Protein AF-0000000084528561 (afdb_homodimer)

pLDDT: mean 94.22, std 10.01, range [24.91, 98.81]

Foldseek 3Di:
DDAWFLVSQCVVVVFLQQLQQQFAPAFFFQADFAQFDDDLLVQLVCQAPFKEKEWPQFRKKKKKKFFPCSLVLQVFQWQFDCPPVDAQFKDWTWGAALLQFTQAIWIWHPHDPGMIMTIAHVRVVLLSVLSPVVDDDGMDMDIWGGHDRCCPPDDDATFKIKMKMHHPHSQQLQQLQQVHHDDDAAARGWDWGHGVPDIWIWHFDDQQLTTIIMIMDGRVCVVVSVVSSVVSCVVSVTPYGYHGRQNVVCSNLLQQAQRFQQRQLSDDDDPSVVSRRVHTCPGCNNNFHEDEADDDSDPNVRTDGCQQSVNVVRGDLVDPHHRNNVSVVVCVVVDPFKHKWKWWWDPVLLVQQCVQVVDPDAGAWDQDAFFSDQTSWYWWFKAAPVRHTFWTFTGWGARSVVRTIMTMIMGGPPDDQFDKIKTKGGYCDDHNYPSTDGHHIDIIIIGTHHRSRDPSSVVSVCCRPPPPD/DDAWFLVSQCVVVVFLQQLQQFFAPAFFFQADFAQFDDDLLVQLVCQAPFKEKEWPQFRKKKKKKFFPCSLVLQVFQWQFDCPPVDAQFKDWTWGAALLQFTQAIWIWHDHDPGMIMTIAHVRVVLVSVLSVVVDPDGMDMDIWGGHDRCCPPDDDATFKIKMKMHHPHSQQLQQLQQVHHDDPAAARGWDWGHGPPDIWIWHFDDQQLTTIIMIMDGRVCVVVSVVSSVVSCVVSVTPYGYHGRQNVVCSNLLQQAQRFQQRQLSDDDDPSVVSRRVHTCPGCNNNFHEDEADDDSDPNVRTDGCQQSVNVVRGDLVDPHHRNNVSVVVCVVVDPFKHKWKWWWDPVLLVQQCVQVVDPDAGAWDQDAFFSDQTSWYWWFKAAPVRHTFWTFTGWGARSVVRTIMTMIMGGPVDDQFDKIKTKGGYCDDHNYPSTDGHHIDIIIIGTHHRSRDPSSVVSVCVRPPPVD

Radius of gyration: 29.21 Å; Cα contacts (8 Å, |Δi|>4): 2301; chains: 2; bounding box: 62×91×75 Å

Structure (mmCIF, N/CA/C/O backbone):
data_AF-0000000084528561-model_v1
#
loop_
_entity.id
_entity.type
_entity.pdbx_description
1 polymer Aminomethyltransferase
#
loop_
_atom_site.group_PDB
_atom_site.id
_atom_site.type_symbol
_atom_site.label_atom_id
_atom_site.label_alt_id
_atom_site.label_comp_id
_atom_site.label_asym_id
_atom_site.label_entity_id
_atom_site.label_seq_id
_atom_site.pdbx_PDB_ins_code
_atom_site.Cartn_x
_atom_site.Cartn_y
_atom_site.Cartn_z
_atom_site.occupancy
_atom_site.B_iso_or_equiv
_atom_site.auth_seq_id
_atom_site.auth_comp_id
_atom_site.auth_asym_id
_atom_site.auth_atom_id
_atom_site.pdbx_PDB_model_num
ATOM 1 N N . MET A 1 1 ? 31.047 -7.359 -20.359 1 67.56 1 MET A N 1
ATOM 2 C CA . MET A 1 1 ? 29.812 -6.922 -21 1 67.56 1 MET A CA 1
ATOM 3 C C . MET A 1 1 ? 28.594 -7.246 -20.125 1 67.56 1 MET A C 1
ATOM 5 O O . MET A 1 1 ? 28.609 -8.25 -19.406 1 67.56 1 MET A O 1
ATOM 9 N N . ALA A 1 2 ? 27.609 -6.418 -20.078 1 84.06 2 ALA A N 1
ATOM 10 C CA . ALA A 1 2 ? 26.406 -6.648 -19.297 1 84.06 2 ALA A CA 1
ATOM 11 C C . ALA A 1 2 ? 25.641 -7.867 -19.812 1 84.06 2 ALA A C 1
ATOM 13 O O . ALA A 1 2 ? 25.5 -8.062 -21.016 1 84.06 2 ALA A O 1
ATOM 14 N N . PRO A 1 3 ? 25.25 -8.789 -18.891 1 91.81 3 PRO A N 1
ATOM 15 C CA . PRO A 1 3 ? 24.453 -9.938 -19.328 1 91.81 3 PRO A CA 1
ATOM 16 C C . PRO A 1 3 ? 23.219 -9.539 -20.125 1 91.81 3 PRO A C 1
ATOM 18 O O . PRO A 1 3 ? 22.562 -8.539 -19.812 1 91.81 3 PRO A O 1
ATOM 21 N N . THR A 1 4 ? 22.969 -10.281 -21.172 1 94.69 4 THR A N 1
ATOM 22 C CA . THR A 1 4 ? 21.859 -9.945 -22.047 1 94.69 4 THR A CA 1
ATOM 23 C C . THR A 1 4 ? 20.75 -10.992 -21.938 1 94.69 4 THR A C 1
ATOM 25 O O . THR A 1 4 ? 19.625 -10.766 -22.375 1 94.69 4 THR A O 1
ATOM 28 N N . SER A 1 5 ? 21.125 -12.133 -21.328 1 98.12 5 SER A N 1
ATOM 29 C CA . SER A 1 5 ? 20.156 -13.211 -21.172 1 98.12 5 SER A CA 1
ATOM 30 C C . SER A 1 5 ? 20.188 -13.789 -19.766 1 98.12 5 SER A C 1
ATOM 32 O O . SER A 1 5 ? 21.094 -13.484 -18.984 1 98.12 5 SER A O 1
ATOM 34 N N . LEU A 1 6 ? 19.172 -14.617 -19.469 1 98.44 6 LEU A N 1
ATOM 35 C CA . LEU A 1 6 ? 19.203 -15.336 -18.203 1 98.44 6 LEU A CA 1
ATOM 36 C C . LEU A 1 6 ? 20.438 -16.203 -18.078 1 98.44 6 LEU A C 1
ATOM 38 O 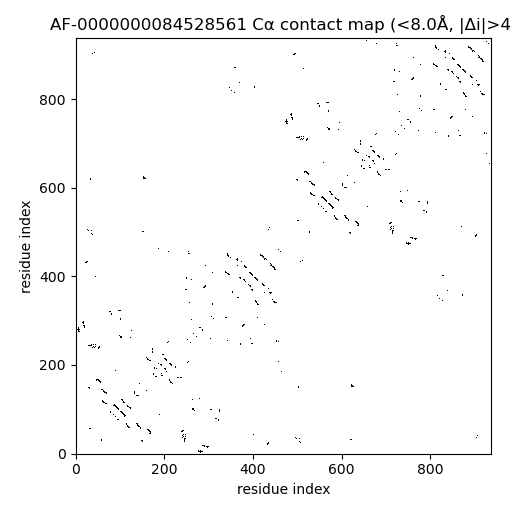O . LEU A 1 6 ? 21.094 -16.234 -17.031 1 98.44 6 LEU A O 1
ATOM 42 N N . GLN A 1 7 ? 20.781 -16.906 -19.172 1 98 7 GLN A N 1
ATOM 43 C CA . GLN A 1 7 ? 21.953 -17.766 -19.156 1 98 7 GLN A CA 1
ATOM 44 C C . GLN A 1 7 ? 23.219 -16.953 -18.875 1 98 7 GLN A C 1
ATOM 46 O O . GLN A 1 7 ? 24.078 -17.375 -18.094 1 98 7 GLN A O 1
ATOM 51 N N . ASP A 1 8 ? 23.312 -15.812 -19.516 1 97.81 8 ASP A N 1
ATOM 52 C CA . ASP A 1 8 ? 24.453 -14.938 -19.281 1 97.81 8 ASP A CA 1
ATOM 53 C C . ASP A 1 8 ? 24.547 -14.555 -17.797 1 97.81 8 ASP A C 1
ATOM 55 O O . ASP A 1 8 ? 25.656 -14.516 -17.234 1 97.81 8 ASP A O 1
ATOM 59 N N . LYS A 1 9 ? 23.438 -14.242 -17.234 1 97.44 9 LYS A N 1
ATOM 60 C CA . LYS A 1 9 ? 23.422 -13.852 -15.836 1 97.44 9 LYS A CA 1
ATOM 61 C C . LYS A 1 9 ? 23.844 -15 -14.93 1 97.44 9 LYS A C 1
ATOM 63 O O . LYS A 1 9 ? 24.594 -14.805 -13.977 1 97.44 9 LYS A O 1
ATOM 68 N N . ILE A 1 10 ? 23.328 -16.172 -15.188 1 97.44 10 ILE A N 1
ATOM 69 C CA . ILE A 1 10 ? 23.688 -17.359 -14.414 1 97.44 10 ILE A CA 1
ATOM 70 C C . ILE A 1 10 ? 25.188 -17.609 -14.516 1 97.44 10 ILE A C 1
ATOM 72 O O . ILE A 1 10 ? 25.859 -17.844 -13.5 1 97.44 10 ILE A O 1
ATOM 76 N N . ASP A 1 11 ? 25.734 -17.531 -15.688 1 96.69 11 ASP A N 1
ATOM 77 C CA . ASP A 1 11 ? 27.172 -17.766 -15.922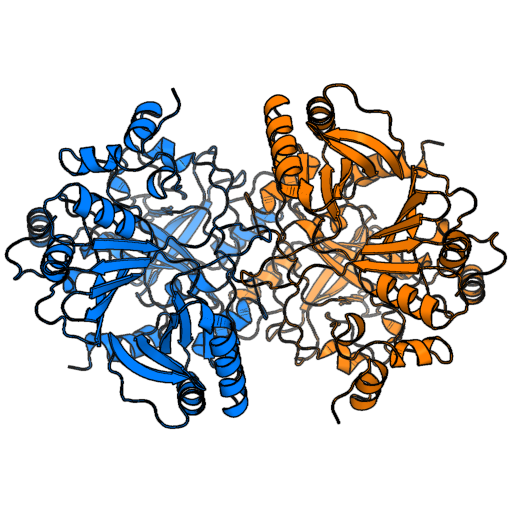 1 96.69 11 ASP A CA 1
ATOM 78 C C . ASP A 1 11 ? 28.016 -16.719 -15.195 1 96.69 11 ASP A C 1
ATOM 80 O O . ASP A 1 11 ? 29.062 -17.047 -14.641 1 96.69 11 ASP A O 1
ATOM 84 N N . ALA A 1 12 ? 27.562 -15.555 -15.25 1 95.81 12 ALA A N 1
ATOM 85 C CA . ALA A 1 12 ? 28.297 -14.469 -14.609 1 95.81 12 ALA A CA 1
ATOM 86 C C . ALA A 1 12 ? 28.328 -14.648 -13.094 1 95.81 12 ALA A C 1
ATOM 88 O O . ALA A 1 12 ? 29.328 -14.305 -12.445 1 95.81 12 ALA A O 1
ATOM 89 N N . HIS A 1 13 ? 27.328 -15.188 -12.492 1 94.25 13 HIS A N 1
ATOM 90 C CA . HIS A 1 13 ? 27.25 -15.352 -11.047 1 94.25 13 HIS A CA 1
ATOM 91 C C . HIS A 1 13 ? 27.906 -16.656 -10.594 1 94.25 13 HIS A C 1
ATOM 93 O O . HIS A 1 13 ? 28.453 -16.719 -9.492 1 94.25 13 HIS A O 1
ATOM 99 N N . GLY A 1 14 ? 27.734 -17.641 -11.359 1 93.94 14 GLY A N 1
ATOM 100 C CA . GLY A 1 14 ? 28.359 -18.922 -11.062 1 93.94 14 GLY A CA 1
ATOM 101 C C . GLY A 1 14 ? 27.484 -19.828 -10.227 1 93.94 14 GLY A C 1
ATOM 102 O O . GLY A 1 14 ? 27.688 -21.047 -10.195 1 93.94 14 GLY A O 1
ATOM 103 N N . ASN A 1 15 ? 26.578 -19.266 -9.539 1 96.44 15 ASN A N 1
ATOM 104 C CA . ASN A 1 15 ? 25.625 -20.047 -8.75 1 96.44 15 ASN A CA 1
ATOM 105 C C . ASN A 1 15 ? 24.234 -19.438 -8.805 1 96.44 15 ASN A C 1
ATOM 107 O O . ASN A 1 15 ? 24.016 -18.312 -8.359 1 96.44 15 ASN A O 1
ATOM 111 N N . THR A 1 16 ? 23.266 -20.234 -9.289 1 97.88 16 THR A N 1
ATOM 112 C CA . THR A 1 16 ? 21.922 -19.734 -9.539 1 97.88 16 THR A CA 1
ATOM 113 C C . THR A 1 16 ? 21.234 -19.359 -8.234 1 97.88 16 THR A C 1
ATOM 115 O O . THR A 1 16 ? 20.531 -18.359 -8.172 1 97.88 16 THR A O 1
ATOM 118 N N . VAL A 1 17 ? 21.344 -20.172 -7.203 1 97.88 17 VAL A N 1
ATOM 119 C CA . VAL A 1 17 ? 20.719 -19.875 -5.914 1 97.88 17 VAL A CA 1
ATOM 120 C C . VAL A 1 17 ? 21.25 -18.547 -5.383 1 97.88 17 VAL A C 1
ATOM 122 O O . VAL A 1 17 ? 20.469 -17.688 -4.965 1 97.88 17 VAL A O 1
ATOM 125 N N . GLU A 1 18 ? 22.547 -18.359 -5.449 1 96.56 18 GLU A N 1
ATOM 126 C CA . GLU A 1 18 ? 23.141 -17.109 -5 1 96.56 18 GLU A CA 1
ATOM 127 C C . GLU A 1 18 ? 22.625 -15.93 -5.816 1 96.56 18 GLU A C 1
ATOM 129 O O . GLU A 1 18 ? 22.344 -14.867 -5.266 1 96.56 18 GLU A O 1
ATOM 134 N N . MET A 1 19 ? 22.562 -16.125 -7.086 1 97.25 19 MET A N 1
ATOM 135 C CA . MET A 1 19 ? 22.062 -15.078 -7.969 1 97.25 19 MET A CA 1
ATOM 136 C C . MET A 1 19 ? 20.672 -14.625 -7.547 1 97.25 19 MET A C 1
ATOM 138 O O . MET A 1 19 ? 20.422 -13.438 -7.348 1 97.25 19 MET A O 1
ATOM 142 N N . LEU A 1 20 ? 19.781 -15.562 -7.328 1 97.81 20 LEU A N 1
ATOM 143 C CA . LEU A 1 20 ? 18.391 -15.258 -7.039 1 97.81 20 LEU A CA 1
ATOM 144 C C . LEU A 1 20 ? 18.234 -14.758 -5.605 1 97.81 20 LEU A C 1
ATOM 146 O O . LEU A 1 20 ? 17.391 -13.891 -5.336 1 97.81 20 LEU A O 1
ATOM 150 N N . ARG A 1 21 ? 19.016 -15.273 -4.656 1 97.31 21 ARG A N 1
ATOM 151 C CA . ARG A 1 21 ? 18.906 -14.867 -3.258 1 97.31 21 ARG A CA 1
ATOM 152 C C . ARG A 1 21 ? 19.469 -13.469 -3.049 1 97.31 21 ARG A C 1
ATOM 154 O O . ARG A 1 21 ? 19.266 -12.859 -1.997 1 97.31 21 ARG A O 1
ATOM 161 N N . ASN A 1 22 ? 20.219 -12.953 -4.043 1 97 22 ASN A N 1
ATOM 162 C CA . ASN A 1 22 ? 20.812 -11.633 -3.92 1 97 22 ASN A CA 1
ATOM 163 C C . ASN A 1 22 ? 20.188 -10.641 -4.906 1 97 22 ASN A C 1
ATOM 165 O O . ASN A 1 22 ? 20.766 -9.578 -5.168 1 97 22 ASN A O 1
ATOM 169 N N . SER A 1 23 ? 19.062 -11.047 -5.465 1 96.31 23 SER A N 1
ATOM 170 C CA . SER A 1 23 ? 18.344 -10.164 -6.383 1 96.31 23 SER A CA 1
ATOM 171 C C . SER A 1 23 ? 17.922 -8.875 -5.691 1 96.31 23 SER A C 1
ATOM 173 O O . SER A 1 23 ? 17.5 -8.898 -4.535 1 96.31 23 SER A O 1
ATOM 175 N N . GLN A 1 24 ? 18 -7.73 -6.355 1 94.88 24 GLN A N 1
ATOM 176 C CA . GLN A 1 24 ? 17.719 -6.426 -5.773 1 94.88 24 GLN A CA 1
ATOM 177 C C . GLN A 1 24 ? 16.484 -5.797 -6.414 1 94.88 24 GLN A C 1
ATOM 179 O O . GLN A 1 24 ? 16.453 -4.59 -6.676 1 94.88 24 GLN A O 1
ATOM 184 N N . ILE A 1 25 ? 15.492 -6.609 -6.707 1 93.31 25 ILE A N 1
ATOM 185 C CA . ILE A 1 25 ? 14.312 -6.156 -7.426 1 93.31 25 ILE A CA 1
ATOM 186 C C . ILE A 1 25 ? 13.406 -5.367 -6.484 1 93.31 25 ILE A C 1
ATOM 188 O O . ILE A 1 25 ? 12.453 -4.715 -6.926 1 93.31 25 ILE A O 1
ATOM 192 N N . GLY A 1 26 ? 13.602 -5.348 -5.211 1 94.19 26 GLY A N 1
ATOM 193 C CA . GLY A 1 26 ? 12.758 -4.637 -4.258 1 94.19 26 GLY A CA 1
ATOM 194 C C . GLY A 1 26 ? 11.492 -5.391 -3.904 1 94.19 26 GLY A C 1
ATOM 195 O O . GLY A 1 26 ? 11.367 -6.582 -4.191 1 94.19 26 GLY A O 1
ATOM 196 N N . MET A 1 27 ? 10.594 -4.695 -3.201 1 95.31 27 MET A N 1
ATOM 197 C CA . MET A 1 27 ? 9.336 -5.293 -2.771 1 95.31 27 MET A CA 1
ATOM 198 C C . MET A 1 27 ? 8.391 -5.488 -3.955 1 95.31 27 MET A C 1
ATOM 200 O O . MET A 1 27 ? 8.312 -4.629 -4.836 1 95.31 27 MET A O 1
ATOM 204 N N . TYR A 1 28 ? 7.754 -6.602 -3.9 1 91.19 28 TYR A N 1
ATOM 205 C CA . TYR A 1 28 ? 6.715 -6.828 -4.902 1 91.19 28 TYR A CA 1
ATOM 206 C C . TYR A 1 28 ? 5.508 -5.934 -4.652 1 91.19 28 TYR A C 1
ATOM 208 O O . TYR A 1 28 ? 4.973 -5.902 -3.543 1 91.19 28 TYR A O 1
ATOM 216 N N . VAL A 1 29 ? 5.121 -5.238 -5.684 1 90.94 29 VAL A N 1
ATOM 217 C CA . VAL A 1 29 ? 3.939 -4.387 -5.629 1 90.94 29 VAL A CA 1
ATOM 218 C C . VAL A 1 29 ? 2.928 -4.832 -6.684 1 90.94 29 VAL A C 1
ATOM 220 O O . VAL A 1 29 ? 3.246 -4.883 -7.875 1 90.94 29 VAL A O 1
ATOM 223 N N . TYR A 1 30 ? 1.702 -5.207 -6.188 1 92.69 30 TYR A N 1
ATOM 224 C CA . TYR A 1 30 ? 0.611 -5.398 -7.137 1 92.69 30 TYR A CA 1
ATOM 225 C C . TYR A 1 30 ? 0.295 -4.102 -7.871 1 92.69 30 TYR A C 1
ATOM 227 O O . TYR A 1 30 ? 0.031 -3.074 -7.246 1 92.69 30 TYR A O 1
ATOM 235 N N . PRO A 1 31 ? 0.282 -4.172 -9.141 1 94.38 31 PRO A N 1
ATOM 236 C CA . PRO A 1 31 ? 0.261 -2.922 -9.898 1 94.38 31 PRO A CA 1
ATOM 237 C C . PRO A 1 31 ? -1.111 -2.25 -9.891 1 94.38 31 PRO A C 1
ATOM 239 O O . PRO A 1 31 ? -2.137 -2.936 -9.891 1 94.38 31 PRO A O 1
ATOM 242 N N . VAL A 1 32 ? -1.146 -0.929 -9.922 1 96.25 32 VAL A N 1
ATOM 243 C CA . VAL A 1 32 ? -2.209 -0.019 -10.328 1 96.25 32 VAL A CA 1
ATOM 244 C C . VAL A 1 32 ? -3.287 0.034 -9.25 1 96.25 32 VAL A C 1
ATOM 246 O O . VAL A 1 32 ? -3.699 1.117 -8.828 1 96.25 32 VAL A O 1
ATOM 249 N N . VAL A 1 33 ? -3.727 -1.163 -8.75 1 96.38 33 VAL A N 1
ATOM 250 C CA . VAL A 1 33 ? -4.816 -1.196 -7.785 1 96.38 33 VAL A CA 1
ATOM 251 C C . VAL A 1 33 ? -4.352 -0.587 -6.461 1 96.38 33 VAL A C 1
ATOM 253 O O . VAL A 1 33 ? -3.264 -0.897 -5.977 1 96.38 33 VAL A O 1
ATOM 256 N N . ALA A 1 34 ? -5.18 0.242 -5.898 1 95.81 34 ALA A N 1
ATOM 257 C CA . ALA A 1 34 ? -4.844 0.896 -4.637 1 95.81 34 ALA A CA 1
ATOM 258 C C . ALA A 1 34 ? -4.59 -0.13 -3.535 1 95.81 34 ALA A C 1
ATOM 260 O O . ALA A 1 34 ? -5.172 -1.218 -3.547 1 95.81 34 ALA A O 1
ATOM 261 N N . PRO A 1 35 ? -3.754 0.233 -2.58 1 95.75 35 PRO A N 1
ATOM 262 C CA . PRO A 1 35 ? -3.451 -0.736 -1.523 1 95.75 35 PRO A CA 1
ATOM 263 C C . PRO A 1 35 ? -4.68 -1.107 -0.695 1 95.75 35 PRO A C 1
ATOM 265 O O . PRO A 1 35 ? -4.797 -2.248 -0.238 1 95.75 35 PRO A O 1
ATOM 268 N N . GLU A 1 36 ? -5.566 -0.104 -0.509 1 96.81 36 GLU A N 1
ATOM 269 C CA . GLU A 1 36 ? -6.785 -0.338 0.263 1 96.81 36 GLU A CA 1
ATOM 270 C C . GLU A 1 36 ? -7.914 0.574 -0.2 1 96.81 36 GLU A C 1
ATOM 272 O O . GLU A 1 36 ? -7.672 1.704 -0.629 1 96.81 36 GLU A O 1
ATOM 277 N N . PHE A 1 37 ? -9.125 0.109 -0.106 1 97.31 37 PHE A N 1
ATOM 278 C CA . PHE A 1 37 ? -10.336 0.893 -0.293 1 97.31 37 PHE A CA 1
ATOM 279 C C . PHE A 1 37 ? -11.039 1.127 1.038 1 97.31 37 PHE A C 1
ATOM 281 O O . PHE A 1 37 ? -11.352 2.268 1.389 1 97.31 37 PHE A O 1
ATOM 288 N N . GLN A 1 38 ? -11.266 0.144 1.817 1 96.94 38 GLN A N 1
ATOM 289 C CA . GLN A 1 38 ? -11.742 0.244 3.193 1 96.94 38 GLN A CA 1
ATOM 290 C C . GLN A 1 38 ? -10.609 -0.018 4.184 1 96.94 38 GLN A C 1
ATOM 292 O O . GLN A 1 38 ? -9.883 0.903 4.562 1 96.94 38 GLN A O 1
ATOM 297 N N . ASN A 1 39 ? -10.258 -1.032 4.703 1 96.56 39 ASN A N 1
ATOM 298 C CA . ASN A 1 39 ? -9.125 -1.659 5.371 1 96.56 39 ASN A CA 1
ATOM 299 C C . ASN A 1 39 ? -9.008 -3.137 5.008 1 96.56 39 ASN A C 1
ATOM 301 O O . ASN A 1 39 ? -10.008 -3.789 4.711 1 96.56 39 ASN A O 1
ATOM 305 N N . TRP A 1 40 ? -7.754 -3.631 4.988 1 97.62 40 TRP A N 1
ATOM 306 C CA . TRP A 1 40 ? -7.527 -4.961 4.43 1 97.62 40 TRP A CA 1
ATOM 307 C C . TRP A 1 40 ? -8.258 -6.023 5.246 1 97.62 40 TRP A C 1
ATOM 309 O O . TRP A 1 40 ? -8.594 -7.09 4.727 1 97.62 40 TRP A O 1
ATOM 319 N N . ARG A 1 41 ? -8.625 -5.758 6.547 1 97.69 41 ARG A N 1
ATOM 320 C CA . ARG A 1 41 ? -9.398 -6.695 7.355 1 97.69 41 ARG A CA 1
ATOM 321 C C . ARG A 1 41 ? -10.812 -6.848 6.816 1 97.69 41 ARG A C 1
ATOM 323 O O . ARG A 1 41 ? -11.289 -7.969 6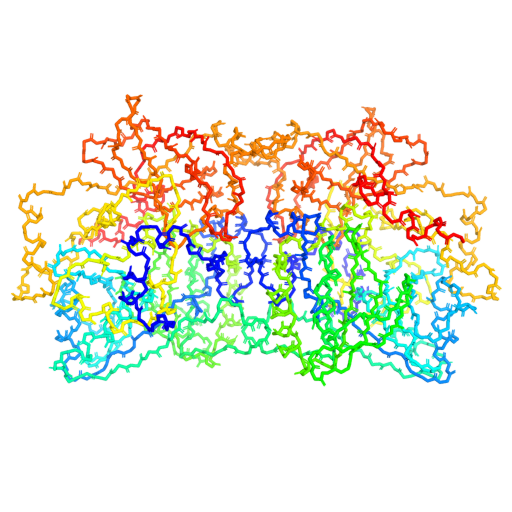.598 1 97.69 41 ARG A O 1
ATOM 330 N N . ASN A 1 42 ? -11.484 -5.688 6.605 1 97.5 42 ASN A N 1
ATOM 331 C CA . ASN A 1 42 ? -12.82 -5.703 6.02 1 97.5 42 ASN A CA 1
ATOM 332 C C . ASN A 1 42 ? -12.812 -6.324 4.625 1 97.5 42 ASN A C 1
ATOM 334 O O . ASN A 1 42 ? -13.75 -7.023 4.246 1 97.5 42 ASN A O 1
ATOM 338 N N . GLU A 1 43 ? -11.789 -6.059 3.93 1 97.81 43 GLU A N 1
ATOM 339 C CA . GLU A 1 43 ? -11.688 -6.57 2.564 1 97.81 43 GLU A CA 1
ATOM 340 C C . GLU A 1 43 ? -11.555 -8.086 2.553 1 97.81 43 GLU A C 1
ATOM 342 O O . GLU A 1 43 ? -12.219 -8.766 1.765 1 97.81 43 GLU A O 1
ATOM 347 N N . GLN A 1 44 ? -10.781 -8.68 3.459 1 96.31 44 GLN A N 1
ATOM 348 C CA . GLN A 1 44 ? -10.711 -10.125 3.59 1 96.31 44 GLN A CA 1
ATOM 349 C C . GLN A 1 44 ? -12.039 -10.703 4.074 1 96.31 44 GLN A C 1
ATOM 351 O O . GLN A 1 44 ? -12.5 -11.734 3.572 1 96.31 44 GLN A O 1
ATOM 356 N N . ALA A 1 45 ? -12.656 -10.047 5 1 95.69 45 ALA A N 1
ATOM 357 C CA . ALA A 1 45 ? -13.898 -10.539 5.594 1 95.69 45 ALA A CA 1
ATOM 358 C C . ALA A 1 45 ? -15.016 -10.602 4.555 1 95.69 45 ALA A C 1
ATOM 360 O O . ALA A 1 45 ? -15.875 -11.484 4.613 1 95.69 45 ALA A O 1
ATOM 361 N N . ALA A 1 46 ? -14.984 -9.742 3.623 1 95.81 46 ALA A N 1
ATOM 362 C CA . ALA A 1 46 ? -16.078 -9.555 2.67 1 95.81 46 ALA A CA 1
ATOM 363 C C . ALA A 1 46 ? -16.281 -10.805 1.819 1 95.81 46 ALA A C 1
ATOM 365 O O . ALA A 1 46 ? -17.406 -11.141 1.471 1 95.81 46 ALA A O 1
ATOM 366 N N . TRP A 1 47 ? -15.18 -11.477 1.434 1 92.94 47 TRP A N 1
ATOM 367 C CA . TRP A 1 47 ? -15.367 -12.617 0.537 1 92.94 47 TRP A CA 1
ATOM 368 C C . TRP A 1 47 ? -15.945 -13.812 1.285 1 92.94 47 TRP A C 1
ATOM 370 O O . TRP A 1 47 ? -16.375 -14.789 0.668 1 92.94 47 TRP A O 1
ATOM 380 N N . ARG A 1 48 ? -16.125 -13.734 2.531 1 90.75 48 ARG A N 1
ATOM 381 C CA . ARG A 1 48 ? -16.766 -14.773 3.33 1 90.75 48 ARG A CA 1
ATOM 382 C C . ARG A 1 48 ? -18.156 -14.32 3.795 1 90.75 48 ARG A C 1
ATOM 384 O O . ARG A 1 48 ? -19.062 -15.133 3.947 1 90.75 48 ARG A O 1
ATOM 391 N N . GLU A 1 49 ? -18.297 -13 4.066 1 92.94 49 GLU A N 1
ATOM 392 C CA . GLU A 1 49 ? -19.484 -12.531 4.789 1 92.94 49 GLU A CA 1
ATOM 393 C C . GLU A 1 49 ? -20.484 -11.867 3.848 1 92.94 49 GLU A C 1
ATOM 395 O O . GLU A 1 49 ? -21.672 -11.812 4.141 1 92.94 49 GLU A O 1
ATOM 400 N N . SER A 1 50 ? -19.984 -11.312 2.801 1 95.62 50 SER A N 1
ATOM 401 C CA . SER A 1 50 ? -20.844 -10.602 1.857 1 95.62 50 SER A CA 1
ATOM 402 C C . SER A 1 50 ? -20.391 -10.828 0.419 1 95.62 50 SER A C 1
ATOM 404 O O . SER A 1 50 ? -20.609 -11.898 -0.147 1 95.62 50 SER A O 1
ATOM 406 N N . ALA A 1 51 ? -19.719 -9.805 -0.204 1 96.69 51 ALA A N 1
ATOM 407 C CA . ALA A 1 51 ? -19.188 -9.898 -1.56 1 96.69 51 ALA A CA 1
ATOM 408 C C . ALA A 1 51 ? -17.969 -9 -1.729 1 96.69 51 ALA A C 1
ATOM 410 O O . ALA A 1 51 ? -17.906 -7.91 -1.152 1 96.69 51 ALA A O 1
ATOM 411 N N . VAL A 1 52 ? -17.094 -9.484 -2.49 1 97.12 52 VAL A N 1
ATOM 412 C CA . VAL A 1 52 ? -15.875 -8.75 -2.762 1 97.12 52 VAL A CA 1
ATOM 413 C C . VAL A 1 52 ? -15.719 -8.539 -4.266 1 97.12 52 VAL A C 1
ATOM 415 O O . VAL A 1 52 ? -16.156 -9.367 -5.062 1 97.12 52 VAL A O 1
ATOM 418 N N . LEU A 1 53 ? -15.188 -7.41 -4.672 1 98 53 LEU A N 1
ATOM 419 C CA . LEU A 1 53 ? -14.812 -7.117 -6.047 1 98 53 LEU A CA 1
ATOM 420 C C . LEU A 1 53 ? -13.297 -7.07 -6.195 1 98 53 LEU A C 1
ATOM 422 O O . LEU A 1 53 ? -12.641 -6.195 -5.625 1 98 53 LEU A O 1
ATOM 426 N N . PHE A 1 54 ? -12.711 -8 -6.961 1 96.94 54 PHE A N 1
ATOM 427 C CA . PHE A 1 54 ? -11.297 -8 -7.316 1 96.94 54 PHE A CA 1
ATOM 428 C C . PHE A 1 54 ? -11.078 -7.395 -8.695 1 96.94 54 PHE A C 1
ATOM 430 O O . PHE A 1 54 ? -11.727 -7.793 -9.664 1 96.94 54 PHE A O 1
ATOM 437 N N . ASP A 1 55 ? -10.203 -6.418 -8.773 1 97.69 55 ASP A N 1
ATOM 438 C CA . ASP A 1 55 ? -9.695 -5.973 -10.07 1 97.69 55 ASP A CA 1
ATOM 439 C C . ASP A 1 55 ? -8.453 -6.766 -10.469 1 97.69 55 ASP A C 1
ATOM 441 O O . ASP A 1 55 ? -7.359 -6.531 -9.938 1 97.69 55 ASP A O 1
ATOM 445 N N . GLN A 1 56 ? -8.602 -7.648 -11.398 1 96.62 56 GLN A N 1
ATOM 446 C CA . GLN A 1 56 ? -7.531 -8.547 -11.812 1 96.62 56 GLN A CA 1
ATOM 447 C C . GLN A 1 56 ? -6.938 -8.117 -13.148 1 96.62 56 GLN A C 1
ATOM 449 O O . GLN A 1 56 ? -6.254 -8.898 -13.812 1 96.62 56 GLN A O 1
ATOM 454 N N . SER A 1 57 ? -7.125 -6.934 -13.523 1 97.81 57 SER A N 1
ATOM 455 C CA . SER A 1 57 ? -6.793 -6.457 -14.859 1 97.81 57 SER A CA 1
ATOM 456 C C . SER A 1 57 ? -5.285 -6.273 -15.023 1 97.81 57 SER A C 1
ATOM 458 O O . SER A 1 57 ? -4.77 -6.289 -16.141 1 97.81 57 SER A O 1
ATOM 460 N N . HIS A 1 58 ? -4.617 -6.195 -13.883 1 97.44 58 HIS A N 1
ATOM 461 C CA . HIS A 1 58 ? -3.332 -5.531 -14.062 1 97.44 58 HIS A CA 1
ATOM 462 C C . HIS A 1 58 ? -2.178 -6.441 -13.656 1 97.44 58 HIS A C 1
ATOM 464 O O . HIS A 1 58 ? -1.039 -6.234 -14.086 1 97.44 58 HIS A O 1
ATOM 470 N N . HIS A 1 59 ? -2.352 -7.406 -12.844 1 95.88 59 HIS A N 1
ATOM 471 C CA . HIS A 1 59 ? -1.212 -8.094 -12.242 1 95.88 59 HIS A CA 1
ATOM 472 C C . HIS A 1 59 ? -0.905 -9.391 -12.984 1 95.88 59 HIS A C 1
ATOM 474 O O . HIS A 1 59 ? 0.137 -10.008 -12.75 1 95.88 59 HIS A O 1
ATOM 480 N N . MET A 1 60 ? -1.75 -9.797 -13.875 1 95.62 60 MET A N 1
ATOM 481 C CA . MET A 1 60 ? -1.518 -11.047 -14.594 1 95.62 60 MET A CA 1
ATOM 482 C C . MET A 1 60 ? -1.071 -10.766 -16.031 1 95.62 60 MET A C 1
ATOM 484 O O . MET A 1 60 ? -1.47 -9.766 -16.625 1 95.62 60 MET A O 1
ATOM 488 N N . ASP A 1 61 ? -0.263 -11.711 -16.531 1 96.88 61 ASP A N 1
ATOM 489 C CA . ASP A 1 61 ? 0.058 -11.75 -17.969 1 96.88 61 ASP A CA 1
ATOM 490 C C . ASP A 1 61 ? -1.088 -12.359 -18.766 1 96.88 61 ASP A C 1
ATOM 492 O O . ASP A 1 61 ? -1.757 -13.281 -18.297 1 96.88 61 ASP A O 1
ATOM 496 N N . GLU A 1 62 ? -1.219 -11.789 -19.906 1 98.38 62 GLU A N 1
ATOM 497 C CA . GLU A 1 62 ? -2.18 -12.359 -20.844 1 98.38 62 GLU A CA 1
ATOM 498 C C . GLU A 1 62 ? -1.508 -12.734 -22.172 1 98.38 62 GLU A C 1
ATOM 500 O O . GLU A 1 62 ? -0.695 -11.977 -22.688 1 98.38 62 GLU A O 1
ATOM 505 N N . LEU A 1 63 ? -1.744 -13.922 -22.562 1 98.56 63 LEU A N 1
ATOM 506 C CA . LEU A 1 63 ? -1.235 -14.438 -23.828 1 98.56 63 LEU A CA 1
ATOM 507 C C . LEU A 1 63 ? -2.375 -14.953 -24.703 1 98.56 63 LEU A C 1
ATOM 509 O O . LEU A 1 63 ? -3.135 -15.828 -24.281 1 98.56 63 LEU A O 1
ATOM 513 N N . ILE A 1 64 ? -2.455 -14.398 -25.891 1 98.62 64 ILE A N 1
ATOM 514 C CA . ILE A 1 64 ? -3.441 -14.867 -26.859 1 98.62 64 ILE A CA 1
ATOM 515 C C . ILE A 1 64 ? -2.762 -15.75 -27.906 1 98.62 64 ILE A C 1
ATOM 517 O O . ILE A 1 64 ? -1.791 -15.328 -28.547 1 98.62 64 ILE A O 1
ATOM 521 N N . VAL A 1 65 ? -3.201 -16.953 -28.016 1 98.69 65 VAL A N 1
ATOM 522 C CA . VAL A 1 65 ? -2.686 -17.906 -29 1 98.69 65 VAL A CA 1
ATOM 523 C C . VAL A 1 65 ? -3.752 -18.203 -30.047 1 98.69 65 VAL A C 1
ATOM 525 O O . VAL A 1 65 ? -4.836 -18.688 -29.719 1 98.69 65 VAL A O 1
ATOM 528 N N . GLU A 1 66 ? -3.393 -17.938 -31.266 1 98.31 66 GLU A N 1
ATOM 529 C CA . GLU A 1 66 ? -4.34 -18.109 -32.344 1 98.31 66 GLU A CA 1
ATOM 530 C C . GLU A 1 66 ? -3.699 -18.844 -33.531 1 98.31 66 GLU A C 1
ATOM 532 O O . GLU A 1 66 ? -2.486 -18.75 -33.75 1 98.31 66 GLU A O 1
ATOM 537 N N . GLY A 1 67 ? -4.559 -19.609 -34.25 1 98.31 67 GLY A N 1
ATOM 538 C CA . GLY A 1 67 ? -4.098 -20.281 -35.469 1 98.31 67 GLY A CA 1
ATOM 539 C C . GLY A 1 67 ? -4.574 -21.719 -35.531 1 98.31 67 GLY A C 1
ATOM 540 O O . GLY A 1 67 ? -5.113 -22.266 -34.562 1 98.31 67 GLY A O 1
ATOM 541 N N . PRO A 1 68 ? -4.383 -22.312 -36.656 1 98.12 68 PRO A N 1
ATOM 542 C CA . PRO A 1 68 ? -4.918 -23.656 -36.906 1 98.12 68 PRO A CA 1
ATOM 543 C C . PRO A 1 68 ? -4.285 -24.719 -36 1 98.12 68 PRO A C 1
ATOM 545 O O . PRO A 1 68 ? -4.883 -25.766 -35.781 1 98.12 68 PRO A O 1
ATOM 548 N N . GLN A 1 69 ? -3.17 -24.438 -35.438 1 98.19 69 GLN A N 1
ATOM 549 C CA . GLN A 1 69 ? -2.51 -25.422 -34.594 1 98.19 69 GLN A CA 1
ATOM 550 C C . GLN A 1 69 ? -2.535 -25 -33.125 1 98.19 69 GLN A C 1
ATOM 552 O O . GLN A 1 69 ? -1.783 -25.531 -32.312 1 98.19 69 GLN A O 1
ATOM 557 N N . ALA A 1 70 ? -3.359 -24 -32.844 1 98.25 70 ALA A N 1
ATOM 558 C CA . ALA A 1 70 ? -3.406 -23.484 -31.484 1 98.25 70 ALA A CA 1
ATOM 559 C C . ALA A 1 70 ? -3.678 -24.594 -30.484 1 98.25 70 ALA A C 1
ATOM 561 O O . ALA A 1 70 ? -3.016 -24.688 -29.453 1 98.25 70 ALA A O 1
ATOM 562 N N . THR A 1 71 ? -4.586 -25.453 -30.781 1 97.69 71 THR A N 1
ATOM 563 C CA . THR A 1 71 ? -4.945 -26.547 -29.875 1 97.69 71 THR A CA 1
ATOM 564 C C . THR A 1 71 ? -3.787 -27.531 -29.734 1 97.69 71 THR A C 1
ATOM 566 O O . THR A 1 71 ? -3.438 -27.922 -28.609 1 97.69 71 THR A O 1
ATOM 569 N N . GLU A 1 72 ? -3.211 -27.953 -30.828 1 97.38 72 GLU A N 1
ATOM 570 C CA . GLU A 1 72 ? -2.092 -28.891 -30.797 1 97.38 72 GLU A CA 1
ATOM 571 C C . GLU A 1 72 ? -0.901 -28.297 -30.047 1 97.38 72 GLU A C 1
ATOM 573 O O . GLU A 1 72 ? -0.247 -28.984 -29.266 1 97.38 72 GLU A O 1
ATOM 578 N N . PHE A 1 73 ? -0.633 -27.078 -30.297 1 98.25 73 PHE A N 1
ATOM 579 C CA . PHE A 1 73 ? 0.473 -26.359 -29.688 1 98.25 73 PHE A CA 1
ATOM 580 C C . PHE A 1 73 ? 0.327 -26.328 -28.172 1 98.25 73 PHE A C 1
ATOM 582 O O . PHE A 1 73 ? 1.252 -26.703 -27.438 1 98.25 73 PHE A O 1
ATOM 589 N N . LEU A 1 74 ? -0.836 -25.875 -27.703 1 98.56 74 LEU A N 1
ATOM 590 C CA . LEU A 1 74 ? -1.069 -25.75 -26.266 1 98.56 74 LEU A CA 1
ATOM 591 C C . LEU A 1 74 ? -1.137 -27.125 -25.609 1 98.56 74 LEU A C 1
ATOM 593 O O . LEU A 1 74 ? -0.632 -27.312 -24.5 1 98.56 74 LEU A O 1
ATOM 597 N N . SER A 1 75 ? -1.752 -28.047 -26.297 1 98.06 75 SER A N 1
ATOM 598 C CA . SER A 1 75 ? -1.844 -29.406 -25.781 1 98.06 75 SER A CA 1
ATOM 599 C C . SER A 1 75 ? -0.462 -30.016 -25.594 1 98.06 75 SER A C 1
ATOM 601 O O . SER A 1 75 ? -0.215 -30.719 -24.609 1 98.06 75 SER A O 1
ATOM 603 N N . TYR A 1 76 ? 0.39 -29.75 -26.484 1 98.31 76 TYR A N 1
ATOM 604 C CA . TYR A 1 76 ? 1.727 -30.344 -26.469 1 98.31 76 TYR A CA 1
ATOM 605 C C . TYR A 1 76 ? 2.576 -29.703 -25.375 1 98.31 76 TYR A C 1
ATOM 607 O O . TYR A 1 76 ? 3.414 -30.359 -24.75 1 98.31 76 TYR A O 1
ATOM 615 N N . HIS A 1 77 ? 2.389 -28.469 -25.109 1 98.5 77 HIS A N 1
ATOM 616 C CA . HIS A 1 77 ? 3.283 -27.75 -24.203 1 98.5 77 HIS A CA 1
ATOM 617 C C . HIS A 1 77 ? 2.678 -27.625 -22.812 1 98.5 77 HIS A C 1
ATOM 619 O O . HIS A 1 77 ? 3.26 -26.984 -21.922 1 98.5 77 HIS A O 1
ATOM 625 N N . GLY A 1 78 ? 1.533 -28.141 -22.594 1 98.25 78 GLY A N 1
ATOM 626 C CA . GLY A 1 78 ? 0.91 -28.266 -21.281 1 98.25 78 GLY A CA 1
ATOM 627 C C . GLY A 1 78 ? 0.65 -29.719 -20.891 1 98.25 78 GLY A C 1
ATOM 628 O O . GLY A 1 78 ? 0.493 -30.578 -21.766 1 98.25 78 GLY A O 1
ATOM 629 N N . ILE A 1 79 ? 0.49 -29.906 -19.594 1 98 79 ILE A N 1
ATOM 630 C CA . ILE A 1 79 ? 0.289 -31.281 -19.141 1 98 79 ILE A CA 1
ATOM 631 C C . ILE A 1 79 ? -1.184 -31.656 -19.281 1 98 79 ILE A C 1
ATOM 633 O O . ILE A 1 79 ? -1.531 -32.844 -19.25 1 98 79 ILE A O 1
ATOM 637 N N . ASN A 1 80 ? -2.006 -30.734 -19.469 1 96.38 80 ASN A N 1
ATOM 638 C CA . ASN A 1 80 ? -3.451 -30.922 -19.422 1 96.38 80 ASN A CA 1
ATOM 639 C C . ASN A 1 80 ? -3.967 -31.703 -20.609 1 96.38 80 ASN A C 1
ATOM 641 O O . ASN A 1 80 ? -3.457 -31.562 -21.719 1 96.38 80 ASN A O 1
ATOM 645 N N . SER A 1 81 ? -5.039 -32.406 -20.359 1 94.06 81 SER A N 1
ATOM 646 C CA . SER A 1 81 ? -5.773 -33 -21.469 1 94.06 81 SER A CA 1
ATOM 647 C C . SER A 1 81 ? -6.594 -31.938 -22.203 1 94.06 81 SER A C 1
ATOM 649 O O . SER A 1 81 ? -7.195 -31.078 -21.578 1 94.06 81 SER A O 1
ATOM 651 N N . PHE A 1 82 ? -6.59 -32.031 -23.516 1 94 82 PHE A N 1
ATOM 652 C CA . PHE A 1 82 ? -7.391 -31.125 -24.328 1 94 82 PHE A CA 1
ATOM 653 C C . PHE A 1 82 ? -8.539 -31.859 -25 1 94 82 PHE A C 1
ATOM 655 O O . PHE A 1 82 ? -9.305 -31.266 -25.766 1 94 82 PHE A O 1
ATOM 662 N N . SER A 1 83 ? -8.703 -33.125 -24.672 1 90.19 83 SER A N 1
ATOM 663 C CA . SER A 1 83 ? -9.727 -33.938 -25.328 1 90.19 83 SER A CA 1
ATOM 664 C C . SER A 1 83 ? -11.125 -33.469 -24.969 1 90.19 83 SER A C 1
ATOM 666 O O . SER A 1 83 ? -12.055 -33.594 -25.766 1 90.19 83 SER A O 1
ATOM 668 N N . ASN A 1 84 ? -11.344 -32.969 -23.812 1 89.06 84 ASN A N 1
ATOM 669 C CA . ASN A 1 84 ? -12.648 -32.5 -23.359 1 89.06 84 ASN A CA 1
ATOM 670 C C . ASN A 1 84 ? -12.68 -30.969 -23.219 1 89.06 84 ASN A C 1
ATOM 672 O O . ASN A 1 84 ? -13.445 -30.438 -22.422 1 89.06 84 ASN A O 1
ATOM 676 N N . PHE A 1 85 ? -11.828 -30.359 -23.922 1 94.38 85 PHE A N 1
ATOM 677 C CA . PHE A 1 85 ? -11.758 -28.906 -23.828 1 94.38 85 PHE A CA 1
ATOM 678 C C . PHE A 1 85 ? -12.547 -28.25 -24.953 1 94.38 85 PHE A C 1
ATOM 680 O O . PHE A 1 85 ? -11.969 -27.797 -25.938 1 94.38 85 PHE A O 1
ATOM 687 N N . GLU A 1 86 ? -13.875 -28.109 -24.719 1 93.81 86 GLU A N 1
ATOM 688 C CA . GLU A 1 86 ? -14.805 -27.562 -25.688 1 93.81 86 GLU A CA 1
ATOM 689 C C . GLU A 1 86 ? -14.875 -26.047 -25.609 1 93.81 86 GLU A C 1
ATOM 691 O O . GLU A 1 86 ? -14.227 -25.438 -24.75 1 93.81 86 GLU A O 1
ATOM 696 N N . LEU A 1 87 ? -15.594 -25.484 -26.578 1 94.69 87 LEU A N 1
ATOM 697 C CA . LEU A 1 87 ? -15.805 -24.047 -26.578 1 94.69 87 LEU A CA 1
ATOM 698 C C . LEU A 1 87 ? -16.5 -23.594 -25.281 1 94.69 87 LEU A C 1
ATOM 700 O O . LEU A 1 87 ? -17.25 -24.359 -24.688 1 94.69 87 LEU A O 1
ATOM 704 N N . ASN A 1 88 ? -16.141 -22.344 -24.844 1 93.62 88 ASN A N 1
ATOM 705 C CA . ASN A 1 88 ? -16.734 -21.703 -23.688 1 93.62 88 ASN A CA 1
ATOM 706 C C . ASN A 1 88 ? -16.375 -22.422 -22.391 1 93.62 88 ASN A C 1
ATOM 708 O O . ASN A 1 88 ? -17.219 -22.578 -21.5 1 93.62 88 ASN A O 1
ATOM 712 N N . ARG A 1 89 ? -15.258 -22.938 -22.375 1 94.94 89 ARG A N 1
ATOM 713 C CA . ARG A 1 89 ? -14.695 -23.562 -21.188 1 94.94 89 ARG A CA 1
ATOM 714 C C . ARG A 1 89 ? -13.352 -22.953 -20.812 1 94.94 89 ARG A C 1
ATOM 716 O O . ARG A 1 89 ? -12.727 -22.281 -21.641 1 94.94 89 ARG A O 1
ATOM 723 N N . ALA A 1 90 ? -13.008 -23.156 -19.641 1 95.19 90 ALA A N 1
ATOM 724 C CA . ALA A 1 90 ? -11.688 -22.781 -19.141 1 95.19 90 ALA A CA 1
ATOM 725 C C . ALA A 1 90 ? -10.992 -23.969 -18.484 1 95.19 90 ALA A C 1
ATOM 727 O O . ALA A 1 90 ? -11.641 -24.969 -18.156 1 95.19 90 ALA A O 1
ATOM 728 N N . LYS A 1 91 ? -9.672 -23.891 -18.422 1 94.75 91 LYS A N 1
ATOM 729 C CA . LYS A 1 91 ? -8.859 -24.906 -17.75 1 94.75 91 LYS A CA 1
ATOM 730 C C . LYS A 1 91 ? -7.668 -24.281 -17.031 1 94.75 91 LYS A C 1
ATOM 732 O O . LYS A 1 91 ? -7.227 -23.188 -17.406 1 94.75 91 LYS A O 1
ATOM 737 N N . HIS A 1 92 ? -7.285 -24.953 -15.977 1 93.94 92 HIS A N 1
ATOM 738 C CA . HIS A 1 92 ? -5.988 -24.656 -15.367 1 93.94 92 HIS A CA 1
ATOM 739 C C . HIS A 1 92 ? -4.852 -25.25 -16.188 1 93.94 92 HIS A C 1
ATOM 741 O O . HIS A 1 92 ? -4.707 -26.469 -16.266 1 93.94 92 HIS A O 1
ATOM 747 N N . PHE A 1 93 ? -4.09 -24.438 -16.828 1 96.94 93 PHE A N 1
ATOM 748 C CA . PHE A 1 93 ? -3.023 -24.828 -17.75 1 96.94 93 PHE A CA 1
ATOM 749 C C . PHE A 1 93 ? -1.678 -24.844 -17.031 1 96.94 93 PHE A C 1
ATOM 751 O O . PHE A 1 93 ? -1.261 -23.844 -16.453 1 96.94 93 PHE A O 1
ATOM 758 N N . VAL A 1 94 ? -0.952 -25.969 -17.125 1 97.75 94 VAL A N 1
ATOM 759 C CA . VAL A 1 94 ? 0.302 -26.109 -16.406 1 97.75 94 VAL A CA 1
ATOM 760 C C . VAL A 1 94 ? 1.377 -26.672 -17.328 1 97.75 94 VAL A C 1
ATOM 762 O O . VAL A 1 94 ? 1.36 -27.859 -17.672 1 97.75 94 VAL A O 1
ATOM 765 N N . PRO A 1 95 ? 2.301 -25.875 -17.734 1 98.5 95 PRO A N 1
ATOM 766 C CA . PRO A 1 95 ? 3.482 -26.391 -18.422 1 98.5 95 PRO A CA 1
ATOM 767 C C . PRO A 1 95 ? 4.57 -26.875 -17.469 1 98.5 95 PRO A C 1
ATOM 769 O O . PRO A 1 95 ? 4.723 -26.312 -16.375 1 98.5 95 PRO A O 1
ATOM 772 N N . VAL A 1 96 ? 5.309 -27.891 -17.891 1 98.5 96 VAL A N 1
ATOM 773 C CA . VAL A 1 96 ? 6.465 -28.391 -17.156 1 98.5 96 VAL A CA 1
ATOM 774 C C . VAL A 1 96 ? 7.668 -28.484 -18.094 1 98.5 96 VAL A C 1
ATOM 776 O O . VAL A 1 96 ? 7.516 -28.453 -19.312 1 98.5 96 VAL A O 1
ATOM 779 N N . THR A 1 97 ? 8.828 -28.578 -17.562 1 98.56 97 THR A N 1
ATOM 780 C CA . THR A 1 97 ? 10.047 -28.812 -18.328 1 98.56 97 THR A CA 1
ATOM 781 C C . THR A 1 97 ? 10.133 -30.266 -18.781 1 98.56 97 THR A C 1
ATOM 783 O O . THR A 1 97 ? 9.367 -31.109 -18.312 1 98.56 97 THR A O 1
ATOM 786 N N . PRO A 1 98 ? 11.086 -30.547 -19.656 1 98.31 98 PRO A N 1
ATOM 787 C CA . PRO A 1 98 ? 11.281 -31.938 -20.047 1 98.31 98 PRO A CA 1
ATOM 788 C C . PRO A 1 98 ? 11.578 -32.844 -18.859 1 98.31 98 PRO A C 1
ATOM 790 O O . PRO A 1 98 ? 11.312 -34.062 -18.922 1 98.31 98 PRO A O 1
ATOM 793 N N . ALA A 1 99 ? 12.039 -32.25 -17.797 1 98.12 99 ALA A N 1
ATOM 794 C CA . ALA A 1 99 ? 12.367 -33.031 -16.594 1 98.12 99 ALA A CA 1
ATOM 795 C C . ALA A 1 99 ? 11.172 -33.094 -15.641 1 98.12 99 ALA A C 1
ATOM 797 O O . ALA A 1 99 ? 11.266 -33.688 -14.562 1 98.12 99 ALA A O 1
ATOM 798 N N . GLY A 1 100 ? 10.047 -32.5 -16.016 1 97.88 100 GLY A N 1
ATOM 799 C CA . GLY A 1 100 ? 8.82 -32.625 -15.25 1 97.88 100 GLY A CA 1
ATOM 800 C C . GLY A 1 100 ? 8.664 -31.578 -14.18 1 97.88 100 GLY A C 1
ATOM 801 O O . GLY A 1 100 ? 7.785 -31.688 -13.312 1 97.88 100 GLY A O 1
ATOM 802 N N . HIS A 1 101 ? 9.508 -30.562 -14.172 1 98.25 101 HIS A N 1
ATOM 803 C CA . HIS A 1 101 ? 9.414 -29.484 -13.195 1 98.25 101 HIS A CA 1
ATOM 804 C C . HIS A 1 101 ? 8.422 -28.422 -13.648 1 98.25 101 HIS A C 1
ATOM 806 O O . HIS A 1 101 ? 8.422 -28.016 -14.82 1 98.25 101 HIS A O 1
ATOM 812 N N . VAL A 1 102 ? 7.617 -27.938 -12.734 1 98.19 102 VAL A N 1
ATOM 813 C CA . VAL A 1 102 ? 6.59 -26.953 -13.055 1 98.19 102 VAL A CA 1
ATOM 814 C C . VAL A 1 102 ? 7.25 -25.625 -13.438 1 98.19 102 VAL A C 1
ATOM 816 O O . VAL A 1 102 ? 8.156 -25.156 -12.75 1 98.19 102 VAL A O 1
ATOM 819 N N . ILE A 1 103 ? 6.816 -25.016 -14.484 1 98.38 103 ILE A N 1
ATOM 820 C CA . ILE A 1 103 ? 7.305 -23.734 -14.953 1 98.38 103 ILE A CA 1
ATOM 821 C C . ILE A 1 103 ? 6.418 -22.609 -14.406 1 98.38 103 ILE A C 1
ATOM 823 O O . ILE A 1 103 ? 6.918 -21.578 -13.984 1 98.38 103 ILE A O 1
ATOM 827 N N . GLY A 1 104 ? 5.18 -22.797 -14.383 1 96.75 104 GLY A N 1
ATOM 828 C CA . GLY A 1 104 ? 4.125 -21.891 -13.969 1 96.75 104 GLY A CA 1
ATOM 829 C C . GLY A 1 104 ? 2.732 -22.391 -14.305 1 96.75 104 GLY A C 1
ATOM 830 O O . GLY A 1 104 ? 2.533 -23.594 -14.516 1 96.75 104 GLY A O 1
ATOM 831 N N . ASP A 1 105 ? 1.788 -21.406 -14.297 1 95.94 105 ASP A N 1
ATOM 832 C CA . ASP A 1 105 ? 0.426 -21.812 -14.625 1 95.94 105 ASP A CA 1
ATOM 833 C C . ASP A 1 105 ? -0.383 -20.641 -15.164 1 95.94 105 ASP A C 1
ATOM 835 O O . ASP A 1 105 ? 0.011 -19.484 -15 1 95.94 105 ASP A O 1
ATOM 839 N N . HIS A 1 106 ? -1.379 -20.938 -15.891 1 97 106 HIS A N 1
ATOM 840 C CA . HIS A 1 106 ? -2.385 -20.016 -16.422 1 97 106 HIS A CA 1
ATOM 841 C C . HIS A 1 106 ? -3.783 -20.625 -16.328 1 97 106 HIS A C 1
ATOM 843 O O . HIS A 1 106 ? -3.932 -21.844 -16.203 1 97 106 HIS A O 1
ATOM 849 N N . ILE A 1 107 ? -4.734 -19.766 -16.25 1 96.06 107 ILE A N 1
ATOM 850 C CA . ILE A 1 107 ? -6.066 -20.156 -16.703 1 96.06 107 ILE A CA 1
ATOM 851 C C . ILE A 1 107 ? -6.207 -19.906 -18.203 1 96.06 107 ILE A C 1
ATOM 853 O O . ILE A 1 107 ? -5.855 -18.828 -18.688 1 96.06 107 ILE A O 1
ATOM 857 N N . ILE A 1 108 ? -6.656 -20.891 -18.922 1 97.19 108 ILE A N 1
ATOM 858 C CA . ILE A 1 108 ? -6.805 -20.734 -20.359 1 97.19 108 ILE A CA 1
ATOM 859 C C . ILE A 1 108 ? -8.281 -20.797 -20.734 1 97.19 108 ILE A C 1
ATOM 861 O O . ILE A 1 108 ? -9.047 -21.562 -20.141 1 97.19 108 ILE A O 1
ATOM 865 N N . PHE A 1 109 ? -8.656 -19.969 -21.656 1 97.38 109 PHE A N 1
ATOM 866 C CA . PHE A 1 109 ? -10.008 -19.859 -22.188 1 97.38 109 PHE A CA 1
ATOM 867 C C . PHE A 1 109 ? -10.039 -20.203 -23.672 1 97.38 109 PHE A C 1
ATOM 869 O O . PHE A 1 109 ? -9.281 -19.641 -24.469 1 97.38 109 PHE A O 1
ATOM 876 N N . ARG A 1 110 ? -10.945 -21.141 -23.984 1 97.38 110 ARG A N 1
ATOM 877 C CA . ARG A 1 110 ? -11.125 -21.438 -25.406 1 97.38 110 ARG A CA 1
ATOM 878 C C . ARG A 1 110 ? -12.211 -20.547 -26.016 1 97.38 110 ARG A C 1
ATOM 880 O O . ARG A 1 110 ? -13.398 -20.859 -25.922 1 97.38 110 ARG A O 1
ATOM 887 N N . GLU A 1 111 ? -11.828 -19.547 -26.625 1 94.94 111 GLU A N 1
ATOM 888 C CA . GLU A 1 111 ? -12.758 -18.547 -27.125 1 94.94 111 GLU A CA 1
ATOM 889 C C . GLU A 1 111 ? -13.367 -18.984 -28.453 1 94.94 111 GLU A C 1
ATOM 891 O O . GLU A 1 111 ? -14.523 -18.672 -28.75 1 94.94 111 GLU A O 1
ATOM 896 N N . SER A 1 112 ? -12.562 -19.594 -29.328 1 95.94 112 SER A N 1
ATOM 897 C CA . SER A 1 112 ? -12.992 -20.188 -30.578 1 95.94 112 SER A CA 1
ATOM 898 C C . SER A 1 112 ? -12.188 -21.438 -30.922 1 95.94 112 SER A C 1
ATOM 900 O O . SER A 1 112 ? -11.352 -21.875 -30.125 1 95.94 112 SER A O 1
ATOM 902 N N . GLU A 1 113 ? -12.445 -22 -32 1 96.12 113 GLU A N 1
ATOM 903 C CA . GLU A 1 113 ? -11.758 -23.234 -32.406 1 96.12 113 GLU A CA 1
ATOM 904 C C . GLU A 1 113 ? -10.25 -23.016 -32.531 1 96.12 113 GLU A C 1
ATOM 906 O O . GLU A 1 113 ? -9.461 -23.922 -32.281 1 96.12 113 GLU A O 1
ATOM 911 N N . GLN A 1 114 ? -9.914 -21.812 -32.812 1 97.5 114 GLN A N 1
ATOM 912 C CA . GLN A 1 114 ? -8.508 -21.562 -33.094 1 97.5 114 GLN A CA 1
ATOM 913 C C . GLN A 1 114 ? -7.984 -20.406 -32.25 1 97.5 114 GLN A C 1
ATOM 915 O O . GLN A 1 114 ? -7.008 -19.75 -32.625 1 97.5 114 GLN A O 1
ATOM 920 N N . LYS A 1 115 ? -8.672 -20.109 -31.172 1 97.69 115 LYS A N 1
ATOM 921 C CA . LYS A 1 115 ? -8.242 -18.953 -30.375 1 97.69 115 LYS A CA 1
ATOM 922 C C . LYS A 1 115 ? -8.359 -19.25 -28.875 1 97.69 115 LYS A C 1
ATOM 924 O O . LYS A 1 115 ? -9.43 -19.641 -28.391 1 97.69 115 LYS A O 1
ATOM 929 N N . TYR A 1 116 ? -7.258 -19.062 -28.266 1 98.31 116 TYR A N 1
ATOM 930 C CA . TYR A 1 116 ? -7.184 -19.234 -26.812 1 98.31 116 TYR A CA 1
ATOM 931 C C . TYR A 1 116 ? -6.668 -17.969 -26.141 1 98.31 116 TYR A C 1
ATOM 933 O O . TYR A 1 116 ? -5.805 -17.266 -26.688 1 98.31 116 TYR A O 1
ATOM 941 N N . ILE A 1 117 ? -7.207 -17.625 -25 1 98.12 117 ILE A N 1
ATOM 942 C CA . ILE A 1 117 ? -6.672 -16.609 -24.109 1 98.12 117 ILE A CA 1
ATOM 943 C C . ILE A 1 117 ? -6.145 -17.25 -22.828 1 98.12 117 ILE A C 1
ATOM 945 O O . ILE A 1 117 ? -6.859 -18.016 -22.172 1 98.12 117 ILE A O 1
ATOM 949 N N . LEU A 1 118 ? -4.887 -17.016 -22.594 1 98.44 118 LEU A N 1
ATOM 950 C CA . LEU A 1 118 ? -4.25 -17.5 -21.359 1 98.44 118 LEU A CA 1
ATOM 951 C C . LEU A 1 118 ? -3.947 -16.359 -20.422 1 98.44 118 LEU A C 1
ATOM 953 O O . LEU A 1 118 ? -3.451 -15.305 -20.844 1 98.44 118 LEU A O 1
ATOM 957 N N . VAL A 1 119 ? -4.277 -16.547 -19.156 1 97.62 119 VAL A N 1
ATOM 958 C CA . VAL A 1 119 ? -4.039 -15.516 -18.156 1 97.62 119 VAL A CA 1
ATOM 959 C C . VAL A 1 119 ? -3.35 -16.125 -16.938 1 97.62 119 VAL A C 1
ATOM 961 O O . VAL A 1 119 ? -3.791 -17.141 -16.406 1 97.62 119 VAL A O 1
ATOM 964 N N . GLY A 1 120 ? -2.256 -15.547 -16.531 1 96.31 120 GLY A N 1
ATOM 965 C CA . GLY A 1 120 ? -1.517 -16.047 -15.375 1 96.31 120 GLY A CA 1
ATOM 966 C C . GLY A 1 120 ? -0.193 -15.336 -15.164 1 96.31 120 GLY A C 1
ATOM 967 O O . GLY A 1 120 ? -0.088 -14.133 -15.391 1 96.31 120 GLY A O 1
ATOM 968 N N . ARG A 1 121 ? 0.789 -16.031 -14.695 1 94.81 121 ARG A N 1
ATOM 969 C CA . ARG A 1 121 ? 2.076 -15.43 -14.367 1 94.81 121 ARG A CA 1
ATOM 970 C C . ARG A 1 121 ? 3.012 -15.445 -15.57 1 94.81 121 ARG A C 1
ATOM 972 O O . ARG A 1 121 ? 2.898 -16.312 -16.438 1 94.81 121 ARG A O 1
ATOM 979 N N . ALA A 1 122 ? 3.969 -14.648 -15.57 1 96.88 122 ALA A N 1
ATOM 980 C CA . ALA A 1 122 ? 4.859 -14.352 -16.688 1 96.88 122 ALA A CA 1
ATOM 981 C C . ALA A 1 122 ? 5.609 -15.594 -17.141 1 96.88 122 ALA A C 1
ATOM 983 O O . ALA A 1 122 ? 5.809 -15.805 -18.344 1 96.88 122 ALA A O 1
ATOM 984 N N . PRO A 1 123 ? 6.02 -16.484 -16.281 1 97.94 123 PRO A N 1
ATOM 985 C CA . PRO A 1 123 ? 6.852 -17.609 -16.734 1 97.94 123 PRO A CA 1
ATOM 986 C C . PRO A 1 123 ? 6.145 -18.5 -17.75 1 97.94 123 PRO A C 1
ATOM 988 O O . PRO A 1 123 ? 6.77 -18.969 -18.703 1 97.94 123 PRO A O 1
ATOM 991 N N . THR A 1 124 ? 4.883 -18.688 -17.547 1 98.25 124 THR A N 1
ATOM 992 C CA . THR A 1 124 ? 4.141 -19.5 -18.5 1 98.25 124 THR A CA 1
ATOM 993 C C . THR A 1 124 ? 4.066 -18.781 -19.859 1 98.25 124 THR A C 1
ATOM 995 O O . THR A 1 124 ? 4.254 -19.406 -20.906 1 98.25 124 THR A O 1
ATOM 998 N N . SER A 1 125 ? 3.801 -17.547 -19.828 1 98.62 125 SER A N 1
ATOM 999 C CA . SER A 1 125 ? 3.789 -16.766 -21.062 1 98.62 125 SER A CA 1
ATOM 1000 C C . SER A 1 125 ? 5.141 -16.812 -21.766 1 98.62 125 SER A C 1
ATOM 1002 O O . SER A 1 125 ? 5.211 -17.078 -22.969 1 98.62 125 SER A O 1
ATOM 1004 N N . ASN A 1 126 ? 6.188 -16.578 -21.016 1 98.62 126 ASN A N 1
ATOM 1005 C CA . ASN A 1 126 ? 7.535 -16.594 -21.578 1 98.62 126 ASN A CA 1
ATOM 1006 C C . ASN A 1 126 ? 7.871 -17.938 -22.203 1 98.62 126 ASN A C 1
ATOM 1008 O O . ASN A 1 126 ? 8.422 -18 -23.297 1 98.62 126 ASN A O 1
ATOM 1012 N N . TRP A 1 127 ? 7.512 -18.969 -21.531 1 98.69 127 TRP A N 1
ATOM 1013 C CA . TRP A 1 127 ? 7.773 -20.328 -22 1 98.69 127 TRP A CA 1
ATOM 1014 C C . TRP A 1 127 ? 7.059 -20.578 -23.328 1 98.69 127 TRP A C 1
ATOM 1016 O O . TRP A 1 127 ? 7.664 -21.062 -24.281 1 98.69 127 TRP A O 1
ATOM 1026 N N . LEU A 1 128 ? 5.809 -20.219 -23.406 1 98.75 128 LEU A N 1
ATOM 1027 C CA . LEU A 1 128 ? 5.023 -20.469 -24.594 1 98.75 128 LEU A CA 1
ATOM 1028 C C . LEU A 1 128 ? 5.516 -19.609 -25.766 1 98.75 128 LEU A C 1
ATOM 1030 O O . LEU A 1 128 ? 5.516 -20.062 -26.906 1 98.75 128 LEU A O 1
ATOM 1034 N N . MET A 1 129 ? 5.871 -18.391 -25.469 1 98.75 129 MET A N 1
ATOM 1035 C CA . MET A 1 129 ? 6.449 -17.547 -26.516 1 98.75 129 MET A CA 1
ATOM 1036 C C . MET A 1 129 ? 7.738 -18.156 -27.047 1 98.75 129 MET A C 1
ATOM 1038 O O . MET A 1 129 ? 7.965 -18.172 -28.266 1 98.75 129 MET A O 1
ATOM 1042 N N . PHE A 1 130 ? 8.586 -18.656 -26.219 1 98.69 130 PHE A N 1
ATOM 1043 C CA . PHE A 1 130 ? 9.797 -19.344 -26.641 1 98.69 130 PHE A CA 1
ATOM 1044 C C . PHE A 1 130 ? 9.461 -20.547 -27.5 1 98.69 130 PHE A C 1
ATOM 1046 O O . PHE A 1 130 ? 10.039 -20.734 -28.578 1 98.69 130 PHE A O 1
ATOM 1053 N N . CYS A 1 131 ? 8.508 -21.391 -26.969 1 98.62 131 CYS A N 1
ATOM 1054 C CA . CYS A 1 131 ? 8.156 -22.625 -27.672 1 98.62 131 CYS A CA 1
ATOM 1055 C C . CYS A 1 131 ? 7.664 -22.328 -29.078 1 98.62 131 CYS A C 1
ATOM 1057 O O . CYS A 1 131 ? 7.949 -23.078 -30.016 1 98.62 131 CYS A O 1
ATOM 1059 N N . ALA A 1 132 ? 6.91 -21.281 -29.203 1 98.31 132 ALA A N 1
ATOM 1060 C CA . ALA A 1 132 ? 6.434 -20.891 -30.516 1 98.31 132 ALA A CA 1
ATOM 1061 C C . ALA A 1 132 ? 7.594 -20.484 -31.422 1 98.31 132 ALA A C 1
ATOM 1063 O O . ALA A 1 132 ? 7.582 -20.766 -32.625 1 98.31 132 ALA A O 1
ATOM 1064 N N . ALA A 1 133 ? 8.57 -19.844 -30.844 1 96.88 133 ALA A N 1
ATOM 1065 C CA . ALA A 1 133 ? 9.727 -19.391 -31.594 1 96.88 133 ALA A CA 1
ATOM 1066 C C . ALA A 1 133 ? 10.68 -20.547 -31.906 1 96.88 133 ALA A C 1
ATOM 1068 O O . ALA A 1 133 ? 11.32 -20.562 -32.969 1 96.88 133 ALA A O 1
ATOM 1069 N N . TRP A 1 134 ? 10.812 -21.375 -31 1 96.75 134 TRP A N 1
ATOM 1070 C CA . TRP A 1 134 ? 11.766 -22.469 -31.047 1 96.75 134 TRP A CA 1
ATOM 1071 C C . TRP A 1 134 ? 11.273 -23.578 -31.969 1 96.75 134 TRP A C 1
ATOM 1073 O O . TRP A 1 134 ? 12.078 -24.266 -32.625 1 96.75 134 TRP A O 1
ATOM 1083 N N . GLY A 1 135 ? 9.984 -23.781 -31.969 1 93.69 135 GLY A N 1
ATOM 1084 C CA . GLY A 1 135 ? 9.398 -24.844 -32.75 1 93.69 135 GLY A CA 1
ATOM 1085 C C . GLY A 1 135 ? 8.836 -24.359 -34.094 1 93.69 135 GLY A C 1
ATOM 1086 O O . GLY A 1 135 ? 9.125 -23.234 -34.5 1 93.69 135 GLY A O 1
ATOM 1087 N N . LYS A 1 136 ? 8.266 -25.344 -34.812 1 93.69 136 LYS A N 1
ATOM 1088 C CA . LYS A 1 136 ? 7.562 -25.047 -36.062 1 93.69 136 LYS A CA 1
ATOM 1089 C C . LYS A 1 136 ? 6.059 -25.219 -35.875 1 93.69 136 LYS A C 1
ATOM 1091 O O . LYS A 1 136 ? 5.516 -26.281 -36.188 1 93.69 136 LYS A O 1
ATOM 1096 N N . TRP A 1 137 ? 5.438 -24.203 -35.344 1 97.81 137 TRP A N 1
ATOM 1097 C CA . TRP A 1 137 ? 4 -24.219 -35.094 1 97.81 137 TRP A CA 1
ATOM 1098 C C . TRP A 1 137 ? 3.295 -23.141 -35.906 1 97.81 137 TRP A C 1
ATOM 1100 O O . TRP A 1 137 ? 3.797 -22.016 -36.031 1 97.81 137 TRP A O 1
ATOM 1110 N N . ASN A 1 138 ? 2.201 -23.438 -36.531 1 98.25 138 ASN A N 1
ATOM 1111 C CA . ASN A 1 138 ? 1.363 -22.453 -37.188 1 98.25 138 ASN A CA 1
ATOM 1112 C C . ASN A 1 138 ? 0.431 -21.75 -36.219 1 98.25 138 ASN A C 1
ATOM 1114 O O . ASN A 1 138 ? -0.785 -21.953 -36.25 1 98.25 138 ASN A O 1
ATOM 1118 N N . VAL A 1 139 ? 1.004 -20.922 -35.375 1 98.5 139 VAL A N 1
ATOM 1119 C CA . VAL A 1 139 ? 0.266 -20.141 -34.375 1 98.5 139 VAL A CA 1
ATOM 1120 C C . VAL A 1 139 ? 0.753 -18.703 -34.375 1 98.5 139 VAL A C 1
ATOM 1122 O O . VAL A 1 139 ? 1.896 -18.422 -34.75 1 98.5 139 VAL A O 1
ATOM 1125 N N . ARG A 1 140 ? -0.108 -17.812 -34.125 1 97.94 140 ARG A N 1
ATOM 1126 C CA . ARG A 1 140 ? 0.188 -16.406 -33.844 1 97.94 140 ARG A CA 1
ATOM 1127 C C . ARG A 1 140 ? -0.013 -16.094 -32.375 1 97.94 140 ARG A C 1
ATOM 1129 O O . ARG A 1 140 ? -1.046 -16.453 -31.781 1 97.94 140 ARG A O 1
ATOM 1136 N N . ILE A 1 141 ? 0.994 -15.484 -31.781 1 98.06 141 ILE A N 1
ATOM 1137 C CA . ILE A 1 141 ? 0.945 -15.188 -30.359 1 98.06 141 ILE A CA 1
ATOM 1138 C C . ILE A 1 141 ? 0.877 -13.672 -30.156 1 98.06 141 ILE A C 1
ATOM 1140 O O . ILE A 1 141 ? 1.633 -12.922 -30.766 1 98.06 141 ILE A O 1
ATOM 1144 N N . ARG A 1 142 ? -0.039 -13.219 -29.391 1 98.19 142 ARG A N 1
ATOM 1145 C CA . ARG A 1 142 ? -0.11 -11.844 -28.891 1 98.19 142 ARG A CA 1
ATOM 1146 C C . ARG A 1 142 ? 0.062 -11.805 -27.375 1 98.19 142 ARG A C 1
ATOM 1148 O O . ARG A 1 142 ? -0.671 -12.469 -26.641 1 98.19 142 ARG A O 1
ATOM 1155 N N . HIS A 1 143 ? 1.056 -11.055 -27 1 98.5 143 HIS A N 1
ATOM 1156 C CA . HIS A 1 143 ? 1.417 -10.969 -25.594 1 98.5 143 HIS A CA 1
ATOM 1157 C C . HIS A 1 143 ? 1.001 -9.625 -25 1 98.5 143 HIS A C 1
ATOM 1159 O O . HIS A 1 143 ? 1.372 -8.57 -25.516 1 98.5 143 HIS A O 1
ATOM 1165 N N . ASP A 1 144 ? 0.185 -9.617 -24.016 1 98.38 144 ASP A N 1
ATOM 1166 C CA . ASP A 1 144 ? -0.145 -8.469 -23.188 1 98.38 144 ASP A CA 1
ATOM 1167 C C . ASP A 1 144 ? 0.442 -8.617 -21.781 1 98.38 144 ASP A C 1
ATOM 1169 O O . ASP A 1 144 ? -0.198 -9.188 -20.891 1 98.38 144 ASP A O 1
ATOM 1173 N N . PRO A 1 145 ? 1.628 -8.062 -21.578 1 97.62 145 PRO A N 1
ATOM 1174 C CA . PRO A 1 145 ? 2.283 -8.234 -20.281 1 97.62 145 PRO A CA 1
ATOM 1175 C C . PRO A 1 145 ? 1.517 -7.562 -19.141 1 97.62 145 PRO A C 1
ATOM 1177 O O . PRO A 1 145 ? 0.715 -6.656 -19.375 1 97.62 145 PRO A O 1
ATOM 1180 N N . ARG A 1 146 ? 1.743 -8.078 -17.953 1 96.75 146 ARG A N 1
ATOM 1181 C CA . ARG A 1 146 ? 1.195 -7.414 -16.781 1 96.75 146 ARG A CA 1
ATOM 1182 C C . ARG A 1 146 ? 1.565 -5.934 -16.766 1 96.75 146 ARG A C 1
ATOM 1184 O O . ARG A 1 146 ? 2.572 -5.535 -17.344 1 96.75 146 ARG A O 1
ATOM 1191 N N . SER A 1 147 ? 0.786 -5.152 -16.016 1 97.31 147 SER A N 1
ATOM 1192 C CA . SER A 1 147 ? 1.084 -3.73 -15.883 1 97.31 147 SER A CA 1
ATOM 1193 C C . SER A 1 147 ? 2.365 -3.508 -15.086 1 97.31 147 SER A C 1
ATOM 1195 O O . SER A 1 147 ? 2.764 -4.359 -14.297 1 97.31 147 SER A O 1
ATOM 1197 N N . PRO A 1 148 ? 2.99 -2.322 -15.32 1 95.12 148 PRO A N 1
ATOM 1198 C CA . PRO A 1 148 ? 4.156 -1.997 -14.492 1 95.12 148 PRO A CA 1
ATOM 1199 C C . PRO A 1 148 ? 3.826 -1.913 -13.008 1 95.12 148 PRO A C 1
ATOM 1201 O O . PRO A 1 148 ? 2.756 -1.427 -12.633 1 95.12 148 PRO A O 1
ATOM 1204 N N . SER A 1 149 ? 4.777 -2.381 -12.227 1 92.38 149 SER A N 1
ATOM 1205 C CA . SER A 1 149 ? 4.566 -2.412 -10.781 1 92.38 149 SER A CA 1
ATOM 1206 C C . SER A 1 149 ? 4.445 -1.004 -10.211 1 92.38 149 SER A C 1
ATOM 1208 O O . SER A 1 149 ? 3.775 -0.793 -9.195 1 92.38 149 SER A O 1
ATOM 1210 N N . ARG A 1 150 ? 5.121 -0.075 -10.805 1 94.56 150 ARG A N 1
ATOM 1211 C CA . ARG A 1 150 ? 5.176 1.304 -10.336 1 94.56 150 ARG A CA 1
ATOM 1212 C C . ARG A 1 150 ? 5.031 2.287 -11.492 1 94.56 150 ARG A C 1
ATOM 1214 O O . ARG A 1 150 ? 6.016 2.887 -11.93 1 94.56 150 ARG A O 1
ATOM 1221 N N . PRO A 1 151 ? 3.811 2.502 -11.922 1 94.19 151 PRO A N 1
ATOM 1222 C CA . PRO A 1 151 ? 3.629 3.4 -13.062 1 94.19 151 PRO A CA 1
ATOM 1223 C C . PRO A 1 151 ? 3.908 4.859 -12.719 1 94.19 151 PRO A C 1
ATOM 1225 O O . PRO A 1 151 ? 4.09 5.688 -13.617 1 94.19 151 PRO A O 1
ATOM 1228 N N . GLU A 1 152 ? 3.873 5.25 -11.453 1 91.38 152 GLU A N 1
ATOM 1229 C CA . GLU A 1 152 ? 4.254 6.574 -10.961 1 91.38 152 GLU A CA 1
ATOM 1230 C C . GLU A 1 152 ? 3.488 7.672 -11.695 1 91.38 152 GLU A C 1
ATOM 1232 O O . GLU A 1 152 ? 4.082 8.648 -12.156 1 91.38 152 GLU A O 1
ATOM 1237 N N . GLY A 1 153 ? 2.23 7.426 -11.945 1 93.69 153 GLY A N 1
ATOM 1238 C CA . GLY A 1 153 ? 1.362 8.453 -12.5 1 93.69 153 GLY A CA 1
ATOM 1239 C C . GLY A 1 153 ? 1.187 8.336 -14.008 1 93.69 153 GLY A C 1
ATOM 1240 O O . GLY A 1 153 ? 0.393 9.062 -14.602 1 93.69 153 GLY A O 1
ATOM 1241 N N . GLU A 1 154 ? 1.888 7.438 -14.633 1 95.88 154 GLU A N 1
ATOM 1242 C CA . GLU A 1 154 ? 1.748 7.223 -16.078 1 95.88 154 GLU A CA 1
ATOM 1243 C C . GLU A 1 154 ? 0.523 6.367 -16.391 1 95.88 154 GLU A C 1
ATOM 1245 O O . GLU A 1 154 ? 0.118 5.531 -15.578 1 95.88 154 GLU A O 1
ATOM 1250 N N . ARG A 1 155 ? -0.02 6.559 -17.562 1 96.56 155 ARG A N 1
ATOM 1251 C CA . ARG A 1 155 ? -1.191 5.801 -17.984 1 96.56 155 ARG A CA 1
ATOM 1252 C C . ARG A 1 155 ? -0.833 4.34 -18.234 1 96.56 155 ARG A C 1
ATOM 1254 O O . ARG A 1 155 ? 0.219 4.043 -18.812 1 96.56 155 ARG A O 1
ATOM 1261 N N . VAL A 1 156 ? -1.736 3.484 -17.812 1 96.81 156 VAL A N 1
ATOM 1262 C CA . VAL A 1 156 ? -1.597 2.057 -18.078 1 96.81 156 VAL A CA 1
ATOM 1263 C C . VAL A 1 156 ? -2.717 1.59 -19 1 96.81 156 VAL A C 1
ATOM 1265 O O . VAL A 1 156 ? -3.861 2.031 -18.875 1 96.81 156 VAL A O 1
ATOM 1268 N N . LEU A 1 157 ? -2.344 0.768 -19.984 1 96.5 157 LEU A N 1
ATOM 1269 C CA . LEU A 1 157 ? -3.318 0.185 -20.906 1 96.5 157 LEU A CA 1
ATOM 1270 C C . LEU A 1 157 ? -3.145 -1.328 -20.984 1 96.5 157 LEU A C 1
ATOM 1272 O O . LEU A 1 157 ? -2.02 -1.833 -20.938 1 96.5 157 LEU A O 1
ATOM 1276 N N . ARG A 1 158 ? -4.258 -2.012 -21.078 1 98.06 158 ARG A N 1
ATOM 1277 C CA . ARG A 1 158 ? -4.312 -3.463 -21.234 1 98.06 158 ARG A CA 1
ATOM 1278 C C . ARG A 1 158 ? -5.203 -3.854 -22.406 1 98.06 158 ARG A C 1
ATOM 1280 O O . ARG A 1 158 ? -5.941 -3.021 -22.938 1 98.06 158 ARG A O 1
ATOM 1287 N N . GLU A 1 159 ? -5.102 -5.113 -22.781 1 97.75 159 GLU A N 1
ATOM 1288 C CA . GLU A 1 159 ? -6.023 -5.645 -23.781 1 97.75 159 GLU A CA 1
ATOM 1289 C C . GLU A 1 159 ? -7.414 -5.859 -23.188 1 97.75 159 GLU A C 1
ATOM 1291 O O . GLU A 1 159 ? -8.422 -5.484 -23.812 1 97.75 159 GLU A O 1
ATOM 1296 N N . HIS A 1 160 ? -7.449 -6.449 -22.062 1 98.38 160 HIS A N 1
ATOM 1297 C CA . HIS A 1 160 ? -8.719 -6.746 -21.422 1 98.38 160 HIS A CA 1
ATOM 1298 C C . HIS A 1 160 ? -8.734 -6.223 -19.984 1 98.38 160 HIS A C 1
ATOM 1300 O O . HIS A 1 160 ? -7.699 -6.184 -19.312 1 98.38 160 HIS A O 1
ATOM 1306 N N . TYR A 1 161 ? -9.922 -5.777 -19.562 1 98.19 161 TYR A N 1
ATOM 1307 C CA . TYR A 1 161 ? -10.172 -5.727 -18.125 1 98.19 161 TYR A CA 1
ATOM 1308 C C . TYR A 1 161 ? -10.617 -7.09 -17.609 1 98.19 161 TYR A C 1
ATOM 1310 O O . TYR A 1 161 ? -11.078 -7.938 -18.375 1 98.19 161 TYR A O 1
ATOM 1318 N N . ARG A 1 162 ? -10.461 -7.336 -16.344 1 97.88 162 ARG A N 1
ATOM 1319 C CA . ARG A 1 162 ? -10.953 -8.531 -15.656 1 97.88 162 ARG A CA 1
ATOM 1320 C C . ARG A 1 162 ? -11.383 -8.203 -14.227 1 97.88 162 ARG A C 1
ATOM 1322 O O . ARG A 1 162 ? -10.594 -7.676 -13.445 1 97.88 162 ARG A O 1
ATOM 1329 N N . TYR A 1 163 ? -12.641 -8.438 -13.898 1 97.94 163 TYR A N 1
ATOM 1330 C CA . TYR A 1 163 ? -13.195 -8.281 -12.555 1 97.94 163 TYR A CA 1
ATOM 1331 C C . TYR A 1 163 ? -13.711 -9.609 -12.016 1 97.94 163 TYR A C 1
ATOM 1333 O O . TYR A 1 163 ? -14.305 -10.398 -12.758 1 97.94 163 TYR A O 1
ATOM 1341 N N . GLN A 1 164 ? -13.453 -9.875 -10.797 1 96.81 164 GLN A N 1
ATOM 1342 C CA . GLN A 1 164 ? -14.039 -11.023 -10.109 1 96.81 164 GLN A CA 1
ATOM 1343 C C . GLN A 1 164 ? -14.93 -10.578 -8.961 1 96.81 164 GLN A C 1
ATOM 1345 O O . GLN A 1 164 ? -14.523 -9.781 -8.117 1 96.81 164 GLN A O 1
ATOM 1350 N N . ILE A 1 165 ? -16.125 -10.984 -8.992 1 97.06 165 ILE A N 1
ATOM 1351 C CA . ILE A 1 165 ? -17.094 -10.758 -7.922 1 97.06 165 ILE A CA 1
ATOM 1352 C C . ILE A 1 165 ? -17.375 -12.062 -7.191 1 97.06 165 ILE A C 1
ATOM 1354 O O . ILE A 1 165 ? -17.812 -13.047 -7.805 1 97.06 165 ILE A O 1
ATOM 1358 N N . GLN A 1 166 ? -17.156 -12.055 -5.957 1 94 166 GLN A N 1
ATOM 1359 C CA . GLN A 1 166 ? -17.25 -13.305 -5.223 1 94 166 GLN A CA 1
ATOM 1360 C C . GLN A 1 166 ? -17.812 -13.078 -3.816 1 94 166 GLN A C 1
ATOM 1362 O O . GLN A 1 166 ? -17.672 -11.984 -3.26 1 94 166 GLN A O 1
ATOM 1367 N N . GLY A 1 167 ? -18.344 -14.125 -3.238 1 93.25 167 GLY A N 1
ATOM 1368 C CA . GLY A 1 167 ? -18.906 -14.109 -1.896 1 93.25 167 GLY A CA 1
ATOM 1369 C C . GLY A 1 167 ? -20.328 -14.641 -1.835 1 93.25 167 GLY A C 1
ATOM 1370 O O . GLY A 1 167 ? -20.969 -14.828 -2.869 1 93.25 167 GLY A O 1
ATOM 1371 N N . PRO A 1 168 ? -20.844 -14.859 -0.644 1 92.81 168 PRO A N 1
ATOM 1372 C CA . PRO A 1 168 ? -22.172 -15.469 -0.492 1 92.81 168 PRO A CA 1
ATOM 1373 C C . PRO A 1 168 ? -23.297 -14.602 -1.062 1 92.81 168 PRO A C 1
ATOM 1375 O O . PRO A 1 168 ? -24.328 -15.125 -1.472 1 92.81 168 PRO A O 1
ATOM 1378 N N . GLU A 1 169 ? -23.125 -13.32 -1.167 1 95.88 169 GLU A N 1
ATOM 1379 C CA . GLU A 1 169 ? -24.188 -12.43 -1.631 1 95.88 169 GLU A CA 1
ATOM 1380 C C . GLU A 1 169 ? -23.969 -12.023 -3.084 1 95.88 169 GLU A C 1
ATOM 1382 O O . GLU A 1 169 ? -24.766 -11.273 -3.65 1 95.88 169 GLU A O 1
ATOM 1387 N N . ALA A 1 170 ? -22.938 -12.5 -3.715 1 95.56 170 ALA A N 1
ATOM 1388 C CA . ALA A 1 170 ? -22.547 -12.102 -5.066 1 95.56 170 ALA A CA 1
ATOM 1389 C C . ALA A 1 170 ? -23.656 -12.398 -6.066 1 95.56 170 ALA A C 1
ATOM 1391 O O . ALA A 1 170 ? -23.891 -11.609 -6.984 1 95.56 170 ALA A O 1
ATOM 1392 N N . PRO A 1 171 ? -24.422 -13.508 -5.945 1 94.94 171 PRO A N 1
ATOM 1393 C CA . PRO A 1 171 ? -25.469 -13.82 -6.93 1 94.94 171 PRO A CA 1
ATOM 1394 C C . PRO A 1 171 ? -26.516 -12.727 -7.043 1 94.94 171 PRO A C 1
ATOM 1396 O O . PRO A 1 171 ? -27.062 -12.492 -8.125 1 94.94 171 PRO A O 1
ATOM 1399 N N . LYS A 1 172 ? -26.766 -12.055 -5.938 1 96.94 172 LYS A N 1
ATOM 1400 C CA . LYS A 1 172 ? -27.719 -10.953 -5.977 1 96.94 172 LYS A CA 1
ATOM 1401 C C . LYS A 1 172 ? -27.234 -9.828 -6.887 1 96.94 172 LYS A C 1
ATOM 1403 O O . LYS A 1 172 ? -28.031 -9.188 -7.566 1 96.94 172 LYS A O 1
ATOM 1408 N N . ILE A 1 173 ? -25.953 -9.594 -6.898 1 98.06 173 ILE A N 1
ATOM 1409 C CA . ILE A 1 173 ? -25.344 -8.562 -7.734 1 98.06 173 ILE A CA 1
ATOM 1410 C C . ILE A 1 173 ? -25.438 -8.969 -9.203 1 98.06 173 ILE A C 1
ATOM 1412 O O . ILE A 1 173 ? -25.734 -8.141 -10.07 1 98.06 173 ILE A O 1
ATOM 1416 N N . PHE A 1 174 ? -25.266 -10.281 -9.484 1 96.94 174 PHE A N 1
ATOM 1417 C CA . PHE A 1 174 ? -25.297 -10.781 -10.852 1 96.94 174 PHE A CA 1
ATOM 1418 C C . PHE A 1 174 ? -26.641 -10.516 -11.5 1 96.94 174 PHE A C 1
ATOM 1420 O O . PHE A 1 174 ? -26.719 -10.125 -12.672 1 96.94 174 PHE A O 1
ATOM 1427 N N . GLU A 1 175 ? -27.656 -10.75 -10.742 1 96.81 175 GLU A N 1
ATOM 1428 C CA . GLU A 1 175 ? -29 -10.578 -11.266 1 96.81 175 GLU A CA 1
ATOM 1429 C C . GLU A 1 175 ? -29.266 -9.125 -11.641 1 96.81 175 GLU A C 1
ATOM 1431 O O . GLU A 1 175 ? -29.875 -8.844 -12.68 1 96.81 175 GLU A O 1
ATOM 1436 N N . LYS A 1 176 ? -28.828 -8.234 -10.789 1 97.62 176 LYS A N 1
ATOM 1437 C CA . LYS A 1 176 ? -29.016 -6.809 -11.07 1 97.62 176 LYS A CA 1
ATOM 1438 C C . LYS A 1 176 ? -28.156 -6.367 -12.258 1 97.62 176 LYS A C 1
ATOM 1440 O O . LYS A 1 176 ? -28.609 -5.57 -13.086 1 97.62 176 LYS A O 1
ATOM 1445 N N . MET A 1 177 ? -26.953 -6.848 -12.352 1 97.19 177 MET A N 1
ATOM 1446 C CA . MET A 1 177 ? -26.047 -6.527 -13.453 1 97.19 177 MET A CA 1
ATOM 1447 C C . MET A 1 177 ? -26.641 -6.969 -14.789 1 97.19 177 MET A C 1
ATOM 1449 O O . MET A 1 177 ? -26.609 -6.215 -15.766 1 97.19 177 MET A O 1
ATOM 1453 N N . ASN A 1 178 ? -27.172 -8.102 -14.734 1 97 178 ASN A N 1
ATOM 1454 C CA . ASN A 1 178 ? -27.641 -8.75 -15.953 1 97 178 ASN A CA 1
ATOM 1455 C C . ASN A 1 178 ? -29.047 -8.289 -16.328 1 97 178 ASN A C 1
ATOM 1457 O O . ASN A 1 178 ? -29.469 -8.453 -17.484 1 97 178 ASN A O 1
ATOM 1461 N N . GLY A 1 179 ? -29.812 -7.758 -15.414 1 95.62 179 GLY A N 1
ATOM 1462 C CA . GLY A 1 179 ? -31.203 -7.391 -15.633 1 95.62 179 GLY A CA 1
ATOM 1463 C C . GLY A 1 179 ? -32.156 -8.555 -15.453 1 95.62 179 GLY A C 1
ATOM 1464 O O . GLY A 1 179 ? -33.281 -8.516 -15.961 1 95.62 179 GLY A O 1
ATOM 1465 N N . GLY A 1 180 ? -31.734 -9.578 -14.805 1 95.38 180 GLY A N 1
ATOM 1466 C CA . GLY A 1 180 ? -32.438 -10.82 -14.555 1 95.38 180 GLY A CA 1
ATOM 1467 C C . GLY A 1 180 ? -31.516 -11.977 -14.211 1 95.38 180 GLY A C 1
ATOM 1468 O O . GLY A 1 180 ? -30.312 -11.766 -13.984 1 95.38 180 GLY A O 1
ATOM 1469 N N . PRO A 1 181 ? -32.094 -13.109 -14.094 1 94.81 181 PRO A N 1
ATOM 1470 C CA . PRO A 1 181 ? -31.25 -14.266 -13.789 1 94.81 181 PRO A CA 1
ATOM 1471 C C . PRO A 1 181 ? -30.156 -14.477 -14.836 1 94.81 181 PRO A C 1
ATOM 1473 O O . PRO A 1 181 ? -30.375 -14.242 -16.031 1 94.81 181 PRO A O 1
ATOM 1476 N N . ILE A 1 182 ? -29.047 -14.836 -14.367 1 93.94 182 ILE A N 1
ATOM 1477 C CA . ILE A 1 182 ? -27.969 -15.172 -15.312 1 93.94 182 ILE A CA 1
ATOM 1478 C C . ILE A 1 182 ? -28.109 -16.625 -15.734 1 93.94 182 ILE A C 1
ATOM 1480 O O . ILE A 1 182 ? -28.766 -17.422 -15.062 1 93.94 182 ILE A O 1
ATOM 1484 N N . PRO A 1 183 ? -27.453 -16.969 -16.844 1 93.19 183 PRO A N 1
ATOM 1485 C CA . PRO A 1 183 ? -27.422 -18.391 -17.203 1 93.19 183 PRO A CA 1
ATOM 1486 C C . PRO A 1 183 ? -26.781 -19.266 -16.125 1 93.19 183 PRO A C 1
ATOM 1488 O O . PRO A 1 183 ? -26 -18.766 -15.312 1 93.19 183 PRO A O 1
ATOM 1491 N N . ASP A 1 184 ? -27.203 -20.438 -16.125 1 91.94 184 ASP A N 1
ATOM 1492 C CA . ASP A 1 184 ? -26.562 -21.406 -15.242 1 91.94 184 ASP A CA 1
ATOM 1493 C C . ASP A 1 184 ? -25.188 -21.797 -15.766 1 91.94 184 ASP A C 1
ATOM 1495 O O . ASP A 1 184 ? -25.047 -22.75 -16.531 1 91.94 184 ASP A O 1
ATOM 1499 N N . ILE A 1 185 ? -24.266 -21.109 -15.352 1 92.06 185 ILE A N 1
ATOM 1500 C CA . ILE A 1 185 ? -22.891 -21.359 -15.797 1 92.06 185 ILE A CA 1
ATOM 1501 C C . ILE A 1 185 ? -22.234 -22.406 -14.891 1 92.06 185 ILE A C 1
ATOM 1503 O O . ILE A 1 185 ? -22.078 -22.172 -13.695 1 92.06 185 ILE A O 1
ATOM 1507 N N . LYS A 1 186 ? -21.844 -23.5 -15.422 1 89.31 186 LYS A N 1
ATOM 1508 C CA . LYS A 1 186 ? -21.172 -24.547 -14.664 1 89.31 186 LYS A CA 1
ATOM 1509 C C . LYS A 1 186 ? -19.75 -24.125 -14.289 1 89.31 186 LYS A C 1
ATOM 1511 O O . LYS A 1 186 ? -19.203 -23.188 -14.875 1 89.31 186 LYS A O 1
ATOM 1516 N N . PHE A 1 187 ? -19.234 -24.812 -13.305 1 87.88 187 PHE A N 1
ATOM 1517 C CA . PHE A 1 187 ? -17.875 -24.531 -12.852 1 87.88 187 PHE A CA 1
ATOM 1518 C C . PHE A 1 187 ? -16.891 -24.625 -14.008 1 87.88 187 PHE A C 1
ATOM 1520 O O . PHE A 1 187 ? -16.891 -25.625 -14.742 1 87.88 187 PHE A O 1
ATOM 1527 N N . PHE A 1 188 ? -16.109 -23.578 -14.25 1 91.31 188 PHE A N 1
ATOM 1528 C CA . PHE A 1 188 ? -15.086 -23.438 -15.273 1 91.31 188 PHE A CA 1
ATOM 1529 C C . PHE A 1 188 ? -15.695 -23.453 -16.672 1 91.31 188 PHE A C 1
ATOM 1531 O O . PHE A 1 188 ? -15.062 -23.891 -17.625 1 91.31 188 PHE A O 1
ATOM 1538 N N . HIS A 1 189 ? -16.906 -23.078 -16.703 1 93.88 189 HIS A N 1
ATOM 1539 C CA . HIS A 1 189 ? -17.547 -22.75 -17.969 1 93.88 189 HIS A CA 1
ATOM 1540 C C . HIS A 1 189 ? -17.703 -21.25 -18.141 1 93.88 189 HIS A C 1
ATOM 1542 O O . HIS A 1 189 ? -17.656 -20.5 -17.156 1 93.88 189 HIS A O 1
ATOM 1548 N N . VAL A 1 190 ? -17.781 -20.906 -19.391 1 96.06 190 VAL A N 1
ATOM 1549 C CA . VAL A 1 190 ? -17.922 -19.5 -19.734 1 96.06 190 VAL A CA 1
ATOM 1550 C C . VAL A 1 190 ? -19.234 -19.266 -20.484 1 96.06 190 VAL A C 1
ATOM 1552 O O . VAL A 1 190 ? -19.641 -20.094 -21.297 1 96.06 190 VAL A O 1
ATOM 1555 N N . ASP A 1 191 ? -19.875 -18.266 -20.156 1 95.56 191 ASP A N 1
ATOM 1556 C CA . ASP A 1 191 ? -21.047 -17.828 -20.906 1 95.56 191 ASP A CA 1
ATOM 1557 C C . ASP A 1 191 ? -21.109 -16.312 -20.969 1 95.56 191 ASP A C 1
ATOM 1559 O O . ASP A 1 191 ? -20.297 -15.617 -20.359 1 95.56 191 ASP A O 1
ATOM 1563 N N . TRP A 1 192 ? -22 -15.867 -21.812 1 96.69 192 TRP A N 1
ATOM 1564 C CA . TRP A 1 192 ? -22.188 -14.43 -21.984 1 96.69 192 TRP A CA 1
ATOM 1565 C C . TRP A 1 192 ? -23.281 -13.906 -21.062 1 96.69 192 TRP A C 1
ATOM 1567 O O . TRP A 1 192 ? -24.312 -14.555 -20.906 1 96.69 192 TRP A O 1
ATOM 1577 N N . ILE A 1 193 ? -23 -12.781 -20.453 1 97.62 193 ILE A N 1
ATOM 1578 C CA . ILE A 1 193 ? -24 -12.102 -19.656 1 97.62 193 ILE A CA 1
ATOM 1579 C C . ILE A 1 193 ? -24.016 -10.609 -19.984 1 97.62 193 ILE A C 1
ATOM 1581 O O . ILE A 1 193 ? -23.109 -10.117 -20.656 1 97.62 193 ILE A O 1
ATOM 1585 N N . ASN A 1 194 ? -25.016 -9.984 -19.5 1 97.94 194 ASN A N 1
ATOM 1586 C CA . ASN A 1 194 ? -25.078 -8.531 -19.656 1 97.94 194 ASN A CA 1
ATOM 1587 C C . ASN A 1 194 ? -24.531 -7.812 -18.422 1 97.94 194 ASN A C 1
ATOM 1589 O O . ASN A 1 194 ? -24.766 -8.242 -17.297 1 97.94 194 ASN A O 1
ATOM 1593 N N . VAL A 1 195 ? -23.844 -6.758 -18.672 1 98.19 195 VAL A N 1
ATOM 1594 C CA . VAL A 1 195 ? -23.453 -5.77 -17.672 1 98.19 195 VAL A CA 1
ATOM 1595 C C . VAL A 1 195 ? -23.766 -4.363 -18.188 1 98.19 195 VAL A C 1
ATOM 1597 O O . VAL A 1 195 ? -22.953 -3.762 -18.906 1 98.19 195 VAL A O 1
ATOM 1600 N N . GLY A 1 196 ? -24.875 -3.85 -17.703 1 95.75 196 GLY A N 1
ATOM 1601 C CA . GLY A 1 196 ? -25.375 -2.635 -18.328 1 95.75 196 GLY A CA 1
ATOM 1602 C C . GLY A 1 196 ? -25.641 -2.791 -19.812 1 95.75 196 GLY A C 1
ATOM 1603 O O . GLY A 1 196 ? -26.391 -3.672 -20.234 1 95.75 196 GLY A O 1
ATOM 1604 N N . SER A 1 197 ? -24.969 -2.012 -20.609 1 96.06 197 SER A N 1
ATOM 1605 C CA . SER A 1 197 ? -25.188 -2.033 -22.047 1 96.06 197 SER A CA 1
ATOM 1606 C C . SER A 1 197 ? -24.188 -2.947 -22.75 1 96.06 197 SER A C 1
ATOM 1608 O O . SER A 1 197 ? -24.203 -3.072 -23.969 1 96.06 197 SER A O 1
ATOM 1610 N N . LYS A 1 198 ? -23.312 -3.598 -21.969 1 97.88 198 LYS A N 1
ATOM 1611 C CA . LYS A 1 198 ? -22.266 -4.414 -22.562 1 97.88 198 LYS A CA 1
ATOM 1612 C C . LYS A 1 198 ? -22.562 -5.902 -22.406 1 97.88 198 LYS A C 1
ATOM 1614 O O . LYS A 1 198 ? -23.078 -6.328 -21.375 1 97.88 198 LYS A O 1
ATOM 1619 N N . LYS A 1 199 ? -22.281 -6.629 -23.453 1 97.12 199 LYS A N 1
ATOM 1620 C CA . LYS A 1 199 ? -22.219 -8.086 -23.344 1 97.12 199 LYS A CA 1
ATOM 1621 C C . LYS A 1 199 ? -20.797 -8.539 -23.016 1 97.12 199 LYS A C 1
ATOM 1623 O O . LYS A 1 199 ? -19.844 -8.188 -23.734 1 97.12 199 LYS A O 1
ATOM 1628 N N . VAL A 1 200 ? -20.703 -9.312 -21.922 1 97.12 200 VAL A N 1
ATOM 1629 C CA . VAL A 1 200 ? -19.359 -9.648 -21.453 1 97.12 200 VAL A CA 1
ATOM 1630 C C . VAL A 1 200 ? -19.266 -11.148 -21.203 1 97.12 200 VAL A C 1
ATOM 1632 O O . VAL A 1 200 ? -20.281 -11.82 -20.984 1 97.12 200 VAL A O 1
ATOM 1635 N N . GLN A 1 201 ? -18.047 -11.68 -21.297 1 96.44 201 GLN A N 1
ATOM 1636 C CA . GLN A 1 201 ? -17.797 -13.07 -20.938 1 96.44 201 GLN A CA 1
ATOM 1637 C C . GLN A 1 201 ? -17.719 -13.242 -19.422 1 96.44 201 GLN A C 1
ATOM 1639 O O . GLN A 1 201 ? -17.188 -12.375 -18.719 1 96.44 201 GLN A O 1
ATOM 1644 N N . ALA A 1 202 ? -18.266 -14.359 -18.922 1 96.94 202 ALA A N 1
ATOM 1645 C CA . ALA A 1 202 ? -18.281 -14.664 -17.5 1 96.94 202 ALA A CA 1
ATOM 1646 C C . ALA A 1 202 ? -17.844 -16.109 -17.234 1 96.94 202 ALA A C 1
ATOM 1648 O O . ALA A 1 202 ? -18.422 -17.047 -17.781 1 96.94 202 ALA A O 1
ATOM 1649 N N . LEU A 1 203 ? -16.844 -16.219 -16.438 1 96.06 203 LEU A N 1
ATOM 1650 C CA . LEU A 1 203 ? -16.375 -17.516 -15.977 1 96.06 203 LEU A CA 1
ATOM 1651 C C . LEU A 1 203 ? -16.875 -17.797 -14.57 1 96.06 203 LEU A C 1
ATOM 1653 O O . LEU A 1 203 ? -16.688 -16.984 -13.664 1 96.06 203 LEU A O 1
ATOM 1657 N N . ARG A 1 204 ? -17.547 -18.953 -14.461 1 92.56 204 ARG A N 1
ATOM 1658 C CA . ARG A 1 204 ? -17.844 -19.406 -13.109 1 92.56 204 ARG A CA 1
ATOM 1659 C C . ARG A 1 204 ? -16.609 -20.047 -12.469 1 92.56 204 ARG A C 1
ATOM 1661 O O . ARG A 1 204 ? -16.141 -21.094 -12.922 1 92.56 204 ARG A O 1
ATOM 1668 N N . HIS A 1 205 ? -16.078 -19.234 -11.578 1 83.31 205 HIS A N 1
ATOM 1669 C CA . HIS A 1 205 ? -14.891 -19.609 -10.812 1 83.31 205 HIS A CA 1
ATOM 1670 C C . HIS A 1 205 ? -14.852 -18.906 -9.469 1 83.31 205 HIS A C 1
ATOM 1672 O O . HIS A 1 205 ? -15.719 -18.062 -9.18 1 83.31 205 HIS A O 1
ATOM 1678 N N . GLY A 1 206 ? -14.031 -19.438 -8.492 1 70.06 206 GLY A N 1
ATOM 1679 C CA . GLY A 1 206 ? -13.867 -18.75 -7.219 1 70.06 206 GLY A CA 1
ATOM 1680 C C . GLY A 1 206 ? -12.523 -19.016 -6.566 1 70.06 206 GLY A C 1
ATOM 1681 O O . GLY A 1 206 ? -12.039 -20.156 -6.586 1 70.06 206 GLY A O 1
ATOM 1682 N N . MET A 1 207 ? -11.867 -18.062 -6.148 1 64.06 207 MET A N 1
ATOM 1683 C CA . MET A 1 207 ? -10.555 -18.172 -5.523 1 64.06 207 MET A CA 1
ATOM 1684 C C . MET A 1 207 ? -10.68 -18.266 -4.004 1 64.06 207 MET A C 1
ATOM 1686 O O . MET A 1 207 ? -9.797 -18.797 -3.334 1 64.06 207 MET A O 1
ATOM 1690 N N . SER A 1 208 ? -11.766 -17.844 -3.471 1 60 208 SER A N 1
ATOM 1691 C CA . SER A 1 208 ? -11.852 -17.719 -2.02 1 60 208 SER A CA 1
ATOM 1692 C C . SER A 1 208 ? -12.773 -18.781 -1.428 1 60 208 SER A C 1
ATOM 1694 O O . SER A 1 208 ? -13.266 -18.625 -0.308 1 60 208 SER A O 1
ATOM 1696 N N . GLY A 1 209 ? -12.859 -19.719 -2.139 1 62.34 209 GLY A N 1
ATOM 1697 C CA . GLY A 1 209 ? -13.742 -20.766 -1.651 1 62.34 209 GLY A CA 1
ATOM 1698 C C . GLY A 1 209 ? -15.211 -20.406 -1.792 1 62.34 209 GLY A C 1
ATOM 1699 O O . GLY A 1 209 ? -16.078 -21.125 -1.29 1 62.34 209 GLY A O 1
ATOM 1700 N N . ALA A 1 210 ? -15.445 -19.266 -2.275 1 67 210 ALA A N 1
ATOM 1701 C CA . ALA A 1 210 ? -16.828 -18.828 -2.461 1 67 210 ALA A CA 1
ATOM 1702 C C . ALA A 1 210 ? -17.188 -18.75 -3.943 1 67 210 ALA A C 1
ATOM 1704 O O . ALA A 1 210 ? -16.312 -18.516 -4.785 1 67 210 ALA A O 1
ATOM 1705 N N . PRO A 1 211 ? -18.453 -19.047 -4.188 1 75.62 211 PRO A N 1
ATOM 1706 C CA . PRO A 1 211 ? -18.844 -18.938 -5.598 1 75.62 211 PRO A CA 1
ATOM 1707 C C . PRO A 1 211 ? -18.719 -17.516 -6.141 1 75.62 211 PRO A C 1
ATOM 1709 O O . PRO A 1 211 ? -18.875 -16.547 -5.391 1 75.62 211 PRO A O 1
ATOM 1712 N N . GLY A 1 212 ? -18.297 -17.391 -7.336 1 90.69 212 GLY A N 1
ATOM 1713 C CA . GLY A 1 212 ? -18.203 -16.078 -7.957 1 90.69 212 GLY A CA 1
ATOM 1714 C C . GLY A 1 212 ? -18.078 -16.141 -9.469 1 90.69 212 GLY A C 1
ATOM 1715 O O . GLY A 1 212 ? -18.172 -17.219 -10.062 1 90.69 212 GLY A O 1
ATOM 1716 N N . LEU A 1 213 ? -18.125 -15.008 -10.062 1 95.62 213 LEU A N 1
ATOM 1717 C CA . LEU A 1 213 ? -17.906 -14.859 -11.5 1 95.62 213 LEU A CA 1
ATOM 1718 C C . LEU A 1 213 ? -16.688 -13.969 -11.773 1 95.62 213 LEU A C 1
ATOM 1720 O O . LEU A 1 213 ? -16.484 -12.969 -11.094 1 95.62 213 LEU A O 1
ATOM 1724 N N . GLU A 1 214 ? -15.914 -14.445 -12.672 1 96.44 214 GLU A N 1
ATOM 1725 C CA . GLU A 1 214 ? -14.93 -13.578 -13.32 1 96.44 214 GLU A CA 1
ATOM 1726 C C . GLU A 1 214 ? -15.445 -13.07 -14.664 1 96.44 214 GLU A C 1
ATOM 1728 O O . GLU A 1 214 ? -15.82 -13.859 -15.531 1 96.44 214 GLU A O 1
ATOM 1733 N N . ILE A 1 215 ? -15.492 -11.789 -14.82 1 97.75 215 ILE A N 1
ATOM 1734 C CA . ILE A 1 215 ? -15.953 -11.227 -16.078 1 97.75 215 ILE A CA 1
ATOM 1735 C C . ILE A 1 215 ? -14.82 -10.453 -16.75 1 97.75 215 ILE A C 1
ATOM 1737 O O . ILE A 1 215 ? -13.969 -9.883 -16.062 1 97.75 215 ILE A O 1
ATOM 1741 N N . TRP A 1 216 ? -14.812 -10.43 -18.078 1 98 216 TRP A N 1
ATOM 1742 C CA . TRP A 1 216 ? -13.766 -9.68 -18.781 1 98 216 TRP A CA 1
ATOM 1743 C C . TRP A 1 216 ? -14.266 -9.18 -20.125 1 98 216 TRP A C 1
ATOM 1745 O O . TRP A 1 216 ? -15.289 -9.656 -20.625 1 98 216 TRP A O 1
ATOM 1755 N N . GLY A 1 217 ? -13.641 -8.25 -20.672 1 97.69 217 GLY A N 1
ATOM 1756 C CA . GLY A 1 217 ? -13.898 -7.598 -21.938 1 97.69 217 GLY A CA 1
ATOM 1757 C C . GLY A 1 217 ? -12.82 -6.602 -22.328 1 97.69 217 GLY A C 1
ATOM 1758 O O . GLY A 1 217 ? -11.734 -6.594 -21.734 1 97.69 217 GLY A O 1
ATOM 1759 N N . PRO A 1 218 ? -13.086 -5.863 -23.391 1 98 218 PRO A N 1
ATOM 1760 C CA . PRO A 1 218 ? -12.102 -4.867 -23.812 1 98 218 PRO A CA 1
ATOM 1761 C C . PRO A 1 218 ? -11.758 -3.869 -22.703 1 98 218 PRO A C 1
ATOM 1763 O O . PRO A 1 218 ? -12.648 -3.363 -22.031 1 98 218 PRO A O 1
ATOM 1766 N N . TYR A 1 219 ? -10.508 -3.549 -22.562 1 98.06 219 TYR A N 1
ATOM 1767 C CA . TYR A 1 219 ? -10.023 -2.682 -21.5 1 98.06 219 TYR A CA 1
ATOM 1768 C C . TYR A 1 219 ? -10.727 -1.326 -21.547 1 98.06 219 TYR A C 1
ATOM 1770 O O . TYR A 1 219 ? -10.969 -0.712 -20.5 1 98.06 219 TYR A O 1
ATOM 1778 N N . ALA A 1 220 ? -11.102 -0.834 -22.688 1 97.56 220 ALA A N 1
ATOM 1779 C CA . ALA A 1 220 ? -11.75 0.464 -22.875 1 97.56 220 ALA A CA 1
ATOM 1780 C C . ALA A 1 220 ? -13.062 0.544 -22.094 1 97.56 220 ALA A C 1
ATOM 1782 O O . ALA A 1 220 ? -13.523 1.636 -21.766 1 97.56 220 ALA A O 1
ATOM 1783 N N . ASP A 1 221 ? -13.641 -0.646 -21.781 1 98.19 221 ASP A N 1
ATOM 1784 C CA . ASP A 1 221 ? -14.93 -0.682 -21.094 1 98.19 221 ASP A CA 1
ATOM 1785 C C . ASP A 1 221 ? -14.75 -0.764 -19.578 1 98.19 221 ASP A C 1
ATOM 1787 O O . ASP A 1 221 ? -15.727 -0.775 -18.828 1 98.19 221 ASP A O 1
ATOM 1791 N N . LYS A 1 222 ? -13.594 -0.772 -19.078 1 97.88 222 LYS A N 1
ATOM 1792 C CA . LYS A 1 222 ? -13.266 -1.083 -17.703 1 97.88 222 LYS A CA 1
ATOM 1793 C C . LYS A 1 222 ? -14.047 -0.195 -16.734 1 97.88 222 LYS A C 1
ATOM 1795 O O . LYS A 1 222 ? -14.727 -0.693 -15.828 1 97.88 222 LYS A O 1
ATOM 1800 N N . HIS A 1 223 ? -14 1.139 -16.891 1 97 223 HIS A N 1
ATOM 1801 C CA . HIS A 1 223 ? -14.594 2.086 -15.961 1 97 223 HIS A CA 1
ATOM 1802 C C . HIS A 1 223 ? -16.125 2.01 -15.992 1 97 223 HIS A C 1
ATOM 1804 O O . HIS A 1 223 ? -16.766 2.137 -14.953 1 97 223 HIS A O 1
ATOM 1810 N N . TYR A 1 224 ? -16.609 1.848 -17.203 1 98.12 224 TYR A N 1
ATOM 1811 C CA . TYR A 1 224 ? -18.062 1.697 -17.328 1 98.12 224 TYR A CA 1
ATOM 1812 C C . TYR A 1 224 ? -18.547 0.45 -16.594 1 98.12 224 TYR A C 1
ATOM 1814 O O . TYR A 1 224 ? -19.516 0.506 -15.828 1 98.12 224 TYR A O 1
ATOM 1822 N N . VAL A 1 225 ? -17.891 -0.657 -16.812 1 98.62 225 VAL A N 1
ATOM 1823 C CA . VAL A 1 225 ? -18.266 -1.929 -16.203 1 98.62 225 VAL A CA 1
ATOM 1824 C C . VAL A 1 225 ? -18.156 -1.826 -14.688 1 98.62 225 VAL A C 1
ATOM 1826 O O . VAL A 1 225 ? -19.047 -2.287 -13.961 1 98.62 225 VAL A O 1
ATOM 1829 N N . HIS A 1 226 ? -17.125 -1.234 -14.242 1 98.5 226 HIS A N 1
ATOM 1830 C CA . HIS A 1 226 ? -16.938 -1.02 -12.812 1 98.5 226 HIS A CA 1
ATOM 1831 C C . HIS A 1 226 ? -18.109 -0.255 -12.219 1 98.5 226 HIS A C 1
ATOM 1833 O O . HIS A 1 226 ? -18.656 -0.645 -11.172 1 98.5 226 HIS A O 1
ATOM 1839 N N . SER A 1 227 ? -18.5 0.825 -12.844 1 98.31 227 SER A N 1
ATOM 1840 C CA . SER A 1 227 ? -19.609 1.65 -12.359 1 98.31 227 SER A CA 1
ATOM 1841 C C . SER A 1 227 ? -20.906 0.865 -12.32 1 98.31 227 SER A C 1
ATOM 1843 O O . SER A 1 227 ? -21.719 1.033 -11.398 1 98.31 227 SER A O 1
ATOM 1845 N N . VAL A 1 228 ? -21.125 0.018 -13.281 1 98.69 228 VAL A N 1
ATOM 1846 C CA . VAL A 1 228 ? -22.344 -0.793 -13.344 1 98.69 228 VAL A CA 1
ATOM 1847 C C . VAL A 1 228 ? -22.344 -1.806 -12.195 1 98.69 228 VAL A C 1
ATOM 1849 O O . VAL A 1 228 ? -23.375 -2.033 -11.562 1 98.69 228 VAL A O 1
ATOM 1852 N N . ILE A 1 229 ? -21.219 -2.436 -11.953 1 98.75 229 ILE A N 1
ATOM 1853 C CA . ILE A 1 229 ? -21.094 -3.408 -10.875 1 98.75 229 ILE A CA 1
ATOM 1854 C C . ILE A 1 229 ? -21.422 -2.74 -9.539 1 98.75 229 ILE A C 1
ATOM 1856 O O . ILE A 1 229 ? -22.219 -3.268 -8.75 1 98.75 229 ILE A O 1
ATOM 1860 N N . MET A 1 230 ? -20.844 -1.599 -9.32 1 98.5 230 MET A N 1
ATOM 1861 C CA . MET A 1 230 ? -21.062 -0.878 -8.07 1 98.5 230 MET A CA 1
ATOM 1862 C C . MET A 1 230 ? -22.531 -0.502 -7.902 1 98.5 230 MET A C 1
ATOM 1864 O O . MET A 1 230 ? -23.094 -0.66 -6.816 1 98.5 230 MET A O 1
ATOM 1868 N N . GLN A 1 231 ? -23.094 -0.005 -8.945 1 98.5 231 GLN A N 1
ATOM 1869 C CA . GLN A 1 231 ? -24.516 0.357 -8.891 1 98.5 231 GLN A CA 1
ATOM 1870 C C . GLN A 1 231 ? -25.391 -0.874 -8.672 1 98.5 231 GLN A C 1
ATOM 1872 O O . GLN A 1 231 ? -26.359 -0.823 -7.918 1 98.5 231 GLN A O 1
ATOM 1877 N N . ALA A 1 232 ? -25.078 -1.95 -9.32 1 98.62 232 ALA A N 1
ATOM 1878 C CA . ALA A 1 232 ? -25.828 -3.193 -9.164 1 98.62 232 ALA A CA 1
ATOM 1879 C C . ALA A 1 232 ? -25.797 -3.674 -7.719 1 98.62 232 ALA A C 1
ATOM 1881 O O . ALA A 1 232 ? -26.797 -4.188 -7.207 1 98.62 232 ALA A O 1
ATOM 1882 N N . ALA A 1 233 ? -24.672 -3.576 -7.117 1 98.75 233 ALA A N 1
ATOM 1883 C CA . ALA A 1 233 ? -24.562 -3.957 -5.711 1 98.75 233 ALA A CA 1
ATOM 1884 C C . ALA A 1 233 ? -25.484 -3.104 -4.836 1 98.75 233 ALA A C 1
ATOM 1886 O O . ALA A 1 233 ? -26.172 -3.625 -3.959 1 98.75 233 ALA A O 1
ATOM 1887 N N . LYS A 1 234 ? -25.5 -1.807 -5.094 1 98.19 234 LYS A N 1
ATOM 1888 C CA . LYS A 1 234 ? -26.375 -0.902 -4.359 1 98.19 234 LYS A CA 1
ATOM 1889 C C . LYS A 1 234 ? -27.844 -1.278 -4.559 1 98.19 234 LYS A C 1
ATOM 1891 O O . LYS A 1 234 ? -28.625 -1.322 -3.602 1 98.19 234 LYS A O 1
ATOM 1896 N N . ASP A 1 235 ? -28.172 -1.538 -5.781 1 98.44 235 ASP A N 1
ATOM 1897 C CA . ASP A 1 235 ? -29.547 -1.894 -6.117 1 98.44 235 ASP A CA 1
ATOM 1898 C C . ASP A 1 235 ? -29.953 -3.205 -5.449 1 98.44 235 ASP A C 1
ATOM 1900 O O . ASP A 1 235 ? -31.125 -3.393 -5.094 1 98.44 235 ASP A O 1
ATOM 1904 N N . ALA A 1 236 ? -29.031 -4.094 -5.27 1 98.25 236 ALA A N 1
ATOM 1905 C CA . ALA A 1 236 ? -29.281 -5.398 -4.672 1 98.25 236 ALA A CA 1
ATOM 1906 C C . ALA A 1 236 ? -29.266 -5.32 -3.146 1 98.25 236 ALA A C 1
ATOM 1908 O O . ALA A 1 236 ? -29.625 -6.277 -2.463 1 98.25 236 ALA A O 1
ATOM 1909 N N . GLY A 1 237 ? -28.812 -4.258 -2.625 1 98.12 237 GLY A N 1
ATOM 1910 C CA . GLY A 1 237 ? -28.656 -4.117 -1.186 1 98.12 237 GLY A CA 1
ATOM 1911 C C . GLY A 1 237 ? -27.516 -4.938 -0.627 1 98.12 237 GLY A C 1
ATOM 1912 O O . GLY A 1 237 ? -27.578 -5.434 0.499 1 98.12 237 GLY A O 1
ATOM 1913 N N . VAL A 1 238 ? -26.516 -5.145 -1.464 1 98 238 VAL A N 1
ATOM 1914 C CA . VAL A 1 238 ? -25.375 -5.961 -1.058 1 98 238 VAL A CA 1
ATOM 1915 C C . VAL A 1 238 ? -24.188 -5.055 -0.728 1 98 238 VAL A C 1
ATOM 1917 O O . VAL A 1 238 ? -23.875 -4.117 -1.47 1 98 238 VAL A O 1
ATOM 1920 N N . ASN A 1 239 ? -23.547 -5.297 0.393 1 97.19 239 ASN A N 1
ATOM 1921 C CA . ASN A 1 239 ? -22.266 -4.656 0.698 1 97.19 239 ASN A CA 1
ATOM 1922 C C . ASN A 1 239 ? -21.125 -5.25 -0.129 1 97.19 239 ASN A C 1
ATOM 1924 O O . ASN A 1 239 ? -20.469 -6.199 0.301 1 97.19 239 ASN A O 1
ATOM 1928 N N . LEU A 1 240 ? -20.938 -4.676 -1.268 1 98.25 240 LEU A N 1
ATOM 1929 C CA . LEU A 1 240 ? -19.797 -5.059 -2.107 1 98.25 240 LEU A CA 1
ATOM 1930 C C . LEU A 1 240 ? -18.547 -4.285 -1.72 1 98.25 240 LEU A C 1
ATOM 1932 O O . LEU A 1 240 ? -18.531 -3.053 -1.784 1 98.25 240 LEU A O 1
ATOM 1936 N N . VAL A 1 241 ? -17.5 -4.996 -1.334 1 98.06 241 VAL A N 1
ATOM 1937 C CA . VAL A 1 241 ? -16.266 -4.367 -0.898 1 98.06 241 VAL A CA 1
ATOM 1938 C C . VAL A 1 241 ? -15.195 -4.527 -1.979 1 98.06 241 VAL A C 1
ATOM 1940 O O . VAL A 1 241 ? -14.883 -5.645 -2.395 1 98.06 241 VAL A O 1
ATOM 1943 N N . GLN A 1 242 ? -14.688 -3.447 -2.486 1 98 242 GLN A N 1
ATOM 1944 C CA . GLN A 1 242 ? -13.539 -3.516 -3.379 1 98 242 GLN A CA 1
ATOM 1945 C C . GLN A 1 242 ? -12.281 -3.941 -2.625 1 98 242 GLN A C 1
ATOM 1947 O O . GLN A 1 242 ? -12 -3.43 -1.54 1 98 242 GLN A O 1
ATOM 1952 N N . CYS A 1 243 ? -11.57 -4.859 -3.18 1 97.25 243 CYS A N 1
ATOM 1953 C CA . CYS A 1 243 ? -10.375 -5.387 -2.531 1 97.25 243 CYS A CA 1
ATOM 1954 C C . CYS A 1 243 ? -9.125 -4.645 -3 1 97.25 243 CYS A C 1
ATOM 1956 O O . CYS A 1 243 ? -8.906 -4.5 -4.203 1 97.25 243 CYS A O 1
ATOM 1958 N N . GLY A 1 244 ? -8.336 -4.219 -2.037 1 97.19 244 GLY A N 1
ATOM 1959 C CA . GLY A 1 244 ? -7.07 -3.582 -2.357 1 97.19 244 GLY A CA 1
ATOM 1960 C C . GLY A 1 244 ? -5.945 -4.57 -2.598 1 97.19 244 GLY A C 1
ATOM 1961 O O . GLY A 1 244 ? -6.117 -5.773 -2.385 1 97.19 244 GLY A O 1
ATOM 1962 N N . SER A 1 245 ? -4.801 -4.027 -3.027 1 96.06 245 SER A N 1
ATOM 1963 C CA . SER A 1 245 ? -3.672 -4.867 -3.41 1 96.06 245 SER A CA 1
ATOM 1964 C C . SER A 1 245 ? -3.025 -5.516 -2.191 1 96.06 245 SER A C 1
ATOM 1966 O O . SER A 1 245 ? -2.332 -6.527 -2.314 1 96.06 245 SER A O 1
ATOM 1968 N N . ARG A 1 246 ? -3.27 -5.016 -1.002 1 95.81 246 ARG A N 1
ATOM 1969 C CA . ARG A 1 246 ? -2.666 -5.586 0.198 1 95.81 246 ARG A CA 1
ATOM 1970 C C . ARG A 1 246 ? -3.316 -6.918 0.559 1 95.81 246 ARG A C 1
ATOM 1972 O O . ARG A 1 246 ? -2.635 -7.852 0.987 1 95.81 246 ARG A O 1
ATOM 1979 N N . ALA A 1 247 ? -4.613 -6.957 0.339 1 96.44 247 ALA A N 1
ATOM 1980 C CA . ALA A 1 247 ? -5.352 -8.133 0.792 1 96.44 247 ALA A CA 1
ATOM 1981 C C . ALA A 1 247 ? -5.457 -9.18 -0.316 1 96.44 247 ALA A C 1
ATOM 1983 O O . ALA A 1 247 ? -5.645 -10.367 -0.043 1 96.44 247 ALA A O 1
ATOM 1984 N N . TYR A 1 248 ? -5.297 -8.828 -1.527 1 94.44 248 TYR A N 1
ATOM 1985 C CA . TYR A 1 248 ? -5.684 -9.617 -2.689 1 94.44 248 TYR A CA 1
ATOM 1986 C C . TYR A 1 248 ? -5.031 -11 -2.656 1 94.44 248 TYR A C 1
ATOM 1988 O O . TYR A 1 248 ? -5.715 -12.016 -2.764 1 94.44 248 TYR A O 1
ATOM 1996 N N . SER A 1 249 ? -3.789 -11.016 -2.391 1 92.25 249 SER A N 1
ATOM 1997 C CA . SER A 1 249 ? -3.051 -12.266 -2.559 1 92.25 249 SER A CA 1
ATOM 1998 C C . SER A 1 249 ? -3.34 -13.234 -1.419 1 92.25 249 SER A C 1
ATOM 2000 O O . SER A 1 249 ? -3.068 -14.43 -1.532 1 92.25 249 SER A O 1
ATOM 2002 N N . THR A 1 250 ? -3.865 -12.789 -0.356 1 93.62 250 THR A N 1
ATOM 2003 C CA . THR A 1 250 ? -4.027 -13.625 0.825 1 93.62 250 THR A CA 1
ATOM 2004 C C . THR A 1 250 ? -5.223 -14.562 0.663 1 93.62 250 THR A C 1
ATOM 2006 O O . THR A 1 250 ? -5.383 -15.516 1.431 1 93.62 250 THR A O 1
ATOM 2009 N N . ASN A 1 251 ? -6.035 -14.289 -0.317 1 89.44 251 ASN A N 1
ATOM 2010 C CA . ASN A 1 251 ? -7.188 -15.164 -0.514 1 89.44 251 ASN A CA 1
ATOM 2011 C C . ASN A 1 251 ? -6.758 -16.594 -0.864 1 89.44 251 ASN A C 1
ATOM 2013 O O . ASN A 1 251 ? -7.473 -17.547 -0.575 1 89.44 251 ASN A O 1
ATOM 2017 N N . THR A 1 252 ? -5.527 -16.734 -1.424 1 89.88 252 THR A N 1
ATOM 2018 C CA . THR A 1 252 ? -5.047 -18.047 -1.84 1 89.88 252 THR A CA 1
ATOM 2019 C C . THR A 1 252 ? -4.719 -18.922 -0.626 1 89.88 252 THR A C 1
ATOM 2021 O O . THR A 1 252 ? -4.711 -20.141 -0.718 1 89.88 252 THR A O 1
ATOM 2024 N N . LEU A 1 253 ? -4.441 -18.297 0.489 1 91.38 253 LEU A N 1
ATOM 2025 C CA . LEU A 1 253 ? -4.141 -19.031 1.71 1 91.38 253 LEU A CA 1
ATOM 2026 C C . LEU A 1 253 ? -5.34 -19.875 2.148 1 91.38 253 LEU A C 1
ATOM 2028 O O . LEU A 1 253 ? -5.176 -20.969 2.67 1 91.38 253 LEU A O 1
ATOM 2032 N N . GLU A 1 254 ? -6.453 -19.328 1.879 1 83.94 254 GLU A N 1
ATOM 2033 C CA . GLU A 1 254 ? -7.676 -20.016 2.291 1 83.94 254 GLU A CA 1
ATOM 2034 C C . GLU A 1 254 ? -8.102 -21.062 1.264 1 83.94 254 GLU A C 1
ATOM 2036 O O . GLU A 1 254 ? -8.688 -22.078 1.618 1 83.94 254 GLU A O 1
ATOM 2041 N N . SER A 1 255 ? -7.707 -20.875 -0.001 1 81.31 255 SER A N 1
ATOM 2042 C CA . SER A 1 255 ? -8.109 -21.797 -1.061 1 81.31 255 SER A CA 1
ATOM 2043 C C . SER A 1 255 ? -7.098 -22.922 -1.229 1 81.31 255 SER A C 1
ATOM 2045 O O . SER A 1 255 ? -7.418 -23.969 -1.791 1 81.31 255 SER A O 1
ATOM 2047 N N . GLY A 1 256 ? -5.836 -22.625 -0.887 1 86.5 256 GLY A N 1
ATOM 2048 C CA . GLY A 1 256 ? -4.828 -23.672 -0.927 1 86.5 256 GLY A CA 1
ATOM 2049 C C . GLY A 1 256 ? -4.043 -23.703 -2.225 1 86.5 256 GLY A C 1
ATOM 2050 O O . GLY A 1 256 ? -3.369 -24.688 -2.533 1 86.5 256 GLY A O 1
ATOM 2051 N N . TRP A 1 257 ? -4.113 -22.672 -2.988 1 86.44 257 TRP A N 1
ATOM 2052 C CA . TRP A 1 257 ? -3.34 -22.562 -4.219 1 86.44 257 TRP A CA 1
ATOM 2053 C C . TRP A 1 257 ? -2.018 -21.844 -3.975 1 86.44 257 TRP A C 1
ATOM 2055 O O . TRP A 1 257 ? -1.997 -20.734 -3.434 1 86.44 257 TRP A O 1
ATOM 2065 N N . ILE A 1 258 ? -0.932 -22.5 -4.309 1 89.5 258 ILE A N 1
ATOM 2066 C CA . ILE A 1 258 ? 0.378 -21.859 -4.199 1 89.5 258 ILE A CA 1
ATOM 2067 C C . ILE A 1 258 ? 0.64 -21 -5.434 1 89.5 258 ILE A C 1
ATOM 2069 O O . ILE A 1 258 ? 0.881 -21.531 -6.523 1 89.5 258 ILE A O 1
ATOM 2073 N N . PRO A 1 259 ? 0.688 -19.75 -5.34 1 86.62 259 PRO A N 1
ATOM 2074 C CA . PRO A 1 259 ? 0.643 -18.875 -6.516 1 86.62 259 PRO A CA 1
ATOM 2075 C C . PRO A 1 259 ? 2.004 -18.719 -7.188 1 86.62 259 PRO A C 1
ATOM 2077 O O . PRO A 1 259 ? 2.08 -18.297 -8.344 1 86.62 259 PRO A O 1
ATOM 2080 N N . SER A 1 260 ? 3.119 -19.016 -6.586 1 86.19 260 SER A N 1
ATOM 2081 C CA . SER A 1 260 ? 4.379 -18.609 -7.199 1 86.19 260 SER A CA 1
ATOM 2082 C C . SER A 1 260 ? 5.488 -19.609 -6.898 1 86.19 260 SER A C 1
ATOM 2084 O O . SER A 1 260 ? 6.555 -19.234 -6.402 1 86.19 260 SER A O 1
ATOM 2086 N N . PRO A 1 261 ? 5.25 -20.797 -7.34 1 93.5 261 PRO A N 1
ATOM 2087 C CA . PRO A 1 261 ? 6.418 -21.672 -7.242 1 93.5 261 PRO A CA 1
ATOM 2088 C C . PRO A 1 261 ? 7.574 -21.219 -8.133 1 93.5 261 PRO A C 1
ATOM 2090 O O . PRO A 1 261 ? 7.348 -20.547 -9.148 1 93.5 261 PRO A O 1
ATOM 2093 N N . LEU A 1 262 ? 8.766 -21.516 -7.707 1 97.94 262 LEU A N 1
ATOM 2094 C CA . LEU A 1 262 ? 9.922 -21.188 -8.531 1 97.94 262 LEU A CA 1
ATOM 2095 C C . LEU A 1 262 ? 9.852 -21.906 -9.875 1 97.94 262 LEU A C 1
ATOM 2097 O O . LEU A 1 262 ? 9.695 -23.125 -9.93 1 97.94 262 LEU A O 1
ATOM 2101 N N . PRO A 1 263 ? 9.953 -21.172 -10.977 1 98.25 263 PRO A N 1
ATOM 2102 C CA . PRO A 1 263 ? 10.016 -21.875 -12.258 1 98.25 263 PRO A CA 1
ATOM 2103 C C . PRO A 1 263 ? 11.188 -22.844 -12.344 1 98.25 263 PRO A C 1
ATOM 2105 O O . PRO A 1 263 ? 12.328 -22.469 -12.062 1 98.25 263 PRO A O 1
ATOM 2108 N N . GLY A 1 264 ? 10.984 -24.078 -12.688 1 98.38 264 GLY A N 1
ATOM 2109 C CA . GLY A 1 264 ? 12.008 -25.109 -12.719 1 98.38 264 GLY A CA 1
ATOM 2110 C C . GLY A 1 264 ? 12.828 -25.109 -13.992 1 98.38 264 GLY A C 1
ATOM 2111 O O . GLY A 1 264 ? 12.984 -26.141 -14.648 1 98.38 264 GLY A O 1
ATOM 2112 N N . ILE A 1 265 ? 13.445 -23.953 -14.328 1 98.69 265 ILE A N 1
ATOM 2113 C CA . ILE A 1 265 ? 13.961 -23.797 -15.688 1 98.69 265 ILE A CA 1
ATOM 2114 C C . ILE A 1 265 ? 15.461 -23.531 -15.648 1 98.69 265 ILE A C 1
ATOM 2116 O O . ILE A 1 265 ? 16.094 -23.359 -16.688 1 98.69 265 ILE A O 1
ATOM 2120 N N . TYR A 1 266 ? 16.094 -23.516 -14.508 1 98.62 266 TYR A N 1
ATOM 2121 C CA . TYR A 1 266 ? 17.453 -22.984 -14.375 1 98.62 266 TYR A CA 1
ATOM 2122 C C . TYR A 1 266 ? 18.484 -24.047 -14.664 1 98.62 266 TYR A C 1
ATOM 2124 O O . TYR A 1 266 ? 19.688 -23.781 -14.641 1 98.62 266 TYR A O 1
ATOM 2132 N N . THR A 1 267 ? 18.078 -25.281 -14.875 1 97.94 267 THR A N 1
ATOM 2133 C CA . THR A 1 267 ? 18.938 -26.391 -15.227 1 97.94 267 THR A CA 1
ATOM 2134 C C . THR A 1 267 ? 18.422 -27.109 -16.469 1 97.94 267 THR A C 1
ATOM 2136 O O . THR A 1 267 ? 17.312 -26.844 -16.922 1 97.94 267 THR A O 1
ATOM 2139 N N . GLY A 1 268 ? 19.266 -28.016 -16.938 1 97.06 268 GLY A N 1
ATOM 2140 C CA . GLY A 1 268 ? 18.891 -28.797 -18.094 1 97.06 268 GLY A CA 1
ATOM 2141 C C . GLY A 1 268 ? 19.562 -28.344 -19.375 1 97.06 268 GLY A C 1
ATOM 2142 O O . GLY A 1 268 ? 19.859 -27.156 -19.547 1 97.06 268 GLY A O 1
ATOM 2143 N N . ASP A 1 269 ? 19.688 -29.297 -20.312 1 96.88 269 ASP A N 1
ATOM 2144 C CA . ASP A 1 269 ? 20.312 -29.047 -21.609 1 96.88 269 ASP A CA 1
ATOM 2145 C C . ASP A 1 269 ? 19.281 -28.984 -22.719 1 96.88 269 ASP A C 1
ATOM 2147 O O . ASP A 1 269 ? 18.078 -28.953 -22.469 1 96.88 269 ASP A O 1
ATOM 2151 N N . GLY A 1 270 ? 19.766 -28.781 -23.938 1 96.25 270 GLY A N 1
ATOM 2152 C CA . GLY A 1 270 ? 18.859 -28.781 -25.062 1 96.25 270 GLY A CA 1
ATOM 2153 C C . GLY A 1 270 ? 17.891 -27.609 -25.062 1 96.25 270 GLY A C 1
ATOM 2154 O O . GLY A 1 270 ? 18.312 -26.453 -24.969 1 96.25 270 GLY A O 1
ATOM 2155 N N . MET A 1 271 ? 16.672 -28.016 -25.047 1 95.81 271 MET A N 1
ATOM 2156 C CA . MET A 1 271 ? 15.594 -27.031 -25.125 1 95.81 271 MET A CA 1
ATOM 2157 C C . MET A 1 271 ? 15.695 -26.031 -23.969 1 95.81 271 MET A C 1
ATOM 2159 O O . MET A 1 271 ? 15.484 -24.828 -24.156 1 95.81 271 MET A O 1
ATOM 2163 N N . LEU A 1 272 ? 16.047 -26.484 -22.859 1 98.12 272 LEU A N 1
ATOM 2164 C CA . LEU A 1 272 ? 16.094 -25.625 -21.688 1 98.12 272 LEU A CA 1
ATOM 2165 C C . LEU A 1 272 ? 17.312 -24.688 -21.734 1 98.12 272 LEU A C 1
ATOM 2167 O O . LEU A 1 272 ? 17.234 -23.547 -21.281 1 98.12 272 LEU A O 1
ATOM 2171 N N . ALA A 1 273 ? 18.406 -25.219 -22.219 1 98.12 273 ALA A N 1
ATOM 2172 C CA . ALA A 1 273 ? 19.562 -24.359 -22.422 1 98.12 273 ALA A CA 1
ATOM 2173 C C . ALA A 1 273 ? 19.25 -23.234 -23.406 1 98.12 273 ALA A C 1
ATOM 2175 O O . ALA A 1 273 ? 19.609 -22.078 -23.172 1 98.12 273 ALA A O 1
ATOM 2176 N N . ASP A 1 274 ? 18.578 -23.609 -24.5 1 98.44 274 ASP A N 1
ATOM 2177 C CA . ASP A 1 274 ? 18.172 -22.625 -25.484 1 98.44 274 ASP A CA 1
ATOM 2178 C C . ASP A 1 274 ? 17.203 -21.609 -24.875 1 98.44 274 ASP A C 1
ATOM 2180 O O . ASP A 1 274 ? 17.25 -20.422 -25.188 1 98.44 274 ASP A O 1
ATOM 2184 N N . TYR A 1 275 ? 16.328 -22.047 -24.062 1 98.69 275 TYR A N 1
ATOM 2185 C CA . TYR A 1 275 ? 15.359 -21.188 -23.406 1 98.69 275 TYR A CA 1
ATOM 2186 C C . TYR A 1 275 ? 16.047 -20.156 -22.516 1 98.69 275 TYR A C 1
ATOM 2188 O O . TYR A 1 275 ? 15.727 -18.969 -22.578 1 98.69 275 TYR A O 1
ATOM 2196 N N . ARG A 1 276 ? 16.984 -20.547 -21.672 1 98.69 276 ARG A N 1
ATOM 2197 C CA . ARG A 1 276 ? 17.703 -19.641 -20.766 1 98.69 276 ARG A CA 1
ATOM 2198 C C . ARG A 1 276 ? 18.5 -18.609 -21.562 1 98.69 276 ARG A C 1
ATOM 2200 O O . ARG A 1 276 ? 18.688 -17.469 -21.125 1 98.69 276 ARG A O 1
ATOM 2207 N N . GLN A 1 277 ? 18.953 -19.016 -22.734 1 98.25 277 GLN A N 1
ATOM 2208 C CA . GLN A 1 277 ? 19.672 -18.094 -23.609 1 98.25 277 GLN A CA 1
ATOM 2209 C C . GLN A 1 277 ? 18.719 -17.094 -24.25 1 98.25 277 GLN A C 1
ATOM 2211 O O . GLN A 1 277 ? 19.078 -15.945 -24.5 1 98.25 277 GLN A O 1
ATOM 2216 N N . TRP A 1 278 ? 17.547 -17.547 -24.5 1 98.38 278 TRP A N 1
ATOM 2217 C CA . TRP A 1 278 ? 16.531 -16.734 -25.156 1 98.38 278 TRP A CA 1
ATOM 2218 C C . TRP A 1 278 ? 15.938 -15.711 -24.203 1 98.38 278 TRP A C 1
ATOM 2220 O O . TRP A 1 278 ? 15.633 -14.586 -24.609 1 98.38 278 TRP A O 1
ATOM 2230 N N . LEU A 1 279 ? 15.734 -16.031 -22.953 1 98.44 279 LEU A N 1
ATOM 2231 C CA . LEU A 1 279 ? 15.164 -15.141 -21.953 1 98.44 279 LEU A CA 1
ATOM 2232 C C . LEU A 1 279 ? 16.078 -13.945 -21.703 1 98.44 279 LEU A C 1
ATOM 2234 O O . LEU A 1 279 ? 17.297 -14.102 -21.578 1 98.44 279 LEU A O 1
ATOM 2238 N N . GLY A 1 280 ? 15.469 -12.797 -21.656 1 97.69 280 GLY A N 1
ATOM 2239 C CA . GLY A 1 280 ? 16.25 -11.602 -21.359 1 97.69 280 GLY A CA 1
ATOM 2240 C C . GLY A 1 280 ? 16.781 -11.578 -19.938 1 97.69 280 GLY A C 1
ATOM 2241 O O . GLY A 1 280 ? 16.25 -12.25 -19.047 1 97.69 280 GLY A O 1
ATOM 2242 N N . ALA A 1 281 ? 17.766 -10.742 -19.734 1 96.94 281 ALA A N 1
ATOM 2243 C CA . ALA A 1 281 ? 18.406 -10.625 -18.422 1 96.94 281 ALA A CA 1
ATOM 2244 C C . ALA A 1 281 ? 17.516 -9.875 -17.438 1 96.94 281 ALA A C 1
ATOM 2246 O O . ALA A 1 281 ? 17.781 -9.867 -16.234 1 96.94 281 ALA A O 1
ATOM 2247 N N . ASP A 1 282 ? 16.453 -9.281 -17.922 1 94.44 282 ASP A N 1
ATOM 2248 C CA . ASP A 1 282 ? 15.523 -8.539 -17.078 1 94.44 282 ASP A CA 1
ATOM 2249 C C . ASP A 1 282 ? 14.18 -9.266 -16.969 1 94.44 282 ASP A C 1
ATOM 2251 O O . ASP A 1 282 ? 13.203 -8.695 -16.484 1 94.44 282 ASP A O 1
ATOM 2255 N N . SER A 1 283 ? 14.117 -10.484 -17.453 1 96.75 283 SER A N 1
ATOM 2256 C CA . SER A 1 283 ? 12.898 -11.273 -17.375 1 96.75 283 SER A CA 1
ATOM 2257 C C . SER A 1 283 ? 12.516 -11.562 -15.922 1 96.75 283 SER A C 1
ATOM 2259 O O . SER A 1 283 ? 13.336 -11.383 -15.016 1 96.75 283 SER A O 1
ATOM 2261 N N . TYR A 1 284 ? 11.273 -11.961 -15.75 1 95.44 284 TYR A N 1
ATOM 2262 C CA . TYR A 1 284 ? 10.797 -12.383 -14.43 1 95.44 284 TYR A CA 1
ATOM 2263 C C . TYR A 1 284 ? 11.734 -13.414 -13.82 1 95.44 284 TYR A C 1
ATOM 2265 O O . TYR A 1 284 ? 12.094 -13.312 -12.641 1 95.44 284 TYR A O 1
ATOM 2273 N N . GLU A 1 285 ? 12.164 -14.375 -14.625 1 97.56 285 GLU A N 1
ATOM 2274 C CA . GLU A 1 285 ? 12.984 -15.492 -14.172 1 97.56 285 GLU A CA 1
ATOM 2275 C C . GLU A 1 285 ? 14.391 -15.023 -13.805 1 97.56 285 GLU A C 1
ATOM 2277 O O . GLU A 1 285 ? 15.008 -15.562 -12.883 1 97.56 285 GLU A O 1
ATOM 2282 N N . ALA A 1 286 ? 14.805 -14.016 -14.484 1 97.06 286 ALA A N 1
ATOM 2283 C CA . ALA A 1 286 ? 16.172 -13.531 -14.273 1 97.06 286 ALA A CA 1
ATOM 2284 C C . ALA A 1 286 ? 16.219 -12.555 -13.102 1 97.06 286 ALA A C 1
ATOM 2286 O O . ALA A 1 286 ? 17.234 -12.477 -12.398 1 97.06 286 ALA A O 1
ATOM 2287 N N . ALA A 1 287 ? 15.164 -11.859 -12.906 1 94.94 287 ALA A N 1
ATOM 2288 C CA . ALA A 1 287 ? 15.164 -10.781 -11.914 1 94.94 287 ALA A CA 1
ATOM 2289 C C . ALA A 1 287 ? 14.531 -11.25 -10.609 1 94.94 287 ALA A C 1
ATOM 2291 O O . ALA A 1 287 ? 14.711 -10.617 -9.562 1 94.94 287 ALA A O 1
ATOM 2292 N N . GLY A 1 288 ? 13.789 -12.32 -10.648 1 94.75 288 GLY A N 1
ATOM 2293 C CA . GLY A 1 288 ? 13.07 -12.773 -9.469 1 94.75 288 GLY A CA 1
ATOM 2294 C C . GLY A 1 288 ? 13.984 -13.109 -8.305 1 94.75 288 GLY A C 1
ATOM 2295 O O . GLY A 1 288 ? 15.172 -13.391 -8.508 1 94.75 288 GLY A O 1
ATOM 2296 N N . ALA A 1 289 ? 13.406 -13.094 -7.082 1 96.81 289 ALA A N 1
ATOM 2297 C CA . ALA A 1 289 ? 14.18 -13.367 -5.875 1 96.81 289 ALA A CA 1
ATOM 2298 C C . ALA A 1 289 ? 13.688 -14.641 -5.184 1 96.81 289 ALA A C 1
ATOM 2300 O O . ALA A 1 289 ? 12.492 -14.938 -5.188 1 96.81 289 ALA A O 1
ATOM 2301 N N . ILE A 1 290 ? 14.617 -15.375 -4.629 1 97.69 290 ILE A N 1
ATOM 2302 C CA . ILE A 1 290 ? 14.297 -16.438 -3.67 1 97.69 290 ILE A CA 1
ATOM 2303 C C . ILE A 1 290 ? 14.508 -15.914 -2.25 1 97.69 290 ILE A C 1
ATOM 2305 O O . ILE A 1 290 ? 15.547 -15.328 -1.938 1 97.69 290 ILE A O 1
ATOM 2309 N N . GLY A 1 291 ? 13.492 -16 -1.47 1 97.12 291 GLY A N 1
ATOM 2310 C CA . GLY A 1 291 ? 13.594 -15.648 -0.062 1 97.12 291 GLY A CA 1
ATOM 2311 C C . GLY A 1 291 ? 13.281 -16.812 0.866 1 97.12 291 GLY A C 1
ATOM 2312 O O . GLY A 1 291 ? 12.742 -17.828 0.434 1 97.12 291 GLY A O 1
ATOM 2313 N N . GLY A 1 292 ? 13.648 -16.625 2.115 1 97.75 292 GLY A N 1
ATOM 2314 C CA . GLY A 1 292 ? 13.328 -17.641 3.117 1 97.75 292 GLY A CA 1
ATOM 2315 C C . GLY A 1 292 ? 14.555 -18.266 3.734 1 97.75 292 GLY A C 1
ATOM 2316 O O . GLY A 1 292 ? 15.688 -17.859 3.447 1 97.75 292 GLY A O 1
ATOM 2317 N N . SER A 1 293 ? 14.344 -19.25 4.605 1 98.38 293 SER A N 1
ATOM 2318 C CA . SER A 1 293 ? 15.391 -19.844 5.438 1 98.38 293 SER A CA 1
ATOM 2319 C C . SER A 1 293 ? 16.047 -21.031 4.738 1 98.38 293 SER A C 1
ATOM 2321 O O . SER A 1 293 ? 17.125 -21.469 5.141 1 98.38 293 SER A O 1
ATOM 2323 N N . TYR A 1 294 ? 15.453 -21.609 3.738 1 98.31 294 TYR A N 1
ATOM 2324 C CA . TYR A 1 294 ? 16.062 -22.734 3.049 1 98.31 294 TYR A CA 1
ATOM 2325 C C . TYR A 1 294 ? 17.125 -22.281 2.061 1 98.31 294 TYR A C 1
ATOM 2327 O O . TYR A 1 294 ? 16.828 -21.516 1.134 1 98.31 294 TYR A O 1
ATOM 2335 N N . VAL A 1 295 ? 18.297 -22.656 2.311 1 97.81 295 VAL A N 1
ATOM 2336 C CA . VAL A 1 295 ? 19.406 -22.344 1.413 1 97.81 295 VAL A CA 1
ATOM 2337 C C . VAL A 1 295 ? 20.078 -23.641 0.947 1 97.81 295 VAL A C 1
ATOM 2339 O O . VAL A 1 295 ? 20.578 -24.422 1.763 1 97.81 295 VAL A O 1
ATOM 2342 N N . SER A 1 296 ? 20.047 -23.781 -0.297 1 97 296 SER A N 1
ATOM 2343 C CA . SER A 1 296 ? 20.703 -24.922 -0.936 1 97 296 SER A CA 1
ATOM 2344 C C . SER A 1 296 ? 21.719 -24.469 -1.982 1 97 296 SER A C 1
ATOM 2346 O O . SER A 1 296 ? 21.609 -23.359 -2.504 1 97 296 SER A O 1
ATOM 2348 N N . GLU A 1 297 ? 22.688 -25.281 -2.225 1 95.62 297 GLU A N 1
ATOM 2349 C CA . GLU A 1 297 ? 23.609 -24.984 -3.316 1 95.62 297 GLU A CA 1
ATOM 2350 C C . GLU A 1 297 ? 23.047 -25.438 -4.656 1 95.62 297 GLU A C 1
ATOM 2352 O O . GLU A 1 297 ? 23.531 -25.031 -5.715 1 95.62 297 GLU A O 1
ATOM 2357 N N . ASN A 1 298 ? 22.125 -26.281 -4.562 1 98 298 ASN A N 1
ATOM 2358 C CA . ASN A 1 298 ? 21.5 -26.844 -5.758 1 98 298 ASN A CA 1
ATOM 2359 C C . ASN A 1 298 ? 20.125 -26.219 -6.016 1 98 298 ASN A C 1
ATOM 2361 O O . ASN A 1 298 ? 19.172 -26.484 -5.277 1 98 298 ASN A O 1
ATOM 2365 N N . ILE A 1 299 ? 19.953 -25.5 -7.137 1 98.56 299 ILE A N 1
ATOM 2366 C CA . ILE A 1 299 ? 18.734 -24.781 -7.461 1 98.56 299 ILE A CA 1
ATOM 2367 C C . ILE A 1 299 ? 17.578 -25.766 -7.625 1 98.56 299 ILE A C 1
ATOM 2369 O O . ILE A 1 299 ? 16.422 -25.422 -7.363 1 98.56 299 ILE A O 1
ATOM 2373 N N . GLU A 1 300 ? 17.797 -26.984 -7.941 1 98.12 300 GLU A N 1
ATOM 2374 C CA . GLU A 1 300 ? 16.75 -27.953 -8.203 1 98.12 300 GLU A CA 1
ATOM 2375 C C . GLU A 1 300 ? 16.031 -28.359 -6.918 1 98.12 300 GLU A C 1
ATOM 2377 O O . GLU A 1 300 ? 14.938 -28.938 -6.957 1 98.12 300 GLU A O 1
ATOM 2382 N N . ASP A 1 301 ? 16.703 -28.062 -5.824 1 97.88 301 ASP A N 1
ATOM 2383 C CA . ASP A 1 301 ? 16.109 -28.375 -4.535 1 97.88 301 ASP A CA 1
ATOM 2384 C C . ASP A 1 301 ? 14.859 -27.531 -4.285 1 97.88 301 ASP A C 1
ATOM 2386 O O . ASP A 1 301 ? 14.039 -27.859 -3.43 1 97.88 301 ASP A O 1
ATOM 2390 N N . TYR A 1 302 ? 14.703 -26.453 -5.043 1 98.31 302 TYR A N 1
ATOM 2391 C CA . TYR A 1 302 ? 13.578 -25.547 -4.891 1 98.31 302 TYR A CA 1
ATOM 2392 C C . TYR A 1 302 ? 12.438 -25.922 -5.836 1 98.31 302 TYR A C 1
ATOM 2394 O O . TYR A 1 302 ? 11.328 -25.406 -5.711 1 98.31 302 TYR A O 1
ATOM 2402 N N . TYR A 1 303 ? 12.688 -26.828 -6.797 1 98 303 TYR A N 1
ATOM 2403 C CA . TYR A 1 303 ? 11.703 -27.156 -7.828 1 98 303 TYR A CA 1
ATOM 2404 C C . TYR A 1 303 ? 10.547 -27.953 -7.246 1 98 303 TYR A C 1
ATOM 2406 O O . TYR A 1 303 ? 10.711 -28.641 -6.238 1 98 303 TYR A O 1
ATOM 2414 N N . VAL A 1 304 ? 9.422 -27.781 -7.91 1 97.75 304 VAL A N 1
ATOM 2415 C CA . VAL A 1 304 ? 8.266 -28.625 -7.621 1 97.75 304 VAL A CA 1
ATOM 2416 C C . VAL A 1 304 ? 7.75 -29.266 -8.906 1 97.75 304 VAL A C 1
ATOM 2418 O O . VAL A 1 304 ? 8.078 -28.797 -10.008 1 97.75 304 VAL A O 1
ATOM 2421 N N . ASN A 1 305 ? 7.051 -30.328 -8.773 1 97.56 305 ASN A N 1
ATOM 2422 C CA . ASN A 1 305 ? 6.375 -30.984 -9.891 1 97.56 305 ASN A CA 1
ATOM 2423 C C . ASN A 1 305 ? 4.867 -31.062 -9.656 1 97.56 305 ASN A C 1
ATOM 2425 O O . ASN A 1 305 ? 4.383 -30.766 -8.57 1 97.56 305 ASN A O 1
ATOM 2429 N N . PRO A 1 306 ? 4.113 -31.422 -10.648 1 97.38 306 PRO A N 1
ATOM 2430 C CA . PRO A 1 306 ? 2.652 -31.391 -10.547 1 97.38 306 PRO A CA 1
ATOM 2431 C C . PRO A 1 306 ? 2.117 -32.25 -9.414 1 97.38 306 PRO A C 1
ATOM 2433 O O . PRO A 1 306 ? 1.126 -31.906 -8.773 1 97.38 306 PRO A O 1
ATOM 2436 N N . PHE A 1 307 ? 2.723 -33.375 -9.117 1 97.19 307 PHE A N 1
ATOM 2437 C CA . PHE A 1 307 ? 2.254 -34.281 -8.07 1 97.19 307 PHE A CA 1
ATOM 2438 C C . PHE A 1 307 ? 2.375 -33.625 -6.699 1 97.19 307 PHE A C 1
ATOM 2440 O O . PHE A 1 307 ? 1.475 -33.75 -5.867 1 97.19 307 PHE A O 1
ATOM 2447 N N . GLU A 1 308 ? 3.424 -32.906 -6.504 1 96.62 308 GLU A N 1
ATOM 2448 C CA . GLU A 1 308 ? 3.689 -32.25 -5.23 1 96.62 308 GLU A CA 1
ATOM 2449 C C . GLU A 1 308 ? 2.711 -31.094 -4.992 1 96.62 308 GLU A C 1
ATOM 2451 O O . GLU A 1 308 ? 2.422 -30.75 -3.846 1 96.62 308 GLU A O 1
ATOM 2456 N N . LEU A 1 309 ? 2.17 -30.516 -6.055 1 95.31 309 LEU A N 1
ATOM 2457 C CA . LEU A 1 309 ? 1.273 -29.375 -5.965 1 95.31 309 LEU A CA 1
ATOM 2458 C C . LEU A 1 309 ? -0.185 -29.812 -5.988 1 95.31 309 LEU A C 1
ATOM 2460 O O . LEU A 1 309 ? -1.094 -29 -5.883 1 95.31 309 LEU A O 1
ATOM 2464 N N . GLY A 1 310 ? -0.4 -31.047 -6.164 1 92.44 310 GLY A N 1
ATOM 2465 C CA . GLY A 1 310 ? -1.754 -31.562 -6.23 1 92.44 310 GLY A CA 1
ATOM 2466 C C . GLY A 1 310 ? -2.391 -31.406 -7.598 1 92.44 310 GLY A C 1
ATOM 2467 O O . GLY A 1 310 ? -3.611 -31.281 -7.711 1 92.44 310 GLY A O 1
ATOM 2468 N N . TYR A 1 311 ? -1.588 -31.391 -8.68 1 93.31 311 TYR A N 1
ATOM 2469 C CA . TYR A 1 311 ? -2.09 -31.156 -10.023 1 93.31 311 TYR A CA 1
ATOM 2470 C C . TYR A 1 311 ? -2.156 -32.469 -10.812 1 93.31 311 TYR A C 1
ATOM 2472 O O . TYR A 1 311 ? -2.271 -32.438 -12.039 1 93.31 311 TYR A O 1
ATOM 2480 N N . ASP A 1 312 ? -2.066 -33.594 -10.203 1 91.12 312 ASP A N 1
ATOM 2481 C CA . ASP A 1 312 ? -1.993 -34.906 -10.852 1 91.12 312 ASP A CA 1
ATOM 2482 C C . ASP A 1 312 ? -3.227 -35.156 -11.719 1 91.12 312 ASP A C 1
ATOM 2484 O O . ASP A 1 312 ? -3.127 -35.75 -12.797 1 91.12 312 ASP A O 1
ATOM 2488 N N . PHE A 1 313 ? -4.316 -34.656 -11.312 1 88.38 313 PHE A N 1
ATOM 2489 C CA . PHE A 1 313 ? -5.562 -34.938 -12 1 88.38 313 PHE A CA 1
ATOM 2490 C C . PHE A 1 313 ? -5.688 -34.156 -13.289 1 88.38 313 PHE A C 1
ATOM 2492 O O . PHE A 1 313 ? -6.539 -34.438 -14.133 1 88.38 313 PHE A O 1
ATOM 2499 N N . TYR A 1 314 ? -4.816 -33.188 -13.469 1 88.12 314 TYR A N 1
ATOM 2500 C CA . TYR A 1 314 ? -4.777 -32.375 -14.688 1 88.12 314 TYR A CA 1
ATOM 2501 C C . TYR A 1 314 ? -4.082 -33.125 -15.82 1 88.12 314 TYR A C 1
ATOM 2503 O O . TYR A 1 314 ? -4.234 -32.781 -16.984 1 88.12 314 TYR A O 1
ATOM 2511 N N . ILE A 1 315 ? -3.291 -34.094 -15.508 1 96 315 ILE A N 1
ATOM 2512 C CA . ILE A 1 315 ? -2.326 -34.625 -16.469 1 96 315 ILE A CA 1
ATOM 2513 C C . ILE A 1 315 ? -3.049 -35.469 -17.5 1 96 315 ILE A C 1
ATOM 2515 O O . ILE A 1 315 ? -3.787 -36.406 -17.156 1 96 315 ILE A O 1
ATOM 2519 N N . GLY A 1 316 ? -2.822 -35.188 -18.766 1 96.75 316 GLY A N 1
ATOM 2520 C CA . GLY A 1 316 ? -3.404 -35.906 -19.875 1 96.75 316 GLY A CA 1
ATOM 2521 C C . GLY A 1 316 ? -2.619 -37.156 -20.25 1 96.75 316 GLY A C 1
ATOM 2522 O O . GLY A 1 316 ? -2.008 -37.219 -21.312 1 96.75 316 GLY A O 1
ATOM 2523 N N . TRP A 1 317 ? -2.801 -38.188 -19.5 1 96.56 317 TRP A N 1
ATOM 2524 C CA . TRP A 1 317 ? -2.018 -39.406 -19.672 1 96.56 317 TRP A CA 1
ATOM 2525 C C . TRP A 1 317 ? -2.324 -40.062 -21.016 1 96.56 317 TRP A C 1
ATOM 2527 O O . TRP A 1 317 ? -1.491 -40.781 -21.562 1 96.56 317 TRP A O 1
ATOM 2537 N N . LYS A 1 318 ? -3.414 -39.781 -21.578 1 95.69 318 LYS A N 1
ATOM 2538 C CA . LYS A 1 318 ? -3.846 -40.438 -22.812 1 95.69 318 LYS A CA 1
ATOM 2539 C C . LYS A 1 318 ? -3.277 -39.719 -24.031 1 95.69 318 LYS A C 1
ATOM 2541 O O . LYS A 1 318 ? -3.355 -40.219 -25.156 1 95.69 318 LYS A O 1
ATOM 2546 N N . LYS A 1 319 ? -2.822 -38.5 -23.844 1 96.88 319 LYS A N 1
ATOM 2547 C CA . LYS A 1 319 ? -2.158 -37.812 -24.953 1 96.88 319 LYS A CA 1
ATOM 2548 C C . LYS A 1 319 ? -0.999 -38.656 -25.5 1 96.88 319 LYS A C 1
ATOM 2550 O O . LYS A 1 319 ? -0.321 -39.344 -24.734 1 96.88 319 LYS A O 1
ATOM 2555 N N . ASP A 1 320 ? -0.77 -38.531 -26.797 1 94.94 320 ASP A N 1
ATOM 2556 C CA . ASP A 1 320 ? 0.365 -39.25 -27.406 1 94.94 320 ASP A CA 1
ATOM 2557 C C . ASP A 1 320 ? 1.685 -38.75 -26.812 1 94.94 320 ASP A C 1
ATOM 2559 O O . ASP A 1 320 ? 2.588 -39.531 -26.547 1 94.94 320 ASP A O 1
ATOM 2563 N N . ASP A 1 321 ? 1.791 -37.469 -26.719 1 97 321 ASP A N 1
ATOM 2564 C CA . ASP A 1 321 ? 3.006 -36.875 -26.172 1 97 321 ASP A CA 1
ATOM 2565 C C . ASP A 1 321 ? 2.756 -35.438 -25.719 1 97 321 ASP A C 1
ATOM 2567 O O . ASP A 1 321 ? 1.807 -34.781 -26.172 1 97 321 ASP A O 1
ATOM 2571 N N . PHE A 1 322 ? 3.551 -35.031 -24.875 1 98.25 322 PHE A N 1
ATOM 2572 C CA . PHE A 1 322 ? 3.693 -33.625 -24.453 1 98.25 322 PHE A CA 1
ATOM 2573 C C . PHE A 1 322 ? 5.027 -33.406 -23.75 1 98.25 322 PHE A C 1
ATOM 2575 O O . PHE A 1 322 ? 5.676 -34.375 -23.328 1 98.25 322 PHE A O 1
ATOM 2582 N N . VAL A 1 323 ? 5.438 -32.219 -23.641 1 98.44 323 VAL A N 1
ATOM 2583 C CA . VAL A 1 323 ? 6.711 -31.891 -23.016 1 98.44 323 VAL A CA 1
ATOM 2584 C C . VAL A 1 323 ? 6.688 -32.344 -21.547 1 98.44 323 VAL A C 1
ATOM 2586 O O . VAL A 1 323 ? 5.836 -31.891 -20.781 1 98.44 323 VAL A O 1
ATOM 2589 N N . GLY A 1 324 ? 7.617 -33.25 -21.141 1 98.31 324 GLY A N 1
ATOM 2590 C CA . GLY A 1 324 ? 7.75 -33.688 -19.766 1 98.31 324 GLY A CA 1
ATOM 2591 C C . GLY A 1 324 ? 7.008 -34.969 -19.484 1 98.31 324 GLY A C 1
ATOM 2592 O O . GLY A 1 324 ? 7.051 -35.5 -18.375 1 98.31 324 GLY A O 1
ATOM 2593 N N . LYS A 1 325 ? 6.336 -35.562 -20.484 1 98.38 325 LYS A N 1
ATOM 2594 C CA . LYS A 1 325 ? 5.516 -36.75 -20.266 1 98.38 325 LYS A CA 1
ATOM 2595 C C . LYS A 1 325 ? 6.352 -37.906 -19.703 1 98.38 325 LYS A C 1
ATOM 2597 O O . LYS A 1 325 ? 5.984 -38.5 -18.703 1 98.38 325 LYS A O 1
ATOM 2602 N N . ALA A 1 326 ? 7.445 -38.188 -20.312 1 98.12 326 ALA A N 1
ATOM 2603 C CA . ALA A 1 326 ? 8.305 -39.281 -19.875 1 98.12 326 ALA A CA 1
ATOM 2604 C C . ALA A 1 326 ? 8.766 -39.062 -18.438 1 98.12 326 ALA A C 1
ATOM 2606 O O . ALA A 1 326 ? 8.789 -40.031 -17.656 1 98.12 326 ALA A O 1
ATOM 2607 N N . ALA A 1 327 ? 9.172 -37.906 -18.156 1 98.06 327 ALA A N 1
ATOM 2608 C CA . ALA A 1 327 ? 9.625 -37.594 -16.812 1 98.06 327 ALA A CA 1
ATOM 2609 C C . ALA A 1 327 ? 8.5 -37.781 -15.797 1 98.06 327 ALA A C 1
ATOM 2611 O O . ALA A 1 327 ? 8.719 -38.344 -14.719 1 98.06 327 ALA A O 1
ATOM 2612 N N . LEU A 1 328 ? 7.309 -37.312 -16.109 1 98.31 328 LEU A N 1
ATOM 2613 C CA . LEU A 1 328 ? 6.18 -37.438 -15.195 1 98.31 328 LEU A CA 1
ATOM 2614 C C . LEU A 1 328 ? 5.75 -38.875 -15.031 1 98.31 328 LEU A C 1
ATOM 2616 O O . LEU A 1 328 ? 5.316 -39.281 -13.945 1 98.31 328 LEU A O 1
ATOM 2620 N N . GLU A 1 329 ? 5.863 -39.656 -16.094 1 97.94 329 GLU A N 1
ATOM 2621 C CA . GLU A 1 329 ? 5.594 -41.094 -15.984 1 97.94 329 GLU A CA 1
ATOM 2622 C C . GLU A 1 329 ? 6.539 -41.75 -14.992 1 97.94 329 GLU A C 1
ATOM 2624 O O . GLU A 1 329 ? 6.121 -42.594 -14.195 1 97.94 329 GLU A O 1
ATOM 2629 N N . LYS A 1 330 ? 7.719 -41.375 -15.078 1 97.94 330 LYS A N 1
ATOM 2630 C CA . LYS A 1 330 ? 8.703 -41.906 -14.148 1 97.94 330 LYS A CA 1
ATOM 2631 C C . LYS A 1 330 ? 8.383 -41.531 -12.711 1 97.94 330 LYS A C 1
ATOM 2633 O O . LYS A 1 330 ? 8.438 -42.375 -11.805 1 97.94 330 LYS A O 1
ATOM 2638 N N . ILE A 1 331 ? 8.094 -40.281 -12.492 1 97.19 331 ILE A N 1
ATOM 2639 C CA . ILE A 1 331 ? 7.758 -39.781 -11.156 1 97.19 331 ILE A CA 1
ATOM 2640 C C . ILE A 1 331 ? 6.527 -40.531 -10.641 1 97.19 331 ILE A C 1
ATOM 2642 O O . ILE A 1 331 ? 6.484 -40.938 -9.469 1 97.19 331 ILE A O 1
ATOM 2646 N N . LYS A 1 332 ? 5.523 -40.625 -11.516 1 96.56 332 LYS A N 1
ATOM 2647 C CA . LYS A 1 332 ? 4.301 -41.344 -11.141 1 96.56 332 LYS A CA 1
ATOM 2648 C C . LYS A 1 332 ? 4.605 -42.781 -10.711 1 96.56 332 LYS A C 1
ATOM 2650 O O . LYS A 1 332 ? 4.07 -43.25 -9.711 1 96.56 332 LYS A O 1
ATOM 2655 N N . ALA A 1 333 ? 5.445 -43.406 -11.414 1 97 333 ALA A N 1
ATOM 2656 C CA . ALA A 1 333 ? 5.809 -44.781 -11.125 1 97 333 ALA A CA 1
ATOM 2657 C C . ALA A 1 333 ? 6.531 -44.906 -9.789 1 97 333 ALA A C 1
ATOM 2659 O O . ALA A 1 333 ? 6.328 -45.844 -9.039 1 97 333 ALA A O 1
ATOM 2660 N N . GLU A 1 334 ? 7.355 -43.969 -9.484 1 96 334 GLU A N 1
ATOM 2661 C CA . GLU A 1 334 ? 8.133 -43.969 -8.25 1 96 334 GLU A CA 1
ATOM 2662 C C . GLU A 1 334 ? 7.293 -43.469 -7.074 1 96 334 GLU A C 1
ATOM 2664 O O . GLU A 1 334 ? 7.555 -43.844 -5.926 1 96 334 GLU A O 1
ATOM 2669 N N . GLY A 1 335 ? 6.309 -42.719 -7.395 1 93.25 335 GLY A N 1
ATOM 2670 C CA . GLY A 1 335 ? 5.508 -42.062 -6.375 1 93.25 335 GLY A CA 1
ATOM 2671 C C . GLY A 1 335 ? 6.055 -40.719 -5.977 1 93.25 335 GLY A C 1
ATOM 2672 O O . GLY A 1 335 ? 7.27 -40.5 -5.918 1 93.25 335 GLY A O 1
ATOM 2673 N N . ALA A 1 336 ? 5.121 -39.812 -5.711 1 89.75 336 ALA A N 1
ATOM 2674 C CA . ALA A 1 336 ? 5.531 -38.5 -5.266 1 89.75 336 ALA A CA 1
ATOM 2675 C C . ALA A 1 336 ? 6.238 -38.562 -3.914 1 89.75 336 ALA A C 1
ATOM 2677 O O . ALA A 1 336 ? 5.844 -39.344 -3.039 1 89.75 336 ALA A O 1
ATOM 2678 N N . LYS A 1 337 ? 7.242 -37.75 -3.771 1 93.81 337 LYS A N 1
ATOM 2679 C CA . LYS A 1 337 ? 8.023 -37.75 -2.539 1 93.81 337 LYS A CA 1
ATOM 2680 C C . LYS A 1 337 ? 7.516 -36.688 -1.562 1 93.81 337 LYS A C 1
ATOM 2682 O O . LYS A 1 337 ? 7.777 -36.75 -0.36 1 93.81 337 LYS A O 1
ATOM 2687 N N . ARG A 1 338 ? 6.863 -35.688 -2.072 1 97.38 338 ARG A N 1
ATOM 2688 C CA . ARG A 1 338 ? 6.297 -34.594 -1.269 1 97.38 338 ARG A CA 1
ATOM 2689 C C . ARG A 1 338 ? 4.828 -34.375 -1.613 1 97.38 338 ARG A C 1
ATOM 2691 O O . ARG A 1 338 ? 4.344 -34.844 -2.641 1 97.38 338 ARG A O 1
ATOM 2698 N N . LYS A 1 339 ? 4.105 -33.75 -0.71 1 96.75 339 LYS A N 1
ATOM 2699 C CA . LYS A 1 339 ? 2.707 -33.375 -0.915 1 96.75 339 LYS A CA 1
ATOM 2700 C C . LYS A 1 339 ? 2.416 -31.969 -0.387 1 96.75 339 LYS A C 1
ATOM 2702 O O . LYS A 1 339 ? 3.084 -31.5 0.536 1 96.75 339 LYS A O 1
ATOM 2707 N N . LYS A 1 340 ? 1.43 -31.391 -0.951 1 96.69 340 LYS A N 1
ATOM 2708 C CA . LYS A 1 340 ? 1.03 -30.031 -0.575 1 96.69 340 LYS A CA 1
ATOM 2709 C C . LYS A 1 340 ? 0.284 -30.031 0.755 1 96.69 340 LYS A C 1
ATOM 2711 O O . LYS A 1 340 ? -0.54 -30.906 1.014 1 96.69 340 LYS A O 1
ATOM 2716 N N . VAL A 1 341 ? 0.549 -29.016 1.581 1 96.69 341 VAL A N 1
ATOM 2717 C CA . VAL A 1 341 ? -0.147 -28.859 2.854 1 96.69 341 VAL A CA 1
ATOM 2718 C C . VAL A 1 341 ? -0.308 -27.375 3.174 1 96.69 341 VAL A C 1
ATOM 2720 O O . VAL A 1 341 ? 0.257 -26.531 2.488 1 96.69 341 VAL A O 1
ATOM 2723 N N . THR A 1 342 ? -1.134 -27.062 4.148 1 96.88 342 THR A N 1
ATOM 2724 C CA . THR A 1 342 ? -1.214 -25.766 4.809 1 96.88 342 THR A CA 1
ATOM 2725 C C . THR A 1 342 ? -0.548 -25.812 6.18 1 96.88 342 THR A C 1
ATOM 2727 O O . THR A 1 342 ? -0.718 -26.781 6.926 1 96.88 342 THR A O 1
ATOM 2730 N N . PHE A 1 343 ? 0.268 -24.844 6.445 1 97.75 343 PHE A N 1
ATOM 2731 C CA . PHE A 1 343 ? 0.854 -24.688 7.773 1 97.75 343 PHE A CA 1
ATOM 2732 C C . PHE A 1 343 ? 0.137 -23.609 8.562 1 97.75 343 PHE A C 1
ATOM 2734 O O . PHE A 1 343 ? 0.001 -22.469 8.086 1 97.75 343 PHE A O 1
ATOM 2741 N N . GLU A 1 344 ? -0.365 -23.953 9.711 1 97.44 344 GLU A N 1
ATOM 2742 C CA . GLU A 1 344 ? -0.849 -22.969 10.672 1 97.44 344 GLU A CA 1
ATOM 2743 C C . GLU A 1 344 ? 0.246 -22.562 11.656 1 97.44 344 GLU A C 1
ATOM 2745 O O . GLU A 1 344 ? 0.765 -23.406 12.391 1 97.44 344 GLU A O 1
ATOM 2750 N N . TRP A 1 345 ? 0.583 -21.297 11.672 1 98.5 345 TRP A N 1
ATOM 2751 C CA . TRP A 1 345 ? 1.668 -20.844 12.531 1 98.5 345 TRP A CA 1
ATOM 2752 C C . TRP A 1 345 ? 1.199 -20.734 13.984 1 98.5 345 TRP A C 1
ATOM 2754 O O . TRP A 1 345 ? 0.085 -20.281 14.25 1 98.5 345 TRP A O 1
ATOM 2764 N N . ASN A 1 346 ? 2.088 -21.141 14.875 1 98.38 346 ASN A N 1
ATOM 2765 C CA . ASN A 1 346 ? 1.787 -21 16.297 1 98.38 346 ASN A CA 1
ATOM 2766 C C . ASN A 1 346 ? 1.659 -19.531 16.703 1 98.38 346 ASN A C 1
ATOM 2768 O O . ASN A 1 346 ? 2.564 -18.734 16.453 1 98.38 346 ASN A O 1
ATOM 2772 N N . ARG A 1 347 ? 0.649 -19.281 17.391 1 97.81 347 ARG A N 1
ATOM 2773 C CA . ARG A 1 347 ? 0.307 -17.922 17.797 1 97.81 347 ARG A CA 1
ATOM 2774 C C . ARG A 1 347 ? 1.412 -17.312 18.641 1 97.81 347 ARG A C 1
ATOM 2776 O O . ARG A 1 347 ? 1.867 -16.188 18.375 1 97.81 347 ARG A O 1
ATOM 2783 N N . ASP A 1 348 ? 1.832 -18 19.672 1 97.94 348 ASP A N 1
ATOM 2784 C CA . ASP A 1 348 ? 2.787 -17.469 20.641 1 97.94 348 ASP A CA 1
ATOM 2785 C C . ASP A 1 348 ? 4.145 -17.219 19.984 1 97.94 348 ASP A C 1
ATOM 2787 O O . ASP A 1 348 ? 4.828 -16.25 20.297 1 97.94 348 ASP A O 1
ATOM 2791 N N . ASP A 1 349 ? 4.547 -18.141 19.094 1 98.62 349 ASP A N 1
ATOM 2792 C CA . ASP A 1 349 ? 5.812 -17.984 18.391 1 98.62 349 ASP A CA 1
ATOM 2793 C C . ASP A 1 349 ? 5.762 -16.766 17.453 1 98.62 349 ASP A C 1
ATOM 2795 O O . ASP A 1 349 ? 6.738 -16.031 17.344 1 98.62 349 ASP A O 1
ATOM 2799 N N . VAL A 1 350 ? 4.613 -16.562 16.797 1 98.81 350 VAL A N 1
ATOM 2800 C CA . VAL A 1 350 ? 4.426 -15.398 15.945 1 98.81 350 VAL A CA 1
ATOM 2801 C C . VAL A 1 350 ? 4.535 -14.117 16.766 1 98.81 350 VAL A C 1
ATOM 2803 O O . VAL A 1 350 ? 5.234 -13.18 16.375 1 98.81 350 VAL A O 1
ATOM 2806 N N . LEU A 1 351 ? 3.879 -14.094 17.938 1 98.38 351 LEU A N 1
ATOM 2807 C CA . LEU A 1 351 ? 3.885 -12.922 18.797 1 98.38 351 LEU A CA 1
ATOM 2808 C C . LEU A 1 351 ? 5.289 -12.641 19.328 1 98.38 351 LEU A C 1
ATOM 2810 O O . LEU A 1 351 ? 5.668 -11.484 19.516 1 98.38 351 LEU A O 1
ATOM 2814 N N . LYS A 1 352 ? 6.039 -13.688 19.547 1 98.44 352 LYS A N 1
ATOM 2815 C CA . LYS A 1 352 ? 7.434 -13.539 19.953 1 98.44 352 LYS A CA 1
ATOM 2816 C C . LYS A 1 352 ? 8.242 -12.828 18.875 1 98.44 352 LYS A C 1
ATOM 2818 O O . LYS A 1 352 ? 9.062 -11.953 19.172 1 98.44 352 LYS A O 1
ATOM 2823 N N . VAL A 1 353 ? 8.023 -13.242 17.641 1 98.69 353 VAL A N 1
ATOM 2824 C CA . VAL A 1 353 ? 8.719 -12.617 16.531 1 98.69 353 VAL A CA 1
ATOM 2825 C C . VAL A 1 353 ? 8.336 -11.141 16.438 1 98.69 353 VAL A C 1
ATOM 2827 O O . VAL A 1 353 ? 9.203 -10.273 16.312 1 98.69 353 VAL A O 1
ATOM 2830 N N . ILE A 1 354 ? 7.055 -10.828 16.562 1 98.44 354 ILE A N 1
ATOM 2831 C CA . ILE A 1 354 ? 6.566 -9.453 16.484 1 98.44 354 ILE A CA 1
ATOM 2832 C C . ILE A 1 354 ? 7.184 -8.633 17.625 1 98.44 354 ILE A C 1
ATOM 2834 O O . ILE A 1 354 ? 7.625 -7.5 17.406 1 98.44 354 ILE A O 1
ATOM 2838 N N . ALA A 1 355 ? 7.289 -9.188 18.766 1 98.44 355 ALA A N 1
ATOM 2839 C CA . ALA A 1 355 ? 7.812 -8.508 19.953 1 98.44 355 ALA A CA 1
ATOM 2840 C C . ALA A 1 355 ? 9.266 -8.086 19.734 1 98.44 355 ALA A C 1
ATOM 2842 O O . ALA A 1 355 ? 9.703 -7.062 20.266 1 98.44 355 ALA A O 1
ATOM 2843 N N . SER A 1 356 ? 9.977 -8.828 18.953 1 98.5 356 SER A N 1
ATOM 2844 C CA . SER A 1 356 ? 11.383 -8.531 18.734 1 98.5 356 SER A CA 1
ATOM 2845 C C . SER A 1 356 ? 11.562 -7.195 18.016 1 98.5 356 SER A C 1
ATOM 2847 O O . SER A 1 356 ? 12.609 -6.555 18.141 1 98.5 356 SER A O 1
ATOM 2849 N N . GLY A 1 357 ? 10.523 -6.781 17.297 1 97.75 357 GLY A N 1
ATOM 2850 C CA . GLY A 1 357 ? 10.562 -5.504 16.609 1 97.75 357 GLY A CA 1
ATOM 2851 C C . GLY A 1 357 ? 10.469 -4.312 17.547 1 97.75 357 GLY A C 1
ATOM 2852 O O . GLY A 1 357 ? 10.688 -3.172 17.141 1 97.75 357 GLY A O 1
ATOM 2853 N N . PHE A 1 358 ? 10.195 -4.543 18.797 1 97.56 358 PHE A N 1
ATOM 2854 C CA . PHE A 1 358 ? 10.062 -3.498 19.812 1 97.56 358 PHE A CA 1
ATOM 2855 C C . PHE A 1 358 ? 11.242 -3.525 20.781 1 97.56 358 PHE A C 1
ATOM 2857 O O . PHE A 1 358 ? 11.156 -2.979 21.875 1 97.56 358 PHE A O 1
ATOM 2864 N N . GLU A 1 359 ? 12.289 -4.207 20.375 1 95.94 359 GLU A N 1
ATOM 2865 C CA . GLU A 1 359 ? 13.5 -4.316 21.188 1 95.94 359 GLU A CA 1
ATOM 2866 C C . GLU A 1 359 ? 14.703 -3.723 20.484 1 95.94 359 GLU A C 1
ATOM 2868 O O . GLU A 1 359 ? 14.734 -3.66 19.25 1 95.94 359 GLU A O 1
ATOM 2873 N N . LYS A 1 360 ? 15.633 -3.309 21.297 1 90.81 360 LYS A N 1
ATOM 2874 C CA . LYS A 1 360 ? 16.891 -2.834 20.719 1 90.81 360 LYS A CA 1
ATOM 2875 C C . LYS A 1 360 ? 17.688 -3.986 20.125 1 90.81 360 LYS A C 1
ATOM 2877 O O . LYS A 1 360 ? 17.5 -5.141 20.516 1 90.81 360 LYS A O 1
ATOM 2882 N N . GLY A 1 361 ? 18.469 -3.639 19.188 1 94.06 361 GLY A N 1
ATOM 2883 C CA . GLY A 1 361 ? 19.266 -4.672 18.547 1 94.06 361 GLY A CA 1
ATOM 2884 C C . GLY A 1 361 ? 18.672 -5.152 17.234 1 94.06 361 GLY A C 1
ATOM 2885 O O . GLY A 1 361 ? 17.828 -4.477 16.641 1 94.06 361 GLY A O 1
ATOM 2886 N N . THR A 1 362 ? 19.188 -6.27 16.734 1 96.56 362 THR A N 1
ATOM 2887 C CA . THR A 1 362 ? 18.703 -6.848 15.492 1 96.56 362 THR A CA 1
ATOM 2888 C C . THR A 1 362 ? 17.484 -7.727 15.742 1 96.56 362 THR A C 1
ATOM 2890 O O . THR A 1 362 ? 17.578 -8.742 16.438 1 96.56 362 THR A O 1
ATOM 2893 N N . PRO A 1 363 ? 16.375 -7.406 15.227 1 97.94 363 PRO A N 1
ATOM 2894 C CA . PRO A 1 363 ? 15.172 -8.203 15.461 1 97.94 363 PRO A CA 1
ATOM 2895 C C . PRO A 1 363 ? 15.133 -9.477 14.625 1 97.94 363 PRO A C 1
ATOM 2897 O O . PRO A 1 363 ? 15.992 -9.68 13.758 1 97.94 363 PRO A O 1
ATOM 2900 N N . PHE A 1 364 ? 14.18 -10.383 15 1 98.5 364 PHE A N 1
ATOM 2901 C CA . PHE A 1 364 ? 13.836 -11.461 14.078 1 98.5 364 PHE A CA 1
ATOM 2902 C C . PHE A 1 364 ? 13.234 -10.906 12.797 1 98.5 364 PHE A C 1
ATOM 2904 O O . PHE A 1 364 ? 12.906 -9.719 12.719 1 98.5 364 PHE A O 1
ATOM 2911 N N . LYS A 1 365 ? 13.211 -11.734 11.727 1 98.25 365 LYS A N 1
ATOM 2912 C CA . LYS A 1 365 ? 12.633 -11.32 10.453 1 98.25 365 LYS A CA 1
ATOM 2913 C C . LYS A 1 365 ? 11.219 -10.773 10.648 1 98.25 365 LYS A C 1
ATOM 2915 O O . LYS A 1 365 ? 10.367 -11.438 11.234 1 98.25 365 LYS A O 1
ATOM 2920 N N . TRP A 1 366 ? 10.992 -9.562 10.18 1 98.12 366 TRP A N 1
ATOM 2921 C CA . TRP A 1 366 ? 9.719 -8.867 10.352 1 98.12 366 TRP A CA 1
ATOM 2922 C C . TRP A 1 366 ? 8.578 -9.672 9.742 1 98.12 366 TRP A C 1
ATOM 2924 O O . TRP A 1 366 ? 8.703 -10.227 8.656 1 98.12 366 TRP A O 1
ATOM 2934 N N . ILE A 1 367 ? 7.488 -9.805 10.461 1 98.25 367 ILE A N 1
ATOM 2935 C CA . ILE A 1 367 ? 6.242 -10.352 9.938 1 98.25 367 ILE A CA 1
ATOM 2936 C C . ILE A 1 367 ? 5.285 -9.211 9.586 1 98.25 367 ILE A C 1
ATOM 2938 O O . ILE A 1 367 ? 4.734 -8.562 10.484 1 98.25 367 ILE A O 1
ATOM 2942 N N . ASP A 1 368 ? 5.129 -8.938 8.352 1 97 368 ASP A N 1
ATOM 2943 C CA . ASP A 1 368 ? 4.23 -7.887 7.875 1 97 368 ASP A CA 1
ATOM 2944 C C . ASP A 1 368 ? 2.807 -8.414 7.715 1 97 368 ASP A C 1
ATOM 2946 O O . ASP A 1 368 ? 2.6 -9.617 7.547 1 97 368 ASP A O 1
ATOM 2950 N N . PHE A 1 369 ? 1.823 -7.535 7.816 1 97.44 369 PHE A N 1
ATOM 2951 C CA . PHE A 1 369 ? 0.418 -7.898 7.668 1 97.44 369 PHE A CA 1
ATOM 2952 C C . PHE A 1 369 ? -0.214 -7.152 6.5 1 97.44 369 PHE A C 1
ATOM 2954 O O . PHE A 1 369 ? 0.069 -5.973 6.281 1 97.44 369 PHE A O 1
ATOM 2961 N N . PRO A 1 370 ? -1.131 -7.805 5.73 1 97.31 370 PRO A N 1
ATOM 2962 C CA . PRO A 1 370 ? -1.466 -9.219 5.883 1 97.31 370 PRO A CA 1
ATOM 2963 C C . PRO A 1 370 ? -0.507 -10.141 5.129 1 97.31 370 PRO A C 1
ATOM 2965 O O . PRO A 1 370 ? -0.615 -11.367 5.227 1 97.31 370 PRO A O 1
ATOM 2968 N N . GLN A 1 371 ? 0.469 -9.586 4.438 1 95.06 371 GLN A N 1
ATOM 2969 C CA . GLN A 1 371 ? 1.337 -10.391 3.586 1 95.06 371 GLN A CA 1
ATOM 2970 C C . GLN A 1 371 ? 2.805 -10.211 3.965 1 95.06 371 GLN A C 1
ATOM 2972 O O . GLN A 1 371 ? 3.414 -9.188 3.629 1 95.06 371 GLN A O 1
ATOM 2977 N N . PRO A 1 372 ? 3.441 -11.203 4.574 1 95.81 372 PRO A N 1
ATOM 2978 C CA . PRO A 1 372 ? 4.848 -11.07 4.965 1 95.81 372 PRO A CA 1
ATOM 2979 C C . PRO A 1 372 ? 5.809 -11.453 3.842 1 95.81 372 PRO A C 1
ATOM 2981 O O . PRO A 1 372 ? 7.027 -11.398 4.023 1 95.81 372 PRO A O 1
ATOM 2984 N N . ASN A 1 373 ? 5.32 -11.828 2.66 1 93.44 373 ASN A N 1
ATOM 2985 C CA . ASN A 1 373 ? 6.168 -12.234 1.546 1 93.44 373 ASN A CA 1
ATOM 2986 C C . ASN A 1 373 ? 7.074 -11.102 1.085 1 93.44 373 ASN A C 1
ATOM 2988 O O . ASN A 1 373 ? 6.637 -9.953 0.993 1 93.44 373 ASN A O 1
ATOM 2992 N N . TYR A 1 374 ? 8.367 -11.422 0.819 1 95.5 374 TYR A N 1
ATOM 2993 C CA . TYR A 1 374 ? 9.32 -10.383 0.448 1 95.5 374 TYR A CA 1
ATOM 2994 C C . TYR A 1 374 ? 10.172 -10.82 -0.739 1 95.5 374 TYR A C 1
ATOM 2996 O O . TYR A 1 374 ? 11.195 -10.203 -1.039 1 95.5 374 TYR A O 1
ATOM 3004 N N . ALA A 1 375 ? 9.766 -11.93 -1.37 1 96.25 375 ALA A N 1
ATOM 3005 C CA . ALA A 1 375 ? 10.461 -12.453 -2.537 1 96.25 375 ALA A CA 1
ATOM 3006 C C . ALA A 1 375 ? 9.477 -13.023 -3.557 1 96.25 375 ALA A C 1
ATOM 3008 O O . ALA A 1 375 ? 8.336 -13.328 -3.221 1 96.25 375 ALA A O 1
ATOM 3009 N N . SER A 1 376 ? 9.93 -13.148 -4.777 1 94.94 376 SER A N 1
ATOM 3010 C CA . SER A 1 376 ? 9.094 -13.734 -5.824 1 94.94 376 SER A CA 1
ATOM 3011 C C . SER A 1 376 ? 8.75 -15.188 -5.512 1 94.94 376 SER A C 1
ATOM 3013 O O . SER A 1 376 ? 7.656 -15.656 -5.832 1 94.94 376 SER A O 1
ATOM 3015 N N . SER A 1 377 ? 9.68 -15.859 -4.941 1 96.25 377 SER A N 1
ATOM 3016 C CA . SER A 1 377 ? 9.5 -17.219 -4.461 1 96.25 377 SER A CA 1
ATOM 3017 C C . SER A 1 377 ? 10.07 -17.391 -3.059 1 96.25 377 SER A C 1
ATOM 3019 O O . SER A 1 377 ? 11.242 -17.078 -2.816 1 96.25 377 SER A O 1
ATOM 3021 N N . SER A 1 378 ? 9.234 -17.906 -2.213 1 96.44 378 SER A N 1
ATOM 3022 C CA . SER A 1 378 ? 9.672 -18.125 -0.836 1 96.44 378 SER A CA 1
ATOM 3023 C C . SER A 1 378 ? 9.859 -19.609 -0.547 1 96.44 378 SER A C 1
ATOM 3025 O O . SER A 1 378 ? 9.125 -20.438 -1.071 1 96.44 378 SER A O 1
ATOM 3027 N N . ALA A 1 379 ? 10.883 -19.891 0.249 1 97.94 379 ALA A N 1
ATOM 3028 C CA . ALA A 1 379 ? 11.133 -21.234 0.756 1 97.94 379 ALA A CA 1
ATOM 3029 C C . ALA A 1 379 ? 11.688 -21.203 2.178 1 97.94 379 ALA A C 1
ATOM 3031 O O . ALA A 1 379 ? 12.859 -20.875 2.383 1 97.94 379 ALA A O 1
ATOM 3032 N N . ASP A 1 380 ? 10.898 -21.516 3.131 1 98.62 380 ASP A N 1
ATOM 3033 C CA . ASP A 1 380 ? 11.344 -21.641 4.516 1 98.62 380 ASP A CA 1
ATOM 3034 C C . ASP A 1 380 ? 11.438 -23.109 4.934 1 98.62 380 ASP A C 1
ATOM 3036 O O . ASP A 1 380 ? 10.516 -23.891 4.695 1 98.62 380 ASP A O 1
ATOM 3040 N N . ARG A 1 381 ? 12.508 -23.391 5.57 1 98.56 381 ARG A N 1
ATOM 3041 C CA . ARG A 1 381 ? 12.805 -24.75 5.988 1 98.56 381 ARG A CA 1
ATOM 3042 C C . ARG A 1 381 ? 11.852 -25.219 7.086 1 98.56 381 ARG A C 1
ATOM 3044 O O . ARG A 1 381 ? 11.633 -24.5 8.062 1 98.56 381 ARG A O 1
ATOM 3051 N N . VAL A 1 382 ? 11.242 -26.344 6.883 1 98.81 382 VAL A N 1
ATOM 3052 C CA . VAL A 1 382 ? 10.383 -26.969 7.883 1 98.81 382 VAL A CA 1
ATOM 3053 C C . VAL A 1 382 ? 11.016 -28.281 8.359 1 98.81 382 VAL A C 1
ATOM 3055 O O . VAL A 1 382 ? 11.383 -29.125 7.543 1 98.81 382 VAL A O 1
ATOM 3058 N N . GLU A 1 383 ? 11.086 -28.422 9.68 1 98.62 383 GLU A N 1
ATOM 3059 C CA . GLU A 1 383 ? 11.852 -29.531 10.227 1 98.62 383 GLU A CA 1
ATOM 3060 C C . GLU A 1 383 ? 11.086 -30.234 11.344 1 98.62 383 GLU A C 1
ATOM 3062 O O . GLU A 1 383 ? 10.18 -29.656 11.945 1 98.62 383 GLU A O 1
ATOM 3067 N N . THR A 1 384 ? 11.508 -31.484 11.57 1 97.56 384 THR A N 1
ATOM 3068 C CA . THR A 1 384 ? 11.07 -32.219 12.758 1 97.56 384 THR A CA 1
ATOM 3069 C C . THR A 1 384 ? 11.844 -31.75 13.992 1 97.56 384 THR A C 1
ATOM 3071 O O . THR A 1 384 ? 12.742 -30.922 13.891 1 97.56 384 THR A O 1
ATOM 3074 N N . GLU A 1 385 ? 11.453 -32.281 15.102 1 92.44 385 GLU A N 1
ATOM 3075 C CA . GLU A 1 385 ? 12.078 -31.906 16.375 1 92.44 385 GLU A CA 1
ATOM 3076 C C . GLU A 1 385 ? 13.57 -32.219 16.359 1 92.44 385 GLU A C 1
ATOM 3078 O O . GLU A 1 385 ? 14.359 -31.5 16.984 1 92.44 385 GLU A O 1
ATOM 3083 N N . ASP A 1 386 ? 13.977 -33.219 15.633 1 93.5 386 ASP A N 1
ATOM 3084 C CA . ASP A 1 386 ? 15.375 -33.625 15.625 1 93.5 386 ASP A CA 1
ATOM 3085 C C . ASP A 1 386 ? 16.188 -32.844 14.594 1 93.5 386 ASP A C 1
ATOM 3087 O O . ASP A 1 386 ? 17.359 -33.125 14.383 1 93.5 386 ASP A O 1
ATOM 3091 N N . GLY A 1 387 ? 15.516 -31.953 13.859 1 94.94 387 GLY A N 1
ATOM 3092 C CA . GLY A 1 387 ? 16.219 -31.078 12.945 1 94.94 387 GLY A CA 1
ATOM 3093 C C . GLY A 1 387 ? 16.234 -31.578 11.516 1 94.94 387 GLY A C 1
ATOM 3094 O O . GLY A 1 387 ? 16.859 -30.969 10.641 1 94.94 387 GLY A O 1
ATOM 3095 N N . THR A 1 388 ? 15.539 -32.656 11.266 1 97.25 388 THR A N 1
ATOM 3096 C CA . THR A 1 388 ? 15.453 -33.188 9.914 1 97.25 388 THR A CA 1
ATOM 3097 C C . THR A 1 388 ? 14.492 -32.375 9.07 1 97.25 388 THR A C 1
ATOM 3099 O O . THR A 1 388 ? 13.336 -32.156 9.445 1 97.25 388 THR A O 1
ATOM 3102 N N . MET A 1 389 ? 15.016 -31.891 7.91 1 98 389 MET A N 1
ATOM 3103 C CA . MET A 1 389 ? 14.125 -31.156 7.016 1 98 389 MET A CA 1
ATOM 3104 C C . MET A 1 389 ? 13.102 -32.094 6.379 1 98 389 MET A C 1
ATOM 3106 O O . MET A 1 389 ? 13.461 -33.094 5.801 1 98 389 MET A O 1
ATOM 3110 N N . VAL A 1 390 ? 11.789 -31.672 6.461 1 98.44 390 VAL A N 1
ATOM 3111 C CA . VAL A 1 390 ? 10.742 -32.531 5.926 1 98.44 390 VAL A CA 1
ATOM 3112 C C . VAL A 1 390 ? 9.844 -31.75 4.988 1 98.44 390 VAL A C 1
ATOM 3114 O O . VAL A 1 390 ? 8.867 -32.281 4.453 1 98.44 390 VAL A O 1
ATOM 3117 N N . GLY A 1 391 ? 10.164 -30.453 4.84 1 97.88 391 GLY A N 1
ATOM 3118 C CA . GLY A 1 391 ? 9.305 -29.672 3.953 1 97.88 391 GLY A CA 1
ATOM 3119 C C . GLY A 1 391 ? 9.766 -28.25 3.771 1 97.88 391 GLY A C 1
ATOM 3120 O O . GLY A 1 391 ? 10.844 -27.875 4.23 1 97.88 391 GLY A O 1
ATOM 3121 N N . MET A 1 392 ? 8.961 -27.531 3.004 1 98.19 392 MET A N 1
ATOM 3122 C CA . MET A 1 392 ? 9.195 -26.125 2.707 1 98.19 392 MET A CA 1
ATOM 3123 C C . MET A 1 392 ? 7.895 -25.328 2.77 1 98.19 392 MET A C 1
ATOM 3125 O O . MET A 1 392 ? 6.879 -25.75 2.209 1 98.19 392 MET A O 1
ATOM 3129 N N . SER A 1 393 ? 7.922 -24.234 3.516 1 98.06 393 SER A N 1
ATOM 3130 C CA . SER A 1 393 ? 6.855 -23.234 3.453 1 98.06 393 SER A CA 1
ATOM 3131 C C . SER A 1 393 ? 7.09 -22.25 2.316 1 98.06 393 SER A C 1
ATOM 3133 O O . SER A 1 393 ? 8.148 -21.625 2.234 1 98.06 393 SER A O 1
ATOM 3135 N N . MET A 1 394 ? 6.039 -22.031 1.459 1 97.88 394 MET A N 1
ATOM 3136 C CA . MET A 1 394 ? 6.336 -21.406 0.17 1 97.88 394 MET A CA 1
ATOM 3137 C C . MET A 1 394 ? 5.508 -20.141 -0.036 1 97.88 394 MET A C 1
ATOM 3139 O O . MET A 1 394 ? 5.809 -19.328 -0.915 1 97.88 394 MET A O 1
ATOM 3143 N N . PHE A 1 395 ? 4.457 -19.922 0.658 1 97 395 PHE A N 1
ATOM 3144 C CA . PHE A 1 395 ? 3.633 -18.734 0.558 1 97 395 PHE A CA 1
ATOM 3145 C C . PHE A 1 395 ? 2.887 -18.469 1.861 1 97 395 PHE A C 1
ATOM 3147 O O . PHE A 1 395 ? 2.129 -19.328 2.326 1 97 395 PHE A O 1
ATOM 3154 N N . ASN A 1 396 ? 3.074 -17.297 2.42 1 96.62 396 ASN A N 1
ATOM 3155 C CA . ASN A 1 396 ? 2.533 -17.047 3.754 1 96.62 396 ASN A CA 1
ATOM 3156 C C . ASN A 1 396 ? 1.633 -15.82 3.779 1 96.62 396 ASN A C 1
ATOM 3158 O O . ASN A 1 396 ? 1.611 -15.047 2.824 1 96.62 396 ASN A O 1
ATOM 3162 N N . GLY A 1 397 ? 0.852 -15.711 4.812 1 97.31 397 GLY A N 1
ATOM 3163 C CA . GLY A 1 397 ? -0.016 -14.57 5.039 1 97.31 397 GLY A CA 1
ATOM 3164 C C . GLY A 1 397 ? -0.895 -14.719 6.27 1 97.31 397 GLY A C 1
ATOM 3165 O O . GLY A 1 397 ? -0.973 -15.805 6.852 1 97.31 397 GLY A O 1
ATOM 3166 N N . TYR A 1 398 ? -1.476 -13.648 6.711 1 97.81 398 TYR A N 1
ATOM 3167 C CA . TYR A 1 398 ? -2.436 -13.609 7.809 1 97.81 398 TYR A CA 1
ATOM 3168 C C . TYR A 1 398 ? -3.865 -13.641 7.285 1 97.81 398 TYR A C 1
ATOM 3170 O O . TYR A 1 398 ? -4.207 -12.914 6.348 1 97.81 398 TYR A O 1
ATOM 3178 N N . SER A 1 399 ? -4.676 -14.477 7.863 1 96.06 399 SER A N 1
ATOM 3179 C CA . SER A 1 399 ? -6.098 -14.523 7.551 1 96.06 399 SER A CA 1
ATOM 3180 C C . SER A 1 399 ? -6.938 -13.914 8.672 1 96.06 399 SER A C 1
ATOM 3182 O O . SER A 1 399 ? -7.004 -14.461 9.773 1 96.06 399 SER A O 1
ATOM 3184 N N . TRP A 1 400 ? -7.543 -12.773 8.383 1 96.69 400 TRP A N 1
ATOM 3185 C CA . TRP A 1 400 ? -8.477 -12.164 9.328 1 96.69 400 TRP A CA 1
ATOM 3186 C C . TRP A 1 400 ? -9.648 -13.094 9.617 1 96.69 400 TRP A C 1
ATOM 3188 O O . TRP A 1 400 ? -10.141 -13.148 10.75 1 96.69 400 TRP A O 1
ATOM 3198 N N . ASN A 1 401 ? -10.062 -13.82 8.625 1 93.62 401 ASN A N 1
ATOM 3199 C CA . ASN A 1 401 ? -11.188 -14.742 8.75 1 93.62 401 ASN A CA 1
ATOM 3200 C C . ASN A 1 401 ? -10.852 -15.914 9.672 1 93.62 401 ASN A C 1
ATOM 3202 O O . ASN A 1 401 ? -11.711 -16.391 10.422 1 93.62 401 ASN A O 1
ATOM 3206 N N . GLU A 1 402 ? -9.578 -16.359 9.594 1 93.44 402 GLU A N 1
ATOM 3207 C CA . GLU A 1 402 ? -9.148 -17.5 10.391 1 93.44 402 GLU A CA 1
ATOM 3208 C C . GLU A 1 402 ? -8.398 -17.062 11.648 1 93.44 402 GLU A C 1
ATOM 3210 O O . GLU A 1 402 ? -8.18 -17.859 12.562 1 93.44 402 GLU A O 1
ATOM 3215 N N . ARG A 1 403 ? -7.977 -15.82 11.758 1 95.38 403 ARG A N 1
ATOM 3216 C CA . ARG A 1 403 ? -7.293 -15.188 12.883 1 95.38 403 ARG A CA 1
ATOM 3217 C C . ARG A 1 403 ? -5.969 -15.891 13.18 1 95.38 403 ARG A C 1
ATOM 3219 O O . ARG A 1 403 ? -5.648 -16.156 14.336 1 95.38 403 ARG A O 1
ATOM 3226 N N . CYS A 1 404 ? -5.207 -16.188 12.156 1 96.12 404 CYS A N 1
ATOM 3227 C CA . CYS A 1 404 ? -3.893 -16.797 12.312 1 96.12 404 CYS A CA 1
ATOM 3228 C C . CYS A 1 404 ? -3.049 -16.609 11.055 1 96.12 404 CYS A C 1
ATOM 3230 O O . CYS A 1 404 ? -3.568 -16.219 10.008 1 96.12 404 CYS A O 1
ATOM 3232 N N . MET A 1 405 ? -1.767 -16.766 11.242 1 97.75 405 MET A N 1
ATOM 3233 C CA . MET A 1 405 ? -0.85 -16.859 10.109 1 97.75 405 MET A CA 1
ATOM 3234 C C . MET A 1 405 ? -0.914 -18.25 9.477 1 97.75 405 MET A C 1
ATOM 3236 O O . MET A 1 405 ? -0.951 -19.25 10.18 1 97.75 405 MET A O 1
ATOM 3240 N N . LEU A 1 406 ? -0.934 -18.234 8.148 1 97.12 406 LEU A N 1
ATOM 3241 C CA . LEU A 1 406 ? -0.932 -19.453 7.371 1 97.12 406 LEU A CA 1
ATOM 3242 C C . LEU A 1 406 ? 0.181 -19.438 6.328 1 97.12 406 LEU A C 1
ATOM 3244 O O . LEU A 1 406 ? 0.633 -18.375 5.914 1 97.12 406 LEU A O 1
ATOM 3248 N N . SER A 1 407 ? 0.606 -20.578 5.969 1 97.12 407 SER A N 1
ATOM 3249 C CA . SER A 1 407 ? 1.422 -20.688 4.766 1 97.12 407 SER A CA 1
ATOM 3250 C C . SER A 1 407 ? 1.116 -21.984 4.012 1 97.12 407 SER A C 1
ATOM 3252 O O . SER A 1 407 ? 0.627 -22.953 4.598 1 97.12 407 SER A O 1
ATOM 3254 N N . LEU A 1 408 ? 1.304 -21.875 2.754 1 97.06 408 LEU A N 1
ATOM 3255 C CA . LEU A 1 408 ? 1.199 -23.031 1.877 1 97.06 408 LEU A CA 1
ATOM 3256 C C . LEU A 1 408 ? 2.58 -23.578 1.525 1 97.06 408 LEU A C 1
ATOM 3258 O O . LEU A 1 408 ? 3.541 -22.812 1.408 1 97.06 408 LEU A O 1
ATOM 3262 N N . GLY A 1 409 ? 2.662 -24.891 1.483 1 97.56 409 GLY A N 1
ATOM 3263 C CA . GLY A 1 409 ? 3.936 -25.5 1.135 1 97.56 409 GLY A CA 1
ATOM 3264 C C . GLY A 1 409 ? 3.832 -27 0.882 1 97.56 409 GLY A C 1
ATOM 3265 O O . GLY A 1 409 ? 2.752 -27.516 0.587 1 97.56 409 GLY A O 1
ATOM 3266 N N . VAL A 1 410 ? 5.016 -27.625 0.867 1 97.94 410 VAL A N 1
ATOM 3267 C CA . VAL A 1 410 ? 5.094 -29.047 0.612 1 97.94 410 VAL A CA 1
ATOM 3268 C C . VAL A 1 410 ? 5.832 -29.734 1.756 1 97.94 410 VAL A C 1
ATOM 3270 O O . VAL A 1 410 ? 6.727 -29.156 2.369 1 97.94 410 VAL A O 1
ATOM 3273 N N . VAL A 1 411 ? 5.445 -30.969 2.004 1 98.38 411 VAL A N 1
ATOM 3274 C CA . VAL A 1 411 ? 6.121 -31.797 2.996 1 98.38 411 VAL A CA 1
ATOM 3275 C C . VAL A 1 411 ? 6.324 -33.219 2.441 1 98.38 411 VAL A C 1
ATOM 3277 O O . VAL A 1 411 ? 5.684 -33.594 1.462 1 98.38 411 VAL A O 1
ATOM 3280 N N . ASP A 1 412 ? 7.234 -33.906 3.141 1 98.12 412 ASP A N 1
ATOM 3281 C CA . ASP A 1 412 ? 7.367 -35.312 2.871 1 98.12 412 ASP A CA 1
ATOM 3282 C C . ASP A 1 412 ? 6.031 -36.031 3.031 1 98.12 412 ASP A C 1
ATOM 3284 O O . ASP A 1 412 ? 5.242 -35.719 3.918 1 98.12 412 ASP A O 1
ATOM 3288 N N . THR A 1 413 ? 5.855 -37.094 2.223 1 96.62 413 THR A N 1
ATOM 3289 C CA . THR A 1 413 ? 4.602 -37.844 2.246 1 96.62 413 THR A CA 1
ATOM 3290 C C . THR A 1 413 ? 4.398 -38.531 3.6 1 96.62 413 THR A C 1
ATOM 3292 O O . THR A 1 413 ? 3.279 -38.906 3.951 1 96.62 413 THR A O 1
ATOM 3295 N N . SER A 1 414 ? 5.422 -38.656 4.375 1 95.94 414 SER A N 1
ATOM 3296 C CA . SER A 1 414 ? 5.34 -39.281 5.68 1 95.94 414 SER A CA 1
ATOM 3297 C C . SER A 1 414 ? 4.734 -38.375 6.723 1 95.94 414 SER A C 1
ATOM 3299 O O . SER A 1 414 ? 4.359 -38.812 7.812 1 95.94 414 SER A O 1
ATOM 3301 N N . VAL A 1 415 ? 4.672 -37.062 6.461 1 97.56 415 VAL A N 1
ATOM 3302 C CA . VAL A 1 415 ? 4.121 -36.094 7.391 1 97.56 415 VAL A CA 1
ATOM 3303 C C . VAL A 1 415 ? 2.596 -36.156 7.371 1 97.56 415 VAL A C 1
ATOM 3305 O O . VAL A 1 415 ? 1.987 -36.281 6.305 1 97.56 415 VAL A O 1
ATOM 3308 N N . ASN A 1 416 ? 1.981 -36.125 8.516 1 96.94 416 ASN A N 1
ATOM 3309 C CA . ASN A 1 416 ? 0.53 -36.25 8.609 1 96.94 416 ASN A CA 1
ATOM 3310 C C . ASN A 1 416 ? -0.112 -34.938 9.023 1 96.94 416 ASN A C 1
ATOM 3312 O O . ASN A 1 416 ? 0.52 -34.094 9.688 1 96.94 416 ASN A O 1
ATOM 3316 N N . GLU A 1 417 ? -1.351 -34.781 8.562 1 95.62 417 GLU A N 1
ATOM 3317 C CA . GLU A 1 417 ? -2.148 -33.688 9.086 1 95.62 417 GLU A CA 1
ATOM 3318 C C . GLU A 1 417 ? -2.223 -33.719 10.609 1 95.62 417 GLU A C 1
ATOM 3320 O O . GLU A 1 417 ? -2.369 -34.812 11.195 1 95.62 417 GLU A O 1
ATOM 3325 N N . GLY A 1 418 ? -2.035 -32.562 11.234 1 96.5 418 GLY A N 1
ATOM 3326 C CA . GLY A 1 418 ? -2.057 -32.5 12.688 1 96.5 418 GLY A CA 1
ATOM 3327 C C . GLY A 1 418 ? -0.67 -32.5 13.305 1 96.5 418 GLY A C 1
ATOM 3328 O O . GLY A 1 418 ? -0.5 -32.094 14.453 1 96.5 418 GLY A O 1
ATOM 3329 N N . ASP A 1 419 ? 0.329 -33.031 12.562 1 97.56 419 ASP A N 1
ATOM 3330 C CA . ASP A 1 419 ? 1.696 -32.969 13.07 1 97.56 419 ASP A CA 1
ATOM 3331 C C . ASP A 1 419 ? 2.123 -31.547 13.383 1 97.56 419 ASP A C 1
ATOM 3333 O O . ASP A 1 419 ? 1.745 -30.609 12.672 1 97.56 419 ASP A O 1
ATOM 3337 N N . VAL A 1 420 ? 2.834 -31.391 14.484 1 98 420 VAL A N 1
ATOM 3338 C CA . VAL A 1 420 ? 3.455 -30.109 14.82 1 98 420 VAL A CA 1
ATOM 3339 C C . VAL A 1 420 ? 4.934 -30.141 14.438 1 98 420 VAL A C 1
ATOM 3341 O O . VAL A 1 420 ? 5.688 -30.984 14.922 1 98 420 VAL A O 1
ATOM 3344 N N . LEU A 1 421 ? 5.324 -29.266 13.5 1 98.62 421 LEU A N 1
ATOM 3345 C CA . LEU A 1 421 ? 6.688 -29.156 13 1 98.62 421 LEU A CA 1
ATOM 3346 C C . LEU A 1 421 ? 7.289 -27.797 13.367 1 98.62 421 LEU A C 1
ATOM 3348 O O . LEU A 1 421 ? 6.645 -27 14.047 1 98.62 421 LEU A O 1
ATOM 3352 N N . THR A 1 422 ? 8.586 -27.641 13.008 1 98.56 422 THR A N 1
ATOM 3353 C CA . THR A 1 422 ? 9.289 -26.375 13.266 1 98.56 422 THR A CA 1
ATOM 3354 C C . THR A 1 422 ? 9.719 -25.734 11.961 1 98.56 422 THR A C 1
ATOM 3356 O O . THR A 1 422 ? 10.422 -26.344 11.156 1 98.56 422 THR A O 1
ATOM 3359 N N . MET A 1 423 ? 9.266 -24.516 11.75 1 98.81 423 MET A N 1
ATOM 3360 C CA . MET A 1 423 ? 9.703 -23.734 10.594 1 98.81 423 MET A CA 1
ATOM 3361 C C . MET A 1 423 ? 10.797 -22.734 11 1 98.81 423 MET A C 1
ATOM 3363 O O . MET A 1 423 ? 10.656 -22.016 11.992 1 98.81 423 MET A O 1
ATOM 3367 N N . LYS A 1 424 ? 11.883 -22.719 10.297 1 98.69 424 LYS A N 1
ATOM 3368 C CA . LYS A 1 424 ? 12.852 -21.641 10.461 1 98.69 424 LYS A CA 1
ATOM 3369 C C . LYS A 1 424 ? 12.383 -20.359 9.766 1 98.69 424 LYS A C 1
ATOM 3371 O O . LYS A 1 424 ? 12.078 -20.375 8.57 1 98.69 424 LYS A O 1
ATOM 3376 N N . TRP A 1 425 ? 12.289 -19.297 10.531 1 98.5 425 TRP A N 1
ATOM 3377 C CA . TRP A 1 425 ? 11.82 -18.016 10 1 98.5 425 TRP A CA 1
ATOM 3378 C C . TRP A 1 425 ? 12.969 -17.016 9.898 1 98.5 425 TRP A C 1
ATOM 3380 O O . TRP A 1 425 ? 13.688 -16.797 10.867 1 98.5 425 TRP A O 1
ATOM 3390 N N . GLY A 1 426 ? 13.094 -16.438 8.68 1 98.12 426 GLY A N 1
ATOM 3391 C CA . GLY A 1 426 ? 14.188 -15.508 8.414 1 98.12 426 GLY A CA 1
ATOM 3392 C C . GLY A 1 426 ? 15.32 -16.141 7.617 1 98.12 426 GLY A C 1
ATOM 3393 O O . GLY A 1 426 ? 15.469 -17.359 7.598 1 98.12 426 GLY A O 1
ATOM 3394 N N . GLU A 1 427 ? 16.078 -15.336 6.969 1 97.94 427 GLU A N 1
ATOM 3395 C CA . GLU A 1 427 ? 17.234 -15.812 6.195 1 97.94 427 GLU A CA 1
ATOM 3396 C C . GLU A 1 427 ? 18.438 -16.047 7.098 1 97.94 427 GLU A C 1
ATOM 3398 O O . GLU A 1 427 ? 18.656 -15.305 8.055 1 97.94 427 GLU A O 1
ATOM 3403 N N . PRO A 1 428 ? 19.281 -17.062 6.859 1 96.5 428 PRO A N 1
ATOM 3404 C CA . PRO A 1 428 ? 20.406 -17.375 7.734 1 96.5 428 PRO A CA 1
ATOM 3405 C C . PRO A 1 428 ? 21.547 -16.375 7.602 1 96.5 428 PRO A C 1
ATOM 3407 O O . PRO A 1 428 ? 22.375 -16.25 8.508 1 96.5 428 PRO A O 1
ATOM 3410 N N . GLU A 1 429 ? 21.641 -15.711 6.469 1 92.69 429 GLU A N 1
ATOM 3411 C CA . GLU A 1 429 ? 22.672 -14.695 6.242 1 92.69 429 GLU A CA 1
ATOM 3412 C C . GLU A 1 429 ? 22.078 -13.438 5.613 1 92.69 429 GLU A C 1
ATOM 3414 O O . GLU A 1 429 ? 21.016 -13.492 4.984 1 92.69 429 GLU A O 1
ATOM 3419 N N . THR A 1 430 ? 22.734 -12.391 5.898 1 92.62 430 THR A N 1
ATOM 3420 C CA . THR A 1 430 ? 22.344 -11.156 5.227 1 92.62 430 THR A CA 1
ATOM 3421 C C . THR A 1 430 ? 22.625 -11.242 3.73 1 92.62 430 THR A C 1
ATOM 3423 O O . THR A 1 430 ? 23.719 -11.617 3.324 1 92.62 430 THR A O 1
ATOM 3426 N N . THR A 1 431 ? 21.656 -11.008 2.938 1 96 431 THR A N 1
ATOM 3427 C CA . THR A 1 431 ? 21.797 -11 1.485 1 96 431 THR A CA 1
ATOM 3428 C C . THR A 1 431 ? 21.797 -9.57 0.955 1 96 431 THR A C 1
ATOM 3430 O O . THR A 1 431 ? 21.672 -8.609 1.727 1 96 431 THR A O 1
ATOM 3433 N N . LYS A 1 432 ? 21.969 -9.438 -0.372 1 95.56 432 LYS A N 1
ATOM 3434 C CA . LYS A 1 432 ? 21.984 -8.117 -0.999 1 95.56 432 LYS A CA 1
ATOM 3435 C C . LYS A 1 432 ? 20.562 -7.684 -1.386 1 95.56 432 LYS A C 1
ATOM 3437 O O . LYS A 1 432 ? 20.375 -6.598 -1.937 1 95.56 432 LYS A O 1
ATOM 3442 N N . LYS A 1 433 ? 19.578 -8.484 -1.054 1 96.06 433 LYS A N 1
ATOM 3443 C CA . LYS A 1 433 ? 18.203 -8.125 -1.38 1 96.06 433 LYS A CA 1
ATOM 3444 C C . LYS A 1 433 ? 17.812 -6.785 -0.761 1 96.06 433 LYS A C 1
ATOM 3446 O O . LYS A 1 433 ? 18.188 -6.496 0.379 1 96.06 433 LYS A O 1
ATOM 3451 N N . THR A 1 434 ? 17.047 -6.031 -1.505 1 95.38 434 THR A N 1
ATOM 3452 C CA . THR A 1 434 ? 16.578 -4.746 -0.995 1 95.38 434 THR A CA 1
ATOM 3453 C C . THR A 1 434 ? 15.203 -4.879 -0.363 1 95.38 434 THR A C 1
ATOM 3455 O O . THR A 1 434 ? 14.695 -3.93 0.244 1 95.38 434 THR A O 1
ATOM 3458 N N . SER A 1 435 ? 14.602 -6.059 -0.417 1 96.25 435 SER A N 1
ATOM 3459 C CA . SER A 1 435 ? 13.258 -6.289 0.084 1 96.25 435 SER A CA 1
ATOM 3460 C C . SER A 1 435 ? 13.281 -6.824 1.512 1 96.25 435 SER A C 1
ATOM 3462 O O . SER A 1 435 ? 12.234 -7.18 2.064 1 96.25 435 SER A O 1
ATOM 3464 N N . THR A 1 436 ? 14.445 -6.934 2.072 1 95.62 436 THR A N 1
ATOM 3465 C CA . THR A 1 436 ? 14.539 -7.461 3.428 1 95.62 436 THR A CA 1
ATOM 3466 C C . THR A 1 436 ? 15.43 -6.582 4.297 1 95.62 436 THR A C 1
ATOM 3468 O O . THR A 1 436 ? 16.375 -5.957 3.795 1 95.62 436 THR A O 1
ATOM 3471 N N . GLU A 1 437 ? 15.094 -6.496 5.539 1 96.44 437 GLU A N 1
ATOM 3472 C CA . GLU A 1 437 ? 15.883 -5.773 6.535 1 96.44 437 GLU A CA 1
ATOM 3473 C C . GLU A 1 437 ? 16.875 -6.695 7.227 1 96.44 437 GLU A C 1
ATOM 3475 O O . GLU A 1 437 ? 16.75 -7.918 7.16 1 96.44 437 GLU A O 1
ATOM 3480 N N . PRO A 1 438 ? 17.938 -6.098 7.879 1 95.56 438 PRO A N 1
ATOM 3481 C CA . PRO A 1 438 ? 18.766 -6.957 8.742 1 95.56 438 PRO A CA 1
ATOM 3482 C C . PRO A 1 438 ? 17.938 -7.664 9.82 1 95.56 438 PRO A C 1
ATOM 3484 O O . PRO A 1 438 ? 17.078 -7.043 10.445 1 95.56 438 PRO A O 1
ATOM 3487 N N . HIS A 1 439 ? 18.156 -8.953 9.93 1 98 439 HIS A N 1
ATOM 3488 C CA . HIS A 1 439 ? 17.344 -9.711 10.883 1 98 439 HIS A CA 1
ATOM 3489 C C . HIS A 1 439 ? 18.078 -10.961 11.359 1 98 439 HIS A C 1
ATOM 3491 O O . HIS A 1 439 ? 19.078 -11.367 10.75 1 98 439 HIS A O 1
ATOM 3497 N N . GLU A 1 440 ? 17.578 -11.492 12.461 1 97.62 440 GLU A N 1
ATOM 3498 C CA . GLU A 1 440 ? 18.016 -12.789 12.961 1 97.62 440 GLU A CA 1
ATOM 3499 C C . GLU A 1 440 ? 16.984 -13.875 12.648 1 97.62 440 GLU A C 1
ATOM 3501 O O . GLU A 1 440 ? 15.789 -13.586 12.539 1 97.62 440 GLU A O 1
ATOM 3506 N N . GLN A 1 441 ? 17.5 -15.047 12.516 1 97.81 441 GLN A N 1
ATOM 3507 C CA . GLN A 1 441 ? 16.609 -16.188 12.328 1 97.81 441 GLN A CA 1
ATOM 3508 C C . GLN A 1 441 ? 16.016 -16.656 13.656 1 97.81 441 GLN A C 1
ATOM 3510 O O . GLN A 1 441 ? 16.609 -16.422 14.711 1 97.81 441 GLN A O 1
ATOM 3515 N N . THR A 1 442 ? 14.906 -17.219 13.555 1 98.19 442 THR A N 1
ATOM 3516 C CA . THR A 1 442 ? 14.258 -17.875 14.688 1 98.19 442 THR A CA 1
ATOM 3517 C C . THR A 1 442 ? 13.406 -19.047 14.227 1 98.19 442 THR A C 1
ATOM 3519 O O . THR A 1 442 ? 13.508 -19.484 13.078 1 98.19 442 THR A O 1
ATOM 3522 N N . THR A 1 443 ? 12.695 -19.719 15.164 1 98.44 443 THR A N 1
ATOM 3523 C CA . THR A 1 443 ? 11.828 -20.844 14.82 1 98.44 443 THR A CA 1
ATOM 3524 C C . THR A 1 443 ? 10.375 -20.531 15.172 1 98.44 443 THR A C 1
ATOM 3526 O O . THR A 1 443 ? 10.109 -19.797 16.125 1 98.44 443 THR A O 1
ATOM 3529 N N . ILE A 1 444 ? 9.531 -20.953 14.391 1 98.75 444 ILE A N 1
ATOM 3530 C CA . ILE A 1 444 ? 8.086 -20.906 14.625 1 98.75 444 ILE A CA 1
ATOM 3531 C C . ILE A 1 444 ? 7.508 -22.312 14.523 1 98.75 444 ILE A C 1
ATOM 3533 O O . ILE A 1 444 ? 7.688 -23 13.516 1 98.75 444 ILE A O 1
ATOM 3537 N N . ARG A 1 445 ? 6.844 -22.859 15.625 1 98.62 445 ARG A N 1
ATOM 3538 C CA . ARG A 1 445 ? 6.105 -24.109 15.523 1 98.62 445 ARG A CA 1
ATOM 3539 C C . ARG A 1 445 ? 4.953 -23.984 14.531 1 98.62 445 ARG A C 1
ATOM 3541 O O . ARG A 1 445 ? 4.254 -22.969 14.5 1 98.62 445 ARG A O 1
ATOM 3548 N N . VAL A 1 446 ? 4.723 -24.938 13.641 1 98.69 446 VAL A N 1
ATOM 3549 C CA . VAL A 1 446 ? 3.633 -24.938 12.664 1 98.69 446 VAL A CA 1
ATOM 3550 C C . VAL A 1 446 ? 2.877 -26.266 12.742 1 98.69 446 VAL A C 1
ATOM 3552 O O . VAL A 1 446 ? 3.484 -27.328 12.922 1 98.69 446 VAL A O 1
ATOM 3555 N N . ARG A 1 447 ? 1.59 -26.156 12.641 1 98.19 447 ARG A N 1
ATOM 3556 C CA . ARG A 1 447 ? 0.742 -27.344 12.57 1 98.19 447 ARG A CA 1
ATOM 3557 C C . ARG A 1 447 ? 0.331 -27.641 11.125 1 98.19 447 ARG A C 1
ATOM 3559 O O . ARG A 1 447 ? -0.153 -26.75 10.422 1 98.19 447 ARG A O 1
ATOM 3566 N N . VAL A 1 448 ? 0.57 -28.891 10.703 1 97.88 448 VAL A N 1
ATOM 3567 C CA . VAL A 1 448 ? 0.138 -29.328 9.383 1 97.88 448 VAL A CA 1
ATOM 3568 C C . VAL A 1 448 ? -1.386 -29.406 9.336 1 97.88 448 VAL A C 1
ATOM 3570 O O . VAL A 1 448 ? -1.995 -30.125 10.125 1 97.88 448 VAL A O 1
ATOM 3573 N N . SER A 1 449 ? -1.946 -28.641 8.398 1 94.5 449 SER A N 1
ATOM 3574 C CA . SER A 1 449 ? -3.398 -28.531 8.312 1 94.5 449 SER A CA 1
ATOM 3575 C C . SER A 1 449 ? -3.895 -28.875 6.91 1 94.5 449 SER A C 1
ATOM 3577 O O . SER A 1 449 ? -3.104 -28.969 5.969 1 94.5 449 SER A O 1
ATOM 3579 N N . PRO A 1 450 ? -5.191 -29.109 6.867 1 86.25 450 PRO A N 1
ATOM 3580 C CA . PRO A 1 450 ? -5.75 -29.453 5.559 1 86.25 450 PRO A CA 1
ATOM 3581 C C . PRO A 1 450 ? -5.625 -28.312 4.551 1 86.25 450 PRO A C 1
ATOM 3583 O O . PRO A 1 450 ? -5.574 -27.141 4.938 1 86.25 450 PRO A O 1
ATOM 3586 N N . THR A 1 451 ? -5.656 -28.703 3.248 1 84.38 451 THR A N 1
ATOM 3587 C CA . THR A 1 451 ? -5.707 -27.797 2.107 1 84.38 451 THR A CA 1
ATOM 3588 C C . THR A 1 451 ? -6.945 -28.062 1.257 1 84.38 451 THR A C 1
ATOM 3590 O O . THR A 1 451 ? -7.059 -29.125 0.634 1 84.38 451 THR A O 1
ATOM 3593 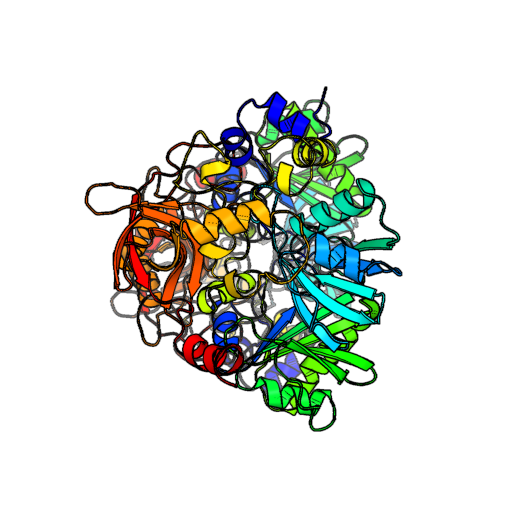N N . PRO A 1 452 ? -7.852 -27.172 1.22 1 86.12 452 PRO A N 1
ATOM 3594 C CA . PRO A 1 452 ? -7.98 -25.812 1.755 1 86.12 452 PRO A CA 1
ATOM 3595 C C . PRO A 1 452 ? -8.133 -25.781 3.273 1 86.12 452 PRO A C 1
ATOM 3597 O O . PRO A 1 452 ? -8.711 -26.703 3.854 1 86.12 452 PRO A O 1
ATOM 3600 N N . TYR A 1 453 ? -7.641 -24.734 3.867 1 81.69 453 TYR A N 1
ATOM 3601 C CA . TYR A 1 453 ? -7.711 -24.562 5.312 1 81.69 453 TYR A CA 1
ATOM 3602 C C . TYR A 1 453 ? -9.133 -24.266 5.762 1 81.69 453 TYR A C 1
ATOM 3604 O O . TYR A 1 453 ? -9.617 -24.828 6.742 1 81.69 453 TYR A O 1
ATOM 3612 N N . ALA A 1 454 ? -9.75 -23.328 5.098 1 72.62 454 ALA A N 1
ATOM 3613 C CA . ALA A 1 454 ? -11.102 -22.906 5.457 1 72.62 454 ALA A CA 1
ATOM 3614 C C . ALA A 1 454 ? -12.094 -24.047 5.25 1 72.62 454 ALA A C 1
ATOM 3616 O O . ALA A 1 454 ? -12.156 -24.641 4.168 1 72.62 454 ALA A O 1
ATOM 3617 N N . ALA A 1 455 ? -12.812 -24.219 6.316 1 65.06 455 ALA A N 1
ATOM 3618 C CA . ALA A 1 455 ? -13.82 -25.266 6.246 1 65.06 455 ALA A CA 1
ATOM 3619 C C . ALA A 1 455 ? -14.805 -25.016 5.105 1 65.06 455 ALA A C 1
ATOM 3621 O O . ALA A 1 455 ? -15.203 -25.938 4.402 1 65.06 455 ALA A O 1
ATOM 3622 N N . GLU A 1 456 ? -15.109 -23.797 4.984 1 61.56 456 GLU A N 1
ATOM 3623 C CA . GLU A 1 456 ? -16.031 -23.406 3.922 1 61.56 456 GLU A CA 1
ATOM 3624 C C . GLU A 1 456 ? -15.477 -23.781 2.547 1 61.56 456 GLU A C 1
ATOM 3626 O O . GLU A 1 456 ? -16.219 -24.25 1.684 1 61.56 456 GLU A O 1
ATOM 3631 N N . ALA A 1 457 ? -14.258 -23.562 2.377 1 62.47 457 ALA A N 1
ATOM 3632 C CA . ALA A 1 457 ? -13.625 -23.875 1.099 1 62.47 457 ALA A CA 1
ATOM 3633 C C . ALA A 1 457 ? -13.586 -25.391 0.866 1 62.47 457 ALA A C 1
ATOM 3635 O O . ALA A 1 457 ? -13.734 -25.844 -0.268 1 62.47 457 ALA A O 1
ATOM 3636 N N . ARG A 1 458 ? -13.43 -26.078 1.968 1 63.66 458 ARG A N 1
ATOM 3637 C CA . ARG A 1 458 ? -13.367 -27.531 1.849 1 63.66 458 ARG A CA 1
ATOM 3638 C C . ARG A 1 458 ? -14.719 -28.109 1.457 1 63.66 458 ARG A C 1
ATOM 3640 O O . ARG A 1 458 ? -14.789 -29.094 0.708 1 63.66 458 ARG A O 1
ATOM 3647 N N . THR A 1 459 ? -15.734 -27.406 1.971 1 58.66 459 THR A N 1
ATOM 3648 C CA . THR A 1 459 ? -17.062 -27.922 1.702 1 58.66 459 THR A CA 1
ATOM 3649 C C . THR A 1 459 ? -17.609 -27.391 0.377 1 58.66 459 THR A C 1
ATOM 3651 O O . THR A 1 459 ? -18.234 -28.109 -0.385 1 58.66 459 THR A O 1
ATOM 3654 N N . SER A 1 460 ? -17.328 -26.156 0.081 1 52.19 460 SER A N 1
ATOM 3655 C CA . SER A 1 460 ? -17.844 -25.531 -1.13 1 52.19 460 SER A CA 1
ATOM 3656 C C . SER A 1 460 ? -17.078 -25.984 -2.363 1 52.19 460 SER A C 1
ATOM 3658 O O . SER A 1 460 ? -17.672 -26.219 -3.42 1 52.19 460 SER A O 1
ATOM 3660 N N . TYR A 1 461 ? -15.773 -25.906 -2.26 1 49.94 461 TYR A N 1
ATOM 3661 C CA . TYR A 1 461 ? -14.938 -26.312 -3.387 1 49.94 461 TYR A CA 1
ATOM 3662 C C . TYR A 1 461 ? -15.109 -27.797 -3.697 1 49.94 461 TYR A C 1
ATOM 3664 O O . TYR A 1 461 ? -15.133 -28.188 -4.867 1 49.94 461 TYR A O 1
ATOM 3672 N N . ALA A 1 462 ? -15.156 -28.672 -2.635 1 43.22 462 ALA A N 1
ATOM 3673 C CA . ALA A 1 462 ? -15.359 -30.109 -2.816 1 43.22 462 ALA A CA 1
ATOM 3674 C C . ALA A 1 462 ? -16.641 -30.375 -3.586 1 43.22 462 ALA A C 1
ATOM 3676 O O . ALA A 1 462 ? -16.688 -31.25 -4.453 1 43.22 462 ALA A O 1
ATOM 3677 N N . ASP A 1 463 ? -17.609 -29.641 -3.232 1 41 463 ASP A N 1
ATOM 3678 C CA . ASP A 1 463 ? -18.859 -29.859 -3.941 1 41 463 ASP A CA 1
ATOM 3679 C C . ASP A 1 463 ? -18.766 -29.359 -5.383 1 41 463 ASP A C 1
ATOM 3681 O O . ASP A 1 463 ? -19.453 -29.891 -6.27 1 41 463 ASP A O 1
ATOM 3685 N N . SER A 1 464 ? -18.016 -28.297 -5.488 1 40.56 464 SER A N 1
ATOM 3686 C CA . SER A 1 464 ? -18.016 -27.719 -6.828 1 40.56 464 SER A CA 1
ATOM 3687 C C . SER A 1 464 ? -17.078 -28.469 -7.758 1 40.56 464 SER A C 1
ATOM 3689 O O . SER A 1 464 ? -17.359 -28.641 -8.945 1 40.56 464 SER A O 1
ATOM 3691 N N . TRP A 1 465 ? -15.828 -28.719 -7.234 1 38.41 465 TRP A N 1
ATOM 3692 C CA . TRP A 1 465 ? -14.875 -29.344 -8.133 1 38.41 465 TRP A CA 1
ATOM 3693 C C . TRP A 1 465 ? -15.148 -30.844 -8.25 1 38.41 465 TRP A C 1
ATOM 3695 O O . TRP A 1 465 ? -15.062 -31.422 -9.336 1 38.41 465 TRP A O 1
ATOM 3705 N N . ARG A 1 466 ? -15.094 -31.609 -7.062 1 36.62 466 ARG A N 1
ATOM 3706 C CA . ARG A 1 466 ? -14.953 -33.062 -7.066 1 36.62 466 ARG A CA 1
ATOM 3707 C C . ARG A 1 466 ? -16.312 -33.75 -7.203 1 36.62 466 ARG A C 1
ATOM 3709 O O . ARG A 1 466 ? -16.438 -34.781 -7.859 1 36.62 466 ARG A O 1
ATOM 3716 N N . THR A 1 467 ? -17.203 -33.344 -6.238 1 33.94 467 THR A N 1
ATOM 3717 C CA . THR A 1 467 ? -18.25 -34.344 -6.031 1 33.94 467 THR A CA 1
ATOM 3718 C C . THR A 1 467 ? -19.422 -34.125 -6.988 1 33.94 467 THR A C 1
ATOM 3720 O O . THR A 1 467 ? -20.422 -34.812 -6.93 1 33.94 467 THR A O 1
ATOM 3723 N N . ARG A 1 468 ? -19.531 -32.969 -7.52 1 34.44 468 ARG A N 1
ATOM 3724 C CA . ARG A 1 468 ? -20.734 -33.094 -8.352 1 34.44 468 ARG A CA 1
ATOM 3725 C C . ARG A 1 468 ? -20.438 -33.938 -9.594 1 34.44 468 ARG A C 1
ATOM 3727 O O . ARG A 1 468 ? -19.875 -33.406 -10.57 1 34.44 468 ARG A O 1
ATOM 3734 N N . ARG A 1 469 ? -20.219 -35.25 -9.461 1 30.03 469 ARG A N 1
ATOM 3735 C CA . ARG A 1 469 ? -20.391 -36.25 -10.516 1 30.03 469 ARG A CA 1
ATOM 3736 C C . ARG A 1 469 ? -21.781 -36.156 -11.141 1 30.03 469 ARG A C 1
ATOM 3738 O O . ARG A 1 469 ? -22.781 -36 -10.422 1 30.03 469 ARG A O 1
ATOM 3745 N N . MET B 1 1 ? -33.25 16.828 -1.152 1 67.69 1 MET B N 1
ATOM 3746 C CA . MET B 1 1 ? -32.219 17.141 -2.127 1 67.69 1 MET B CA 1
ATOM 3747 C C . MET B 1 1 ? -30.828 16.812 -1.571 1 67.69 1 MET B C 1
ATOM 3749 O O . MET B 1 1 ? -30.594 16.938 -0.367 1 67.69 1 MET B O 1
ATOM 3753 N N . ALA B 1 2 ? -29.922 16.328 -2.361 1 83.88 2 ALA B N 1
ATOM 3754 C CA . ALA B 1 2 ? -28.562 16 -1.931 1 83.88 2 ALA B CA 1
ATOM 3755 C C . ALA B 1 2 ? -27.812 17.25 -1.5 1 83.88 2 ALA B C 1
ATOM 3757 O O . ALA B 1 2 ? -27.906 18.297 -2.15 1 83.88 2 ALA B O 1
ATOM 3758 N N . PRO B 1 3 ? -27.172 17.219 -0.317 1 91.75 3 PRO B N 1
ATOM 3759 C CA . PRO B 1 3 ? -26.375 18.375 0.11 1 91.75 3 PRO B CA 1
ATOM 3760 C C . PRO B 1 3 ? -25.375 18.828 -0.945 1 91.75 3 PRO B C 1
ATOM 3762 O O . PRO B 1 3 ? -24.766 18 -1.622 1 91.75 3 PRO B O 1
ATOM 3765 N N . THR B 1 4 ? -25.281 20.109 -1.096 1 94.62 4 THR B N 1
ATOM 3766 C CA . THR B 1 4 ? -24.406 20.656 -2.119 1 94.62 4 THR B CA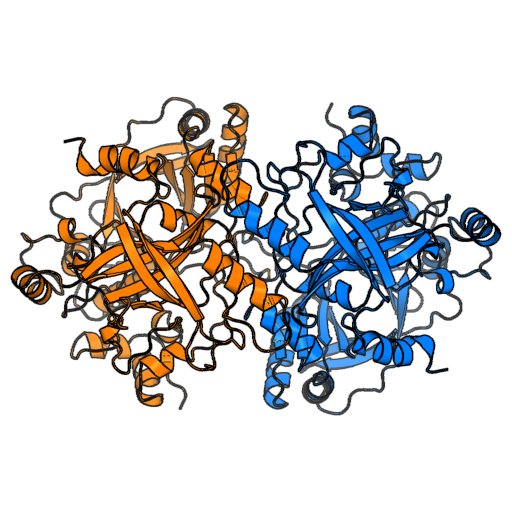 1
ATOM 3767 C C . THR B 1 4 ? -23.203 21.359 -1.483 1 94.62 4 THR B C 1
ATOM 3769 O O . THR B 1 4 ? -22.219 21.641 -2.16 1 94.62 4 THR B O 1
ATOM 3772 N N . SER B 1 5 ? -23.344 21.625 -0.175 1 98.19 5 SER B N 1
ATOM 3773 C CA . SER B 1 5 ? -22.266 22.297 0.539 1 98.19 5 SER B CA 1
ATOM 3774 C C . SER B 1 5 ? -21.969 21.609 1.865 1 98.19 5 SER B C 1
ATOM 3776 O O . SER B 1 5 ? -22.719 20.75 2.305 1 98.19 5 SER B O 1
ATOM 3778 N N . LEU B 1 6 ? -20.828 22.016 2.471 1 98.38 6 LEU B N 1
ATOM 3779 C CA . LEU B 1 6 ? -20.531 21.531 3.812 1 98.38 6 LEU B CA 1
ATOM 3780 C C . LEU B 1 6 ? -21.641 21.906 4.793 1 98.38 6 LEU B C 1
ATOM 3782 O O . LEU B 1 6 ? -22.062 21.078 5.602 1 98.38 6 LEU B O 1
ATOM 3786 N N . GLN B 1 7 ? -22.125 23.156 4.691 1 98 7 GLN B N 1
ATOM 3787 C CA . GLN B 1 7 ? -23.188 23.578 5.594 1 98 7 GLN B CA 1
ATOM 3788 C C . GLN B 1 7 ? -24.438 22.734 5.418 1 98 7 GLN B C 1
ATOM 3790 O O . GLN B 1 7 ? -25.078 22.344 6.402 1 98 7 GLN B O 1
ATOM 3795 N N . ASP B 1 8 ? -24.766 22.453 4.176 1 97.75 8 ASP B N 1
ATOM 3796 C CA . ASP B 1 8 ? -25.906 21.594 3.902 1 97.75 8 ASP B CA 1
ATOM 3797 C C . ASP B 1 8 ? -25.75 20.234 4.562 1 97.75 8 ASP B C 1
ATOM 3799 O O . ASP B 1 8 ? -26.703 19.688 5.113 1 97.75 8 ASP B O 1
ATOM 3803 N N . LYS B 1 9 ? -24.562 19.703 4.453 1 97.38 9 LYS B N 1
ATOM 3804 C CA . LYS B 1 9 ? -24.297 18.391 5.035 1 97.38 9 LYS B CA 1
ATOM 3805 C C . LYS B 1 9 ? -24.422 18.438 6.555 1 97.38 9 LYS B C 1
ATOM 3807 O O . LYS B 1 9 ? -24.984 17.516 7.156 1 97.38 9 LYS B O 1
ATOM 3812 N N . ILE B 1 10 ? -23.875 19.438 7.176 1 97.38 10 ILE B N 1
ATOM 3813 C CA . ILE B 1 10 ? -23.953 19.594 8.625 1 97.38 10 ILE B CA 1
ATOM 3814 C C . ILE B 1 10 ? -25.406 19.688 9.055 1 97.38 10 ILE B C 1
ATOM 3816 O O . ILE B 1 10 ? -25.828 19.016 10 1 97.38 10 ILE B O 1
ATOM 3820 N N . ASP B 1 11 ? -26.188 20.469 8.359 1 96.69 11 ASP B N 1
ATOM 3821 C CA . ASP B 1 11 ? -27.594 20.672 8.68 1 96.69 11 ASP B CA 1
ATOM 3822 C C . ASP B 1 11 ? -28.391 19.375 8.531 1 96.69 11 ASP B C 1
ATOM 3824 O O . ASP B 1 11 ? -29.266 19.078 9.344 1 96.69 11 ASP B O 1
ATOM 3828 N N . ALA B 1 12 ? -28.062 18.688 7.523 1 95.75 12 ALA B N 1
ATOM 3829 C CA . ALA B 1 12 ? -28.766 17.438 7.258 1 95.75 12 ALA B CA 1
ATOM 3830 C C . ALA B 1 12 ? -28.469 16.406 8.352 1 95.75 12 ALA B C 1
ATOM 3832 O O . ALA B 1 12 ? -29.344 15.602 8.703 1 95.75 12 ALA B O 1
ATOM 3833 N N . HIS B 1 13 ? -27.328 16.391 8.93 1 94.19 13 HIS B N 1
ATOM 3834 C CA . HIS B 1 13 ? -26.922 15.422 9.938 1 94.19 13 HIS B CA 1
ATOM 3835 C C . HIS B 1 13 ? -27.359 15.867 11.336 1 94.19 13 HIS B C 1
ATOM 3837 O O . HIS B 1 13 ? -27.656 15.031 12.188 1 94.19 13 HIS B O 1
ATOM 3843 N N . GLY B 1 14 ? -27.234 17.109 11.578 1 93.94 14 GLY B N 1
ATOM 3844 C CA . GLY B 1 14 ? -27.656 17.656 12.859 1 93.94 14 GLY B CA 1
ATOM 3845 C C . GLY B 1 14 ? -26.547 17.688 13.891 1 93.94 14 GLY B C 1
ATOM 3846 O O . GLY B 1 14 ? -26.641 18.438 14.867 1 93.94 14 GLY B O 1
ATOM 3847 N N . ASN B 1 15 ? -25.594 16.906 13.719 1 96.38 15 ASN B N 1
ATOM 3848 C CA . ASN B 1 15 ? -24.422 16.891 14.602 1 96.38 15 ASN B CA 1
ATOM 3849 C C . ASN B 1 15 ? -23.125 16.656 13.828 1 96.38 15 ASN B C 1
ATOM 3851 O O . ASN B 1 15 ? -22.938 15.602 13.219 1 96.38 15 ASN B O 1
ATOM 3855 N N . THR B 1 16 ? -22.234 17.641 13.922 1 97.88 16 THR B N 1
ATOM 3856 C CA . THR B 1 16 ? -21.016 17.641 13.117 1 97.88 16 THR B CA 1
ATOM 3857 C C . THR B 1 16 ? -20.109 16.469 13.508 1 97.88 16 THR B C 1
ATOM 3859 O O . THR B 1 16 ? -19.5 15.836 12.648 1 97.88 16 THR B O 1
ATOM 3862 N N . VAL B 1 17 ? -19.922 16.203 14.781 1 97.88 17 VAL B N 1
ATOM 3863 C CA . VAL B 1 17 ? -19.094 15.109 15.242 1 97.88 17 VAL B CA 1
ATOM 3864 C C . VAL B 1 17 ? -19.609 13.789 14.68 1 97.88 17 VAL B C 1
ATOM 3866 O O . VAL B 1 17 ? -18.844 12.984 14.141 1 97.88 17 VAL B O 1
ATOM 3869 N N . GLU B 1 18 ? -20.906 13.609 14.773 1 96.5 18 GLU B N 1
ATOM 3870 C CA . GLU B 1 18 ? -21.516 12.391 14.242 1 96.5 18 GLU B CA 1
ATOM 3871 C C . GLU B 1 18 ? -21.297 12.281 12.734 1 96.5 18 GLU B C 1
ATOM 3873 O O . GLU B 1 18 ? -21.016 11.203 12.219 1 96.5 18 GLU B O 1
ATOM 3878 N N . MET B 1 19 ? -21.484 13.367 12.07 1 97.25 19 MET B N 1
ATOM 3879 C CA . MET B 1 19 ? -21.281 13.398 10.625 1 97.25 19 MET B CA 1
ATOM 3880 C C . MET B 1 19 ? -19.875 12.914 10.266 1 97.25 19 MET B C 1
ATOM 3882 O O . MET B 1 19 ? -19.719 12.008 9.445 1 97.25 19 MET B O 1
ATOM 3886 N N . LEU B 1 20 ? -18.875 13.453 10.922 1 97.81 20 LEU B N 1
ATOM 3887 C CA . LEU B 1 20 ? -17.5 13.164 10.578 1 97.81 20 LEU B CA 1
ATOM 3888 C C . LEU B 1 20 ? -17.094 11.773 11.07 1 97.81 20 LEU B C 1
ATOM 3890 O O . LEU B 1 20 ? -16.312 11.086 10.414 1 97.81 20 LEU B O 1
ATOM 3894 N N . ARG B 1 21 ? -17.609 11.32 12.219 1 97.31 21 ARG B N 1
ATOM 3895 C CA . ARG B 1 21 ? -17.266 10.016 12.773 1 97.31 21 ARG B CA 1
ATOM 3896 C C . ARG B 1 21 ? -17.891 8.891 11.961 1 97.31 21 ARG B C 1
ATOM 3898 O O . ARG B 1 21 ? -17.531 7.727 12.117 1 97.31 21 ARG B O 1
ATOM 3905 N N . ASN B 1 22 ? -18.875 9.234 11.094 1 96.94 22 ASN B N 1
ATOM 3906 C CA . ASN B 1 22 ? -19.547 8.227 10.297 1 96.94 22 ASN B CA 1
ATOM 3907 C C . ASN B 1 22 ? -19.234 8.383 8.812 1 96.94 22 ASN B C 1
ATOM 3909 O O . ASN B 1 22 ? -19.938 7.832 7.965 1 96.94 22 ASN B O 1
ATOM 3913 N N . SER B 1 23 ? -18.219 9.172 8.539 1 96.25 23 SER B N 1
ATOM 3914 C CA . SER B 1 23 ? -17.797 9.359 7.152 1 96.25 23 SER B CA 1
ATOM 3915 C C . SER B 1 23 ? -17.359 8.031 6.531 1 96.25 23 SER B C 1
ATOM 3917 O O . SER B 1 23 ? -16.719 7.219 7.188 1 96.25 23 SER B O 1
ATOM 3919 N N . GLN B 1 24 ? -17.672 7.773 5.27 1 94.81 24 GLN B N 1
ATOM 3920 C CA . GLN B 1 24 ? -17.406 6.508 4.598 1 94.81 24 GLN B CA 1
ATOM 3921 C C . GLN B 1 24 ? -16.391 6.695 3.469 1 94.81 24 GLN B C 1
ATOM 3923 O O . GLN B 1 24 ? -16.516 6.09 2.404 1 94.81 24 GLN B O 1
ATOM 3928 N N . ILE B 1 25 ? -15.422 7.555 3.68 1 93.19 25 ILE B N 1
ATOM 3929 C CA . ILE B 1 25 ? -14.453 7.91 2.645 1 93.19 25 ILE B CA 1
ATOM 3930 C C . ILE B 1 25 ? -13.453 6.773 2.465 1 93.19 25 ILE B C 1
ATOM 3932 O O . ILE B 1 25 ? -12.688 6.758 1.494 1 93.19 25 ILE B O 1
ATOM 3936 N N . GLY B 1 26 ? -13.383 5.793 3.299 1 94 26 GLY B N 1
ATOM 3937 C CA . GLY B 1 26 ? -12.438 4.691 3.195 1 94 26 GLY B CA 1
ATOM 3938 C C . GLY B 1 26 ? -11.055 5.039 3.723 1 94 26 GLY B C 1
ATOM 3939 O O . GLY B 1 26 ? -10.883 6.051 4.406 1 94 26 GLY B O 1
ATOM 3940 N N . MET B 1 27 ? -10.102 4.141 3.469 1 95.19 27 MET B N 1
ATOM 3941 C CA . MET B 1 27 ? -8.727 4.324 3.932 1 95.19 27 MET B CA 1
ATOM 3942 C C . MET B 1 27 ? -8.031 5.43 3.148 1 95.19 27 MET B C 1
ATOM 3944 O O . MET B 1 27 ? -8.211 5.547 1.936 1 95.19 27 MET B O 1
ATOM 3948 N N . TYR B 1 28 ? -7.301 6.184 3.891 1 91.06 28 TYR B N 1
ATOM 3949 C CA . TYR B 1 28 ? -6.477 7.188 3.225 1 91.06 28 TYR B CA 1
ATOM 3950 C C . TYR B 1 28 ? -5.336 6.527 2.455 1 91.06 28 TYR B C 1
ATOM 3952 O O . TYR B 1 28 ? -4.586 5.723 3.012 1 91.06 28 TYR B O 1
ATOM 3960 N N . VAL B 1 29 ? -5.227 6.883 1.212 1 91 29 VAL B N 1
ATOM 3961 C CA . VAL B 1 29 ? -4.148 6.395 0.361 1 91 29 VAL B CA 1
ATOM 3962 C C . VAL B 1 29 ? -3.336 7.57 -0.173 1 91 29 VAL B C 1
ATOM 3964 O O . VAL B 1 29 ? -3.883 8.469 -0.813 1 91 29 VAL B O 1
ATOM 3967 N N . TYR B 1 30 ? -2.01 7.562 0.174 1 92.88 30 TYR B N 1
ATOM 3968 C CA . TYR B 1 30 ? -1.118 8.5 -0.5 1 92.88 30 TYR B CA 1
ATOM 3969 C C . TYR B 1 30 ? -1.078 8.227 -2 1 92.88 30 TYR B C 1
ATOM 3971 O O . TYR B 1 30 ? -0.784 7.109 -2.428 1 92.88 30 TYR B O 1
ATOM 3979 N N . PRO B 1 31 ? -1.312 9.227 -2.748 1 94.31 31 PRO B N 1
ATOM 3980 C CA . PRO B 1 31 ? -1.558 8.977 -4.172 1 94.31 31 PRO B CA 1
ATOM 3981 C C . PRO B 1 31 ? -0.279 8.672 -4.945 1 94.31 31 PRO B C 1
ATOM 3983 O O . PRO B 1 31 ? 0.782 9.219 -4.637 1 94.31 31 PRO B O 1
ATOM 3986 N N . VAL B 1 32 ? -0.369 7.832 -5.961 1 96.25 32 VAL B N 1
ATOM 3987 C CA . VAL B 1 32 ? 0.502 7.645 -7.117 1 96.25 32 VAL B CA 1
ATOM 3988 C C . VAL B 1 32 ? 1.769 6.902 -6.695 1 96.25 32 VAL B C 1
ATOM 3990 O O . VAL B 1 32 ? 2.16 5.918 -7.328 1 96.25 32 VAL B O 1
ATOM 3993 N N . VAL B 1 33 ? 2.408 7.359 -5.57 1 96.44 33 VAL B N 1
ATOM 3994 C CA . VAL B 1 33 ? 3.668 6.75 -5.156 1 96.44 33 VAL B CA 1
ATOM 3995 C C . VAL B 1 33 ? 3.424 5.316 -4.691 1 96.44 33 VAL B C 1
ATOM 3997 O O . VAL B 1 33 ? 2.48 5.055 -3.943 1 96.44 33 VAL B O 1
ATOM 4000 N N . ALA B 1 34 ? 4.273 4.43 -5.125 1 95.81 34 ALA B N 1
ATOM 4001 C CA . ALA B 1 34 ? 4.137 3.021 -4.758 1 95.81 34 ALA B CA 1
ATOM 4002 C C . ALA B 1 34 ? 4.203 2.838 -3.244 1 95.81 34 ALA B C 1
ATOM 4004 O O . ALA B 1 34 ? 4.871 3.607 -2.549 1 95.81 34 ALA B O 1
ATOM 4005 N N . PRO B 1 35 ? 3.541 1.801 -2.75 1 95.81 35 PRO B N 1
ATOM 4006 C CA . PRO B 1 35 ? 3.551 1.605 -1.299 1 95.81 35 PRO B CA 1
ATOM 4007 C C . PRO B 1 35 ? 4.949 1.337 -0.75 1 95.81 35 PRO B C 1
ATOM 4009 O O . PRO B 1 35 ? 5.266 1.745 0.37 1 95.81 35 PRO B O 1
ATOM 4012 N N . GLU B 1 36 ? 5.762 0.625 -1.571 1 96.81 36 GLU B N 1
ATOM 4013 C CA . GLU B 1 36 ? 7.125 0.309 -1.16 1 96.81 36 GLU B CA 1
ATOM 4014 C C . GLU B 1 36 ? 8.047 0.169 -2.367 1 96.81 36 GLU B C 1
ATOM 4016 O O . GLU B 1 36 ? 7.617 -0.27 -3.438 1 96.81 36 GLU B O 1
ATOM 4021 N N . PHE B 1 37 ? 9.289 0.524 -2.211 1 97.31 37 PHE B N 1
ATOM 4022 C CA . PHE B 1 37 ? 10.359 0.264 -3.164 1 97.31 37 PHE B CA 1
ATOM 4023 C C . PHE B 1 37 ? 11.289 -0.828 -2.648 1 97.31 37 PHE B C 1
ATOM 4025 O O . PHE B 1 37 ? 11.547 -1.813 -3.344 1 97.31 37 PHE B O 1
ATOM 4032 N N . GLN B 1 38 ? 11.781 -0.749 -1.469 1 97 38 GLN B N 1
ATOM 4033 C CA . GLN B 1 38 ? 12.516 -1.807 -0.777 1 97 38 GLN B CA 1
ATOM 4034 C C . GLN B 1 38 ? 11.633 -2.484 0.271 1 97 38 GLN B C 1
ATOM 4036 O O . GLN B 1 38 ? 10.914 -3.434 -0.039 1 97 38 GLN B O 1
ATOM 4041 N N . ASN B 1 39 ? 11.492 -2.248 1.43 1 96.62 39 ASN B N 1
ATOM 4042 C CA . ASN B 1 39 ? 10.578 -2.447 2.549 1 96.62 39 ASN B CA 1
ATOM 4043 C C . ASN B 1 39 ? 10.531 -1.223 3.459 1 96.62 39 ASN B C 1
ATOM 4045 O O . ASN B 1 39 ? 11.508 -0.482 3.561 1 96.62 39 ASN B O 1
ATOM 4049 N N . TRP B 1 40 ? 9.352 -1.008 4.078 1 97.62 40 TRP B N 1
ATOM 4050 C CA . TRP B 1 40 ? 9.148 0.256 4.777 1 97.62 40 TRP B CA 1
ATOM 4051 C C . TRP B 1 40 ? 10.125 0.402 5.938 1 97.62 40 TRP B C 1
ATOM 4053 O O . TRP B 1 40 ? 10.445 1.52 6.352 1 97.62 40 TRP B O 1
ATOM 4063 N N . ARG B 1 41 ? 10.727 -0.714 6.473 1 97.75 41 ARG B N 1
ATOM 4064 C CA . ARG B 1 41 ? 11.734 -0.64 7.527 1 97.75 41 ARG B CA 1
ATOM 4065 C C . ARG B 1 41 ? 13.016 -0.001 7.016 1 97.75 41 ARG B C 1
ATOM 4067 O O . ARG B 1 41 ? 13.539 0.935 7.629 1 97.75 41 ARG B O 1
ATOM 4074 N N . ASN B 1 42 ? 13.508 -0.533 5.883 1 97.56 42 ASN B N 1
ATOM 4075 C CA . ASN B 1 42 ? 14.695 0.041 5.254 1 97.56 42 ASN B CA 1
ATOM 4076 C C . ASN B 1 42 ? 14.469 1.494 4.848 1 97.56 42 ASN B C 1
ATOM 4078 O O . ASN B 1 42 ? 15.375 2.322 4.949 1 97.56 42 ASN B O 1
ATOM 4082 N N . GLU B 1 43 ? 13.297 1.749 4.422 1 97.88 43 GLU B N 1
ATOM 4083 C CA . GLU B 1 43 ? 12.961 3.098 3.975 1 97.88 43 GLU B CA 1
ATOM 4084 C C . GLU B 1 43 ? 12.984 4.086 5.137 1 97.88 43 GLU B C 1
ATOM 4086 O O . GLU B 1 43 ? 13.539 5.18 5.023 1 97.88 43 GLU B O 1
ATOM 4091 N N . GLN B 1 44 ? 12.469 3.717 6.301 1 96.38 44 GLN B N 1
ATOM 4092 C CA . GLN B 1 44 ? 12.562 4.555 7.492 1 96.38 44 GLN B CA 1
ATOM 4093 C C . GLN B 1 44 ? 14.008 4.691 7.957 1 96.38 44 GLN B C 1
ATOM 4095 O O . GLN B 1 44 ? 14.453 5.785 8.328 1 96.38 44 GLN B O 1
ATOM 4100 N N . ALA B 1 45 ? 14.742 3.629 7.914 1 95.81 45 ALA B N 1
ATOM 4101 C CA . ALA B 1 45 ? 16.109 3.623 8.406 1 95.81 45 ALA B CA 1
ATOM 4102 C C . ALA B 1 45 ? 17 4.547 7.578 1 95.81 45 ALA B C 1
ATOM 4104 O O . ALA B 1 45 ? 17.938 5.16 8.102 1 95.81 45 ALA B O 1
ATOM 4105 N N . ALA B 1 46 ? 16.703 4.688 6.352 1 95.88 46 ALA B N 1
ATOM 4106 C CA . ALA B 1 46 ? 17.547 5.383 5.391 1 95.88 46 ALA B CA 1
ATOM 4107 C C . ALA B 1 46 ? 17.703 6.855 5.754 1 95.88 46 ALA B C 1
ATOM 4109 O O . ALA B 1 46 ? 18.766 7.449 5.559 1 95.88 46 ALA B O 1
ATOM 4110 N N . TRP B 1 47 ? 16.609 7.48 6.25 1 93.06 47 TRP B N 1
ATOM 4111 C CA . TRP B 1 47 ? 16.719 8.914 6.504 1 93.06 47 TRP B CA 1
ATOM 4112 C C . TRP B 1 47 ? 17.547 9.188 7.754 1 93.06 47 TRP B C 1
ATOM 4114 O O . TRP B 1 47 ? 17.922 10.328 8.016 1 93.06 47 TRP B O 1
ATOM 4124 N N . ARG B 1 48 ? 17.969 8.211 8.445 1 90.88 48 ARG B N 1
ATOM 4125 C CA . ARG B 1 48 ? 18.859 8.344 9.586 1 90.88 48 ARG B CA 1
ATOM 4126 C C . ARG B 1 48 ? 20.25 7.82 9.258 1 90.88 48 ARG B C 1
ATOM 4128 O O . ARG B 1 48 ? 21.25 8.32 9.781 1 90.88 48 ARG B O 1
ATOM 4135 N N . GLU B 1 49 ? 20.328 6.777 8.398 1 93.06 49 GLU B N 1
ATOM 4136 C CA . GLU B 1 49 ? 21.578 6.031 8.258 1 93.06 49 GLU B CA 1
ATOM 4137 C C . GLU B 1 49 ? 22.297 6.398 6.961 1 93.06 49 GLU B C 1
ATOM 4139 O O . GLU B 1 49 ? 23.516 6.254 6.859 1 93.06 49 GLU B O 1
ATOM 4144 N N . SER B 1 50 ? 21.562 6.793 5.992 1 95.69 50 SER B N 1
ATOM 4145 C CA . SER B 1 50 ? 22.141 7.117 4.691 1 95.69 50 SER B CA 1
ATOM 4146 C C . SER B 1 50 ? 21.422 8.305 4.055 1 95.69 50 SER B C 1
ATOM 4148 O O . SER B 1 50 ? 21.625 9.453 4.465 1 95.69 50 SER B O 1
ATOM 4150 N N . ALA B 1 51 ? 20.562 8.055 3.039 1 96.75 51 ALA B N 1
ATOM 4151 C CA . ALA B 1 51 ? 19.766 9.086 2.371 1 96.75 51 ALA B CA 1
ATOM 4152 C C . ALA B 1 51 ? 18.453 8.508 1.833 1 96.75 51 ALA B C 1
ATOM 4154 O O . ALA B 1 51 ? 18.406 7.359 1.393 1 96.75 51 ALA B O 1
ATOM 4155 N N . VAL B 1 52 ? 17.5 9.32 1.898 1 97.19 52 VAL B N 1
ATOM 4156 C CA . VAL B 1 52 ? 16.188 8.93 1.427 1 97.19 52 VAL B CA 1
ATOM 4157 C C . VAL B 1 52 ? 15.703 9.906 0.356 1 97.19 52 VAL B C 1
ATOM 4159 O O . VAL B 1 52 ? 16.047 11.086 0.385 1 97.19 52 VAL B O 1
ATOM 4162 N N . LEU B 1 53 ? 15 9.422 -0.639 1 98 53 LEU B N 1
ATOM 4163 C CA . LEU B 1 53 ? 14.32 10.227 -1.649 1 98 53 LEU B CA 1
ATOM 4164 C C . LEU B 1 53 ? 12.805 10.164 -1.471 1 98 53 LEU B C 1
ATOM 4166 O O . LEU B 1 53 ? 12.203 9.102 -1.636 1 98 53 LEU B O 1
ATOM 4170 N N . PHE B 1 54 ? 12.172 11.289 -1.135 1 97 54 PHE B N 1
ATOM 4171 C CA . PHE B 1 54 ? 10.727 11.43 -1.065 1 97 54 PHE B CA 1
ATOM 4172 C C . PHE B 1 54 ? 10.18 12.047 -2.348 1 97 54 PHE B C 1
ATOM 4174 O O . PHE B 1 54 ? 10.648 13.094 -2.787 1 97 54 PHE B O 1
ATOM 4181 N N . ASP B 1 55 ? 9.211 11.391 -2.949 1 97.69 55 ASP B N 1
ATOM 4182 C CA . ASP B 1 55 ? 8.406 12.023 -3.99 1 97.69 55 ASP B CA 1
ATOM 4183 C C . ASP B 1 55 ? 7.188 12.727 -3.393 1 97.69 55 ASP B C 1
ATOM 4185 O O . ASP B 1 55 ? 6.215 12.07 -3.01 1 97.69 55 ASP B O 1
ATOM 4189 N N . GLN B 1 56 ? 7.234 14.016 -3.346 1 96.62 56 GLN B N 1
ATOM 4190 C CA . GLN B 1 56 ? 6.188 14.805 -2.709 1 96.62 56 GLN B CA 1
ATOM 4191 C C . GLN B 1 56 ? 5.297 15.477 -3.75 1 96.62 56 GLN B C 1
ATOM 4193 O O . GLN B 1 56 ? 4.566 16.422 -3.434 1 96.62 56 GLN B O 1
ATOM 4198 N N . SER B 1 57 ? 5.289 15.016 -4.906 1 97.81 57 SER B N 1
ATOM 4199 C CA . SER B 1 57 ? 4.648 15.68 -6.035 1 97.81 57 SER B CA 1
ATOM 4200 C C . SER B 1 57 ? 3.133 15.539 -5.973 1 97.81 57 SER B C 1
ATOM 4202 O O . SER B 1 57 ? 2.404 16.344 -6.562 1 97.81 57 SER B O 1
ATOM 4204 N N . HIS B 1 58 ? 2.699 14.57 -5.18 1 97.5 58 HIS B N 1
ATOM 4205 C CA . HIS B 1 58 ? 1.347 14.148 -5.531 1 97.5 58 HIS B CA 1
ATOM 4206 C C . HIS B 1 58 ? 0.392 14.328 -4.355 1 97.5 58 HIS B C 1
ATOM 4208 O O . HIS B 1 58 ? -0.823 14.422 -4.543 1 97.5 58 HIS B O 1
ATOM 4214 N N . HIS B 1 59 ? 0.829 14.359 -3.15 1 95.88 59 HIS B N 1
ATOM 4215 C CA . HIS B 1 59 ? -0.096 14.258 -2.027 1 95.88 59 HIS B CA 1
ATOM 4216 C C . HIS B 1 59 ? -0.418 15.641 -1.453 1 95.88 59 HIS B C 1
ATOM 4218 O O . HIS B 1 59 ? -1.333 15.773 -0.638 1 95.88 59 HIS B O 1
ATOM 4224 N N . MET B 1 60 ? 0.267 16.641 -1.878 1 95.69 60 MET B N 1
ATOM 4225 C CA . MET B 1 60 ? 0.015 17.969 -1.348 1 95.69 60 MET B CA 1
ATOM 4226 C C . MET B 1 60 ? -0.741 18.828 -2.361 1 95.69 60 MET B C 1
ATOM 4228 O O . MET B 1 60 ? -0.562 18.672 -3.57 1 95.69 60 MET B O 1
ATOM 4232 N N . ASP B 1 61 ? -1.552 19.734 -1.814 1 96.94 61 ASP B N 1
ATOM 4233 C CA . ASP B 1 61 ? -2.156 20.797 -2.607 1 96.94 61 ASP B CA 1
ATOM 4234 C C . ASP B 1 61 ? -1.15 21.922 -2.885 1 96.94 61 ASP B C 1
ATOM 4236 O O . ASP B 1 61 ? -0.319 22.234 -2.033 1 96.94 61 ASP B O 1
ATOM 4240 N N . GLU B 1 62 ? -1.311 22.422 -4.051 1 98.38 62 GLU B N 1
ATOM 4241 C CA . GLU B 1 62 ? -0.51 23.594 -4.402 1 98.38 62 GLU B CA 1
ATOM 4242 C C . GLU B 1 62 ? -1.396 24.766 -4.816 1 98.38 62 GLU B C 1
ATOM 4244 O O . GLU B 1 62 ? -2.369 24.578 -5.555 1 98.38 62 GLU B O 1
ATOM 4249 N N . LEU B 1 63 ? -1.14 25.859 -4.23 1 98.56 63 LEU B N 1
ATOM 4250 C CA . LEU B 1 63 ? -1.845 27.094 -4.539 1 98.56 63 LEU B CA 1
ATOM 4251 C C . LEU B 1 63 ? -0.864 28.203 -4.926 1 98.56 63 LEU B C 1
ATOM 4253 O O . LEU B 1 63 ? 0.04 28.531 -4.156 1 98.56 63 LEU B O 1
ATOM 4257 N N . ILE B 1 64 ? -1.064 28.734 -6.094 1 98.56 64 ILE B N 1
ATOM 4258 C CA . ILE B 1 64 ? -0.255 29.859 -6.547 1 98.56 64 ILE B CA 1
ATOM 4259 C C . ILE B 1 64 ? -1.049 31.156 -6.402 1 98.56 64 ILE B C 1
ATOM 4261 O O . ILE B 1 64 ? -2.162 31.281 -6.918 1 98.56 64 ILE B O 1
ATOM 4265 N N . VAL B 1 65 ? -0.536 32.062 -5.664 1 98.69 65 VAL B N 1
ATOM 4266 C CA . VAL B 1 65 ? -1.146 33.375 -5.441 1 98.69 65 VAL B CA 1
ATOM 4267 C C . VAL B 1 65 ? -0.294 34.469 -6.098 1 98.69 65 VAL B C 1
ATOM 4269 O O . VAL B 1 65 ? 0.875 34.656 -5.746 1 98.69 65 VAL B O 1
ATOM 4272 N N . GLU B 1 66 ? -0.908 35.188 -6.984 1 98.31 66 GLU B N 1
ATOM 4273 C CA . GLU B 1 66 ? -0.189 36.219 -7.734 1 98.31 66 GLU B CA 1
ATOM 4274 C C . GLU B 1 66 ? -0.98 37.5 -7.781 1 98.31 66 GLU B C 1
ATOM 4276 O O . GLU B 1 66 ? -2.213 37.5 -7.742 1 98.31 66 GLU B O 1
ATOM 4281 N N . GLY B 1 67 ? -0.221 38.625 -7.836 1 98.31 67 GLY B N 1
ATOM 4282 C CA . GLY B 1 67 ? -0.847 39.938 -7.988 1 98.31 67 GLY B CA 1
ATOM 4283 C C . GLY B 1 67 ? -0.274 41 -7.055 1 98.31 67 GLY B C 1
ATOM 4284 O O . GLY B 1 67 ? 0.497 40.656 -6.148 1 98.31 67 GLY B O 1
ATOM 4285 N N . PRO B 1 68 ? -0.625 42.188 -7.273 1 98.12 68 PRO B N 1
ATOM 4286 C CA . PRO B 1 68 ? -0.034 43.312 -6.52 1 98.12 68 PRO B CA 1
ATOM 4287 C C . PRO B 1 68 ? -0.369 43.25 -5.031 1 98.12 68 PRO B C 1
ATOM 4289 O O . PRO B 1 68 ? 0.354 43.812 -4.211 1 98.12 68 PRO B O 1
ATOM 4292 N N . GLN B 1 69 ? -1.375 42.531 -4.66 1 98.25 69 GLN B N 1
ATOM 4293 C CA . GLN B 1 69 ? -1.758 42.5 -3.254 1 98.25 69 GLN B CA 1
ATOM 4294 C C . GLN B 1 69 ? -1.476 41.094 -2.664 1 98.25 69 GLN B C 1
ATOM 4296 O O . GLN B 1 69 ? -1.989 40.781 -1.597 1 98.25 69 GLN B O 1
ATOM 4301 N N . ALA B 1 70 ? -0.708 40.312 -3.402 1 98.31 70 ALA B N 1
ATOM 4302 C CA . ALA B 1 70 ? -0.435 38.969 -2.949 1 98.31 70 ALA B CA 1
ATOM 4303 C C . ALA B 1 70 ? 0.139 38.969 -1.535 1 98.31 70 ALA B C 1
ATOM 4305 O O . ALA B 1 70 ? -0.284 38.188 -0.688 1 98.31 70 ALA B O 1
ATOM 4306 N N . THR B 1 71 ? 1.054 39.844 -1.259 1 97.69 71 THR B N 1
ATOM 4307 C CA . THR B 1 71 ? 1.689 39.906 0.052 1 97.69 71 THR B CA 1
ATOM 4308 C C . THR B 1 71 ? 0.682 40.312 1.121 1 97.69 71 THR B C 1
ATOM 4310 O O . THR B 1 71 ? 0.603 39.688 2.182 1 97.69 71 THR B O 1
ATOM 4313 N N . GLU B 1 72 ? -0.082 41.344 0.839 1 97.44 72 GLU B N 1
ATOM 4314 C CA . GLU B 1 72 ? -1.078 41.844 1.792 1 97.44 72 GLU B CA 1
ATOM 4315 C C . GLU B 1 72 ? -2.143 40.781 2.061 1 97.44 72 GLU B C 1
ATOM 4317 O O . GLU B 1 72 ? -2.559 40.594 3.205 1 97.44 72 GLU B O 1
ATOM 4322 N N . PHE B 1 73 ? -2.562 40.156 1.016 1 98.12 73 PHE B N 1
ATOM 4323 C CA . PHE B 1 73 ? -3.586 39.125 1.085 1 98.12 73 PHE B CA 1
ATOM 4324 C C . PHE B 1 73 ? -3.143 37.969 1.994 1 98.12 73 PHE B C 1
ATOM 4326 O O . PHE B 1 73 ? -3.863 37.594 2.918 1 98.12 73 PHE B O 1
ATOM 4333 N N . LEU B 1 74 ? -1.946 37.438 1.738 1 98.62 74 LEU B N 1
ATOM 4334 C CA . LEU B 1 74 ? -1.44 36.312 2.506 1 98.62 74 LEU B CA 1
ATOM 4335 C C . LEU B 1 74 ? -1.115 36.719 3.936 1 98.62 74 LEU B C 1
ATOM 4337 O O . LEU B 1 74 ? -1.359 35.969 4.879 1 98.62 74 LEU B O 1
ATOM 4341 N N . SER B 1 75 ? -0.559 37.906 4.07 1 98.06 75 SER B N 1
ATOM 4342 C CA . SER B 1 75 ? -0.239 38.406 5.402 1 98.06 75 SER B CA 1
ATOM 4343 C C . SER B 1 75 ? -1.493 38.531 6.262 1 98.06 75 SER B C 1
ATOM 4345 O O . SER B 1 75 ? -1.472 38.219 7.457 1 98.06 75 SER B O 1
ATOM 4347 N N . TYR B 1 76 ? -2.533 38.938 5.672 1 98.31 76 TYR B N 1
ATOM 4348 C CA . TYR B 1 76 ? -3.775 39.156 6.398 1 98.31 76 TYR B CA 1
ATOM 4349 C C . TYR B 1 76 ? -4.445 37.844 6.773 1 98.31 76 TYR B C 1
ATOM 4351 O O . TYR B 1 76 ? -5.074 37.75 7.828 1 98.31 76 TYR B O 1
ATOM 4359 N N . HIS B 1 77 ? -4.32 36.844 5.977 1 98.5 77 HIS B N 1
ATOM 4360 C CA . HIS B 1 77 ? -5.078 35.625 6.184 1 98.5 77 HIS B CA 1
ATOM 4361 C C . HIS B 1 77 ? -4.219 34.562 6.844 1 98.5 77 HIS B C 1
ATOM 4363 O O . HIS B 1 77 ? -4.672 33.438 7.039 1 98.5 77 HIS B O 1
ATOM 4369 N N . GLY B 1 78 ? -3.012 34.844 7.125 1 98.25 78 GLY B N 1
ATOM 4370 C CA . GLY B 1 78 ? -2.129 34 7.922 1 98.25 78 GLY B CA 1
ATOM 4371 C C . GLY B 1 78 ? -1.664 34.656 9.203 1 98.25 78 GLY B C 1
ATOM 4372 O O . GLY B 1 78 ? -1.61 35.906 9.281 1 98.25 78 GLY B O 1
ATOM 4373 N N . ILE B 1 79 ? -1.223 33.844 10.109 1 98 79 ILE B N 1
ATOM 4374 C CA . ILE B 1 79 ? -0.812 34.406 11.391 1 98 79 ILE B CA 1
ATOM 4375 C C . ILE B 1 79 ? 0.63 34.906 11.297 1 98 79 ILE B C 1
ATOM 4377 O O . ILE B 1 79 ? 1.082 35.688 12.141 1 98 79 ILE B O 1
ATOM 4381 N N . ASN B 1 80 ? 1.318 34.531 10.32 1 96.5 80 ASN B N 1
ATOM 4382 C CA . ASN B 1 80 ? 2.758 34.75 10.203 1 96.5 80 ASN B CA 1
ATOM 4383 C C . ASN B 1 80 ? 3.088 36.188 9.945 1 96.5 80 ASN B C 1
ATOM 4385 O O . ASN B 1 80 ? 2.352 36.906 9.242 1 96.5 80 ASN B O 1
ATOM 4389 N N . SER B 1 81 ? 4.25 36.562 10.422 1 94.19 81 SER B N 1
ATOM 4390 C CA . SER B 1 81 ? 4.797 37.875 10.008 1 94.19 81 SER B CA 1
ATOM 4391 C C . SER B 1 81 ? 5.348 37.781 8.586 1 94.19 81 SER B C 1
ATOM 4393 O O . SER B 1 81 ? 5.977 36.812 8.203 1 94.19 81 SER B O 1
ATOM 4395 N N . PHE B 1 82 ? 5.082 38.844 7.832 1 94.12 82 PHE B N 1
ATOM 4396 C CA . PHE B 1 82 ? 5.617 38.938 6.48 1 94.12 82 PHE B CA 1
ATOM 4397 C C . PHE B 1 82 ? 6.66 40.031 6.375 1 94.12 82 PHE B C 1
ATOM 4399 O O . PHE B 1 82 ? 7.188 40.312 5.293 1 94.12 82 PHE B O 1
ATOM 4406 N N . SER B 1 83 ? 7.012 40.625 7.5 1 90.25 83 SER B N 1
ATOM 4407 C CA . SER B 1 83 ? 7.941 41.75 7.508 1 90.25 83 SER B CA 1
ATOM 4408 C C . SER B 1 83 ? 9.344 41.312 7.086 1 90.25 83 SER B C 1
ATOM 4410 O O . SER B 1 83 ? 10.094 42.094 6.492 1 90.25 83 SER B O 1
ATOM 4412 N N . ASN B 1 84 ? 9.75 40.125 7.367 1 89.12 84 ASN B N 1
ATOM 4413 C CA . ASN B 1 84 ? 11.07 39.594 7.027 1 89.12 84 ASN B CA 1
ATOM 4414 C C . ASN B 1 84 ? 10.984 38.5 5.973 1 89.12 84 ASN B C 1
ATOM 4416 O O . ASN B 1 84 ? 11.844 37.625 5.922 1 89.12 84 ASN B O 1
ATOM 4420 N N . PHE B 1 85 ? 9.953 38.531 5.258 1 94.44 85 PHE B N 1
ATOM 4421 C CA . PHE B 1 85 ? 9.773 37.5 4.242 1 94.44 85 PHE B CA 1
ATOM 4422 C C . PHE B 1 85 ? 10.258 38 2.881 1 94.44 85 PHE B C 1
ATOM 4424 O O . PHE B 1 85 ? 9.453 38.375 2.029 1 94.44 85 PHE B O 1
ATOM 4431 N N . GLU B 1 86 ? 11.586 37.844 2.656 1 93.94 86 GLU B N 1
ATOM 4432 C CA . GLU B 1 86 ? 12.242 38.312 1.442 1 93.94 86 GLU B CA 1
ATOM 4433 C C . GLU B 1 86 ? 12.172 37.281 0.334 1 93.94 86 GLU B C 1
ATOM 4435 O O . GLU B 1 86 ? 11.664 36.188 0.542 1 93.94 86 GLU B O 1
ATOM 4440 N N . LEU B 1 87 ? 12.633 37.719 -0.839 1 94.75 87 LEU B N 1
ATOM 4441 C CA . LEU B 1 87 ? 12.711 36.781 -1.969 1 94.75 87 LEU B CA 1
ATOM 4442 C C . LEU B 1 87 ? 13.602 35.594 -1.64 1 94.75 87 LEU B C 1
ATOM 4444 O O . LEU B 1 87 ? 14.531 35.719 -0.84 1 94.75 87 LEU B O 1
ATOM 4448 N N . ASN B 1 88 ? 13.234 34.406 -2.225 1 93.56 88 ASN B N 1
ATOM 4449 C CA . ASN B 1 88 ? 14 33.188 -2.1 1 93.56 88 ASN B CA 1
ATOM 4450 C C . ASN B 1 88 ? 13.969 32.656 -0.672 1 93.56 88 ASN B C 1
ATOM 4452 O O . ASN B 1 88 ? 14.984 32.156 -0.166 1 93.56 88 ASN B O 1
ATOM 4456 N N . ARG B 1 89 ? 12.93 32.875 -0.065 1 95 89 ARG B N 1
ATOM 4457 C CA . ARG B 1 89 ? 12.688 32.344 1.271 1 95 89 ARG B CA 1
ATOM 4458 C C . ARG B 1 89 ? 11.391 31.531 1.31 1 95 89 ARG B C 1
ATOM 4460 O O . ARG B 1 89 ? 10.547 31.641 0.417 1 95 89 ARG B O 1
ATOM 4467 N N . ALA B 1 90 ? 11.312 30.734 2.271 1 95.31 90 ALA B N 1
ATOM 4468 C CA . ALA B 1 90 ? 10.086 29.984 2.574 1 95.31 90 ALA B CA 1
ATOM 4469 C C . ALA B 1 90 ? 9.656 30.219 4.02 1 95.31 90 ALA B C 1
ATOM 4471 O O . ALA B 1 90 ? 10.445 30.672 4.848 1 95.31 90 ALA B O 1
ATOM 4472 N N . LYS B 1 91 ? 8.367 29.984 4.27 1 94.81 91 LYS B N 1
ATOM 4473 C CA . LYS B 1 91 ? 7.809 30.078 5.617 1 94.81 91 LYS B CA 1
ATOM 4474 C C . LYS B 1 91 ? 6.734 29.016 5.836 1 94.81 91 LYS B C 1
ATOM 4476 O O . LYS B 1 91 ? 6.121 28.547 4.875 1 94.81 91 LYS B O 1
ATOM 4481 N N . HIS B 1 92 ? 6.652 28.609 7.086 1 94 92 HIS B N 1
ATOM 4482 C CA . HIS B 1 92 ? 5.484 27.844 7.508 1 94 92 HIS B CA 1
ATOM 4483 C C . HIS B 1 92 ? 4.266 28.75 7.676 1 94 92 HIS B C 1
ATOM 4485 O O . HIS B 1 92 ? 4.227 29.578 8.586 1 94 92 HIS B O 1
ATOM 4491 N N . PHE B 1 93 ? 3.299 28.641 6.805 1 96.88 93 PHE B N 1
ATOM 4492 C CA . PHE B 1 93 ? 2.111 29.484 6.754 1 96.88 93 PHE B CA 1
ATOM 4493 C C . PHE B 1 93 ? 0.949 28.828 7.488 1 96.88 93 PHE B C 1
ATOM 4495 O O . PHE B 1 93 ? 0.565 27.703 7.176 1 96.88 93 PHE B O 1
ATOM 4502 N N . VAL B 1 94 ? 0.331 29.562 8.406 1 97.75 94 VAL B N 1
ATOM 4503 C CA . VAL B 1 94 ? -0.732 28.984 9.227 1 97.75 94 VAL B CA 1
ATOM 4504 C C . VAL B 1 94 ? -1.915 29.953 9.289 1 97.75 94 VAL B C 1
ATOM 4506 O O . VAL B 1 94 ? -1.851 30.984 9.953 1 97.75 94 VAL B O 1
ATOM 4509 N N . PRO B 1 95 ? -2.977 29.656 8.625 1 98.44 95 PRO B N 1
ATOM 4510 C CA . PRO B 1 95 ? -4.223 30.391 8.82 1 98.44 95 PRO B CA 1
ATOM 4511 C C . PRO B 1 95 ? -5.047 29.875 9.992 1 98.44 95 PRO B C 1
ATOM 4513 O O . PRO B 1 95 ? -5.023 28.688 10.289 1 98.44 95 PRO B O 1
ATOM 4516 N N . VAL B 1 96 ? -5.754 30.797 10.648 1 98.44 96 VAL B N 1
ATOM 4517 C CA . VAL B 1 96 ? -6.688 30.453 11.711 1 98.44 96 VAL B CA 1
ATOM 4518 C C . VAL B 1 96 ? -8.039 31.109 11.445 1 98.44 96 VAL B C 1
ATOM 4520 O O . VAL B 1 96 ? -8.148 32 10.617 1 98.44 96 VAL B O 1
ATOM 4523 N N . THR B 1 97 ? -9.062 30.656 12.07 1 98.56 97 THR B N 1
ATOM 4524 C CA . THR B 1 97 ? -10.383 31.266 12.016 1 98.56 97 THR B CA 1
ATOM 4525 C C . THR B 1 97 ? -10.414 32.562 12.844 1 98.56 97 THR B C 1
ATOM 4527 O O . THR B 1 97 ? -9.5 32.812 13.625 1 98.56 97 THR B O 1
ATOM 4530 N N . PRO B 1 98 ? -11.508 33.281 12.695 1 98.31 98 PRO B N 1
ATOM 4531 C CA . PRO B 1 98 ? -11.648 34.469 13.547 1 98.31 98 PRO B CA 1
ATOM 4532 C C . PRO B 1 98 ? -11.609 34.156 15.031 1 98.31 98 PRO B C 1
ATOM 4534 O O . PRO B 1 98 ? -11.242 35 15.852 1 98.31 98 PRO B O 1
ATOM 4537 N N . ALA B 1 99 ? -11.883 32.938 15.359 1 98.12 99 ALA B N 1
ATOM 4538 C CA . ALA B 1 99 ? -11.891 32.5 16.75 1 98.12 99 ALA B CA 1
ATOM 4539 C C . ALA B 1 99 ? -10.523 31.938 17.156 1 98.12 99 ALA B C 1
ATOM 4541 O O . ALA B 1 99 ? -10.344 31.5 18.297 1 98.12 99 ALA B O 1
ATOM 4542 N N . GLY B 1 100 ? -9.562 31.922 16.266 1 97.88 100 GLY B N 1
ATOM 4543 C CA . GLY B 1 100 ? -8.195 31.547 16.578 1 97.88 100 GLY B CA 1
ATOM 4544 C C . GLY B 1 100 ? -7.926 30.062 16.438 1 97.88 100 GLY B C 1
ATOM 4545 O O . GLY B 1 100 ? -6.891 29.578 16.875 1 97.88 100 GLY B O 1
ATOM 4546 N N . HIS B 1 101 ? -8.844 29.328 15.836 1 98.25 101 HIS B N 1
ATOM 4547 C CA . HIS B 1 101 ? -8.656 27.891 15.609 1 98.25 101 HIS B CA 1
ATOM 4548 C C . HIS B 1 101 ? -7.883 27.641 14.32 1 98.25 101 HIS B C 1
ATOM 4550 O O . HIS B 1 101 ? -8.164 28.25 13.289 1 98.25 101 HIS B O 1
ATOM 4556 N N . VAL B 1 102 ? -6.957 26.719 14.383 1 98.19 102 VAL B N 1
ATOM 4557 C CA . VAL B 1 102 ? -6.117 26.406 13.227 1 98.19 102 VAL B CA 1
ATOM 4558 C C . VAL B 1 102 ? -6.957 25.781 12.125 1 98.19 102 VAL B C 1
ATOM 4560 O O . VAL B 1 102 ? -7.746 24.859 12.383 1 98.19 102 VAL B O 1
ATOM 4563 N N . ILE B 1 103 ? -6.797 26.219 10.914 1 98.38 103 ILE B N 1
ATOM 4564 C CA . ILE B 1 103 ? -7.488 25.688 9.75 1 98.38 103 ILE B CA 1
ATOM 4565 C C . ILE B 1 103 ? -6.617 24.625 9.07 1 98.38 103 ILE B C 1
ATOM 4567 O O . ILE B 1 103 ? -7.117 23.578 8.641 1 98.38 103 ILE B O 1
ATOM 4571 N N . GLY B 1 104 ? -5.387 24.844 8.992 1 96.69 104 GLY B N 1
ATOM 4572 C CA . GLY B 1 104 ? -4.355 24.031 8.359 1 96.69 104 GLY B CA 1
ATOM 4573 C C . GLY B 1 104 ? -3.025 24.75 8.242 1 96.69 104 GLY B C 1
ATOM 4574 O O . GLY B 1 104 ? -2.76 25.703 8.977 1 96.69 104 GLY B O 1
ATOM 4575 N N . ASP B 1 105 ? -2.193 24.203 7.309 1 96 105 ASP B N 1
ATOM 4576 C CA . ASP B 1 105 ? -0.894 24.844 7.133 1 96 105 ASP B CA 1
ATOM 4577 C C . ASP B 1 105 ? -0.324 24.562 5.746 1 96 105 ASP B C 1
ATOM 4579 O O . ASP B 1 105 ? -0.783 23.641 5.055 1 96 105 ASP B O 1
ATOM 4583 N N . HIS B 1 106 ? 0.53 25.391 5.32 1 97.06 106 HIS B N 1
ATOM 4584 C CA . HIS B 1 106 ? 1.318 25.281 4.098 1 97.06 106 HIS B CA 1
ATOM 4585 C C . HIS B 1 106 ? 2.756 25.734 4.328 1 97.06 106 HIS B C 1
ATOM 4587 O O . HIS B 1 106 ? 3.039 26.453 5.285 1 97.06 106 HIS B O 1
ATOM 4593 N N . ILE B 1 107 ? 3.615 25.219 3.521 1 96.12 107 ILE B N 1
ATOM 4594 C CA . ILE B 1 107 ? 4.859 25.938 3.266 1 96.12 107 ILE B CA 1
ATOM 4595 C C . ILE B 1 107 ? 4.668 26.906 2.104 1 96.12 107 ILE B C 1
ATOM 4597 O O . ILE B 1 107 ? 4.129 26.547 1.059 1 96.12 107 ILE B O 1
ATOM 4601 N N . ILE B 1 108 ? 5.051 28.141 2.305 1 97.19 108 ILE B N 1
ATOM 4602 C CA . ILE B 1 108 ? 4.891 29.141 1.254 1 97.19 108 ILE B CA 1
ATOM 4603 C C . ILE B 1 108 ? 6.266 29.609 0.77 1 97.19 108 ILE B C 1
ATOM 4605 O O . ILE B 1 108 ? 7.199 29.719 1.562 1 97.19 108 ILE B O 1
ATOM 4609 N N . PHE B 1 109 ? 6.371 29.781 -0.511 1 97.38 109 PHE B N 1
ATOM 4610 C CA . PHE B 1 109 ? 7.57 30.234 -1.201 1 97.38 109 PHE B CA 1
ATOM 4611 C C . PHE B 1 109 ? 7.332 31.578 -1.877 1 97.38 109 PHE B C 1
ATOM 4613 O O . PHE B 1 109 ? 6.379 31.734 -2.646 1 97.38 109 PHE B O 1
ATOM 4620 N N . ARG B 1 110 ? 8.219 32.5 -1.546 1 97.38 110 ARG B N 1
ATOM 4621 C CA . ARG B 1 110 ? 8.133 33.781 -2.254 1 97.38 110 ARG B CA 1
ATOM 4622 C C . ARG B 1 110 ? 8.992 33.781 -3.518 1 97.38 110 ARG B C 1
ATOM 4624 O O . ARG B 1 110 ? 10.195 34 -3.461 1 97.38 110 ARG B O 1
ATOM 4631 N N . GLU B 1 111 ? 8.398 33.531 -4.578 1 95 111 GLU B N 1
ATOM 4632 C CA . GLU B 1 111 ? 9.109 33.344 -5.836 1 95 111 GLU B CA 1
ATOM 4633 C C . GLU B 1 111 ? 9.477 34.688 -6.465 1 95 111 GLU B C 1
ATOM 4635 O O . GLU B 1 111 ? 10.523 34.812 -7.113 1 95 111 GLU B O 1
ATOM 4640 N N . SER B 1 112 ? 8.562 35.688 -6.371 1 95.94 112 SER B N 1
ATOM 4641 C CA . SER B 1 112 ? 8.789 37.062 -6.801 1 95.94 112 SER B CA 1
ATOM 4642 C C . SER B 1 112 ? 8.055 38.031 -5.902 1 95.94 112 SER B C 1
ATOM 4644 O O . SER B 1 112 ? 7.445 37.656 -4.906 1 95.94 112 SER B O 1
ATOM 4646 N N . GLU B 1 113 ? 8.133 39.25 -6.223 1 96.12 113 GLU B N 1
ATOM 4647 C CA . GLU B 1 113 ? 7.492 40.281 -5.402 1 96.12 113 GLU B CA 1
ATOM 4648 C C . GLU B 1 113 ? 5.98 40.062 -5.348 1 96.12 113 GLU B C 1
ATOM 4650 O O . GLU B 1 113 ? 5.344 40.406 -4.344 1 96.12 113 GLU B O 1
ATOM 4655 N N . GLN B 1 114 ? 5.484 39.5 -6.359 1 97.44 114 GLN B N 1
ATOM 4656 C CA . GLN B 1 114 ? 4.031 39.406 -6.438 1 97.44 114 GLN B CA 1
ATOM 4657 C C . GLN B 1 114 ? 3.588 37.969 -6.672 1 97.44 114 GLN B C 1
ATOM 4659 O O . GLN B 1 114 ? 2.502 37.719 -7.203 1 97.44 114 GLN B O 1
ATOM 4664 N N . LYS B 1 115 ? 4.453 37.031 -6.363 1 97.69 115 LYS B N 1
ATOM 4665 C CA . LYS B 1 115 ? 4.098 35.625 -6.637 1 97.69 115 LYS B CA 1
ATOM 4666 C C . LYS B 1 115 ? 4.539 34.719 -5.5 1 97.69 115 LYS B C 1
ATOM 4668 O O . LYS B 1 115 ? 5.715 34.688 -5.133 1 97.69 115 LYS B O 1
ATOM 4673 N N . TYR B 1 116 ? 3.572 34.031 -5.039 1 98.31 116 TYR B N 1
ATOM 4674 C CA . TYR B 1 116 ? 3.809 33.031 -3.99 1 98.31 116 TYR B CA 1
ATOM 4675 C C . TYR B 1 116 ? 3.324 31.656 -4.422 1 98.31 116 TYR B C 1
ATOM 4677 O O . TYR B 1 116 ? 2.309 31.531 -5.109 1 98.31 116 TYR B O 1
ATOM 4685 N N . ILE B 1 117 ? 4.047 30.609 -4.055 1 98.12 117 ILE B N 1
ATOM 4686 C CA . ILE B 1 117 ? 3.609 29.234 -4.164 1 98.12 117 ILE B CA 1
ATOM 4687 C C . ILE B 1 117 ? 3.412 28.641 -2.77 1 98.12 117 ILE B C 1
ATOM 4689 O O . ILE B 1 117 ? 4.312 28.703 -1.93 1 98.12 117 ILE B O 1
ATOM 4693 N N . LEU B 1 118 ? 2.219 28.188 -2.549 1 98.5 118 LEU B N 1
ATOM 4694 C CA . LEU B 1 118 ? 1.888 27.531 -1.29 1 98.5 118 LEU B CA 1
ATOM 4695 C C . LEU B 1 118 ? 1.68 26.031 -1.496 1 98.5 118 LEU B C 1
ATOM 4697 O O . LEU B 1 118 ? 1.014 25.625 -2.447 1 98.5 118 LEU B O 1
ATOM 4701 N N . VAL B 1 119 ? 2.271 25.25 -0.616 1 97.62 119 VAL B N 1
ATOM 4702 C CA . VAL B 1 119 ? 2.152 23.797 -0.717 1 97.62 119 VAL B CA 1
ATOM 4703 C C . VAL B 1 119 ? 1.781 23.203 0.644 1 97.62 119 VAL B C 1
ATOM 4705 O O . VAL B 1 119 ? 2.41 23.531 1.655 1 97.62 119 VAL B O 1
ATOM 4708 N N . GLY B 1 120 ? 0.752 22.422 0.685 1 96.38 120 GLY B N 1
ATOM 4709 C CA . GLY B 1 120 ? 0.311 21.812 1.929 1 96.38 120 GLY B CA 1
ATOM 4710 C C . GLY B 1 120 ? -1 21.062 1.793 1 96.38 120 GLY B C 1
ATOM 4711 O O . GLY B 1 120 ? -1.254 20.422 0.768 1 96.38 120 GLY B O 1
ATOM 4712 N N . ARG B 1 121 ? -1.81 21.078 2.805 1 94.81 121 ARG B N 1
ATOM 4713 C CA . ARG B 1 121 ? -3.055 20.312 2.816 1 94.81 121 ARG B CA 1
ATOM 4714 C C . ARG B 1 121 ? -4.207 21.141 2.258 1 94.81 121 ARG B C 1
ATOM 4716 O O . ARG B 1 121 ? -4.191 22.375 2.336 1 94.81 121 ARG B O 1
ATOM 4723 N N . ALA B 1 122 ? -5.211 20.531 1.85 1 96.81 122 ALA B N 1
ATOM 4724 C CA . ALA B 1 122 ? -6.332 21.094 1.101 1 96.81 122 ALA B CA 1
ATOM 4725 C C . ALA B 1 122 ? -7.043 22.188 1.904 1 96.81 122 ALA B C 1
ATOM 4727 O O . ALA B 1 122 ? -7.461 23.203 1.35 1 96.81 122 ALA B O 1
ATOM 4728 N N . PRO B 1 123 ? -7.184 22.094 3.205 1 97.94 123 PRO B N 1
ATOM 4729 C CA . PRO B 1 123 ? -7.98 23.078 3.934 1 97.94 123 PRO B CA 1
ATOM 4730 C C . PRO B 1 123 ? -7.41 24.484 3.82 1 97.94 123 PRO B C 1
ATOM 4732 O O . PRO B 1 123 ? -8.172 25.453 3.699 1 97.94 123 PRO B O 1
ATOM 4735 N N . THR B 1 124 ? -6.125 24.578 3.848 1 98.25 124 THR B N 1
ATOM 4736 C CA . THR B 1 124 ? -5.523 25.891 3.697 1 98.25 124 THR B CA 1
ATOM 4737 C C . THR B 1 124 ? -5.785 26.453 2.301 1 98.25 124 THR B C 1
ATOM 4739 O O . THR B 1 124 ? -6.113 27.625 2.15 1 98.25 124 THR B O 1
ATOM 4742 N N . SER B 1 125 ? -5.645 25.641 1.327 1 98.62 125 SER B N 1
ATOM 4743 C CA . SER B 1 125 ? -5.953 26.062 -0.036 1 98.62 125 SER B CA 1
ATOM 4744 C C . SER B 1 125 ? -7.41 26.5 -0.163 1 98.62 125 SER B C 1
ATOM 4746 O O . SER B 1 125 ? -7.695 27.562 -0.714 1 98.62 125 SER B O 1
ATOM 4748 N N . ASN B 1 126 ? -8.297 25.688 0.341 1 98.62 126 ASN B N 1
ATOM 4749 C CA . ASN B 1 126 ? -9.719 25.984 0.266 1 98.62 126 ASN B CA 1
ATOM 4750 C C . ASN B 1 126 ? -10.055 27.312 0.962 1 98.62 126 ASN B C 1
ATOM 4752 O O . ASN B 1 126 ? -10.805 28.125 0.43 1 98.62 126 ASN B O 1
ATOM 4756 N N . TRP B 1 127 ? -9.461 27.5 2.08 1 98.75 127 TRP B N 1
ATOM 4757 C CA . TRP B 1 127 ? -9.688 28.719 2.85 1 98.75 127 TRP B CA 1
ATOM 4758 C C . TRP B 1 127 ? -9.234 29.953 2.068 1 98.75 127 TRP B C 1
ATOM 4760 O O . TRP B 1 127 ? -9.977 30.938 1.964 1 98.75 127 TRP B O 1
ATOM 4770 N N . LEU B 1 128 ? -8.078 29.875 1.504 1 98.75 128 LEU B N 1
ATOM 4771 C CA . LEU B 1 128 ? -7.531 31.031 0.783 1 98.75 128 LEU B CA 1
ATOM 4772 C C . LEU B 1 128 ? -8.32 31.297 -0.492 1 98.75 128 LEU B C 1
ATOM 4774 O O . LEU B 1 128 ? -8.516 32.438 -0.877 1 98.75 128 LEU B O 1
ATOM 4778 N N . MET B 1 129 ? -8.727 30.234 -1.156 1 98.75 129 MET B N 1
ATOM 4779 C CA . MET B 1 129 ? -9.578 30.422 -2.326 1 98.75 129 MET B CA 1
ATOM 4780 C C . MET B 1 129 ? -10.891 31.094 -1.943 1 98.75 129 MET B C 1
ATOM 4782 O O . MET B 1 129 ? -11.352 32 -2.645 1 98.75 129 MET B O 1
ATOM 4786 N N . PHE B 1 130 ? -11.492 30.719 -0.881 1 98.69 130 PHE B N 1
ATOM 4787 C CA . PHE B 1 130 ? -12.695 31.375 -0.384 1 98.69 130 PHE B CA 1
ATOM 4788 C C . PHE B 1 130 ? -12.43 32.844 -0.076 1 98.69 130 PHE B C 1
ATOM 4790 O O . PHE B 1 130 ? -13.195 33.719 -0.488 1 98.69 130 PHE B O 1
ATOM 4797 N N . CYS B 1 131 ? -11.312 33.094 0.699 1 98.56 131 CYS B N 1
ATOM 4798 C CA . CYS B 1 131 ? -10.992 34.438 1.113 1 98.56 131 CYS B CA 1
ATOM 4799 C C . CYS B 1 131 ? -10.836 35.375 -0.095 1 98.56 131 CYS B C 1
ATOM 4801 O O . CYS B 1 131 ? -11.227 36.531 -0.052 1 98.56 131 CYS B O 1
ATOM 4803 N N . ALA B 1 132 ? -10.234 34.812 -1.1 1 98.25 132 ALA B N 1
ATOM 4804 C CA . ALA B 1 132 ? -10.078 35.625 -2.32 1 98.25 132 ALA B CA 1
ATOM 4805 C C . ALA B 1 132 ? -11.43 35.906 -2.957 1 98.25 132 ALA B C 1
ATOM 4807 O O . ALA B 1 132 ? -11.641 37 -3.504 1 98.25 132 ALA B O 1
ATOM 4808 N N . ALA B 1 133 ? -12.312 34.969 -2.873 1 96.81 133 ALA B N 1
ATOM 4809 C CA . ALA B 1 133 ? -13.641 35.125 -3.461 1 96.81 133 ALA B CA 1
ATOM 4810 C C . ALA B 1 133 ? -14.523 36.031 -2.59 1 96.81 133 ALA B C 1
ATOM 4812 O O . ALA B 1 133 ? -15.359 36.781 -3.102 1 96.81 133 ALA B O 1
ATOM 4813 N N . TRP B 1 134 ? -14.383 35.875 -1.37 1 96.75 134 TRP B N 1
ATOM 4814 C CA . TRP B 1 134 ? -15.227 36.531 -0.378 1 96.75 134 TRP B CA 1
ATOM 4815 C C . TRP B 1 134 ? -14.828 38 -0.222 1 96.75 134 TRP B C 1
ATOM 4817 O O . TRP B 1 134 ? -15.68 38.844 0.048 1 96.75 134 TRP B O 1
ATOM 4827 N N . GLY B 1 135 ? -13.555 38.25 -0.313 1 93.69 135 GLY B N 1
ATOM 4828 C CA . GLY B 1 135 ? -13.039 39.594 -0.132 1 93.69 135 GLY B CA 1
ATOM 4829 C C . GLY B 1 135 ? -12.812 40.344 -1.44 1 93.69 135 GLY B C 1
ATOM 4830 O O . GLY B 1 135 ? -13.273 39.906 -2.496 1 93.69 135 GLY B O 1
ATOM 4831 N N . LYS B 1 136 ? -12.312 41.562 -1.273 1 93.75 136 LYS B N 1
ATOM 4832 C CA . LYS B 1 136 ? -11.906 42.375 -2.42 1 93.75 136 LYS B CA 1
ATOM 4833 C C . LYS B 1 136 ? -10.383 42.5 -2.48 1 93.75 136 LYS B C 1
ATOM 4835 O O . LYS B 1 136 ? -9.82 43.5 -1.975 1 93.75 136 LYS B O 1
ATOM 4840 N N . TRP B 1 137 ? -9.766 41.5 -3.027 1 97.81 137 TRP B N 1
ATOM 4841 C CA . TRP B 1 137 ? -8.305 41.469 -3.148 1 97.81 137 TRP B CA 1
ATOM 4842 C C . TRP B 1 137 ? -7.887 41.438 -4.613 1 97.81 137 TRP B C 1
ATOM 4844 O O . TRP B 1 137 ? -8.508 40.75 -5.43 1 97.81 137 TRP B O 1
ATOM 4854 N N . ASN B 1 138 ? -6.922 42.188 -5 1 98.25 138 ASN B N 1
ATOM 4855 C CA . ASN B 1 138 ? -6.328 42.156 -6.332 1 98.25 138 ASN B CA 1
ATOM 4856 C C . ASN B 1 138 ? -5.285 41.031 -6.43 1 98.25 138 ASN B C 1
ATOM 4858 O O . ASN B 1 138 ? -4.09 41.312 -6.551 1 98.25 138 ASN B O 1
ATOM 4862 N N . VAL B 1 139 ? -5.75 39.781 -6.418 1 98.44 139 VAL B N 1
ATOM 4863 C CA . VAL B 1 139 ? -4.902 38.625 -6.523 1 98.44 139 VAL B CA 1
ATOM 4864 C C . VAL B 1 139 ? -5.508 37.625 -7.516 1 98.44 139 VAL B C 1
ATOM 4866 O O . VAL B 1 139 ? -6.727 37.625 -7.727 1 98.44 139 VAL B O 1
ATOM 4869 N N . ARG B 1 140 ? -4.703 36.938 -8.203 1 97.88 140 ARG B N 1
ATOM 4870 C CA . ARG B 1 140 ? -5.062 35.781 -9.023 1 97.88 140 ARG B CA 1
ATOM 4871 C C . ARG B 1 140 ? -4.598 34.5 -8.375 1 97.88 140 ARG B C 1
ATOM 4873 O O . ARG B 1 140 ? -3.443 34.375 -7.953 1 97.88 140 ARG B O 1
ATOM 4880 N N . ILE B 1 141 ? -5.52 33.562 -8.281 1 98 141 ILE B N 1
ATOM 4881 C CA . ILE B 1 141 ? -5.211 32.312 -7.625 1 98 141 ILE B CA 1
ATOM 4882 C C . ILE B 1 141 ? -5.246 31.156 -8.641 1 98 141 ILE B C 1
ATOM 4884 O O . ILE B 1 141 ? -6.18 31.062 -9.445 1 98 141 ILE B O 1
ATOM 4888 N N . ARG B 1 142 ? -4.242 30.375 -8.695 1 98.19 142 ARG B N 1
ATOM 4889 C CA . ARG B 1 142 ? -4.203 29.109 -9.43 1 98.19 142 ARG B CA 1
ATOM 4890 C C . ARG B 1 142 ? -4.07 27.938 -8.469 1 98.19 142 ARG B C 1
ATOM 4892 O O . ARG B 1 142 ? -3.15 27.891 -7.656 1 98.19 142 ARG B O 1
ATOM 4899 N N . HIS B 1 143 ? -5.031 27.062 -8.609 1 98.5 143 HIS B N 1
ATOM 4900 C CA . HIS B 1 143 ? -5.109 25.906 -7.711 1 98.5 143 HIS B CA 1
ATOM 4901 C C . HIS B 1 143 ? -4.703 24.625 -8.43 1 98.5 143 HIS B C 1
ATOM 4903 O O . HIS B 1 143 ? -5.266 24.297 -9.469 1 98.5 143 HIS B O 1
ATOM 4909 N N . ASP B 1 144 ? -3.705 23.969 -7.984 1 98.38 144 ASP B N 1
ATOM 4910 C CA . ASP B 1 144 ? -3.318 22.625 -8.391 1 98.38 144 ASP B CA 1
ATOM 4911 C C . ASP B 1 144 ? -3.592 21.609 -7.281 1 98.38 144 ASP B C 1
ATOM 4913 O O . ASP B 1 144 ? -2.736 21.375 -6.43 1 98.38 144 ASP B O 1
ATOM 4917 N N . PRO B 1 145 ? -4.766 21 -7.336 1 97.62 145 PRO B N 1
ATOM 4918 C CA . PRO B 1 145 ? -5.129 20.062 -6.262 1 97.62 145 PRO B CA 1
ATOM 4919 C C . PRO B 1 145 ? -4.215 18.844 -6.203 1 97.62 145 PRO B C 1
ATOM 4921 O O . PRO B 1 145 ? -3.566 18.5 -7.195 1 97.62 145 PRO B O 1
ATOM 4924 N N . ARG B 1 146 ? -4.145 18.266 -5.02 1 96.75 146 ARG B N 1
ATOM 4925 C CA . ARG B 1 146 ? -3.438 17 -4.891 1 96.75 146 ARG B CA 1
ATOM 4926 C C . ARG B 1 146 ? -3.936 15.984 -5.914 1 96.75 146 ARG B C 1
ATOM 4928 O O . ARG B 1 146 ? -5.074 16.078 -6.379 1 96.75 146 ARG B O 1
ATOM 4935 N N . SER B 1 147 ? -3.096 15 -6.203 1 97.31 147 SER B N 1
ATOM 4936 C CA . SER B 1 147 ? -3.49 13.938 -7.125 1 97.31 147 SER B CA 1
ATOM 4937 C C . SER B 1 147 ? -4.598 13.07 -6.527 1 97.31 147 SER B C 1
ATOM 4939 O O . SER B 1 147 ? -4.742 12.992 -5.309 1 97.31 147 SER B O 1
ATOM 4941 N N . PRO B 1 148 ? -5.375 12.422 -7.441 1 95.12 148 PRO B N 1
ATOM 4942 C CA . PRO B 1 148 ? -6.379 11.484 -6.934 1 95.12 148 PRO B CA 1
ATOM 4943 C C . PRO B 1 148 ? -5.766 10.336 -6.137 1 95.12 148 PRO B C 1
ATOM 4945 O O . PRO B 1 148 ? -4.691 9.836 -6.488 1 95.12 148 PRO B O 1
ATOM 4948 N N . SER B 1 149 ? -6.48 9.961 -5.09 1 92.5 149 SER B N 1
ATOM 4949 C CA . SER B 1 149 ? -5.977 8.922 -4.207 1 92.5 149 SER B CA 1
ATOM 4950 C C . SER B 1 149 ? -5.883 7.582 -4.93 1 92.5 149 SER B C 1
ATOM 4952 O O . SER B 1 149 ? -5.043 6.742 -4.59 1 92.5 149 SER B O 1
ATOM 4954 N N . ARG B 1 150 ? -6.754 7.363 -5.863 1 94.75 150 ARG B N 1
ATOM 4955 C CA . ARG B 1 150 ? -6.84 6.098 -6.59 1 94.75 150 ARG B CA 1
ATOM 4956 C C . ARG B 1 150 ? -7.023 6.332 -8.086 1 94.75 150 ARG B C 1
ATOM 4958 O O . ARG B 1 150 ? -8.125 6.168 -8.617 1 94.75 150 ARG B O 1
ATOM 4965 N N . PRO B 1 151 ? -5.941 6.641 -8.766 1 94.25 151 PRO B N 1
ATOM 4966 C CA . PRO B 1 151 ? -6.078 6.922 -10.195 1 94.25 151 PRO B CA 1
ATOM 4967 C C . PRO B 1 151 ? -6.406 5.676 -11.016 1 94.25 151 PRO B C 1
ATOM 4969 O O . PRO B 1 151 ? -6.852 5.789 -12.164 1 94.25 151 PRO B O 1
ATOM 4972 N N . GLU B 1 152 ? -6.148 4.477 -10.523 1 91.62 152 GLU B N 1
ATOM 4973 C CA . GLU B 1 152 ? -6.531 3.203 -11.125 1 91.62 152 GLU B CA 1
ATOM 4974 C C . GLU B 1 152 ? -6.059 3.115 -12.57 1 91.62 152 GLU B C 1
ATOM 4976 O O . GLU B 1 152 ? -6.84 2.766 -13.461 1 91.62 152 GLU B O 1
ATOM 4981 N N . GLY B 1 153 ? -4.867 3.584 -12.82 1 93.81 153 GLY B N 1
ATOM 4982 C CA . GLY B 1 153 ? -4.246 3.416 -14.125 1 93.81 153 GLY B CA 1
ATOM 4983 C C . GLY B 1 153 ? -4.375 4.641 -15.008 1 93.81 153 GLY B C 1
ATOM 4984 O O . GLY B 1 153 ? -3.805 4.688 -16.094 1 93.81 153 GLY B O 1
ATOM 4985 N N . GLU B 1 154 ? -5.094 5.637 -14.578 1 96 154 GLU B N 1
ATOM 4986 C CA . GLU B 1 154 ? -5.234 6.875 -15.344 1 96 154 GLU B CA 1
ATOM 4987 C C . GLU B 1 154 ? -4.027 7.781 -15.148 1 96 154 GLU B C 1
ATOM 4989 O O . GLU B 1 154 ? -3.385 7.758 -14.094 1 96 154 GLU B O 1
ATOM 4994 N N . ARG B 1 155 ? -3.76 8.602 -16.125 1 96.56 155 ARG B N 1
ATOM 4995 C CA . ARG B 1 155 ? -2.633 9.523 -16.062 1 96.56 155 ARG B CA 1
ATOM 4996 C C . ARG B 1 155 ? -2.895 10.633 -15.055 1 96.56 155 ARG B C 1
ATOM 4998 O O . ARG B 1 155 ? -4.008 11.156 -14.977 1 96.56 155 ARG B O 1
ATOM 5005 N N . VAL B 1 156 ? -1.841 10.961 -14.336 1 96.81 156 VAL B N 1
ATOM 5006 C CA . VAL B 1 156 ? -1.896 12.078 -13.398 1 96.81 156 VAL B CA 1
ATOM 5007 C C . VAL B 1 156 ? -0.94 13.18 -13.844 1 96.81 156 VAL B C 1
ATOM 5009 O O . VAL B 1 156 ? 0.166 12.898 -14.312 1 96.81 156 VAL B O 1
ATOM 5012 N N . LEU B 1 157 ? -1.423 14.422 -13.789 1 96.38 157 LEU B N 1
ATOM 5013 C CA . LEU B 1 157 ? -0.6 15.578 -14.117 1 96.38 157 LEU B CA 1
ATOM 5014 C C . LEU B 1 157 ? -0.64 16.609 -13 1 96.38 157 LEU B C 1
ATOM 5016 O O . LEU B 1 157 ? -1.68 16.797 -12.367 1 96.38 157 LEU B O 1
ATOM 5020 N N . ARG B 1 158 ? 0.493 17.219 -12.766 1 98.06 158 ARG B N 1
ATOM 5021 C CA . ARG B 1 158 ? 0.655 18.281 -11.781 1 98.06 158 ARG B CA 1
ATOM 5022 C C . ARG B 1 158 ? 1.323 19.5 -12.406 1 98.06 158 ARG B C 1
ATOM 5024 O O . ARG B 1 158 ? 1.857 19.422 -13.516 1 98.06 158 ARG B O 1
ATOM 5031 N N . GLU B 1 159 ? 1.264 20.609 -11.672 1 97.69 159 GLU B N 1
ATOM 5032 C CA . GLU B 1 159 ? 2.01 21.797 -12.086 1 97.69 159 GLU B CA 1
ATOM 5033 C C . GLU B 1 159 ? 3.506 21.625 -11.836 1 97.69 159 GLU B C 1
ATOM 5035 O O . GLU B 1 159 ? 4.324 21.938 -12.703 1 97.69 159 GLU B O 1
ATOM 5040 N N . HIS B 1 160 ? 3.822 21.156 -10.695 1 98.38 160 HIS B N 1
ATOM 5041 C CA . HIS B 1 160 ? 5.219 20.969 -10.312 1 98.38 160 HIS B CA 1
ATOM 5042 C C . HIS B 1 160 ? 5.48 19.562 -9.812 1 98.38 160 HIS B C 1
ATOM 5044 O O . HIS B 1 160 ? 4.602 18.938 -9.211 1 98.38 160 HIS B O 1
ATOM 5050 N N . TYR B 1 161 ? 6.691 19.047 -10.125 1 98.12 161 TYR B N 1
ATOM 5051 C CA . TYR B 1 161 ? 7.223 17.969 -9.312 1 98.12 161 TYR B CA 1
ATOM 5052 C C . TYR B 1 161 ? 7.887 18.5 -8.047 1 98.12 161 TYR B C 1
ATOM 5054 O O . TYR B 1 161 ? 8.258 19.672 -7.988 1 98.12 161 TYR B O 1
ATOM 5062 N N . ARG B 1 162 ? 8.016 17.703 -7.047 1 97.88 162 ARG B N 1
ATOM 5063 C CA . ARG B 1 162 ? 8.742 18.016 -5.816 1 97.88 162 ARG B CA 1
ATOM 5064 C C . ARG B 1 162 ? 9.414 16.766 -5.25 1 97.88 162 ARG B C 1
ATOM 5066 O O . ARG B 1 162 ? 8.758 15.758 -4.996 1 97.88 162 ARG B O 1
ATOM 5073 N N . TYR B 1 163 ? 10.734 16.797 -5.129 1 97.94 163 TYR B N 1
ATOM 5074 C CA . TYR B 1 163 ? 11.531 15.727 -4.52 1 97.94 163 TYR B CA 1
ATOM 5075 C C . TYR B 1 163 ? 12.266 16.234 -3.287 1 97.94 163 TYR B C 1
ATOM 5077 O O . TYR B 1 163 ? 12.766 17.375 -3.277 1 97.94 163 TYR B O 1
ATOM 5085 N N . GLN B 1 164 ? 12.289 15.469 -2.271 1 96.88 164 GLN B N 1
ATOM 5086 C CA . GLN B 1 164 ? 13.109 15.758 -1.096 1 96.88 164 GLN B CA 1
ATOM 5087 C C . GLN B 1 164 ? 14.172 14.688 -0.891 1 96.88 164 GLN B C 1
ATOM 5089 O O . GLN B 1 164 ? 13.867 13.492 -0.882 1 96.88 164 GLN B O 1
ATOM 5094 N N . ILE B 1 165 ? 15.375 15.094 -0.856 1 97.12 165 ILE B N 1
ATOM 5095 C CA . ILE B 1 165 ? 16.516 14.227 -0.55 1 97.12 165 ILE B CA 1
ATOM 5096 C C . ILE B 1 165 ? 17.062 14.562 0.835 1 97.12 165 ILE B C 1
ATOM 5098 O O . ILE B 1 165 ? 17.438 15.703 1.099 1 97.12 165 ILE B O 1
ATOM 5102 N N . GLN B 1 166 ? 17.094 13.602 1.644 1 94.19 166 GLN B N 1
ATOM 5103 C CA . GLN B 1 166 ? 17.469 13.875 3.027 1 94.19 166 GLN B CA 1
ATOM 5104 C C . GLN B 1 166 ? 18.266 12.719 3.627 1 94.19 166 GLN B C 1
ATOM 5106 O O . GLN B 1 166 ? 18.141 11.578 3.184 1 94.19 166 GLN B O 1
ATOM 5111 N N . GLY B 1 167 ? 19 13.031 4.664 1 93.44 167 GLY B N 1
ATOM 5112 C CA . GLY B 1 167 ? 19.812 12.062 5.379 1 93.44 167 GLY B CA 1
ATOM 5113 C C . GLY B 1 167 ? 21.266 12.492 5.531 1 93.44 167 GLY B C 1
ATOM 5114 O O . GLY B 1 167 ? 21.703 13.453 4.891 1 93.44 167 GLY B O 1
ATOM 5115 N N . PRO B 1 168 ? 22.031 11.773 6.328 1 92.94 168 PRO B N 1
ATOM 5116 C CA . PRO B 1 168 ? 23.406 12.18 6.613 1 92.94 168 PRO B CA 1
ATOM 5117 C C . PRO B 1 168 ? 24.297 12.148 5.379 1 92.94 168 PRO B C 1
ATOM 5119 O O . PRO B 1 168 ? 25.281 12.898 5.301 1 92.94 168 PRO B O 1
ATOM 5122 N N . GLU B 1 169 ? 24 11.375 4.383 1 96 169 GLU B N 1
ATOM 5123 C CA . GLU B 1 169 ? 24.859 11.242 3.209 1 96 169 GLU B CA 1
ATOM 5124 C C . GLU B 1 169 ? 24.312 12.047 2.033 1 96 169 GLU B C 1
ATOM 5126 O O . GLU B 1 169 ? 24.906 12.062 0.955 1 96 169 GLU B O 1
ATOM 5131 N N . ALA B 1 170 ? 23.219 12.75 2.213 1 95.62 170 ALA B N 1
ATOM 5132 C CA . ALA B 1 170 ? 22.531 13.469 1.146 1 95.62 170 ALA B CA 1
ATOM 5133 C C . ALA B 1 170 ? 23.438 14.523 0.514 1 95.62 170 ALA B C 1
ATOM 5135 O O . ALA B 1 170 ? 23.422 14.719 -0.703 1 95.62 170 ALA B O 1
ATOM 5136 N N . PRO B 1 171 ? 24.312 15.227 1.276 1 95 171 PRO B N 1
ATOM 5137 C CA . PRO B 1 171 ? 25.156 16.266 0.683 1 95 171 PRO B CA 1
ATOM 5138 C C . PRO B 1 171 ? 26.062 15.742 -0.427 1 95 171 PRO B C 1
ATOM 5140 O O . PRO B 1 171 ? 26.344 16.453 -1.394 1 95 171 PRO B O 1
ATOM 5143 N N . LYS B 1 172 ? 26.469 14.484 -0.291 1 97 172 LYS B N 1
ATOM 5144 C CA . LYS B 1 172 ? 27.281 13.883 -1.338 1 97 172 LYS B CA 1
ATOM 5145 C C . LYS B 1 172 ? 26.516 13.789 -2.654 1 97 172 LYS B C 1
ATOM 5147 O O . LYS B 1 172 ? 27.094 13.961 -3.729 1 97 172 LYS B O 1
ATOM 5152 N N . ILE B 1 173 ? 25.25 13.531 -2.582 1 98.06 173 ILE B N 1
ATOM 5153 C CA . ILE B 1 173 ? 24.391 13.43 -3.758 1 98.06 173 ILE B CA 1
ATOM 5154 C C . ILE B 1 173 ? 24.203 14.805 -4.387 1 98.06 173 ILE B C 1
ATOM 5156 O O . ILE B 1 173 ? 24.25 14.945 -5.613 1 98.06 173 ILE B O 1
ATOM 5160 N N . PHE B 1 174 ? 24.109 15.859 -3.541 1 96.94 174 PHE B N 1
ATOM 5161 C CA . PHE B 1 174 ? 23.906 17.219 -4.023 1 96.94 174 PHE B CA 1
ATOM 5162 C C . PHE B 1 174 ? 25.062 17.656 -4.902 1 96.94 174 PHE B C 1
ATOM 5164 O O . PHE B 1 174 ? 24.859 18.281 -5.945 1 96.94 174 PHE B O 1
ATOM 5171 N N . GLU B 1 175 ? 26.234 17.344 -4.453 1 96.88 175 GLU B N 1
ATOM 5172 C CA . GLU B 1 175 ? 27.422 17.75 -5.188 1 96.88 175 GLU B CA 1
ATOM 5173 C C . GLU B 1 175 ? 27.469 17.109 -6.57 1 96.88 175 GLU B C 1
ATOM 5175 O O . GLU B 1 175 ? 27.812 17.766 -7.555 1 96.88 175 GLU B O 1
ATOM 5180 N N . LYS B 1 176 ? 27.125 15.844 -6.613 1 97.62 176 LYS B N 1
ATOM 5181 C CA . LYS B 1 176 ? 27.125 15.141 -7.895 1 97.62 176 LYS B CA 1
ATOM 5182 C C . LYS B 1 176 ? 26.016 15.672 -8.805 1 97.62 176 LYS B C 1
ATOM 5184 O O . LYS B 1 176 ? 26.203 15.812 -10.008 1 97.62 176 LYS B O 1
ATOM 5189 N N . MET B 1 177 ? 24.844 15.93 -8.258 1 97.19 177 MET B N 1
ATOM 5190 C CA . MET B 1 177 ? 23.719 16.469 -9.008 1 97.19 177 MET B CA 1
ATOM 5191 C C . MET B 1 177 ? 24.062 17.812 -9.633 1 97.19 177 MET B C 1
ATOM 5193 O O . MET B 1 177 ? 23.766 18.047 -10.805 1 97.19 177 MET B O 1
ATOM 5197 N N . ASN B 1 178 ? 24.703 18.578 -8.844 1 97 178 ASN B N 1
ATOM 5198 C CA . ASN B 1 178 ? 24.969 19.953 -9.211 1 97 178 ASN B CA 1
ATOM 5199 C C . ASN B 1 178 ? 26.203 20.078 -10.086 1 97 178 ASN B C 1
ATOM 5201 O O . ASN B 1 178 ? 26.406 21.078 -10.766 1 97 178 ASN B O 1
ATOM 5205 N N . GLY B 1 179 ? 27.094 19.109 -10.07 1 95.69 179 GLY B N 1
ATOM 5206 C CA . GLY B 1 179 ? 28.375 19.172 -10.766 1 95.69 179 GLY B CA 1
ATOM 5207 C C . GLY B 1 179 ? 29.453 19.891 -9.977 1 95.69 179 GLY B C 1
ATOM 5208 O O . GLY B 1 179 ? 30.438 20.359 -10.547 1 95.69 179 GLY B O 1
ATOM 5209 N N . GLY B 1 180 ? 29.25 20 -8.695 1 95.38 180 GLY B N 1
ATOM 5210 C CA . GLY B 1 180 ? 30.109 20.703 -7.75 1 95.38 180 GLY B CA 1
ATOM 5211 C C . GLY B 1 180 ? 29.391 21.109 -6.48 1 95.38 180 GLY B C 1
ATOM 5212 O O . GLY B 1 180 ? 28.25 20.703 -6.25 1 95.38 180 GLY B O 1
ATOM 5213 N N . PRO B 1 181 ? 30.094 21.812 -5.676 1 94.75 181 PRO B N 1
ATOM 5214 C CA . PRO B 1 181 ? 29.438 22.25 -4.449 1 94.75 181 PRO B CA 1
ATOM 5215 C C . PRO B 1 181 ? 28.172 23.078 -4.719 1 94.75 181 PRO B C 1
ATOM 5217 O O . PRO B 1 181 ? 28.125 23.844 -5.684 1 94.75 181 PRO B O 1
ATOM 5220 N N . ILE B 1 182 ? 27.219 22.875 -3.926 1 93.88 182 ILE B N 1
ATOM 5221 C CA . ILE B 1 182 ? 26.016 23.688 -4.047 1 93.88 182 ILE B CA 1
ATOM 5222 C C . ILE B 1 182 ? 26.203 24.984 -3.242 1 93.88 182 ILE B C 1
ATOM 5224 O O . ILE B 1 182 ? 27.047 25.047 -2.355 1 93.88 182 ILE B O 1
ATOM 5228 N N . PRO B 1 183 ? 25.375 25.969 -3.543 1 92.94 183 PRO B N 1
ATOM 5229 C CA . PRO B 1 183 ? 25.391 27.156 -2.699 1 92.94 183 PRO B CA 1
ATOM 5230 C C . PRO B 1 183 ? 25.078 26.859 -1.237 1 92.94 183 PRO B C 1
ATOM 5232 O O . PRO B 1 183 ? 24.438 25.844 -0.938 1 92.94 183 PRO B O 1
ATOM 5235 N N . ASP B 1 184 ? 25.594 27.656 -0.441 1 91.81 184 ASP B N 1
ATOM 5236 C CA . ASP B 1 184 ? 25.25 27.562 0.972 1 91.81 184 ASP B CA 1
ATOM 5237 C C . ASP B 1 184 ? 23.828 28.078 1.218 1 91.81 184 ASP B C 1
ATOM 5239 O O . ASP B 1 184 ? 23.641 29.281 1.485 1 91.81 184 ASP B O 1
ATOM 5243 N N . ILE B 1 185 ? 22.953 27.234 1.145 1 91.94 185 ILE B N 1
ATOM 5244 C CA . ILE B 1 185 ? 21.547 27.609 1.328 1 91.94 185 ILE B CA 1
ATOM 5245 C C . ILE B 1 185 ? 21.188 27.547 2.811 1 91.94 185 ILE B C 1
ATOM 5247 O O . ILE B 1 185 ? 21.234 26.469 3.422 1 91.94 185 ILE B O 1
ATOM 5251 N N . LYS B 1 186 ? 20.812 28.625 3.395 1 89.31 186 LYS B N 1
ATOM 5252 C CA . LYS B 1 186 ? 20.406 28.672 4.797 1 89.31 186 LYS B CA 1
ATOM 5253 C C . LYS B 1 186 ? 19.062 27.984 5 1 89.31 186 LYS B C 1
ATOM 5255 O O . LYS B 1 186 ? 18.312 27.766 4.039 1 89.31 186 LYS B O 1
ATOM 5260 N N . PHE B 1 187 ? 18.828 27.641 6.234 1 87.94 187 PHE B N 1
ATOM 5261 C CA . PHE B 1 187 ? 17.562 27 6.582 1 87.94 187 PHE B CA 1
ATOM 5262 C C . PHE B 1 187 ? 16.375 27.828 6.133 1 87.94 187 PHE B C 1
ATOM 5264 O O . PHE B 1 187 ? 16.312 29.031 6.418 1 87.94 187 PHE B O 1
ATOM 5271 N N . PHE B 1 188 ? 15.469 27.266 5.355 1 91.31 188 PHE B N 1
ATOM 5272 C CA . PHE B 1 188 ? 14.25 27.844 4.809 1 91.31 188 PHE B CA 1
ATOM 5273 C C . PHE B 1 188 ? 14.562 28.953 3.816 1 91.31 188 PHE B C 1
ATOM 5275 O O . PHE B 1 188 ? 13.789 29.906 3.67 1 91.31 188 PHE B O 1
ATOM 5282 N N . HIS B 1 189 ? 15.703 28.844 3.273 1 93.88 189 HIS B N 1
ATOM 5283 C CA . HIS B 1 189 ? 16.031 29.656 2.102 1 93.88 189 HIS B CA 1
ATOM 5284 C C . HIS B 1 189 ? 16.016 28.812 0.832 1 93.88 189 HIS B C 1
ATOM 5286 O O . HIS B 1 189 ? 16.094 27.578 0.897 1 93.88 189 HIS B O 1
ATOM 5292 N N . VAL B 1 190 ? 15.805 29.531 -0.234 1 96 190 VAL B N 1
ATOM 5293 C CA . VAL B 1 190 ? 15.734 28.891 -1.537 1 96 190 VAL B CA 1
ATOM 5294 C C . VAL B 1 190 ? 16.828 29.422 -2.445 1 96 190 VAL B C 1
ATOM 5296 O O . VAL B 1 190 ? 17.156 30.609 -2.414 1 96 190 VAL B O 1
ATOM 5299 N N . ASP B 1 191 ? 17.438 28.594 -3.113 1 95.56 191 ASP B N 1
ATOM 5300 C CA . ASP B 1 191 ? 18.391 28.984 -4.152 1 95.56 191 ASP B CA 1
ATOM 5301 C C . ASP B 1 191 ? 18.297 28.047 -5.355 1 95.56 191 ASP B C 1
ATOM 5303 O O . ASP B 1 191 ? 17.562 27.047 -5.324 1 95.56 191 ASP B O 1
ATOM 5307 N N . TRP B 1 192 ? 18.938 28.469 -6.391 1 96.62 192 TRP B N 1
ATOM 5308 C CA . TRP B 1 192 ? 18.938 27.672 -7.613 1 96.62 192 TRP B CA 1
ATOM 5309 C C . TRP B 1 192 ? 20.156 26.75 -7.656 1 96.62 192 TRP B C 1
ATOM 5311 O O . TRP B 1 192 ? 21.266 27.141 -7.289 1 96.62 192 TRP B O 1
ATOM 5321 N N . ILE B 1 193 ? 19.906 25.516 -8.055 1 97.62 193 ILE B N 1
ATOM 5322 C CA . ILE B 1 193 ? 20.984 24.578 -8.273 1 97.62 193 ILE B CA 1
ATOM 5323 C C . ILE B 1 193 ? 20.781 23.844 -9.602 1 97.62 193 ILE B C 1
ATOM 5325 O O . ILE B 1 193 ? 19.703 23.953 -10.211 1 97.62 193 ILE B O 1
ATOM 5329 N N . ASN B 1 194 ? 21.797 23.172 -9.977 1 97.88 194 ASN B N 1
ATOM 5330 C CA . ASN B 1 194 ? 21.703 22.344 -11.18 1 97.88 194 ASN B CA 1
ATOM 5331 C C . ASN B 1 194 ? 21.344 20.906 -10.844 1 97.88 194 ASN B C 1
ATOM 5333 O O . ASN B 1 194 ? 21.844 20.359 -9.852 1 97.88 194 ASN B O 1
ATOM 5337 N N . VAL B 1 195 ? 20.531 20.328 -11.656 1 98.19 195 VAL B N 1
ATOM 5338 C CA . VAL B 1 195 ? 20.25 18.906 -11.703 1 98.19 195 VAL B CA 1
ATOM 5339 C C . VAL B 1 195 ? 20.328 18.406 -13.141 1 98.19 195 VAL B C 1
ATOM 5341 O O . VAL B 1 195 ? 19.328 18.469 -13.875 1 98.19 195 VAL B O 1
ATOM 5344 N N . GLY B 1 196 ? 21.469 17.812 -13.445 1 95.69 196 GLY B N 1
ATOM 5345 C CA . GLY B 1 196 ? 21.719 17.547 -14.852 1 95.69 196 GLY B CA 1
ATOM 5346 C C . GLY B 1 196 ? 21.672 18.797 -15.719 1 95.69 196 GLY B C 1
ATOM 5347 O O . GLY B 1 196 ? 22.406 19.75 -15.469 1 95.69 196 GLY B O 1
ATOM 5348 N N . SER B 1 197 ? 20.797 18.812 -16.672 1 96 197 SER B N 1
ATOM 5349 C CA . SER B 1 197 ? 20.703 19.922 -17.594 1 96 197 SER B CA 1
ATOM 5350 C C . SER B 1 197 ? 19.672 20.953 -17.141 1 96 197 SER B C 1
ATOM 5352 O O . SER B 1 197 ? 19.453 21.953 -17.828 1 96 197 SER B O 1
ATOM 5354 N N . LYS B 1 198 ? 19.047 20.719 -15.992 1 97.88 198 LYS B N 1
ATOM 5355 C CA . LYS B 1 198 ? 17.969 21.594 -15.539 1 97.88 198 LYS B CA 1
ATOM 5356 C C . LYS B 1 198 ? 18.438 22.469 -14.375 1 97.88 198 LYS B C 1
ATOM 5358 O O . LYS B 1 198 ? 19.188 22.016 -13.516 1 97.88 198 LYS B O 1
ATOM 5363 N N . LYS B 1 199 ? 18.016 23.703 -14.422 1 97.12 199 LYS B N 1
ATOM 5364 C CA . LYS B 1 199 ? 18.094 24.578 -13.25 1 97.12 199 LYS B CA 1
ATOM 5365 C C . LYS B 1 199 ? 16.828 24.484 -12.414 1 97.12 199 LYS B C 1
ATOM 5367 O O . LYS B 1 199 ? 15.727 24.703 -12.93 1 97.12 199 LYS B O 1
ATOM 5372 N N . VAL B 1 200 ? 17.047 24.156 -11.125 1 97.19 200 VAL B N 1
ATOM 5373 C CA . VAL B 1 200 ? 15.867 23.891 -10.305 1 97.19 200 VAL B CA 1
ATOM 5374 C C . VAL B 1 200 ? 15.961 24.672 -8.992 1 97.19 200 VAL B C 1
ATOM 5376 O O . VAL B 1 200 ? 17.047 25.047 -8.562 1 97.19 200 VAL B O 1
ATOM 5379 N N . GLN B 1 201 ? 14.805 24.969 -8.414 1 96.5 201 GLN B N 1
ATOM 5380 C CA . GLN B 1 201 ? 14.758 25.594 -7.098 1 96.5 201 GLN B CA 1
ATOM 5381 C C . GLN B 1 201 ? 14.992 24.562 -5.996 1 96.5 201 GLN B C 1
ATOM 5383 O O . GLN B 1 201 ? 14.539 23.422 -6.105 1 96.5 201 GLN B O 1
ATOM 5388 N N . ALA B 1 202 ? 15.758 24.969 -4.961 1 96.94 202 ALA B N 1
ATOM 5389 C CA . ALA B 1 202 ? 16.078 24.078 -3.84 1 96.94 202 ALA B CA 1
ATOM 5390 C C . ALA B 1 202 ? 15.852 24.781 -2.506 1 96.94 202 ALA B C 1
ATOM 5392 O O . ALA B 1 202 ? 16.391 25.859 -2.264 1 96.94 202 ALA B O 1
ATOM 5393 N N . LEU B 1 203 ? 15.039 24.156 -1.725 1 96.19 203 LEU B N 1
ATOM 5394 C CA . LEU B 1 203 ? 14.805 24.625 -0.36 1 96.19 203 LEU B CA 1
ATOM 5395 C C . LEU B 1 203 ? 15.602 23.797 0.64 1 96.19 203 LEU B C 1
ATOM 5397 O O . LEU B 1 203 ? 15.539 22.562 0.625 1 96.19 203 LEU B O 1
ATOM 5401 N N . ARG B 1 204 ? 16.391 24.531 1.426 1 92.56 204 ARG B N 1
ATOM 5402 C CA . ARG B 1 204 ? 17 23.844 2.561 1 92.56 204 ARG B CA 1
ATOM 5403 C C . ARG B 1 204 ? 16 23.672 3.693 1 92.56 204 ARG B C 1
ATOM 5405 O O . ARG B 1 204 ? 15.531 24.641 4.285 1 92.56 204 ARG B O 1
ATOM 5412 N N . HIS B 1 205 ? 15.578 22.406 3.74 1 83.31 205 HIS B N 1
ATOM 5413 C CA . HIS B 1 205 ? 14.625 21.969 4.75 1 83.31 205 HIS B CA 1
ATOM 5414 C C . HIS B 1 205 ? 14.789 20.5 5.066 1 83.31 205 HIS B C 1
ATOM 5416 O O . HIS B 1 205 ? 15.617 19.812 4.457 1 83.31 205 HIS B O 1
ATOM 5422 N N . GLY B 1 206 ? 14.234 20.016 6.254 1 70.25 206 GLY B N 1
ATOM 5423 C CA . GLY B 1 206 ? 14.266 18.609 6.574 1 70.25 206 GLY B CA 1
ATOM 5424 C C . GLY B 1 206 ? 13.102 18.172 7.453 1 70.25 206 GLY B C 1
ATOM 5425 O O . GLY B 1 206 ? 12.727 18.875 8.391 1 70.25 206 GLY B O 1
ATOM 5426 N N . MET B 1 207 ? 12.469 17.172 7.117 1 64.12 207 MET B N 1
ATOM 5427 C CA . MET B 1 207 ? 11.312 16.656 7.852 1 64.12 207 MET B CA 1
ATOM 5428 C C . MET B 1 207 ? 11.742 15.578 8.844 1 64.12 207 MET B C 1
ATOM 5430 O O . MET B 1 207 ? 11.055 15.336 9.836 1 64.12 207 MET B O 1
ATOM 5434 N N . SER B 1 208 ? 12.875 15 8.633 1 60.22 208 SER B N 1
ATOM 5435 C CA . SER B 1 208 ? 13.234 13.836 9.438 1 60.22 208 SER B CA 1
ATOM 5436 C C . SER B 1 208 ? 14.344 14.164 10.43 1 60.22 208 SER B C 1
ATOM 5438 O O . SER B 1 208 ? 15.031 13.273 10.914 1 60.22 208 SER B O 1
ATOM 5440 N N . GLY B 1 209 ? 14.359 15.32 10.664 1 62.84 209 GLY B N 1
ATOM 5441 C CA . GLY B 1 209 ? 15.422 15.719 11.578 1 62.84 209 GLY B CA 1
ATOM 5442 C C . GLY B 1 209 ? 16.797 15.727 10.938 1 62.84 209 GLY B C 1
ATOM 5443 O O . GLY B 1 209 ? 17.812 15.883 11.617 1 62.84 209 GLY B O 1
ATOM 5444 N N . ALA B 1 210 ? 16.812 15.359 9.719 1 67.25 210 ALA B N 1
ATOM 5445 C CA . ALA B 1 210 ? 18.078 15.344 9 1 67.25 210 ALA B CA 1
ATOM 5446 C C . ALA B 1 210 ? 18.125 16.438 7.941 1 67.25 210 ALA B C 1
ATOM 5448 O O . ALA B 1 210 ? 17.078 16.844 7.41 1 67.25 210 ALA B O 1
ATOM 5449 N N . PRO B 1 211 ? 19.344 16.938 7.754 1 75.69 211 PRO B N 1
ATOM 5450 C CA . PRO B 1 211 ? 19.438 17.969 6.719 1 75.69 211 PRO B CA 1
ATOM 5451 C C . PRO B 1 211 ? 19.078 17.453 5.328 1 75.69 211 PRO B C 1
ATOM 5453 O O . PRO B 1 211 ? 19.297 16.266 5.035 1 75.69 211 PRO B O 1
ATOM 5456 N N . GLY B 1 212 ? 18.422 18.219 4.57 1 90.69 212 GLY B N 1
ATOM 5457 C CA . GLY B 1 212 ? 18.094 17.828 3.209 1 90.69 212 GLY B CA 1
ATOM 5458 C C . GLY B 1 212 ? 17.656 19 2.34 1 90.69 212 GLY B C 1
ATOM 5459 O O . GLY B 1 212 ? 17.75 20.156 2.76 1 90.69 212 GLY B O 1
ATOM 5460 N N . LEU B 1 213 ? 17.469 18.703 1.1 1 95.62 213 LEU B N 1
ATOM 5461 C CA . LEU B 1 213 ? 16.953 19.672 0.133 1 95.62 213 LEU B CA 1
ATOM 5462 C C . LEU B 1 213 ? 15.641 19.188 -0.462 1 95.62 213 LEU B C 1
ATOM 5464 O O . LEU B 1 213 ? 15.484 18 -0.749 1 95.62 213 LEU B O 1
ATOM 5468 N N . GLU B 1 214 ? 14.734 20.094 -0.507 1 96.5 214 GLU B N 1
ATOM 5469 C CA . GLU B 1 214 ? 13.562 19.922 -1.363 1 96.5 214 GLU B CA 1
ATOM 5470 C C . GLU B 1 214 ? 13.742 20.656 -2.693 1 96.5 214 GLU B C 1
ATOM 5472 O O . GLU B 1 214 ? 14 21.859 -2.717 1 96.5 214 GLU B O 1
ATOM 5477 N N . ILE B 1 215 ? 13.641 19.938 -3.758 1 97.75 215 ILE B N 1
ATOM 5478 C CA . ILE B 1 215 ? 13.781 20.562 -5.066 1 97.75 215 ILE B CA 1
ATOM 5479 C C . ILE B 1 215 ? 12.469 20.453 -5.84 1 97.75 215 ILE B C 1
ATOM 5481 O O . ILE B 1 215 ? 11.719 19.484 -5.668 1 97.75 215 ILE B O 1
ATOM 5485 N N . TRP B 1 216 ? 12.188 21.438 -6.688 1 98 216 TRP B N 1
ATOM 5486 C CA . TRP B 1 216 ? 10.961 21.375 -7.477 1 98 216 TRP B CA 1
ATOM 5487 C C . TRP B 1 216 ? 11.125 22.109 -8.797 1 98 216 TRP B C 1
ATOM 5489 O O . TRP B 1 216 ? 12.062 22.906 -8.969 1 98 216 TRP B O 1
ATOM 5499 N N . GLY B 1 217 ? 10.328 21.859 -9.711 1 97.69 217 GLY B N 1
ATOM 5500 C CA . GLY B 1 217 ? 10.258 22.406 -11.047 1 97.69 217 GLY B CA 1
ATOM 5501 C C . GLY B 1 217 ? 9.031 21.953 -11.82 1 97.69 217 GLY B C 1
ATOM 5502 O O . GLY B 1 217 ? 8.094 21.406 -11.234 1 97.69 217 GLY B O 1
ATOM 5503 N N . PRO B 1 218 ? 9.008 22.297 -13.102 1 98 218 PRO B N 1
ATOM 5504 C CA . PRO B 1 218 ? 7.863 21.875 -13.914 1 98 218 PRO B CA 1
ATOM 5505 C C . PRO B 1 218 ? 7.656 20.359 -13.906 1 98 218 PRO B C 1
ATOM 5507 O O . PRO B 1 218 ? 8.625 19.609 -14.047 1 98 218 PRO B O 1
ATOM 5510 N N . TYR B 1 219 ? 6.445 19.922 -13.812 1 98.06 219 TYR B N 1
ATOM 5511 C CA . TYR B 1 219 ? 6.109 18.516 -13.695 1 98.06 219 TYR B CA 1
ATOM 5512 C C . TYR B 1 219 ? 6.652 17.719 -14.883 1 98.06 219 TYR B C 1
ATOM 5514 O O . TYR B 1 219 ? 7.043 16.562 -14.742 1 98.06 219 TYR B O 1
ATOM 5522 N N . ALA B 1 220 ? 6.75 18.312 -16.047 1 97.5 220 ALA B N 1
ATOM 5523 C CA . ALA B 1 220 ? 7.219 17.656 -17.266 1 97.5 220 ALA B CA 1
ATOM 5524 C C . ALA B 1 220 ? 8.648 17.156 -17.109 1 97.5 220 ALA B C 1
ATOM 5526 O O . ALA B 1 220 ? 9.07 16.234 -17.828 1 97.5 220 ALA B O 1
ATOM 5527 N N . ASP B 1 221 ? 9.383 17.734 -16.125 1 98.19 221 ASP B N 1
ATOM 5528 C CA . ASP B 1 221 ? 10.781 17.375 -15.938 1 98.19 221 ASP B CA 1
ATOM 5529 C C . ASP B 1 221 ? 10.922 16.266 -14.891 1 98.19 221 ASP B C 1
ATOM 5531 O O . ASP B 1 221 ? 12.023 15.797 -14.617 1 98.19 221 ASP B O 1
ATOM 5535 N N . LYS B 1 222 ? 9.891 15.789 -14.344 1 97.88 222 LYS B N 1
ATOM 5536 C CA . LYS B 1 222 ? 9.883 14.914 -13.18 1 97.88 222 LYS B CA 1
ATOM 5537 C C . LYS B 1 222 ? 10.758 13.688 -13.398 1 97.88 222 LYS B C 1
ATOM 5539 O O . LYS B 1 222 ? 11.641 13.391 -12.594 1 97.88 222 LYS B O 1
ATOM 5544 N N . HIS B 1 223 ? 10.562 12.938 -14.5 1 97 223 HIS B N 1
ATOM 5545 C CA . HIS B 1 223 ? 11.242 11.672 -14.75 1 97 223 HIS B CA 1
ATOM 5546 C C . HIS B 1 223 ? 12.727 11.891 -15.016 1 97 223 HIS B C 1
ATOM 5548 O O . HIS B 1 223 ? 13.562 11.094 -14.586 1 97 223 HIS B O 1
ATOM 5554 N N . TYR B 1 224 ? 12.984 12.938 -15.75 1 98.12 224 TYR B N 1
ATOM 5555 C CA . TYR B 1 224 ? 14.383 13.273 -16 1 98.12 224 TYR B CA 1
ATOM 5556 C C . TYR B 1 224 ? 15.117 13.586 -14.711 1 98.12 224 TYR B C 1
ATOM 5558 O O . TYR B 1 224 ? 16.203 13.062 -14.461 1 98.12 224 TYR B O 1
ATOM 5566 N N . VAL B 1 225 ? 14.531 14.406 -13.883 1 98.62 225 VAL B N 1
ATOM 5567 C CA . VAL B 1 225 ? 15.141 14.812 -12.617 1 98.62 225 VAL B CA 1
ATOM 5568 C C . VAL B 1 225 ? 15.328 13.594 -11.719 1 98.62 225 VAL B C 1
ATOM 5570 O O . VAL B 1 225 ? 16.375 13.438 -11.094 1 98.62 225 VAL B O 1
ATOM 5573 N N . HIS B 1 226 ? 14.359 12.781 -11.688 1 98.5 226 HIS B N 1
ATOM 5574 C CA . HIS B 1 226 ? 14.445 11.547 -10.914 1 98.5 226 HIS B CA 1
ATOM 5575 C C . HIS B 1 226 ? 15.641 10.711 -11.352 1 98.5 226 HIS B C 1
ATOM 5577 O O . HIS B 1 226 ? 16.406 10.227 -10.508 1 98.5 226 HIS B O 1
ATOM 5583 N N . SER B 1 227 ? 15.797 10.516 -12.625 1 98.31 227 SER B N 1
ATOM 5584 C CA . SER B 1 227 ? 16.891 9.711 -13.164 1 98.31 227 SER B CA 1
ATOM 5585 C C . SER B 1 227 ? 18.25 10.312 -12.812 1 98.31 227 SER B C 1
ATOM 5587 O O . SER B 1 227 ? 19.203 9.594 -12.523 1 98.31 227 SER B O 1
ATOM 5589 N N . VAL B 1 228 ? 18.344 11.609 -12.828 1 98.69 228 VAL B N 1
ATOM 5590 C CA . VAL B 1 228 ? 19.594 12.297 -12.5 1 98.69 228 VAL B CA 1
ATOM 5591 C C . VAL B 1 228 ? 19.922 12.102 -11.023 1 98.69 228 VAL B C 1
ATOM 5593 O O . VAL B 1 228 ? 21.062 11.867 -10.656 1 98.69 228 VAL B O 1
ATOM 5596 N N . ILE B 1 229 ? 18.922 12.219 -10.164 1 98.75 229 ILE B N 1
ATOM 5597 C CA . ILE B 1 229 ? 19.109 12.023 -8.734 1 98.75 229 ILE B CA 1
ATOM 5598 C C . ILE B 1 229 ? 19.641 10.617 -8.469 1 98.75 229 ILE B C 1
ATOM 5600 O O . ILE B 1 229 ? 20.625 10.445 -7.734 1 98.75 229 ILE B O 1
ATOM 5604 N N . MET B 1 230 ? 19.016 9.656 -9.078 1 98.5 230 MET B N 1
ATOM 5605 C CA . MET B 1 230 ? 19.406 8.266 -8.875 1 98.5 230 MET B CA 1
ATOM 5606 C C . MET B 1 230 ? 20.844 8.031 -9.352 1 98.5 230 MET B C 1
ATOM 5608 O O . MET B 1 230 ? 21.625 7.371 -8.672 1 98.5 230 MET B O 1
ATOM 5612 N N . GLN B 1 231 ? 21.141 8.547 -10.492 1 98.5 231 GLN B N 1
ATOM 5613 C CA . GLN B 1 231 ? 22.5 8.398 -11.023 1 98.5 231 GLN B CA 1
ATOM 5614 C C . GLN B 1 231 ? 23.516 9.117 -10.133 1 98.5 231 GLN B C 1
ATOM 5616 O O . GLN B 1 231 ? 24.609 8.609 -9.898 1 98.5 231 GLN B O 1
ATOM 5621 N N . ALA B 1 232 ? 23.172 10.281 -9.672 1 98.62 232 ALA B N 1
ATOM 5622 C CA . ALA B 1 232 ? 24.047 11.047 -8.789 1 98.62 232 ALA B CA 1
ATOM 5623 C C . ALA B 1 232 ? 24.359 10.266 -7.516 1 98.62 232 ALA B C 1
ATOM 5625 O O . ALA B 1 232 ? 25.484 10.312 -7.012 1 98.62 232 ALA B O 1
ATOM 5626 N N . ALA B 1 233 ? 23.375 9.641 -6.984 1 98.75 233 ALA B N 1
ATOM 5627 C CA . ALA B 1 233 ? 23.594 8.82 -5.797 1 98.75 233 ALA B CA 1
ATOM 5628 C C . ALA B 1 233 ? 24.578 7.691 -6.078 1 98.75 233 ALA B C 1
ATOM 5630 O O . ALA B 1 233 ? 25.484 7.434 -5.273 1 98.75 233 ALA B O 1
ATOM 5631 N N . LYS B 1 234 ? 24.438 7.043 -7.211 1 98.19 234 LYS B N 1
ATOM 5632 C CA . LYS B 1 234 ? 25.359 5.984 -7.609 1 98.19 234 LYS B CA 1
ATOM 5633 C C . LYS B 1 234 ? 26.781 6.516 -7.75 1 98.19 234 LYS B C 1
ATOM 5635 O O . LYS B 1 234 ? 27.734 5.895 -7.273 1 98.19 234 LYS B O 1
ATOM 5640 N N . ASP B 1 235 ? 26.875 7.629 -8.383 1 98.44 235 ASP B N 1
ATOM 5641 C CA . ASP B 1 235 ? 28.172 8.242 -8.602 1 98.44 235 ASP B CA 1
ATOM 5642 C C . ASP B 1 235 ? 28.828 8.633 -7.281 1 98.44 235 ASP B C 1
ATOM 5644 O O . ASP B 1 235 ? 30.062 8.602 -7.156 1 98.44 235 ASP B O 1
ATOM 5648 N N . ALA B 1 236 ? 28.047 9 -6.316 1 98.25 236 ALA B N 1
ATOM 5649 C CA . ALA B 1 236 ? 28.547 9.43 -5.012 1 98.25 236 ALA B CA 1
ATOM 5650 C C . ALA B 1 236 ? 28.828 8.227 -4.109 1 98.25 236 ALA B C 1
ATOM 5652 O O . ALA B 1 236 ? 29.406 8.375 -3.035 1 98.25 236 ALA B O 1
ATOM 5653 N N . GLY B 1 237 ? 28.391 7.094 -4.496 1 98.12 237 GLY B N 1
ATOM 5654 C CA . GLY B 1 237 ? 28.531 5.906 -3.668 1 98.12 237 GLY B CA 1
ATOM 5655 C C . GLY B 1 237 ? 27.594 5.91 -2.469 1 98.12 237 GLY B C 1
ATOM 5656 O O . GLY B 1 237 ? 27.938 5.395 -1.404 1 98.12 237 GLY B O 1
ATOM 5657 N N . VAL B 1 238 ? 26.469 6.586 -2.631 1 98 238 VAL B N 1
ATOM 5658 C CA . VAL B 1 238 ? 25.516 6.703 -1.535 1 98 238 VAL B CA 1
ATOM 5659 C C . VAL B 1 238 ? 24.344 5.754 -1.771 1 98 238 VAL B C 1
ATOM 5661 O O . VAL B 1 238 ? 23.812 5.68 -2.881 1 98 238 VAL B O 1
ATOM 5664 N N . ASN B 1 239 ? 23.953 5 -0.76 1 97.19 239 ASN B N 1
ATOM 5665 C CA . ASN B 1 239 ? 22.719 4.234 -0.798 1 97.19 239 ASN B CA 1
ATOM 5666 C C . ASN B 1 239 ? 21.5 5.133 -0.638 1 97.19 239 ASN B C 1
ATOM 5668 O O . ASN B 1 239 ? 21.031 5.363 0.48 1 97.19 239 ASN B O 1
ATOM 5672 N N . LEU B 1 240 ? 21.031 5.609 -1.744 1 98.25 240 LEU B N 1
ATOM 5673 C CA . LEU B 1 240 ? 19.797 6.391 -1.749 1 98.25 240 LEU B CA 1
ATOM 5674 C C . LEU B 1 240 ? 18.578 5.477 -1.832 1 98.25 240 LEU B C 1
ATOM 5676 O O . LEU B 1 240 ? 18.422 4.723 -2.795 1 98.25 240 LEU B O 1
ATOM 5680 N N . VAL B 1 241 ? 17.703 5.555 -0.838 1 98.12 241 VAL B N 1
ATOM 5681 C CA . VAL B 1 241 ? 16.516 4.699 -0.783 1 98.12 241 VAL B CA 1
ATOM 5682 C C . VAL B 1 241 ? 15.273 5.516 -1.125 1 98.12 241 VAL B C 1
ATOM 5684 O O . VAL B 1 241 ? 14.992 6.527 -0.479 1 98.12 241 VAL B O 1
ATOM 5687 N N . GLN B 1 242 ? 14.57 5.145 -2.154 1 98.06 242 GLN B N 1
ATOM 5688 C CA . GLN B 1 242 ? 13.273 5.754 -2.428 1 98.06 242 GLN B CA 1
ATOM 5689 C C . GLN B 1 242 ? 12.242 5.348 -1.379 1 98.06 242 GLN B C 1
ATOM 5691 O O . GLN B 1 242 ? 12.141 4.172 -1.024 1 98.06 242 GLN B O 1
ATOM 5696 N N . CYS B 1 243 ? 11.531 6.297 -0.888 1 97.31 243 CYS B N 1
ATOM 5697 C CA . CYS B 1 243 ? 10.547 6.039 0.161 1 97.31 243 CYS B CA 1
ATOM 5698 C C . CYS B 1 243 ? 9.164 5.797 -0.434 1 97.31 243 CYS B C 1
ATOM 5700 O O . CYS B 1 243 ? 8.688 6.586 -1.249 1 97.31 243 CYS B O 1
ATOM 5702 N N . GLY B 1 244 ? 8.547 4.715 0.008 1 97.19 244 GLY B N 1
ATOM 5703 C CA . GLY B 1 244 ? 7.188 4.422 -0.415 1 97.19 244 GLY B CA 1
ATOM 5704 C C . GLY B 1 244 ? 6.137 5.141 0.409 1 97.19 244 GLY B C 1
ATOM 5705 O O . GLY B 1 244 ? 6.457 5.777 1.414 1 97.19 244 GLY B O 1
ATOM 5706 N N . SER B 1 245 ? 4.879 5.012 -0.036 1 96.12 245 SER B N 1
ATOM 5707 C CA . SER B 1 245 ? 3.781 5.742 0.588 1 96.12 245 SER B CA 1
ATOM 5708 C C . SER B 1 245 ? 3.459 5.18 1.97 1 96.12 245 SER B C 1
ATOM 5710 O O . SER B 1 245 ? 2.855 5.867 2.797 1 96.12 245 SER B O 1
ATOM 5712 N N . ARG B 1 246 ? 3.891 3.98 2.285 1 95.88 246 ARG B N 1
ATOM 5713 C CA . ARG B 1 246 ? 3.604 3.389 3.588 1 95.88 246 ARG B CA 1
ATOM 5714 C C . ARG B 1 246 ? 4.438 4.043 4.684 1 95.88 246 ARG B C 1
ATOM 5716 O O . ARG B 1 246 ? 3.945 4.27 5.793 1 95.88 246 ARG B O 1
ATOM 5723 N N . ALA B 1 247 ? 5.66 4.363 4.305 1 96.5 247 ALA B N 1
ATOM 5724 C CA . ALA B 1 247 ? 6.586 4.855 5.324 1 96.5 247 ALA B CA 1
ATOM 5725 C C . ALA B 1 247 ? 6.559 6.379 5.395 1 96.5 247 ALA B C 1
ATOM 5727 O O . ALA B 1 247 ? 6.902 6.965 6.426 1 96.5 247 ALA B O 1
ATOM 5728 N N . TYR B 1 248 ? 6.125 7.051 4.414 1 94.88 248 TYR B N 1
ATOM 5729 C CA . TYR B 1 248 ? 6.344 8.477 4.207 1 94.88 248 TYR B CA 1
ATOM 5730 C C . TYR B 1 248 ? 5.844 9.281 5.395 1 94.88 248 TYR B C 1
ATOM 5732 O O . TYR B 1 248 ? 6.586 10.086 5.965 1 94.88 248 TYR B O 1
ATOM 5740 N N . SER B 1 249 ? 4.688 8.992 5.816 1 92.5 249 SER B N 1
ATOM 5741 C CA . SER B 1 249 ? 4.047 9.859 6.797 1 92.5 249 SER B CA 1
ATOM 5742 C C . SER B 1 249 ? 4.652 9.664 8.188 1 92.5 249 SER B C 1
ATOM 5744 O O . SER B 1 249 ? 4.484 10.508 9.07 1 92.5 249 SER B O 1
ATOM 5746 N N . THR B 1 250 ? 5.336 8.609 8.406 1 93.75 250 THR B N 1
ATOM 5747 C CA . THR B 1 250 ? 5.816 8.289 9.742 1 93.75 250 THR B CA 1
ATOM 5748 C C . THR B 1 250 ? 7.031 9.133 10.102 1 93.75 250 THR B C 1
ATOM 5750 O O . THR B 1 250 ? 7.434 9.188 11.266 1 93.75 250 THR B O 1
ATOM 5753 N N . ASN B 1 251 ? 7.598 9.773 9.125 1 89.69 251 ASN B N 1
ATOM 5754 C CA . ASN B 1 251 ? 8.766 10.602 9.422 1 89.69 251 ASN B CA 1
ATOM 5755 C C . ASN B 1 251 ? 8.406 11.75 10.359 1 89.69 251 ASN B C 1
ATOM 5757 O O . ASN B 1 251 ? 9.258 12.219 11.117 1 89.69 251 ASN B O 1
ATOM 5761 N N . THR B 1 252 ? 7.109 12.156 10.383 1 90.06 252 THR B N 1
ATOM 5762 C CA . THR B 1 252 ? 6.684 13.281 11.211 1 90.06 252 THR B CA 1
ATOM 5763 C C . THR B 1 252 ? 6.684 12.891 12.688 1 90.06 252 THR B C 1
ATOM 5765 O O . THR B 1 252 ? 6.777 13.758 13.555 1 90.06 252 THR B O 1
ATOM 5768 N N . LEU B 1 253 ? 6.578 11.625 12.961 1 91.44 253 LEU B N 1
ATOM 5769 C CA . LEU B 1 253 ? 6.602 11.156 14.344 1 91.44 253 LEU B CA 1
ATOM 5770 C C . LEU B 1 253 ? 7.941 11.477 15.008 1 91.44 253 LEU B C 1
ATOM 5772 O O . LEU B 1 253 ? 7.992 11.789 16.203 1 91.44 253 LEU B O 1
ATOM 5776 N N . GLU B 1 254 ? 8.922 11.438 14.211 1 84 254 GLU B N 1
ATOM 5777 C CA . GLU B 1 254 ? 10.266 11.68 14.727 1 84 254 GLU B CA 1
ATOM 5778 C C . GLU B 1 254 ? 10.57 13.18 14.789 1 84 254 GLU B C 1
ATOM 5780 O O . GLU B 1 254 ? 11.305 13.633 15.664 1 84 254 GLU B O 1
ATOM 5785 N N . SER B 1 255 ? 9.914 13.977 13.93 1 81.62 255 SER B N 1
ATOM 5786 C CA . SER B 1 255 ? 10.18 15.414 13.875 1 81.62 255 SER B CA 1
ATOM 5787 C C . SER B 1 255 ? 9.266 16.172 14.828 1 81.62 255 SER B C 1
ATOM 5789 O O . SER B 1 255 ? 9.562 17.312 15.195 1 81.62 255 SER B O 1
ATOM 5791 N N . GLY B 1 256 ? 8.078 15.609 15.086 1 86.44 256 GLY B N 1
ATOM 5792 C CA . GLY B 1 256 ? 7.184 16.219 16.047 1 86.44 256 GLY B CA 1
ATOM 5793 C C . GLY B 1 256 ? 6.156 17.141 15.414 1 86.44 256 GLY B C 1
ATOM 5794 O O . GLY B 1 256 ? 5.52 17.938 16.094 1 86.44 256 GLY B O 1
ATOM 5795 N N . TRP B 1 257 ? 5.98 17.062 14.141 1 86.19 257 TRP B N 1
ATOM 5796 C CA . TRP B 1 257 ? 4.965 17.844 13.453 1 86.19 257 TRP B CA 1
ATOM 5797 C C . TRP B 1 257 ? 3.658 17.062 13.328 1 86.19 257 TRP B C 1
ATOM 5799 O O . TRP B 1 257 ? 3.645 15.938 12.836 1 86.19 257 TRP B O 1
ATOM 5809 N N . ILE B 1 258 ? 2.592 17.641 13.836 1 89.12 258 ILE B N 1
ATOM 5810 C CA . ILE B 1 258 ? 1.276 17.031 13.688 1 89.12 258 ILE B CA 1
ATOM 5811 C C . ILE B 1 258 ? 0.695 17.375 12.32 1 89.12 258 ILE B C 1
ATOM 5813 O O . ILE B 1 258 ? 0.292 18.516 12.078 1 89.12 258 ILE B O 1
ATOM 5817 N N . PRO B 1 259 ? 0.544 16.469 11.438 1 86.56 259 PRO B N 1
ATOM 5818 C CA . PRO B 1 259 ? 0.274 16.781 10.031 1 86.56 259 PRO B CA 1
ATOM 5819 C C . PRO B 1 259 ? -1.204 17.062 9.758 1 86.56 259 PRO B C 1
ATOM 5821 O O . PRO B 1 259 ? -1.55 17.625 8.727 1 86.56 259 PRO B O 1
ATOM 5824 N N . SER B 1 260 ? -2.146 16.703 10.602 1 86.06 260 SER B N 1
ATOM 5825 C CA . SER B 1 260 ? -3.537 16.766 10.172 1 86.06 260 SER B CA 1
ATOM 5826 C C . SER B 1 260 ? -4.461 17.109 11.336 1 86.06 260 SER B C 1
ATOM 5828 O O . SER B 1 260 ? -5.438 16.391 11.586 1 86.06 260 SER B O 1
ATOM 5830 N N . PRO B 1 261 ? -4.207 18.234 11.883 1 93.19 261 PRO B N 1
ATOM 5831 C CA . PRO B 1 261 ? -5.242 18.625 12.844 1 93.19 261 PRO B CA 1
ATOM 5832 C C . PRO B 1 261 ? -6.59 18.891 12.172 1 93.19 261 PRO B C 1
ATOM 5834 O O . PRO B 1 261 ? -6.641 19.25 10.992 1 93.19 261 PRO B O 1
ATOM 5837 N N . LEU B 1 262 ? -7.645 18.656 12.914 1 97.88 262 LEU B N 1
ATOM 5838 C CA . LEU B 1 262 ? -8.969 18.953 12.375 1 97.88 262 LEU B CA 1
ATOM 5839 C C . LEU B 1 262 ? -9.109 20.438 12.062 1 97.88 262 LEU B C 1
ATOM 5841 O O . LEU B 1 262 ? -8.852 21.281 12.914 1 97.88 262 LEU B O 1
ATOM 5845 N N . PRO B 1 263 ? -9.5 20.781 10.852 1 98.19 263 PRO B N 1
ATOM 5846 C CA . PRO B 1 263 ? -9.766 22.203 10.586 1 98.19 263 PRO B CA 1
ATOM 5847 C C . PRO B 1 263 ? -10.836 22.781 11.508 1 98.19 263 PRO B C 1
ATOM 5849 O O . PRO B 1 263 ? -11.922 22.219 11.633 1 98.19 263 PRO B O 1
ATOM 5852 N N . GLY B 1 264 ? -10.586 23.859 12.18 1 98.38 264 GLY B N 1
ATOM 5853 C CA . GLY B 1 264 ? -11.492 24.469 13.148 1 98.38 264 GLY B CA 1
ATOM 5854 C C . GLY B 1 264 ? -12.555 25.328 12.5 1 98.38 264 GLY B C 1
ATOM 5855 O O . GLY B 1 264 ? -12.742 26.484 12.906 1 98.38 264 GLY B O 1
ATOM 5856 N N . ILE B 1 265 ? -13.336 24.781 11.547 1 98.69 265 ILE B N 1
ATOM 5857 C CA . ILE B 1 265 ? -14.125 25.656 10.68 1 98.69 265 ILE B CA 1
ATOM 5858 C C . ILE B 1 265 ? -15.609 25.297 10.812 1 98.69 265 ILE B C 1
ATOM 5860 O O . ILE B 1 265 ? -16.453 25.906 10.164 1 98.69 265 ILE B O 1
ATOM 5864 N N . TYR B 1 266 ? -15.992 24.375 11.648 1 98.62 266 TYR B N 1
ATOM 5865 C CA . TYR B 1 266 ? -17.328 23.797 11.609 1 98.62 266 TYR B CA 1
ATOM 5866 C C . TYR B 1 266 ? -18.312 24.625 12.445 1 98.62 266 TYR B C 1
ATOM 5868 O O . TYR B 1 266 ? -19.5 24.297 12.508 1 98.62 266 TYR B O 1
ATOM 5876 N N . THR B 1 267 ? -17.812 25.625 13.148 1 97.88 267 THR B N 1
ATOM 5877 C CA . THR B 1 267 ? -18.625 26.531 13.945 1 97.88 267 THR B CA 1
ATOM 5878 C C . THR B 1 267 ? -18.312 27.984 13.609 1 97.88 267 THR B C 1
ATOM 5880 O O . THR B 1 267 ? -17.359 28.266 12.883 1 97.88 267 THR B O 1
ATOM 5883 N N . GLY B 1 268 ? -19.141 28.828 14.148 1 97.06 268 GLY B N 1
ATOM 5884 C CA . GLY B 1 268 ? -18.938 30.266 13.938 1 97.06 268 GLY B CA 1
ATOM 5885 C C . GLY B 1 268 ? -19.891 30.859 12.93 1 97.06 268 GLY B C 1
ATOM 5886 O O . GLY B 1 268 ? -20.312 30.188 11.984 1 97.06 268 GLY B O 1
ATOM 5887 N N . ASP B 1 269 ? -20.125 32.188 13.086 1 96.81 269 ASP B N 1
ATOM 5888 C CA . ASP B 1 269 ? -21.031 32.906 12.211 1 96.81 269 ASP B CA 1
ATOM 5889 C C . ASP B 1 269 ? -20.25 33.812 11.258 1 96.81 269 ASP B C 1
ATOM 5891 O O . ASP B 1 269 ? -19.031 33.719 11.156 1 96.81 269 ASP B O 1
ATOM 5895 N N . GLY B 1 270 ? -20.984 34.562 10.438 1 96.19 270 GLY B N 1
ATOM 5896 C CA . GLY B 1 270 ? -20.328 35.5 9.547 1 96.19 270 GLY B CA 1
ATOM 5897 C C . GLY B 1 270 ? -19.484 34.812 8.477 1 96.19 270 GLY B C 1
ATOM 5898 O O . GLY B 1 270 ? -19.984 33.938 7.75 1 96.19 270 GLY B O 1
ATOM 5899 N N . MET B 1 271 ? -18.266 35.188 8.555 1 95.75 271 MET B N 1
ATOM 5900 C CA . MET B 1 271 ? -17.328 34.688 7.547 1 95.75 271 MET B CA 1
ATOM 5901 C C . MET B 1 271 ? -17.281 33.156 7.539 1 95.75 271 MET B C 1
ATOM 5903 O O . MET B 1 271 ? -17.234 32.562 6.473 1 95.75 271 MET B O 1
ATOM 5907 N N . LEU B 1 272 ? -17.359 32.594 8.633 1 98.12 272 LEU B N 1
ATOM 5908 C CA . LEU B 1 272 ? -17.25 31.141 8.734 1 98.12 272 LEU B CA 1
ATOM 5909 C C . LEU B 1 272 ? -18.531 30.469 8.234 1 98.12 272 LEU B C 1
ATOM 5911 O O . LEU B 1 272 ? -18.469 29.375 7.652 1 98.12 272 LEU B O 1
ATOM 5915 N N . ALA B 1 273 ? -19.656 31.078 8.555 1 98.12 273 ALA B N 1
ATOM 5916 C CA . ALA B 1 273 ? -20.906 30.547 8.008 1 98.12 273 ALA B CA 1
ATOM 5917 C C . ALA B 1 273 ? -20.891 30.594 6.484 1 98.12 273 ALA B C 1
ATOM 5919 O O . ALA B 1 273 ? -21.297 29.625 5.832 1 98.12 273 ALA B O 1
ATOM 5920 N N . ASP B 1 274 ? -20.438 31.719 5.949 1 98.44 274 ASP B N 1
ATOM 5921 C CA . ASP B 1 274 ? -20.328 31.844 4.5 1 98.44 274 ASP B CA 1
ATOM 5922 C C . ASP B 1 274 ? -19.344 30.828 3.924 1 98.44 274 ASP B C 1
ATOM 5924 O O . ASP B 1 274 ? -19.578 30.281 2.842 1 98.44 274 ASP B O 1
ATOM 5928 N N . TYR B 1 275 ? -18.297 30.578 4.609 1 98.69 275 TYR B N 1
ATOM 5929 C CA . TYR B 1 275 ? -17.281 29.625 4.168 1 98.69 275 TYR B CA 1
ATOM 5930 C C . TYR B 1 275 ? -17.875 28.219 4.09 1 98.69 275 TYR B C 1
ATOM 5932 O O . TYR B 1 275 ? -17.688 27.516 3.092 1 98.69 275 TYR B O 1
ATOM 5940 N N . ARG B 1 276 ? -18.578 27.734 5.094 1 98.69 276 ARG B N 1
ATOM 5941 C CA . ARG B 1 276 ? -19.188 26.406 5.113 1 98.69 276 ARG B CA 1
ATOM 5942 C C . ARG B 1 276 ? -20.219 26.266 4.008 1 98.69 276 ARG B C 1
ATOM 5944 O O . ARG B 1 276 ? -20.406 25.172 3.469 1 98.69 276 ARG B O 1
ATOM 5951 N N . GLN B 1 277 ? -20.875 27.375 3.682 1 98.25 277 GLN B N 1
ATOM 5952 C CA . GLN B 1 277 ? -21.828 27.359 2.58 1 98.25 277 GLN B CA 1
ATOM 5953 C C . GLN B 1 277 ? -21.109 27.281 1.233 1 98.25 277 GLN B C 1
ATOM 5955 O O . GLN B 1 277 ? -21.625 26.688 0.286 1 98.25 277 GLN B O 1
ATOM 5960 N N . TRP B 1 278 ? -20 27.859 1.177 1 98.38 278 TRP B N 1
ATOM 5961 C CA . TRP B 1 278 ? -19.219 27.938 -0.052 1 98.38 278 TRP B CA 1
ATOM 5962 C C . TRP B 1 278 ? -18.531 26.594 -0.343 1 98.38 278 TRP B C 1
ATOM 5964 O O . TRP B 1 278 ? -18.422 26.203 -1.502 1 98.38 278 TRP B O 1
ATOM 5974 N N . LEU B 1 279 ? -18.047 25.891 0.647 1 98.44 279 LEU B N 1
ATOM 5975 C CA . LEU B 1 279 ? -17.375 24.609 0.492 1 98.44 279 LEU B CA 1
ATOM 5976 C C . LEU B 1 279 ? -18.328 23.547 -0.064 1 98.44 279 LEU B C 1
ATOM 5978 O O . LEU B 1 279 ? -19.469 23.453 0.382 1 98.44 279 LEU B O 1
ATOM 5982 N N . GLY B 1 280 ? -17.828 22.828 -1.018 1 97.69 280 GLY B N 1
ATOM 5983 C CA . GLY B 1 280 ? -18.641 21.75 -1.572 1 97.69 280 GLY B CA 1
ATOM 5984 C C . GLY B 1 280 ? -18.875 20.609 -0.595 1 97.69 280 GLY B C 1
ATOM 5985 O O . GLY B 1 280 ? -18.109 20.438 0.358 1 97.69 280 GLY B O 1
ATOM 5986 N N . ALA B 1 281 ? -19.875 19.828 -0.893 1 96.88 281 ALA B N 1
ATOM 5987 C CA . ALA B 1 281 ? -20.25 18.703 -0.036 1 96.88 281 ALA B CA 1
ATOM 5988 C C . ALA B 1 281 ? -19.25 17.562 -0.162 1 96.88 281 ALA B C 1
ATOM 5990 O O . ALA B 1 281 ? -19.266 16.625 0.641 1 96.88 281 ALA B O 1
ATOM 5991 N N . ASP B 1 282 ? -18.359 17.625 -1.128 1 94.38 282 ASP B N 1
ATOM 5992 C CA . ASP B 1 282 ? -17.359 16.594 -1.344 1 94.38 282 ASP B CA 1
ATOM 5993 C C . ASP B 1 282 ? -15.961 17.109 -1.002 1 94.38 282 ASP B C 1
ATOM 5995 O O . ASP B 1 282 ? -14.961 16.469 -1.321 1 94.38 282 ASP B O 1
ATOM 5999 N N . SER B 1 283 ? -15.875 18.281 -0.392 1 96.69 283 SER B N 1
ATOM 6000 C CA . SER B 1 283 ? -14.594 18.844 0.001 1 96.69 283 SER B CA 1
ATOM 6001 C C . SER B 1 283 ? -13.906 17.984 1.054 1 96.69 283 SER B C 1
ATOM 6003 O O . SER B 1 283 ? -14.531 17.109 1.653 1 96.69 283 SER B O 1
ATOM 6005 N N . TYR B 1 284 ? -12.617 18.234 1.207 1 95.38 284 TYR B N 1
ATOM 6006 C CA . TYR B 1 284 ? -11.852 17.562 2.25 1 95.38 284 TYR B CA 1
ATOM 6007 C C . TYR B 1 284 ? -12.539 17.688 3.604 1 95.38 284 TYR B C 1
ATOM 6009 O O . TYR B 1 284 ? -12.664 16.703 4.336 1 95.38 284 TYR B O 1
ATOM 6017 N N . GLU B 1 285 ? -13.031 18.875 3.898 1 97.56 285 GLU B N 1
ATOM 6018 C CA . GLU B 1 285 ? -13.641 19.188 5.191 1 97.56 285 GLU B CA 1
ATOM 6019 C C . GLU B 1 285 ? -14.977 18.469 5.359 1 97.56 285 GLU B C 1
ATOM 6021 O O . GLU B 1 285 ? -15.344 18.078 6.469 1 97.56 285 GLU B O 1
ATOM 6026 N N . ALA B 1 286 ? -15.617 18.297 4.246 1 97 286 ALA B N 1
ATOM 6027 C CA . ALA B 1 286 ? -16.938 17.688 4.289 1 97 286 ALA B CA 1
ATOM 6028 C C . ALA B 1 286 ? -16.859 16.172 4.297 1 97 286 ALA B C 1
ATOM 6030 O O . ALA B 1 286 ? -17.703 15.492 4.887 1 97 286 ALA B O 1
ATOM 6031 N N . ALA B 1 287 ? -15.859 15.664 3.68 1 94.94 287 ALA B N 1
ATOM 6032 C CA . ALA B 1 287 ? -15.75 14.227 3.49 1 94.94 287 ALA B CA 1
ATOM 6033 C C . ALA B 1 287 ? -14.828 13.602 4.531 1 94.94 287 ALA B C 1
ATOM 6035 O O . ALA B 1 287 ? -14.852 12.383 4.742 1 94.94 287 ALA B O 1
ATOM 6036 N N . GLY B 1 288 ? -14.016 14.383 5.164 1 94.75 288 GLY B N 1
ATOM 6037 C CA . GLY B 1 288 ? -13.039 13.859 6.105 1 94.75 288 GLY B CA 1
ATOM 6038 C C . GLY B 1 288 ? -13.664 13.117 7.27 1 94.75 288 GLY B C 1
ATOM 6039 O O . GLY B 1 288 ? -14.844 13.312 7.57 1 94.75 288 GLY B O 1
ATOM 6040 N N . ALA B 1 289 ? -12.844 12.258 7.922 1 96.81 289 ALA B N 1
ATOM 6041 C CA . ALA B 1 289 ? -13.32 11.453 9.039 1 96.81 289 ALA B CA 1
ATOM 6042 C C . ALA B 1 289 ? -12.586 11.812 10.328 1 96.81 289 ALA B C 1
ATOM 6044 O O . ALA B 1 289 ? -11.398 12.125 10.305 1 96.81 289 ALA B O 1
ATOM 6045 N N . ILE B 1 290 ? -13.312 11.773 11.422 1 97.69 290 ILE B N 1
ATOM 6046 C CA . ILE B 1 290 ? -12.703 11.766 12.75 1 97.69 290 ILE B CA 1
ATOM 6047 C C . ILE B 1 290 ? -12.664 10.344 13.289 1 97.69 290 ILE B C 1
ATOM 6049 O O . ILE B 1 290 ? -13.672 9.633 13.258 1 97.69 290 ILE B O 1
ATOM 6053 N N . GLY B 1 291 ? -11.516 9.906 13.641 1 97.12 291 GLY B N 1
ATOM 6054 C CA . GLY B 1 291 ? -11.352 8.609 14.281 1 97.12 291 GLY B CA 1
ATOM 6055 C C . GLY B 1 291 ? -10.758 8.695 15.672 1 97.12 291 GLY B C 1
ATOM 6056 O O . GLY B 1 291 ? -10.234 9.742 16.062 1 97.12 291 GLY B O 1
ATOM 6057 N N . GLY B 1 292 ? -10.859 7.609 16.391 1 97.75 292 GLY B N 1
ATOM 6058 C CA . GLY B 1 292 ? -10.258 7.539 17.703 1 97.75 292 GLY B CA 1
ATOM 6059 C C . GLY B 1 292 ? -11.273 7.375 18.812 1 97.75 292 GLY B C 1
ATOM 6060 O O . GLY B 1 292 ? -12.469 7.215 18.562 1 97.75 292 GLY B O 1
ATOM 6061 N N . SER B 1 293 ? -10.805 7.387 20.062 1 98.38 293 SER B N 1
ATOM 6062 C CA . SER B 1 293 ? -11.602 7.047 21.25 1 98.38 293 SER B CA 1
ATOM 6063 C C . SER B 1 293 ? -12.281 8.281 21.828 1 98.38 293 SER B C 1
ATOM 6065 O O . SER B 1 293 ? -13.211 8.164 22.625 1 98.38 293 SER B O 1
ATOM 6067 N N . TYR B 1 294 ? -11.852 9.469 21.516 1 98.31 294 TYR B N 1
ATOM 6068 C CA . TYR B 1 294 ? -12.477 10.672 22.062 1 98.31 294 TYR B CA 1
ATOM 6069 C C . TYR B 1 294 ? -13.758 11.008 21.312 1 98.31 294 TYR B C 1
ATOM 6071 O O . TYR B 1 294 ? -13.734 11.242 20.109 1 98.31 294 TYR B O 1
ATOM 6079 N N . VAL B 1 295 ? -14.812 10.961 22 1 97.81 295 VAL B N 1
ATOM 6080 C CA . VAL B 1 295 ? -16.109 11.328 21.438 1 97.81 295 VAL B CA 1
ATOM 6081 C C . VAL B 1 295 ? -16.719 12.461 22.25 1 97.81 295 VAL B C 1
ATOM 6083 O O . VAL B 1 295 ? -16.969 12.312 23.438 1 97.81 295 VAL B O 1
ATOM 6086 N N . SER B 1 296 ? -16.938 13.492 21.562 1 97 296 SER B N 1
ATOM 6087 C CA . SER B 1 296 ? -17.594 14.656 22.156 1 97 296 SER B CA 1
ATOM 6088 C C . SER B 1 296 ? -18.828 15.055 21.359 1 97 296 SER B C 1
ATOM 6090 O O . SER B 1 296 ? -18.938 14.727 20.172 1 97 296 SER B O 1
ATOM 6092 N N . GLU B 1 297 ? -19.75 15.672 22.016 1 95.56 297 GLU B N 1
ATOM 6093 C CA . GLU B 1 297 ? -20.891 16.219 21.297 1 95.56 297 GLU B CA 1
ATOM 6094 C C . GLU B 1 297 ? -20.562 17.578 20.688 1 95.56 297 GLU B C 1
ATOM 6096 O O . GLU B 1 297 ? -21.297 18.062 19.812 1 95.56 297 GLU B O 1
ATOM 6101 N N . ASN B 1 298 ? -19.578 18.141 21.188 1 98 298 ASN B N 1
ATOM 6102 C CA . ASN B 1 298 ? -19.156 19.453 20.734 1 98 298 ASN B CA 1
ATOM 6103 C C . ASN B 1 298 ? -17.922 19.375 19.828 1 98 298 ASN B C 1
ATOM 6105 O O . ASN B 1 298 ? -16.828 19.078 20.297 1 98 298 ASN B O 1
ATOM 6109 N N . ILE B 1 299 ? -18.062 19.766 18.547 1 98.56 299 ILE B N 1
ATOM 6110 C CA . ILE B 1 299 ? -17 19.641 17.547 1 98.56 299 ILE B CA 1
ATOM 6111 C C . ILE B 1 299 ? -15.812 20.516 17.953 1 98.56 299 ILE B C 1
ATOM 6113 O O . ILE B 1 299 ? -14.664 20.219 17.625 1 98.56 299 ILE B O 1
ATOM 6117 N N . GLU B 1 300 ? -15.969 21.531 18.719 1 98.06 300 GLU B N 1
ATOM 6118 C CA . GLU B 1 300 ? -14.914 22.469 19.078 1 98.06 300 GLU B CA 1
ATOM 6119 C C . GLU B 1 300 ? -13.922 21.828 20.047 1 98.06 300 GLU B C 1
ATOM 6121 O O . GLU B 1 300 ? -12.805 22.328 20.219 1 98.06 300 GLU B O 1
ATOM 6126 N N . ASP B 1 301 ? -14.375 20.734 20.625 1 97.88 301 ASP B N 1
ATOM 6127 C CA . ASP B 1 301 ? -13.492 20.031 21.562 1 97.88 301 ASP B CA 1
ATOM 6128 C C . ASP B 1 301 ? -12.312 19.406 20.812 1 97.88 301 ASP B C 1
ATOM 6130 O O . ASP B 1 301 ? -11.305 19.062 21.438 1 97.88 301 ASP B O 1
ATOM 6134 N N . TYR B 1 302 ? -12.422 19.297 19.5 1 98.31 302 TYR B N 1
ATOM 6135 C CA . TYR B 1 302 ? -11.375 18.703 18.688 1 98.31 302 TYR B CA 1
ATOM 6136 C C . TYR B 1 302 ? -10.43 19.766 18.156 1 98.31 302 TYR B C 1
ATOM 6138 O O . TYR B 1 302 ? -9.359 19.453 17.625 1 98.31 302 TYR B O 1
ATOM 6146 N N . TYR B 1 303 ? -10.781 21.062 18.281 1 98 303 TYR B N 1
ATOM 6147 C CA . TYR B 1 303 ? -10.008 22.141 17.672 1 98 303 TYR B CA 1
ATOM 6148 C C . TYR B 1 303 ? -8.688 22.344 18.406 1 98 303 TYR B C 1
ATOM 6150 O O . TYR B 1 303 ? -8.578 22.016 19.594 1 98 303 TYR B O 1
ATOM 6158 N N . VAL B 1 304 ? -7.734 22.828 17.641 1 97.75 304 VAL B N 1
ATOM 6159 C CA . VAL B 1 304 ? -6.477 23.266 18.234 1 97.75 304 VAL B CA 1
ATOM 6160 C C . VAL B 1 304 ? -6.176 24.703 17.797 1 97.75 304 VAL B C 1
ATOM 6162 O O . VAL B 1 304 ? -6.762 25.203 16.828 1 97.75 304 VAL B O 1
ATOM 6165 N N . ASN B 1 305 ? -5.367 25.359 18.547 1 97.56 305 ASN B N 1
ATOM 6166 C CA . ASN B 1 305 ? -4.875 26.688 18.203 1 97.56 305 ASN B CA 1
ATOM 6167 C C . ASN B 1 305 ? -3.35 26.719 18.109 1 97.56 305 ASN B C 1
ATOM 6169 O O . ASN B 1 305 ? -2.686 25.75 18.469 1 97.56 305 ASN B O 1
ATOM 6173 N N . PRO B 1 306 ? -2.785 27.766 17.594 1 97.38 306 PRO B N 1
ATOM 6174 C CA . PRO B 1 306 ? -1.343 27.797 17.344 1 97.38 306 PRO B CA 1
ATOM 6175 C C . PRO B 1 306 ? -0.511 27.562 18.594 1 97.38 306 PRO B C 1
ATOM 6177 O O . PRO B 1 306 ? 0.554 26.953 18.531 1 97.38 306 PRO B O 1
ATOM 6180 N N . PHE B 1 307 ? -0.938 28 19.75 1 97.19 307 PHE B N 1
ATOM 6181 C CA . PHE B 1 307 ? -0.185 27.844 20.984 1 97.19 307 PHE B CA 1
ATOM 6182 C C . PHE B 1 307 ? -0.085 26.375 21.375 1 97.19 307 PHE B C 1
ATOM 6184 O O . PHE B 1 307 ? 0.976 25.906 21.797 1 97.19 307 PHE B O 1
ATOM 6191 N N . GLU B 1 308 ? -1.135 25.672 21.172 1 96.62 308 GLU B N 1
ATOM 6192 C CA . GLU B 1 308 ? -1.195 24.25 21.531 1 96.62 308 GLU B CA 1
ATOM 6193 C C . GLU B 1 308 ? -0.296 23.422 20.609 1 96.62 308 GLU B C 1
ATOM 6195 O O . GLU B 1 308 ? 0.184 22.359 21.016 1 96.62 308 GLU B O 1
ATOM 6200 N N . LEU B 1 309 ? -0.043 23.891 19.406 1 95.31 309 LEU B N 1
ATOM 6201 C CA . LEU B 1 309 ? 0.748 23.172 18.422 1 95.31 309 LEU B CA 1
ATOM 6202 C C . LEU B 1 309 ? 2.203 23.625 18.453 1 95.31 309 LEU B C 1
ATOM 6204 O O . LEU B 1 309 ? 3.037 23.094 17.719 1 95.31 309 LEU B O 1
ATOM 6208 N N . GLY B 1 310 ? 2.486 24.562 19.219 1 92.56 310 GLY B N 1
ATOM 6209 C CA . GLY B 1 310 ? 3.842 25.094 19.297 1 92.56 310 GLY B CA 1
ATOM 6210 C C . GLY B 1 310 ? 4.172 26.078 18.203 1 92.56 310 GLY B C 1
ATOM 6211 O O . GLY B 1 310 ? 5.328 26.188 17.781 1 92.56 310 GLY B O 1
ATOM 6212 N N . TYR B 1 311 ? 3.168 26.797 17.672 1 93.31 311 TYR B N 1
ATOM 6213 C CA . TYR B 1 311 ? 3.363 27.703 16.547 1 93.31 311 TYR B CA 1
ATOM 6214 C C . TYR B 1 311 ? 3.387 29.156 17.016 1 93.31 311 TYR B C 1
ATOM 6216 O O . TYR B 1 311 ? 3.246 30.078 16.219 1 93.31 311 TYR B O 1
ATOM 6224 N N . ASP B 1 312 ? 3.525 29.438 18.281 1 91.19 312 ASP B N 1
ATOM 6225 C CA . ASP B 1 312 ? 3.443 30.766 18.859 1 91.19 312 ASP B CA 1
ATOM 6226 C C . ASP B 1 312 ? 4.496 31.688 18.266 1 91.19 312 ASP B C 1
ATOM 6228 O O . ASP B 1 312 ? 4.23 32.875 18.047 1 91.19 312 ASP B O 1
ATOM 6232 N N . PHE B 1 313 ? 5.594 31.172 17.906 1 88.38 313 PHE B N 1
ATOM 6233 C CA . PHE B 1 313 ? 6.699 32 17.469 1 88.38 313 PHE B CA 1
ATOM 6234 C C . PHE B 1 313 ? 6.48 32.438 16.016 1 88.38 313 PHE B C 1
ATOM 6236 O O . PHE B 1 313 ? 7.164 33.344 15.539 1 88.38 313 PHE B O 1
ATOM 6243 N N . TYR B 1 314 ? 5.496 31.875 15.352 1 88.19 314 TYR B N 1
ATOM 6244 C CA . TYR B 1 314 ? 5.133 32.25 13.992 1 88.19 314 TYR B CA 1
ATOM 6245 C C . TYR B 1 314 ? 4.297 33.531 13.992 1 88.19 314 TYR B C 1
ATOM 6247 O O . TYR B 1 314 ? 4.176 34.219 12.969 1 88.19 314 TYR B O 1
ATOM 6255 N N . ILE B 1 315 ? 3.674 33.844 15.062 1 96 315 ILE B N 1
ATOM 6256 C CA . ILE B 1 315 ? 2.59 34.844 15.07 1 96 315 ILE B CA 1
ATOM 6257 C C . ILE B 1 315 ? 3.162 36.25 14.914 1 96 315 ILE B C 1
ATOM 6259 O O . ILE B 1 315 ? 4.043 36.656 15.68 1 96 315 ILE B O 1
ATOM 6263 N N . GLY B 1 316 ? 2.664 36.969 13.938 1 96.81 316 GLY B N 1
ATOM 6264 C CA . GLY B 1 316 ? 3.07 38.344 13.672 1 96.81 316 GLY B CA 1
ATOM 6265 C C . GLY B 1 316 ? 2.35 39.344 14.547 1 96.81 316 GLY B C 1
ATOM 6266 O O . GLY B 1 316 ? 1.539 40.125 14.047 1 96.81 316 GLY B O 1
ATOM 6267 N N . TRP B 1 317 ? 2.768 39.469 15.742 1 96.62 317 TRP B N 1
ATOM 6268 C CA . TRP B 1 317 ? 2.084 40.312 16.719 1 96.62 317 TRP B CA 1
ATOM 6269 C C . TRP B 1 317 ? 2.174 41.781 16.312 1 96.62 317 TRP B C 1
ATOM 6271 O O . TRP B 1 317 ? 1.316 42.594 16.688 1 96.62 317 TRP B O 1
ATOM 6281 N N . LYS B 1 318 ? 3.094 42.156 15.539 1 95.81 318 LYS B N 1
ATOM 6282 C CA . LYS B 1 318 ? 3.32 43.531 15.156 1 95.81 318 LYS B CA 1
ATOM 6283 C C . LYS B 1 318 ? 2.453 43.938 13.969 1 95.81 318 LYS B C 1
ATOM 6285 O O . LYS B 1 318 ? 2.346 45.125 13.641 1 95.81 318 LYS B O 1
ATOM 6290 N N . LYS B 1 319 ? 1.928 42.969 13.266 1 96.94 319 LYS B N 1
ATOM 6291 C CA . LYS B 1 319 ? 0.99 43.281 12.195 1 96.94 319 LYS B CA 1
ATOM 6292 C C . LYS B 1 319 ? -0.173 44.125 12.719 1 96.94 319 LYS B C 1
ATOM 6294 O O . LYS B 1 319 ? -0.616 43.938 13.852 1 96.94 319 LYS B O 1
ATOM 6299 N N . ASP B 1 320 ? -0.668 45 11.859 1 94.94 320 ASP B N 1
ATOM 6300 C CA . ASP B 1 320 ? -1.83 45.812 12.242 1 94.94 320 ASP B CA 1
ATOM 6301 C C . ASP B 1 320 ? -3.043 44.906 12.508 1 94.94 320 ASP B C 1
ATOM 6303 O O . ASP B 1 320 ? -3.795 45.156 13.461 1 94.94 320 ASP B O 1
ATOM 6307 N N . ASP B 1 321 ? -3.248 44.031 11.625 1 97 321 ASP B N 1
ATOM 6308 C CA . ASP B 1 321 ? -4.375 43.094 11.766 1 97 321 ASP B CA 1
ATOM 6309 C C . ASP B 1 321 ? -4.168 41.844 10.914 1 97 321 ASP B C 1
ATOM 6311 O O . ASP B 1 321 ? -3.402 41.875 9.953 1 97 321 ASP B O 1
ATOM 6315 N N . PHE B 1 322 ? -4.809 40.844 11.305 1 98.25 322 PHE B N 1
ATOM 6316 C CA . PHE B 1 322 ? -4.992 39.625 10.547 1 98.25 322 PHE B CA 1
ATOM 6317 C C . PHE B 1 322 ? -6.168 38.812 11.086 1 98.25 322 PHE B C 1
ATOM 6319 O O . PHE B 1 322 ? -6.621 39.062 12.211 1 98.25 322 PHE B O 1
ATOM 6326 N N . VAL B 1 323 ? -6.656 37.938 10.336 1 98.44 323 VAL B N 1
ATOM 6327 C CA . VAL B 1 323 ? -7.797 37.125 10.742 1 98.44 323 VAL B CA 1
ATOM 6328 C C . VAL B 1 323 ? -7.438 36.312 11.984 1 98.44 323 VAL B C 1
ATOM 6330 O O . VAL B 1 323 ? -6.488 35.531 11.969 1 98.44 323 VAL B O 1
ATOM 6333 N N . GLY B 1 324 ? -8.18 36.5 13.102 1 98.25 324 GLY B N 1
ATOM 6334 C CA . GLY B 1 324 ? -7.988 35.75 14.328 1 98.25 324 GLY B CA 1
ATOM 6335 C C . GLY B 1 324 ? -7.09 36.438 15.328 1 98.25 324 GLY B C 1
ATOM 6336 O O . GLY B 1 324 ? -6.855 35.938 16.422 1 98.25 324 GLY B O 1
ATOM 6337 N N . LYS B 1 325 ? -6.586 37.656 15.008 1 98.44 325 LYS B N 1
ATOM 6338 C CA . LYS B 1 325 ? -5.629 38.344 15.875 1 98.44 325 LYS B CA 1
ATOM 6339 C C . LYS B 1 325 ? -6.219 38.594 17.266 1 98.44 325 LYS B C 1
ATOM 6341 O O . LYS B 1 325 ? -5.602 38.25 18.281 1 98.44 325 LYS B O 1
ATOM 6346 N N . ALA B 1 326 ? -7.387 39.094 17.312 1 98.19 326 ALA B N 1
ATOM 6347 C CA . ALA B 1 326 ? -8.031 39.406 18.594 1 98.19 326 ALA B CA 1
ATOM 6348 C C . ALA B 1 326 ? -8.203 38.156 19.438 1 98.19 326 ALA B C 1
ATOM 6350 O O . ALA B 1 326 ? -7.977 38.156 20.641 1 98.19 326 ALA B O 1
ATOM 6351 N N . ALA B 1 327 ? -8.648 37.156 18.812 1 98.06 327 ALA B N 1
ATOM 6352 C CA . ALA B 1 327 ? -8.836 35.875 19.516 1 98.06 327 ALA B CA 1
ATOM 6353 C C . ALA B 1 327 ? -7.52 35.344 20.078 1 98.06 327 ALA B C 1
ATOM 6355 O O . ALA B 1 327 ? -7.461 34.875 21.203 1 98.06 327 ALA B O 1
ATOM 6356 N N . LEU B 1 328 ? -6.469 35.406 19.266 1 98.31 328 LEU B N 1
ATOM 6357 C CA . LEU B 1 328 ? -5.172 34.906 19.688 1 98.31 328 LEU B CA 1
ATOM 6358 C C . LEU B 1 328 ? -4.586 35.75 20.812 1 98.31 328 LEU B C 1
ATOM 6360 O O . LEU B 1 328 ? -3.898 35.25 21.703 1 98.31 328 LEU B O 1
ATOM 6364 N N . GLU B 1 329 ? -4.84 37.031 20.75 1 98 329 GLU B N 1
ATOM 6365 C CA . GLU B 1 329 ? -4.422 37.938 21.828 1 98 329 GLU B CA 1
ATOM 6366 C C . GLU B 1 329 ? -5.082 37.531 23.156 1 98 329 GLU B C 1
ATOM 6368 O O . GLU B 1 329 ? -4.434 37.531 24.203 1 98 329 GLU B O 1
ATOM 6373 N N . LYS B 1 330 ? -6.281 37.219 23.062 1 98 330 LYS B N 1
ATOM 6374 C CA . LYS B 1 330 ? -7.004 36.781 24.25 1 98 330 LYS B CA 1
ATOM 6375 C C . LYS B 1 330 ? -6.43 35.469 24.797 1 98 330 LYS B C 1
ATOM 6377 O O . LYS B 1 330 ? -6.223 35.344 26 1 98 330 LYS B O 1
ATOM 6382 N N . ILE B 1 331 ? -6.215 34.531 23.922 1 97.25 331 ILE B N 1
ATOM 6383 C CA . ILE B 1 331 ? -5.66 33.25 24.328 1 97.25 331 ILE B CA 1
ATOM 6384 C C . ILE B 1 331 ? -4.285 33.469 24.969 1 97.25 331 ILE B C 1
ATOM 6386 O O . ILE B 1 331 ? -3.967 32.844 25.984 1 97.25 331 ILE B O 1
ATOM 6390 N N . LYS B 1 332 ? -3.479 34.281 24.281 1 96.62 332 LYS B N 1
ATOM 6391 C CA . LYS B 1 332 ? -2.148 34.594 24.812 1 96.62 332 LYS B CA 1
ATOM 6392 C C . LYS B 1 332 ? -2.227 35.156 26.219 1 96.62 332 LYS B C 1
ATOM 6394 O O . LYS B 1 332 ? -1.455 34.781 27.094 1 96.62 332 LYS B O 1
ATOM 6399 N N . ALA B 1 333 ? -3.137 36.031 26.422 1 97.06 333 ALA B N 1
ATOM 6400 C CA . ALA B 1 333 ? -3.303 36.656 27.719 1 97.06 333 ALA B CA 1
ATOM 6401 C C . ALA B 1 333 ? -3.727 35.656 28.797 1 97.06 333 ALA B C 1
ATOM 6403 O O . ALA B 1 333 ? -3.285 35.75 29.938 1 97.06 333 ALA B O 1
ATOM 6404 N N . GLU B 1 334 ? -4.543 34.75 28.453 1 96.06 334 GLU B N 1
ATOM 6405 C CA . GLU B 1 334 ? -5.051 33.75 29.391 1 96.06 334 GLU B CA 1
ATOM 6406 C C . GLU B 1 334 ? -4.043 32.625 29.578 1 96.06 334 GLU B C 1
ATOM 6408 O O . GLU B 1 334 ? -4.031 31.969 30.625 1 96.06 334 GLU B O 1
ATOM 6413 N N . GLY B 1 335 ? -3.215 32.469 28.609 1 93.44 335 GLY B N 1
ATOM 6414 C CA . GLY B 1 335 ? -2.289 31.344 28.594 1 93.44 335 GLY B CA 1
ATOM 6415 C C . GLY B 1 335 ? -2.859 30.109 27.938 1 93.44 335 GLY B C 1
ATOM 6416 O O . GLY B 1 335 ? -4.051 29.828 28.062 1 93.44 335 GLY B O 1
ATOM 6417 N N . ALA B 1 336 ? -1.975 29.422 27.25 1 89.81 336 ALA B N 1
ATOM 6418 C CA . ALA B 1 336 ? -2.404 28.188 26.609 1 89.81 336 ALA B CA 1
ATOM 6419 C C . ALA B 1 336 ? -2.811 27.141 27.641 1 89.81 336 ALA B C 1
ATOM 6421 O O . ALA B 1 336 ? -2.18 27.031 28.703 1 89.81 336 ALA B O 1
ATOM 6422 N N . LYS B 1 337 ? -3.836 26.406 27.312 1 93.88 337 LYS B N 1
ATOM 6423 C CA . LYS B 1 337 ? -4.348 25.406 28.25 1 93.88 337 LYS B CA 1
ATOM 6424 C C . LYS B 1 337 ? -3.75 24.031 27.953 1 93.88 337 LYS B C 1
ATOM 6426 O O . LYS B 1 337 ? -3.75 23.156 28.828 1 93.88 337 LYS B O 1
ATOM 6431 N N . ARG B 1 338 ? -3.316 23.812 26.75 1 97.38 338 ARG B N 1
ATOM 6432 C CA . ARG B 1 338 ? -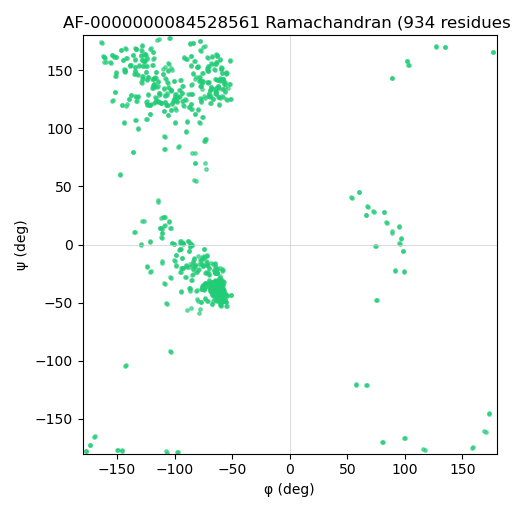2.705 22.562 26.312 1 97.38 338 ARG B CA 1
ATOM 6433 C C . ARG B 1 338 ? -1.366 22.812 25.625 1 97.38 338 ARG B C 1
ATOM 6435 O O . ARG B 1 338 ? -1.06 23.938 25.25 1 97.38 338 ARG B O 1
ATOM 6442 N N . LYS B 1 339 ? -0.537 21.781 25.578 1 96.75 339 LYS B N 1
ATOM 6443 C CA . LYS B 1 339 ? 0.751 21.844 24.891 1 96.75 339 LYS B CA 1
ATOM 6444 C C . LYS B 1 339 ? 1.01 20.547 24.109 1 96.75 339 LYS B C 1
ATOM 6446 O O . LYS B 1 339 ? 0.502 19.484 24.469 1 96.75 339 LYS B O 1
ATOM 6451 N N . LYS B 1 340 ? 1.799 20.672 23.109 1 96.69 340 LYS B N 1
ATOM 6452 C CA . LYS B 1 340 ? 2.137 19.547 22.234 1 96.69 340 LYS B CA 1
ATOM 6453 C C . LYS B 1 340 ? 3.135 18.609 22.922 1 96.69 340 LYS B C 1
ATOM 6455 O O . LYS B 1 340 ? 4.07 19.078 23.578 1 96.69 340 LYS B O 1
ATOM 6460 N N . VAL B 1 341 ? 2.945 17.312 22.734 1 96.62 341 VAL B N 1
ATOM 6461 C CA . VAL B 1 341 ? 3.867 16.312 23.266 1 96.62 341 VAL B CA 1
ATOM 6462 C C . VAL B 1 341 ? 3.949 15.125 22.312 1 96.62 341 VAL B C 1
ATOM 6464 O O . VAL B 1 341 ? 3.178 15.031 21.359 1 96.62 341 VAL B O 1
ATOM 6467 N N . THR B 1 342 ? 4.926 14.266 22.516 1 96.88 342 THR B N 1
ATOM 6468 C CA . THR B 1 342 ? 5.012 12.93 21.938 1 96.88 342 THR B CA 1
ATOM 6469 C C . THR B 1 342 ? 4.648 11.867 22.969 1 96.88 342 THR B C 1
ATOM 6471 O O . THR B 1 342 ? 5.055 11.945 24.125 1 96.88 342 THR B O 1
ATOM 6474 N N . PHE B 1 343 ? 3.814 10.961 22.578 1 97.75 343 PHE B N 1
ATOM 6475 C CA . PHE B 1 343 ? 3.498 9.805 23.406 1 97.75 343 PHE B CA 1
ATOM 6476 C C . PHE B 1 343 ? 4.258 8.57 22.938 1 97.75 343 PHE B C 1
ATOM 6478 O O . PHE B 1 343 ? 4.184 8.203 21.766 1 97.75 343 PHE B O 1
ATOM 6485 N N . GLU B 1 344 ? 5.012 7.984 23.828 1 97.38 344 GLU B N 1
ATOM 6486 C CA . GLU B 1 344 ? 5.582 6.664 23.578 1 97.38 344 GLU B CA 1
ATOM 6487 C C . GLU B 1 344 ? 4.68 5.562 24.125 1 97.38 344 GLU B C 1
ATOM 6489 O O . GLU B 1 344 ? 4.402 5.516 25.328 1 97.38 344 GLU B O 1
ATOM 6494 N N . TRP B 1 345 ? 4.234 4.688 23.25 1 98.44 345 TRP B N 1
ATOM 6495 C CA . TRP B 1 345 ? 3.311 3.641 23.672 1 98.44 345 TRP B CA 1
ATOM 6496 C C . TRP B 1 345 ? 4.055 2.525 24.406 1 98.44 345 TRP B C 1
ATOM 6498 O O . TRP B 1 345 ? 5.152 2.135 24 1 98.44 345 TRP B O 1
ATOM 6508 N N . ASN B 1 346 ? 3.414 2.041 25.438 1 98.38 346 ASN B N 1
ATOM 6509 C CA . ASN B 1 346 ? 3.984 0.912 26.172 1 98.38 346 ASN B CA 1
ATOM 6510 C C . ASN B 1 346 ? 4.055 -0.339 25.297 1 98.38 346 ASN B C 1
ATOM 6512 O O . ASN B 1 346 ? 3.051 -0.76 24.719 1 98.38 346 ASN B O 1
ATOM 6516 N N . ARG B 1 347 ? 5.152 -0.929 25.328 1 97.75 347 ARG B N 1
ATOM 6517 C CA . ARG B 1 347 ? 5.441 -2.09 24.484 1 97.75 347 ARG B CA 1
ATOM 6518 C C . ARG B 1 347 ? 4.48 -3.234 24.781 1 97.75 347 ARG B C 1
ATOM 6520 O O . ARG B 1 347 ? 3.875 -3.803 23.875 1 97.75 347 ARG B O 1
ATOM 6527 N N . ASP B 1 348 ? 4.348 -3.588 26.047 1 98 348 ASP B N 1
ATOM 6528 C CA . ASP B 1 348 ? 3.561 -4.754 26.438 1 98 348 ASP B CA 1
ATOM 6529 C C . ASP B 1 348 ? 2.08 -4.551 26.125 1 98 348 ASP B C 1
ATOM 6531 O O . ASP B 1 348 ? 1.39 -5.492 25.719 1 98 348 ASP B O 1
ATOM 6535 N N . ASP B 1 349 ? 1.598 -3.328 26.328 1 98.62 349 ASP B N 1
ATOM 6536 C CA . ASP B 1 349 ? 0.205 -3.02 26.016 1 98.62 349 ASP B CA 1
ATOM 6537 C C . ASP B 1 349 ? -0.051 -3.1 24.516 1 98.62 349 ASP B C 1
ATOM 6539 O O . ASP B 1 349 ? -1.097 -3.59 24.094 1 98.62 349 ASP B O 1
ATOM 6543 N N . VAL B 1 350 ? 0.912 -2.639 23.719 1 98.81 350 VAL B N 1
ATOM 6544 C CA . VAL B 1 350 ? 0.81 -2.732 22.266 1 98.81 350 VAL B CA 1
ATOM 6545 C C . VAL B 1 350 ? 0.75 -4.199 21.844 1 98.81 350 VAL B C 1
ATOM 6547 O O . VAL B 1 350 ? -0.097 -4.586 21.031 1 98.81 350 VAL B O 1
ATOM 6550 N N . LEU B 1 351 ? 1.63 -5.023 22.422 1 98.38 351 LEU B N 1
ATOM 6551 C CA . LEU B 1 351 ? 1.688 -6.441 22.078 1 98.38 351 LEU B CA 1
ATOM 6552 C C . LEU B 1 351 ? 0.4 -7.152 22.484 1 98.38 351 LEU B C 1
ATOM 6554 O O . LEU B 1 351 ? -0.037 -8.086 21.812 1 98.38 351 LEU B O 1
ATOM 6558 N N . LYS B 1 352 ? -0.186 -6.707 23.562 1 98.44 352 LYS B N 1
ATOM 6559 C CA . LYS B 1 352 ? -1.478 -7.242 23.984 1 98.44 352 LYS B CA 1
ATOM 6560 C C . LYS B 1 352 ? -2.553 -6.969 22.938 1 98.44 352 LYS B C 1
ATOM 6562 O O . LYS B 1 352 ? -3.369 -7.84 22.641 1 98.44 352 LYS B O 1
ATOM 6567 N N . VAL B 1 353 ? -2.547 -5.75 22.438 1 98.69 353 VAL B N 1
ATOM 6568 C CA . VAL B 1 353 ? -3.516 -5.387 21.406 1 98.69 353 VAL B CA 1
ATOM 6569 C C . VAL B 1 353 ? -3.297 -6.246 20.172 1 98.69 353 VAL B C 1
ATOM 6571 O O . VAL B 1 353 ? -4.25 -6.801 19.609 1 98.69 353 VAL B O 1
ATOM 6574 N N . ILE B 1 354 ? -2.059 -6.426 19.75 1 98.5 354 ILE B N 1
ATOM 6575 C CA . ILE B 1 354 ? -1.73 -7.223 18.562 1 98.5 354 ILE B CA 1
ATOM 6576 C C . ILE B 1 354 ? -2.178 -8.664 18.781 1 98.5 354 ILE B C 1
ATOM 6578 O O . ILE B 1 354 ? -2.758 -9.281 17.891 1 98.5 354 ILE B O 1
ATOM 6582 N N . ALA B 1 355 ? -1.998 -9.172 19.938 1 98.44 355 ALA B N 1
ATOM 6583 C CA . ALA B 1 355 ? -2.334 -10.547 20.281 1 98.44 355 ALA B CA 1
ATOM 6584 C C . ALA B 1 355 ? -3.828 -10.805 20.109 1 98.44 355 ALA B C 1
ATOM 6586 O O . ALA B 1 355 ? -4.242 -11.914 19.766 1 98.44 355 ALA B O 1
ATOM 6587 N N . SER B 1 356 ? -4.605 -9.789 20.328 1 98.5 356 SER B N 1
ATOM 6588 C CA . SER B 1 356 ? -6.055 -9.945 20.25 1 98.5 356 SER B CA 1
ATOM 6589 C C . SER B 1 356 ? -6.496 -10.297 18.828 1 98.5 356 SER B C 1
ATOM 6591 O O . SER B 1 356 ? -7.547 -10.914 18.641 1 98.5 356 SER B O 1
ATOM 6593 N N . GLY B 1 357 ? -5.68 -9.93 17.875 1 97.75 357 GLY B N 1
ATOM 6594 C CA . GLY B 1 357 ? -5.973 -10.242 16.484 1 97.75 357 GLY B CA 1
ATOM 6595 C C . GLY B 1 357 ? -5.809 -11.719 16.156 1 97.75 357 GLY B C 1
ATOM 6596 O O . GLY B 1 357 ? -6.215 -12.172 15.086 1 97.75 357 GLY B O 1
ATOM 6597 N N . PHE B 1 358 ? -5.25 -12.484 17.047 1 97.56 358 PHE B N 1
ATOM 6598 C CA . PHE B 1 358 ? -5.012 -13.914 16.859 1 97.56 358 PHE B CA 1
ATOM 6599 C C . PHE B 1 358 ? -5.961 -14.734 17.734 1 97.56 358 PHE B C 1
ATOM 6601 O O . PHE B 1 358 ? -5.715 -15.922 17.984 1 97.56 358 PHE B O 1
ATOM 6608 N N . GLU B 1 359 ? -7.004 -14.086 18.203 1 95.94 359 GLU B N 1
ATOM 6609 C CA . GLU B 1 359 ? -8 -14.75 19.047 1 95.94 359 GLU B CA 1
ATOM 6610 C C . GLU B 1 359 ? -9.383 -14.711 18.406 1 95.94 359 GLU B C 1
ATOM 6612 O O . GLU B 1 359 ? -9.672 -13.812 17.609 1 95.94 359 GLU B O 1
ATOM 6617 N N . LYS B 1 360 ? -10.156 -15.672 18.781 1 90.88 360 LYS B N 1
ATOM 6618 C CA . LYS B 1 360 ? -11.547 -15.664 18.312 1 90.88 360 LYS B CA 1
ATOM 6619 C C . LYS B 1 360 ? -12.344 -14.555 18.984 1 90.88 360 LYS B C 1
ATOM 6621 O O . LYS B 1 360 ? -11.969 -14.078 20.062 1 90.88 360 LYS B O 1
ATOM 6626 N N . GLY B 1 361 ? -13.328 -14.141 18.297 1 94.12 361 GLY B N 1
ATOM 6627 C CA . GLY B 1 361 ? -14.133 -13.055 18.844 1 94.12 361 GLY B CA 1
ATOM 6628 C C . GLY B 1 361 ? -13.781 -11.703 18.25 1 94.12 361 GLY B C 1
ATOM 6629 O O . GLY B 1 361 ? -13.141 -11.625 17.203 1 94.12 361 GLY B O 1
ATOM 6630 N N . THR B 1 362 ? -14.273 -10.656 18.891 1 96.56 362 THR B N 1
ATOM 6631 C CA . THR B 1 362 ? -14 -9.297 18.438 1 96.56 362 THR B CA 1
ATOM 6632 C C . THR B 1 362 ? -12.68 -8.797 19.016 1 96.56 362 THR B C 1
ATOM 6634 O O . THR B 1 362 ? -12.523 -8.672 20.219 1 96.56 362 THR B O 1
ATOM 6637 N N . PRO B 1 363 ? -11.727 -8.523 18.219 1 97.94 363 PRO B N 1
ATOM 6638 C CA . PRO B 1 363 ? -10.43 -8.062 18.719 1 97.94 363 PRO B CA 1
ATOM 6639 C C . PRO B 1 363 ? -10.445 -6.598 19.141 1 97.94 363 PRO B C 1
ATOM 6641 O O . PRO B 1 363 ? -11.438 -5.895 18.922 1 97.94 363 PRO B O 1
ATOM 6644 N N . PHE B 1 364 ? -9.352 -6.207 19.875 1 98.5 364 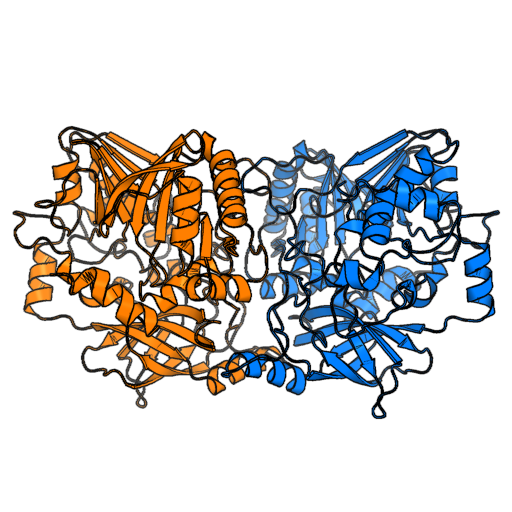PHE B N 1
ATOM 6645 C CA . PHE B 1 364 ? -9.109 -4.777 20.031 1 98.5 364 PHE B CA 1
ATOM 6646 C C . PHE B 1 364 ? -8.836 -4.113 18.688 1 98.5 364 PHE B C 1
ATOM 6648 O O . PHE B 1 364 ? -8.641 -4.793 17.688 1 98.5 364 PHE B O 1
ATOM 6655 N N . LYS B 1 365 ? -8.961 -2.768 18.656 1 98.25 365 LYS B N 1
ATOM 6656 C CA . LYS B 1 365 ? -8.688 -2.018 17.422 1 98.25 365 LYS B CA 1
ATOM 6657 C C . LYS B 1 365 ? -7.328 -2.389 16.844 1 98.25 365 LYS B C 1
ATOM 6659 O O . LYS B 1 365 ? -6.312 -2.326 17.547 1 98.25 365 LYS B O 1
ATOM 6664 N N . TRP B 1 366 ? -7.32 -2.801 15.594 1 98.12 366 TRP B N 1
ATOM 6665 C CA . TRP B 1 366 ? -6.117 -3.262 14.914 1 98.12 366 TRP B CA 1
ATOM 6666 C C . TRP B 1 366 ? -5.043 -2.178 14.914 1 98.12 366 TRP B C 1
ATOM 6668 O O . TRP B 1 366 ? -5.34 -1.004 14.68 1 98.12 366 TRP B O 1
ATOM 6678 N N . ILE B 1 367 ? -3.826 -2.518 15.242 1 98.25 367 ILE B N 1
ATOM 6679 C CA . ILE B 1 367 ? -2.664 -1.651 15.07 1 98.25 367 ILE B CA 1
ATOM 6680 C C . ILE B 1 367 ? -1.908 -2.045 13.805 1 98.25 367 ILE B C 1
ATOM 6682 O O . ILE B 1 367 ? -1.253 -3.088 13.758 1 98.25 367 ILE B O 1
ATOM 6686 N N . ASP B 1 368 ? -2.037 -1.285 12.789 1 97 368 ASP B N 1
ATOM 6687 C CA . ASP B 1 368 ? -1.356 -1.527 11.523 1 97 368 ASP B CA 1
ATOM 6688 C C . ASP B 1 368 ? 0.049 -0.931 11.531 1 97 368 ASP B C 1
ATOM 6690 O O . ASP B 1 368 ? 0.33 -0 12.289 1 97 368 ASP B O 1
ATOM 6694 N N . PHE B 1 369 ? 0.95 -1.48 10.727 1 97.44 369 PHE B N 1
ATOM 6695 C CA . PHE B 1 369 ? 2.324 -1.007 10.625 1 97.44 369 PHE B CA 1
ATOM 6696 C C . PHE B 1 369 ? 2.633 -0.558 9.195 1 97.44 369 PHE B C 1
ATOM 6698 O O . PHE B 1 369 ? 2.201 -1.193 8.234 1 97.44 369 PHE B O 1
ATOM 6705 N N . PRO B 1 370 ? 3.432 0.533 9.016 1 97.31 370 PRO B N 1
ATOM 6706 C CA . PRO B 1 370 ? 3.924 1.37 10.117 1 97.31 370 PRO B CA 1
ATOM 6707 C C . PRO B 1 370 ? 2.924 2.445 10.531 1 97.31 370 PRO B C 1
ATOM 6709 O O . PRO B 1 370 ? 3.164 3.178 11.492 1 97.31 370 PRO B O 1
ATOM 6712 N N . GLN B 1 371 ? 1.775 2.512 9.883 1 95.06 371 GLN B N 1
ATOM 6713 C CA . GLN B 1 371 ? 0.833 3.598 10.133 1 95.06 371 GLN B CA 1
ATOM 6714 C C . GLN B 1 371 ? -0.538 3.057 10.523 1 95.06 371 GLN B C 1
ATOM 6716 O O . GLN B 1 371 ? -1.296 2.59 9.672 1 95.06 371 GLN B O 1
ATOM 6721 N N . PRO B 1 372 ? -0.937 3.189 11.789 1 95.81 372 PRO B N 1
ATOM 6722 C CA . PRO B 1 372 ? -2.24 2.672 12.219 1 95.81 372 PRO B CA 1
ATOM 6723 C C . PRO B 1 372 ? -3.371 3.672 11.992 1 95.81 372 PRO B C 1
ATOM 6725 O O . PRO B 1 372 ? -4.527 3.383 12.312 1 95.81 372 PRO B O 1
ATOM 6728 N N . ASN B 1 373 ? -3.107 4.852 11.438 1 93.44 373 ASN B N 1
ATOM 6729 C CA . ASN B 1 373 ? -4.125 5.875 11.219 1 93.44 373 ASN B CA 1
ATOM 6730 C C . ASN B 1 373 ? -5.207 5.395 10.258 1 93.44 373 ASN B C 1
ATOM 6732 O O . ASN B 1 373 ? -4.902 4.766 9.242 1 93.44 373 ASN B O 1
ATOM 6736 N N . TYR B 1 374 ? -6.48 5.672 10.594 1 95.5 374 TYR B N 1
ATOM 6737 C CA . TYR B 1 374 ? -7.578 5.188 9.766 1 95.5 374 TYR B CA 1
ATOM 6738 C C . TYR B 1 374 ? -8.609 6.285 9.523 1 95.5 374 TYR B C 1
ATOM 6740 O O . TYR B 1 374 ? -9.719 6.012 9.078 1 95.5 374 TYR B O 1
ATOM 6748 N N . ALA B 1 375 ? -8.25 7.523 9.891 1 96.19 375 ALA B N 1
ATOM 6749 C CA . ALA B 1 375 ? -9.117 8.68 9.688 1 96.19 375 ALA B CA 1
ATOM 6750 C C . ALA B 1 375 ? -8.305 9.906 9.281 1 96.19 375 ALA B C 1
ATOM 6752 O O . ALA B 1 375 ? -7.094 9.961 9.5 1 96.19 375 ALA B O 1
ATOM 6753 N N . SER B 1 376 ? -8.977 10.867 8.703 1 94.88 376 SER B N 1
ATOM 6754 C CA . SER B 1 376 ? -8.312 12.109 8.32 1 94.88 376 SER B CA 1
ATOM 6755 C C . SER B 1 376 ? -7.781 12.852 9.539 1 94.88 376 SER B C 1
ATOM 6757 O O . SER B 1 376 ? -6.73 13.492 9.469 1 94.88 376 SER B O 1
ATOM 6759 N N . SER B 1 377 ? -8.516 12.781 10.586 1 96.25 377 SER B N 1
ATOM 6760 C CA . SER B 1 377 ? -8.117 13.328 11.875 1 96.25 377 SER B CA 1
ATOM 6761 C C . SER B 1 377 ? -8.375 12.328 13 1 96.25 377 SER B C 1
ATOM 6763 O O . SER B 1 377 ? -9.484 11.812 13.141 1 96.25 377 SER B O 1
ATOM 6765 N N . SER B 1 378 ? -7.34 12.102 13.742 1 96.38 378 SER B N 1
ATOM 6766 C CA . SER B 1 378 ? -7.457 11.164 14.859 1 96.38 378 SER B CA 1
ATOM 6767 C C . SER B 1 378 ? -7.445 11.898 16.188 1 96.38 378 SER B C 1
ATOM 6769 O O . SER B 1 378 ? -6.746 12.906 16.359 1 96.38 378 SER B O 1
ATOM 6771 N N . ALA B 1 379 ? -8.258 11.398 17.125 1 97.94 379 ALA B N 1
ATOM 6772 C CA . ALA B 1 379 ? -8.266 11.875 18.5 1 97.94 379 ALA B CA 1
ATOM 6773 C C . ALA B 1 379 ? -8.523 10.727 19.469 1 97.94 379 ALA B C 1
ATOM 6775 O O . ALA B 1 379 ? -9.656 10.25 19.594 1 97.94 379 ALA B O 1
ATOM 6776 N N . ASP B 1 380 ? -7.523 10.289 20.156 1 98.62 380 ASP B N 1
ATOM 6777 C CA . ASP B 1 380 ? -7.668 9.289 21.203 1 98.62 380 ASP B CA 1
ATOM 6778 C C . ASP B 1 380 ? -7.543 9.922 22.578 1 98.62 380 ASP B C 1
ATOM 6780 O O . ASP B 1 380 ? -6.625 10.703 22.828 1 98.62 380 ASP B O 1
ATOM 6784 N N . ARG B 1 381 ? -8.422 9.516 23.406 1 98.56 381 ARG B N 1
ATOM 6785 C CA . ARG B 1 381 ? -8.508 10.062 24.766 1 98.56 381 ARG B CA 1
ATOM 6786 C C . ARG B 1 381 ? -7.312 9.633 25.609 1 98.56 381 ARG B C 1
ATOM 6788 O O . ARG B 1 381 ? -6.961 8.445 25.641 1 98.56 381 ARG B O 1
ATOM 6795 N N . VAL B 1 382 ? -6.648 10.578 26.203 1 98.75 382 VAL B N 1
ATOM 6796 C CA . VAL B 1 382 ? -5.551 10.312 27.125 1 98.75 382 VAL B CA 1
ATOM 6797 C C . VAL B 1 382 ? -5.945 10.75 28.531 1 98.75 382 VAL B C 1
ATOM 6799 O O . VAL B 1 382 ? -6.395 11.883 28.734 1 98.75 382 VAL B O 1
ATOM 6802 N N . GLU B 1 383 ? -5.73 9.844 29.484 1 98.62 383 GLU B N 1
ATOM 6803 C CA . GLU B 1 383 ? -6.266 10.086 30.812 1 98.62 383 GLU B CA 1
ATOM 6804 C C . GLU B 1 383 ? -5.223 9.781 31.891 1 98.62 383 GLU B C 1
ATOM 6806 O O . GLU B 1 383 ? -4.273 9.031 31.656 1 98.62 383 GLU B O 1
ATOM 6811 N N . THR B 1 384 ? -5.48 10.375 33.062 1 97.5 384 THR B N 1
ATOM 6812 C CA . THR B 1 384 ? -4.746 10.008 34.281 1 97.5 384 THR B CA 1
ATOM 6813 C C . THR B 1 384 ? -5.289 8.703 34.844 1 97.5 384 THR B C 1
ATOM 6815 O O . THR B 1 384 ? -6.262 8.148 34.344 1 97.5 384 THR B O 1
ATOM 6818 N N . GLU B 1 385 ? -4.633 8.242 35.875 1 92.5 385 GLU B N 1
ATOM 6819 C CA . GLU B 1 385 ? -5.012 6.992 36.5 1 92.5 385 GLU B CA 1
ATOM 6820 C C . GLU B 1 385 ? -6.441 7.055 37.031 1 92.5 385 GLU B C 1
ATOM 6822 O O . GLU B 1 385 ? -7.148 6.047 37.062 1 92.5 385 GLU B O 1
ATOM 6827 N N . ASP B 1 386 ? -6.898 8.219 37.406 1 93.56 386 ASP B N 1
ATOM 6828 C CA . ASP B 1 386 ? -8.227 8.367 38 1 93.56 386 ASP B CA 1
ATOM 6829 C C . ASP B 1 386 ? -9.289 8.547 36.938 1 93.56 386 ASP B C 1
ATOM 6831 O O . ASP B 1 386 ? -10.469 8.758 37.25 1 93.56 386 ASP B O 1
ATOM 6835 N N . GLY B 1 387 ? -8.875 8.586 35.656 1 94.94 387 GLY B N 1
ATOM 6836 C CA . GLY B 1 387 ? -9.836 8.633 34.562 1 94.94 387 GLY B CA 1
ATOM 6837 C C . GLY B 1 387 ? -10.086 10.039 34.062 1 94.94 387 GLY B C 1
ATOM 6838 O O . GLY B 1 387 ? -10.922 10.242 33.188 1 94.94 387 GLY B O 1
ATOM 6839 N N . THR B 1 388 ? -9.359 10.992 34.562 1 97.25 388 THR B N 1
ATOM 6840 C CA . THR B 1 388 ? -9.508 12.359 34.094 1 97.25 388 THR B CA 1
ATOM 6841 C C . THR B 1 388 ? -8.812 12.555 32.75 1 97.25 388 THR B C 1
ATOM 6843 O O . THR B 1 388 ? -7.621 12.25 32.625 1 97.25 388 THR B O 1
ATOM 6846 N N . MET B 1 389 ? -9.594 13.062 31.781 1 98.06 389 MET B N 1
ATOM 6847 C CA . MET B 1 389 ? -8.977 13.336 30.484 1 98.06 389 MET B CA 1
ATOM 6848 C C . MET B 1 389 ? -8.023 14.523 30.578 1 98.06 389 MET B C 1
ATOM 6850 O O . MET B 1 389 ? -8.406 15.594 31.047 1 98.06 389 MET B O 1
ATOM 6854 N N . VAL B 1 390 ? -6.773 14.32 30.062 1 98.5 390 VAL B N 1
ATOM 6855 C CA . VAL B 1 390 ? -5.781 15.391 30.156 1 98.5 390 VAL B CA 1
ATOM 6856 C C . VAL B 1 390 ? -5.164 15.656 28.797 1 98.5 390 VAL B C 1
ATOM 6858 O O . VAL B 1 390 ? -4.277 16.5 28.656 1 98.5 390 VAL B O 1
ATOM 6861 N N . GLY B 1 391 ? -5.629 14.891 27.797 1 97.88 391 GLY B N 1
ATOM 6862 C CA . GLY B 1 391 ? -5.039 15.141 26.484 1 97.88 391 GLY B CA 1
ATOM 6863 C C . GLY B 1 391 ? -5.664 14.305 25.391 1 97.88 391 GLY B C 1
ATOM 6864 O O . GLY B 1 391 ? -6.656 13.609 25.609 1 97.88 391 GLY B O 1
ATOM 6865 N N . MET B 1 392 ? -5.105 14.492 24.203 1 98.19 392 MET B N 1
ATOM 6866 C CA . MET B 1 392 ? -5.527 13.781 23 1 98.19 392 MET B CA 1
ATOM 6867 C C . MET B 1 392 ? -4.32 13.336 22.172 1 98.19 392 MET B C 1
ATOM 6869 O O . MET B 1 392 ? -3.406 14.117 21.922 1 98.19 392 MET B O 1
ATOM 6873 N N . SER B 1 393 ? -4.301 12.047 21.828 1 98.06 393 SER B N 1
ATOM 6874 C CA . SER B 1 393 ? -3.367 11.547 20.812 1 98.06 393 SER B CA 1
ATOM 6875 C C . SER B 1 393 ? -3.916 11.727 19.406 1 98.06 393 SER B C 1
ATOM 6877 O O . SER B 1 393 ? -5.023 11.281 19.109 1 98.06 393 SER B O 1
ATOM 6879 N N . MET B 1 394 ? -3.09 12.336 18.5 1 97.81 394 MET B N 1
ATOM 6880 C CA . MET B 1 394 ? -3.701 12.875 17.281 1 97.81 394 MET B CA 1
ATOM 6881 C C . MET B 1 394 ? -3.053 12.281 16.031 1 97.81 394 MET B C 1
ATOM 6883 O O . MET B 1 394 ? -3.605 12.375 14.938 1 97.81 394 MET B O 1
ATOM 6887 N N . PHE B 1 395 ? -1.902 11.727 16.094 1 96.94 395 PHE B N 1
ATOM 6888 C CA . PHE B 1 395 ? -1.231 11.094 14.961 1 96.94 395 PHE B CA 1
ATOM 6889 C C . PHE B 1 395 ? -0.267 10.016 15.438 1 96.94 395 PHE B C 1
ATOM 6891 O O . PHE B 1 395 ? 0.631 10.289 16.234 1 96.94 395 PHE B O 1
ATOM 6898 N N . ASN B 1 396 ? -0.441 8.82 14.93 1 96.5 396 ASN B N 1
ATOM 6899 C CA . ASN B 1 396 ? 0.328 7.711 15.484 1 96.5 396 ASN B CA 1
ATOM 6900 C C . ASN B 1 396 ? 1.09 6.961 14.391 1 96.5 396 ASN B C 1
ATOM 6902 O O . ASN B 1 396 ? 0.823 7.148 13.203 1 96.5 396 ASN B O 1
ATOM 6906 N N . GLY B 1 397 ? 2.051 6.191 14.789 1 97.25 397 GLY B N 1
ATOM 6907 C CA . GLY B 1 397 ? 2.832 5.348 13.898 1 97.25 397 GLY B CA 1
ATOM 6908 C C . GLY B 1 397 ? 3.953 4.609 14.609 1 97.25 397 GLY B C 1
ATOM 6909 O O . GLY B 1 397 ? 4.25 4.887 15.773 1 97.25 397 GLY B O 1
ATOM 6910 N N . TYR B 1 398 ? 4.516 3.633 13.977 1 97.81 398 TYR B N 1
ATOM 6911 C CA . TYR B 1 398 ? 5.672 2.869 14.438 1 97.81 398 TYR B CA 1
ATOM 6912 C C . TYR B 1 398 ? 6.965 3.422 13.844 1 97.81 398 TYR B C 1
ATOM 6914 O O . TYR B 1 398 ? 7.043 3.684 12.641 1 97.81 398 TYR B O 1
ATOM 6922 N N . SER B 1 399 ? 7.941 3.607 14.672 1 96.12 399 SER B N 1
ATOM 6923 C CA . SER B 1 399 ? 9.273 4.012 14.219 1 96.12 399 SER B CA 1
ATOM 6924 C C . SER B 1 399 ? 10.258 2.848 14.297 1 96.12 399 SER B C 1
ATOM 6926 O O . SER B 1 399 ? 10.594 2.379 15.383 1 96.12 399 SER B O 1
ATOM 6928 N N . TRP B 1 400 ? 10.688 2.377 13.133 1 96.75 400 TRP B N 1
ATOM 6929 C CA . TRP B 1 400 ? 11.727 1.355 13.078 1 96.75 400 TRP B CA 1
ATOM 6930 C C . TRP B 1 400 ? 13.016 1.855 13.719 1 96.75 400 TRP B C 1
ATOM 6932 O O . TRP B 1 400 ? 13.734 1.088 14.367 1 96.75 400 TRP B O 1
ATOM 6942 N N . ASN B 1 401 ? 13.297 3.125 13.562 1 93.75 401 ASN B N 1
ATOM 6943 C CA . ASN B 1 401 ? 14.5 3.74 14.109 1 93.75 401 ASN B CA 1
ATOM 6944 C C . ASN B 1 401 ? 14.469 3.779 15.633 1 93.75 401 ASN B C 1
ATOM 6946 O O . ASN B 1 401 ? 15.5 3.6 16.281 1 93.75 401 ASN B O 1
ATOM 6950 N N . GLU B 1 402 ? 13.25 3.994 16.172 1 93.62 402 GLU B N 1
ATOM 6951 C CA . GLU B 1 402 ? 13.102 4.105 17.625 1 93.62 402 GLU B CA 1
ATOM 6952 C C . GLU B 1 402 ? 12.586 2.801 18.219 1 93.62 402 GLU B C 1
ATOM 6954 O O . GLU B 1 402 ? 12.633 2.613 19.438 1 93.62 402 GLU B O 1
ATOM 6959 N N . ARG B 1 403 ? 12.086 1.868 17.453 1 95.44 403 ARG B N 1
ATOM 6960 C CA . ARG B 1 403 ? 11.594 0.547 17.812 1 95.44 403 ARG B CA 1
ATOM 6961 C C . ARG B 1 403 ? 10.43 0.656 18.797 1 95.44 403 ARG B C 1
ATOM 6963 O O . ARG B 1 403 ? 10.383 -0.066 19.797 1 95.44 403 ARG B O 1
ATOM 6970 N N . CYS B 1 404 ? 9.5 1.548 18.531 1 96.12 404 CYS B N 1
ATOM 6971 C CA . CYS B 1 404 ? 8.312 1.714 19.359 1 96.12 404 CYS B CA 1
ATOM 6972 C C . CYS B 1 404 ? 7.215 2.447 18.594 1 96.12 404 CYS B C 1
ATOM 6974 O O . CYS B 1 404 ? 7.477 3.043 17.547 1 96.12 404 CYS B O 1
ATOM 6976 N N . MET B 1 405 ? 6.004 2.287 19.094 1 97.75 405 MET B N 1
ATOM 6977 C CA . MET B 1 405 ? 4.891 3.115 18.641 1 97.75 405 MET B CA 1
ATOM 6978 C C . MET B 1 405 ? 4.957 4.504 19.266 1 97.75 405 MET B C 1
ATOM 6980 O O . MET B 1 405 ? 5.227 4.633 20.469 1 97.75 405 MET B O 1
ATOM 6984 N N . LEU B 1 406 ? 4.711 5.5 18.422 1 97.06 406 LEU B N 1
ATOM 6985 C CA . LEU B 1 406 ? 4.668 6.891 18.859 1 97.06 406 LEU B CA 1
ATOM 6986 C C . LEU B 1 406 ? 3.369 7.559 18.422 1 97.06 406 LEU B C 1
ATOM 6988 O O . LEU B 1 406 ? 2.744 7.129 17.453 1 97.06 406 LEU B O 1
ATOM 6992 N N . SER B 1 407 ? 2.988 8.516 19.141 1 97.06 407 SER B N 1
ATOM 6993 C CA . SER B 1 407 ? 1.956 9.414 18.641 1 97.06 407 SER B CA 1
ATOM 6994 C C . SER B 1 407 ? 2.225 10.859 19.062 1 97.06 407 SER B C 1
ATOM 6996 O O . SER B 1 407 ? 2.914 11.094 20.062 1 97.06 407 SER B O 1
ATOM 6998 N N . LEU B 1 408 ? 1.782 11.719 18.234 1 97 408 LEU B N 1
ATOM 6999 C CA . LEU B 1 408 ? 1.815 13.148 18.531 1 97 408 LEU B CA 1
ATOM 7000 C C . LEU B 1 408 ? 0.449 13.633 19 1 97 408 LEU B C 1
ATOM 7002 O O . LEU B 1 408 ? -0.583 13.141 18.547 1 97 408 LEU B O 1
ATOM 7006 N N . GLY B 1 409 ? 0.477 14.508 19.984 1 97.5 409 GLY B N 1
ATOM 7007 C CA . GLY B 1 409 ? -0.777 15.047 20.484 1 97.5 409 GLY B CA 1
ATOM 7008 C C . GLY B 1 409 ? -0.588 16.219 21.422 1 97.5 409 GLY B C 1
ATOM 7009 O O . GLY B 1 409 ? 0.453 16.875 21.406 1 97.5 409 GLY B O 1
ATOM 7010 N N . VAL B 1 410 ? -1.673 16.516 22.125 1 97.94 410 VAL B N 1
ATOM 7011 C CA . VAL B 1 410 ? -1.666 17.641 23.062 1 97.94 410 VAL B CA 1
ATOM 7012 C C . VAL B 1 410 ? -2.09 17.156 24.453 1 97.94 410 VAL B C 1
ATOM 7014 O O . VAL B 1 410 ? -2.885 16.219 24.562 1 97.94 410 VAL B O 1
ATOM 7017 N N . VAL B 1 411 ? -1.545 17.812 25.453 1 98.38 411 VAL B N 1
ATOM 7018 C CA . VAL B 1 411 ? -1.923 17.531 26.844 1 98.38 411 VAL B CA 1
ATOM 7019 C C . VAL B 1 411 ? -2.102 18.859 27.594 1 98.38 411 VAL B C 1
ATOM 7021 O O . VAL B 1 411 ? -1.641 19.906 27.141 1 98.38 411 VAL B O 1
ATOM 7024 N N . ASP B 1 412 ? -2.777 18.703 28.734 1 98.12 412 ASP B N 1
ATOM 7025 C CA . ASP B 1 412 ? -2.83 19.828 29.672 1 98.12 412 ASP B CA 1
ATOM 7026 C C . ASP B 1 412 ? -1.426 20.297 30.047 1 98.12 412 ASP B C 1
ATOM 7028 O O . ASP B 1 412 ? -0.509 19.484 30.188 1 98.12 412 ASP B O 1
ATOM 7032 N N . THR B 1 413 ? -1.334 21.609 30.297 1 96.62 413 THR B N 1
ATOM 7033 C CA . THR B 1 413 ? -0.038 22.188 30.609 1 96.62 413 THR B CA 1
ATOM 7034 C C . THR B 1 413 ? 0.497 21.641 31.922 1 96.62 413 THR B C 1
ATOM 7036 O O . THR B 1 413 ? 1.696 21.719 32.188 1 96.62 413 THR B O 1
ATOM 7039 N N . SER B 1 414 ? -0.328 21.031 32.719 1 95.88 414 SER B N 1
ATOM 7040 C CA . SER B 1 414 ? 0.077 20.484 34 1 95.88 414 SER B CA 1
ATOM 7041 C C . SER B 1 414 ? 0.791 19.141 33.812 1 95.88 414 SER B C 1
ATOM 7043 O O . SER B 1 414 ? 1.42 18.641 34.75 1 95.88 414 SER B O 1
ATOM 7045 N N . VAL B 1 415 ? 0.676 18.5 32.688 1 97.56 415 VAL B N 1
ATOM 7046 C CA . VAL B 1 415 ? 1.309 17.219 32.406 1 97.56 415 VAL B CA 1
ATOM 7047 C C . VAL B 1 415 ? 2.797 17.422 32.125 1 97.56 415 VAL B C 1
ATOM 7049 O O . VAL B 1 415 ? 3.186 18.359 31.438 1 97.56 415 VAL B O 1
ATOM 7052 N N . ASN B 1 416 ? 3.631 16.609 32.719 1 96.88 416 ASN B N 1
ATOM 7053 C CA . ASN B 1 416 ? 5.074 16.75 32.562 1 96.88 416 ASN B CA 1
ATOM 7054 C C . ASN B 1 416 ? 5.66 15.633 31.688 1 96.88 416 ASN B C 1
ATOM 7056 O O . ASN B 1 416 ? 5.102 14.539 31.625 1 96.88 416 ASN B O 1
ATOM 7060 N N . GLU B 1 417 ? 6.773 15.992 31.047 1 95.56 417 GLU B N 1
ATOM 7061 C CA . GLU B 1 417 ? 7.551 14.945 30.375 1 95.56 417 GLU B CA 1
ATOM 7062 C C . GLU B 1 417 ? 7.938 13.844 31.359 1 95.56 417 GLU B C 1
ATOM 7064 O O . GLU B 1 417 ? 8.297 14.117 32.5 1 95.56 417 GLU B O 1
ATOM 7069 N N . GLY B 1 418 ? 7.77 12.609 30.922 1 96.5 418 GLY B N 1
ATOM 7070 C CA . GLY B 1 418 ? 8.078 11.477 31.781 1 96.5 418 GLY B CA 1
ATOM 7071 C C . GLY B 1 418 ? 6.848 10.883 32.438 1 96.5 418 GLY B C 1
ATOM 7072 O O . GLY B 1 418 ? 6.875 9.734 32.875 1 96.5 418 GLY B O 1
ATOM 7073 N N . ASP B 1 419 ? 5.766 11.688 32.562 1 97.5 419 ASP B N 1
ATOM 7074 C CA . ASP B 1 419 ? 4.531 11.148 33.125 1 97.5 419 ASP B CA 1
ATOM 7075 C C . ASP B 1 419 ? 4.043 9.938 32.344 1 97.5 419 ASP B C 1
ATOM 7077 O O . ASP B 1 419 ? 4.18 9.906 31.109 1 97.5 419 ASP B O 1
ATOM 7081 N N . VAL B 1 420 ? 3.561 8.93 33.062 1 98 420 VAL B N 1
ATOM 7082 C CA . VAL B 1 420 ? 2.904 7.785 32.438 1 98 420 VAL B CA 1
ATOM 7083 C C . VAL B 1 420 ? 1.389 7.949 32.5 1 98 420 VAL B C 1
ATOM 7085 O O . VAL B 1 420 ? 0.831 8.07 33.594 1 98 420 VAL B O 1
ATOM 7088 N N . LEU B 1 421 ? 0.73 8.062 31.344 1 98.62 421 LEU B N 1
ATOM 7089 C CA . LEU B 1 421 ? -0.713 8.234 31.219 1 98.62 421 LEU B CA 1
ATOM 7090 C C . LEU B 1 421 ? -1.35 7.016 30.562 1 98.62 421 LEU B C 1
ATOM 7092 O O . LEU B 1 421 ? -0.66 6.043 30.234 1 98.62 421 LEU B O 1
ATOM 7096 N N . THR B 1 422 ? -2.707 7.055 30.469 1 98.56 422 THR B N 1
ATOM 7097 C CA . THR B 1 422 ? -3.455 5.98 29.828 1 98.56 422 THR B CA 1
ATOM 7098 C C . THR B 1 422 ? -4.203 6.5 28.609 1 98.56 422 THR B C 1
ATOM 7100 O O . THR B 1 422 ? -4.996 7.438 28.719 1 98.56 422 THR B O 1
ATOM 7103 N N . MET B 1 423 ? -3.914 5.914 27.469 1 98.81 423 MET B N 1
ATOM 7104 C CA . MET B 1 423 ? -4.648 6.227 26.25 1 98.81 423 MET B CA 1
ATOM 7105 C C . MET B 1 423 ? -5.723 5.176 25.984 1 98.81 423 MET B C 1
ATOM 7107 O O . MET B 1 423 ? -5.449 3.977 26.031 1 98.81 423 MET B O 1
ATOM 7111 N N . LYS B 1 424 ? -6.922 5.586 25.75 1 98.69 424 LYS B N 1
ATOM 7112 C CA . LYS B 1 424 ? -7.938 4.668 25.234 1 98.69 424 LYS B CA 1
ATOM 7113 C C . LYS B 1 424 ? -7.742 4.402 23.75 1 98.69 424 LYS B C 1
ATOM 7115 O O . LYS B 1 424 ? -7.695 5.34 22.953 1 98.69 424 LYS B O 1
ATOM 7120 N N . TRP B 1 425 ? -7.59 3.137 23.406 1 98.5 425 TRP B N 1
ATOM 7121 C CA . TRP B 1 425 ? -7.363 2.752 22.016 1 98.5 425 TRP B CA 1
ATOM 7122 C C . TRP B 1 425 ? -8.594 2.066 21.438 1 98.5 425 TRP B C 1
ATOM 7124 O O . TRP B 1 425 ? -9.117 1.116 22.016 1 98.5 425 TRP B O 1
ATOM 7134 N N . GLY B 1 426 ? -9.023 2.602 20.25 1 98.12 426 GLY B N 1
ATOM 7135 C CA . GLY B 1 426 ? -10.227 2.094 19.609 1 98.12 426 GLY B CA 1
ATOM 7136 C C . GLY B 1 426 ? -11.43 2.99 19.812 1 98.12 426 GLY B C 1
ATOM 7137 O O . GLY B 1 426 ? -11.469 3.791 20.75 1 98.12 426 GLY B O 1
ATOM 7138 N N . GLU B 1 427 ? -12.383 2.887 18.969 1 97.94 427 GLU B N 1
ATOM 7139 C CA . GLU B 1 427 ? -13.617 3.664 19.062 1 97.94 427 GLU B CA 1
ATOM 7140 C C . GLU B 1 427 ? -14.594 3.023 20.047 1 97.94 427 GLU B C 1
ATOM 7142 O O . GLU B 1 427 ? -14.68 1.797 20.141 1 97.94 427 GLU B O 1
ATOM 7147 N N . PRO B 1 428 ? -15.352 3.789 20.844 1 96.5 428 PRO B N 1
ATOM 7148 C CA . PRO B 1 428 ? -16.25 3.225 21.859 1 96.5 428 PRO B CA 1
ATOM 7149 C C . PRO B 1 428 ? -17.484 2.557 21.25 1 96.5 428 PRO B C 1
ATOM 7151 O O . PRO B 1 428 ? -18.109 1.703 21.891 1 96.5 428 PRO B O 1
ATOM 7154 N N . GLU B 1 429 ? -17.859 2.975 20.062 1 92.69 429 GLU B N 1
ATOM 7155 C CA . GLU B 1 429 ? -19 2.385 19.359 1 92.69 429 GLU B CA 1
ATOM 7156 C C . GLU B 1 429 ? -18.656 2.102 17.906 1 92.69 429 GLU B C 1
ATOM 7158 O O . GLU B 1 429 ? -17.75 2.713 17.344 1 92.69 429 GLU B O 1
ATOM 7163 N N . THR B 1 430 ? -19.344 1.141 17.422 1 92.56 430 THR B N 1
ATOM 7164 C CA . THR B 1 430 ? -19.219 0.882 15.984 1 92.56 430 THR B CA 1
ATOM 7165 C C . THR B 1 430 ? -19.797 2.037 15.172 1 92.56 430 THR B C 1
ATOM 7167 O O . THR B 1 430 ? -20.922 2.48 15.422 1 92.56 430 THR B O 1
ATOM 7170 N N . THR B 1 431 ? -19.031 2.584 14.312 1 96 431 THR B N 1
ATOM 7171 C CA . THR B 1 431 ? -19.469 3.654 13.422 1 96 431 THR B CA 1
ATOM 7172 C C . THR B 1 431 ? -19.703 3.119 12.016 1 96 431 THR B C 1
ATOM 7174 O O . THR B 1 431 ? -19.516 1.928 11.758 1 96 431 THR B O 1
ATOM 7177 N N . LYS B 1 432 ? -20.156 4.023 11.117 1 95.5 432 LYS B N 1
ATOM 7178 C CA . LYS B 1 432 ? -20.422 3.631 9.734 1 95.5 432 LYS B CA 1
ATOM 7179 C C . LYS B 1 432 ? -19.172 3.764 8.875 1 95.5 432 LYS B C 1
ATOM 7181 O O . LYS B 1 432 ? -19.203 3.479 7.676 1 95.5 432 LYS B O 1
ATOM 7186 N N . LYS B 1 433 ? -18.062 4.133 9.484 1 96 433 LYS B N 1
ATOM 7187 C CA . LYS B 1 433 ? -16.812 4.273 8.727 1 96 433 LYS B CA 1
ATOM 7188 C C . LYS B 1 433 ? -16.438 2.967 8.031 1 96 433 LYS B C 1
ATOM 7190 O O . LYS B 1 433 ? -16.594 1.886 8.609 1 96 433 LYS B O 1
ATOM 7195 N N . THR B 1 434 ? -15.906 3.109 6.84 1 95.38 434 THR B N 1
ATOM 7196 C CA . THR B 1 434 ? -15.477 1.928 6.102 1 95.38 434 THR B CA 1
ATOM 7197 C C . THR B 1 434 ? -13.992 1.666 6.324 1 95.38 434 THR B C 1
ATOM 7199 O O . THR B 1 434 ? -13.469 0.63 5.906 1 95.38 434 THR B O 1
ATOM 7202 N N . SER B 1 435 ? -13.312 2.533 7.047 1 96.25 435 SER B N 1
ATOM 7203 C CA . SER B 1 435 ? -11.867 2.438 7.258 1 96.25 435 SER B CA 1
ATOM 7204 C C . SER B 1 435 ? -11.547 1.707 8.562 1 96.25 435 SER B C 1
ATOM 7206 O O . SER B 1 435 ? -10.383 1.615 8.953 1 96.25 435 SER B O 1
ATOM 7208 N N . THR B 1 436 ? -12.57 1.247 9.234 1 95.56 436 THR B N 1
ATOM 7209 C CA . THR B 1 436 ? -12.328 0.559 10.492 1 95.56 436 THR B CA 1
ATOM 7210 C C . THR B 1 436 ? -13.117 -0.749 10.555 1 95.56 436 THR B C 1
ATOM 7212 O O . THR B 1 436 ? -14.195 -0.858 9.977 1 95.56 436 THR B O 1
ATOM 7215 N N . GLU B 1 437 ? -12.539 -1.712 11.203 1 96.31 437 GLU B N 1
ATOM 7216 C CA . GLU B 1 437 ? -13.172 -3.006 11.445 1 96.31 437 GLU B CA 1
ATOM 7217 C C . GLU B 1 437 ? -13.922 -3.016 12.773 1 96.31 437 GLU B C 1
ATOM 7219 O O . GLU B 1 437 ? -13.695 -2.154 13.625 1 96.31 437 GLU B O 1
ATOM 7224 N N . PRO B 1 438 ? -14.891 -3.996 12.953 1 95.5 438 PRO B N 1
ATOM 7225 C CA . PRO B 1 438 ? -15.422 -4.16 14.305 1 95.5 438 PRO B CA 1
ATOM 7226 C C . PRO B 1 438 ? -14.336 -4.43 15.344 1 95.5 438 PRO B C 1
ATOM 7228 O O . PRO B 1 438 ? -13.43 -5.23 15.102 1 95.5 438 PRO B O 1
ATOM 7231 N N . HIS B 1 439 ? -14.398 -3.695 16.438 1 98 439 HIS B N 1
ATOM 7232 C CA . HIS B 1 439 ? -13.352 -3.844 17.438 1 98 439 HIS B CA 1
ATOM 7233 C C . HIS B 1 439 ? -13.852 -3.455 18.812 1 98 439 HIS B C 1
ATOM 7235 O O . HIS B 1 439 ? -14.906 -2.826 18.953 1 98 439 HIS B O 1
A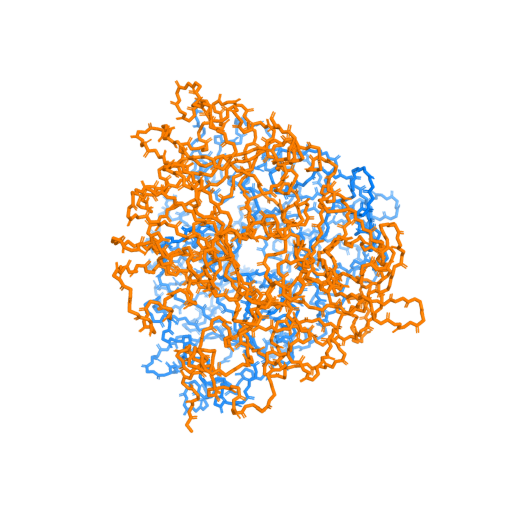TOM 7241 N N . GLU B 1 440 ? -13.086 -3.891 19.812 1 97.56 440 GLU B N 1
ATOM 7242 C CA . GLU B 1 440 ? -13.273 -3.467 21.203 1 97.56 440 GLU B CA 1
ATOM 7243 C C . GLU B 1 440 ? -12.234 -2.426 21.609 1 97.56 440 GLU B C 1
ATOM 7245 O O . GLU B 1 440 ? -11.125 -2.414 21.078 1 97.56 440 GLU B O 1
ATOM 7250 N N . GLN B 1 441 ? -12.656 -1.607 22.5 1 97.81 441 GLN B N 1
ATOM 7251 C CA . GLN B 1 441 ? -11.719 -0.642 23.062 1 97.81 441 GLN B CA 1
ATOM 7252 C C . GLN B 1 441 ? -10.836 -1.288 24.125 1 97.81 441 GLN B C 1
ATOM 7254 O O . GLN B 1 441 ? -11.219 -2.283 24.75 1 97.81 441 GLN B O 1
ATOM 7259 N N . THR B 1 442 ? -9.711 -0.731 24.266 1 98.19 442 THR B N 1
ATOM 7260 C CA . THR B 1 442 ? -8.797 -1.1 25.344 1 98.19 442 THR B CA 1
ATOM 7261 C C . THR B 1 442 ? -7.945 0.097 25.766 1 98.19 442 THR B C 1
ATOM 7263 O O . THR B 1 442 ? -8.234 1.233 25.375 1 98.19 442 THR B O 1
ATOM 7266 N N . THR B 1 443 ? -7 -0.105 26.719 1 98.44 443 THR B N 1
ATOM 7267 C CA . THR B 1 443 ? -6.125 0.97 27.172 1 98.44 443 THR B CA 1
ATOM 7268 C C . THR B 1 443 ? -4.664 0.644 26.859 1 98.44 443 THR B C 1
ATOM 7270 O O . THR B 1 443 ? -4.273 -0.526 26.844 1 98.44 443 THR B O 1
ATOM 7273 N N . ILE B 1 444 ? -3.955 1.582 26.516 1 98.75 444 ILE B N 1
ATOM 7274 C CA . ILE B 1 444 ? -2.51 1.517 26.328 1 98.75 444 ILE B CA 1
ATOM 7275 C C . ILE B 1 444 ? -1.828 2.562 27.203 1 98.75 444 ILE B C 1
ATOM 7277 O O . ILE B 1 444 ? -2.145 3.752 27.125 1 98.75 444 ILE B O 1
ATOM 7281 N N . ARG B 1 445 ? -0.908 2.158 28.172 1 98.62 445 ARG B N 1
ATOM 7282 C CA . ARG B 1 445 ? -0.091 3.123 28.906 1 98.62 445 ARG B CA 1
ATOM 7283 C C . ARG B 1 445 ? 0.816 3.9 27.953 1 98.62 445 ARG B C 1
ATOM 7285 O O . ARG B 1 445 ? 1.397 3.324 27.031 1 98.62 445 ARG B O 1
ATOM 7292 N N . VAL B 1 446 ? 0.943 5.199 28.047 1 98.69 446 VAL B N 1
ATOM 7293 C CA . VAL B 1 446 ? 1.805 6.035 27.219 1 98.69 446 VAL B CA 1
ATOM 7294 C C . VAL B 1 446 ? 2.682 6.914 28.109 1 98.69 446 VAL B C 1
ATOM 7296 O O . VAL B 1 446 ? 2.229 7.41 29.156 1 98.69 446 VAL B O 1
ATOM 7299 N N . ARG B 1 447 ? 3.904 7.039 27.719 1 98.19 447 ARG B N 1
ATOM 7300 C CA . ARG B 1 447 ? 4.828 7.945 28.391 1 98.19 447 ARG B CA 1
ATOM 7301 C C . ARG B 1 447 ? 4.965 9.258 27.625 1 98.19 447 ARG B C 1
ATOM 7303 O O . ARG B 1 447 ? 5.207 9.258 26.422 1 98.19 447 ARG B O 1
ATOM 7310 N N . VAL B 1 448 ? 4.766 10.375 28.344 1 97.88 448 VAL B N 1
ATOM 7311 C CA . VAL B 1 448 ? 4.957 11.688 27.75 1 97.88 448 VAL B CA 1
ATOM 7312 C C . VAL B 1 448 ? 6.441 11.93 27.484 1 97.88 448 VAL B C 1
ATOM 7314 O O . VAL B 1 448 ? 7.266 11.859 28.391 1 97.88 448 VAL B O 1
ATOM 7317 N N . SER B 1 449 ? 6.719 12.188 26.203 1 94.5 449 SER B N 1
ATOM 7318 C CA . SER B 1 449 ? 8.102 12.32 25.766 1 94.5 449 SER B CA 1
ATOM 7319 C C . SER B 1 449 ? 8.328 13.641 25.047 1 94.5 449 SER B C 1
ATOM 7321 O O . SER B 1 449 ? 7.371 14.328 24.688 1 94.5 449 SER B O 1
ATOM 7323 N N . PRO B 1 450 ? 9.617 13.961 24.938 1 86.06 450 PRO B N 1
ATOM 7324 C CA . PRO B 1 450 ? 9.922 15.219 24.266 1 86.06 450 PRO B CA 1
ATOM 7325 C C . PRO B 1 450 ? 9.484 15.227 22.797 1 86.06 450 PRO B C 1
ATOM 7327 O O . PRO B 1 450 ? 9.406 14.164 22.172 1 86.06 450 PRO B O 1
ATOM 7330 N N . THR B 1 451 ? 9.289 16.453 22.266 1 83.75 451 THR B N 1
ATOM 7331 C CA . THR B 1 451 ? 9.023 16.719 20.859 1 83.75 451 THR B CA 1
ATOM 7332 C C . THR B 1 451 ? 10.086 17.656 20.266 1 83.75 451 THR B C 1
ATOM 7334 O O . THR B 1 451 ? 10.172 18.812 20.656 1 83.75 451 THR B O 1
ATOM 7337 N N . PRO B 1 452 ? 10.891 17.172 19.391 1 85.88 452 PRO B N 1
ATOM 7338 C CA . PRO B 1 452 ? 10.992 15.891 18.688 1 85.88 452 PRO B CA 1
ATOM 7339 C C . PRO B 1 452 ? 11.445 14.75 19.594 1 85.88 452 PRO B C 1
ATOM 7341 O O . PRO B 1 452 ? 12.219 14.969 20.531 1 85.88 452 PRO B O 1
ATOM 7344 N N . TYR B 1 453 ? 10.984 13.578 19.266 1 81.44 453 TYR B N 1
ATOM 7345 C CA . TYR B 1 453 ? 11.328 12.383 20.031 1 81.44 453 TYR B CA 1
ATOM 7346 C C . TYR B 1 453 ? 12.781 11.984 19.797 1 81.44 453 TYR B C 1
ATOM 7348 O O . TYR B 1 453 ? 13.508 11.664 20.734 1 81.44 453 TYR B O 1
ATOM 7356 N N . ALA B 1 454 ? 13.148 11.93 18.547 1 73.12 454 ALA B N 1
ATOM 7357 C CA . ALA B 1 454 ? 14.5 11.516 18.188 1 73.12 454 ALA B CA 1
ATOM 7358 C C . ALA B 1 454 ? 15.539 12.508 18.719 1 73.12 454 ALA B C 1
ATOM 7360 O O . ALA B 1 454 ? 15.422 13.711 18.484 1 73.12 454 ALA B O 1
ATOM 7361 N N . ALA B 1 455 ? 16.469 11.883 19.359 1 65.56 455 ALA B N 1
ATOM 7362 C CA . ALA B 1 455 ? 17.547 12.719 19.906 1 65.56 455 ALA B CA 1
ATOM 7363 C C . ALA B 1 455 ? 18.25 13.5 18.797 1 65.56 455 ALA B C 1
ATOM 7365 O O . ALA B 1 455 ? 18.594 14.672 18.969 1 65.56 455 ALA B O 1
ATOM 7366 N N . GLU B 1 456 ? 18.391 12.836 17.75 1 62.19 456 GLU B N 1
ATOM 7367 C CA . GLU B 1 456 ? 19.047 13.461 16.609 1 62.19 456 GLU B CA 1
ATOM 7368 C C . GLU B 1 456 ? 18.266 14.688 16.125 1 62.19 456 GLU B C 1
ATOM 7370 O O . GLU B 1 456 ? 18.859 15.719 15.797 1 62.19 456 GLU B O 1
ATOM 7375 N N . ALA B 1 457 ? 17.031 14.57 16.109 1 63.47 457 ALA B N 1
ATOM 7376 C CA . ALA B 1 457 ? 16.188 15.68 15.672 1 63.47 457 ALA B CA 1
ATOM 7377 C C . ALA B 1 457 ? 16.25 16.828 16.672 1 63.47 457 ALA B C 1
ATOM 7379 O O . ALA B 1 457 ? 16.219 18 16.281 1 63.47 457 ALA B O 1
ATOM 7380 N N . ARG B 1 458 ? 16.375 16.438 17.922 1 64.06 458 ARG B N 1
ATOM 7381 C CA . ARG B 1 458 ? 16.422 17.469 18.953 1 64.06 458 ARG B CA 1
ATOM 7382 C C . ARG B 1 458 ? 17.719 18.266 18.875 1 64.06 458 ARG B C 1
ATOM 7384 O O . ARG B 1 458 ? 17.734 19.469 19.125 1 64.06 458 ARG B O 1
ATOM 7391 N N . THR B 1 459 ? 18.75 17.516 18.469 1 58.97 459 THR B N 1
ATOM 7392 C CA . THR B 1 459 ? 20.047 18.172 18.422 1 58.97 459 THR B CA 1
ATOM 7393 C C . THR B 1 459 ? 20.25 18.875 17.094 1 58.97 459 THR B C 1
ATOM 7395 O O . THR B 1 459 ? 20.797 19.969 17.031 1 58.97 459 THR B O 1
ATOM 7398 N N . SER B 1 460 ? 19.812 18.281 16.031 1 52.47 460 SER B N 1
ATOM 7399 C CA . SER B 1 460 ? 20.016 18.828 14.695 1 52.47 460 SER B CA 1
ATOM 7400 C C . SER B 1 460 ? 19.062 19.984 14.422 1 52.47 460 SER B C 1
ATOM 7402 O O . SER B 1 460 ? 19.453 21 13.828 1 52.47 460 SER B O 1
ATOM 7404 N N . TYR B 1 461 ? 17.812 19.734 14.695 1 49.81 461 TYR B N 1
ATOM 7405 C CA . TYR B 1 461 ? 16.812 20.766 14.461 1 49.81 461 TYR B CA 1
ATOM 7406 C C . TYR B 1 461 ? 17.047 21.969 15.359 1 49.81 461 TYR B C 1
ATOM 7408 O O . TYR B 1 461 ? 16.859 23.125 14.938 1 49.81 461 TYR B O 1
ATOM 7416 N N . ALA B 1 462 ? 17.391 21.766 16.656 1 43.41 462 ALA B N 1
ATOM 7417 C CA . ALA B 1 462 ? 17.672 22.859 17.594 1 43.41 462 ALA B CA 1
ATOM 7418 C C . ALA B 1 462 ? 18.797 23.734 17.062 1 43.41 462 ALA B C 1
ATOM 7420 O O . ALA B 1 462 ? 18.75 24.969 17.172 1 43.41 462 ALA B O 1
ATOM 7421 N N . ASP B 1 463 ? 19.75 23.094 16.531 1 40.38 463 ASP B N 1
ATOM 7422 C CA . ASP B 1 463 ? 20.859 23.906 16.016 1 40.38 463 ASP B CA 1
ATOM 7423 C C . ASP B 1 463 ? 20.438 24.656 14.758 1 40.38 463 ASP B C 1
ATOM 7425 O O . ASP B 1 463 ? 20.969 25.734 14.461 1 40.38 463 ASP B O 1
ATOM 7429 N N . SER B 1 464 ? 19.609 24 14.047 1 40.66 464 SER B N 1
ATOM 7430 C CA . SER B 1 464 ? 19.281 24.641 12.773 1 40.66 464 SER B CA 1
ATOM 7431 C C . SER B 1 464 ? 18.25 25.766 12.961 1 40.66 464 SER B C 1
ATOM 7433 O O . SER B 1 464 ? 18.328 26.781 12.289 1 40.66 464 SER B O 1
ATOM 7435 N N . TRP B 1 465 ? 17.156 25.438 13.711 1 36.88 465 TRP B N 1
ATOM 7436 C CA . TRP B 1 465 ? 16.109 26.453 13.828 1 36.88 465 TRP B CA 1
ATOM 7437 C C . TRP B 1 465 ? 16.516 27.531 14.836 1 36.88 465 TRP B C 1
ATOM 7439 O O . TRP B 1 465 ? 16.266 28.719 14.609 1 36.88 465 TRP B O 1
ATOM 7449 N N . ARG B 1 466 ? 16.859 27.125 16.125 1 35.97 466 ARG B N 1
ATOM 7450 C CA . ARG B 1 466 ? 16.891 28.062 17.234 1 35.97 466 ARG B CA 1
ATOM 7451 C C . ARG B 1 466 ? 18.266 28.703 17.375 1 35.97 466 ARG B C 1
ATOM 7453 O O . ARG B 1 466 ? 18.359 29.891 17.719 1 35.97 466 ARG B O 1
ATOM 7460 N N . THR B 1 467 ? 19.297 27.891 17.516 1 30.77 467 THR B N 1
ATOM 7461 C CA . THR B 1 467 ? 20.484 28.453 18.141 1 30.77 467 THR B CA 1
ATOM 7462 C C . THR B 1 467 ? 21.422 29.078 17.109 1 30.77 467 THR B C 1
ATOM 7464 O O . THR B 1 467 ? 22.5 29.547 17.438 1 30.77 467 THR B O 1
ATOM 7467 N N . ARG B 1 468 ? 21.312 28.75 15.906 1 33.25 468 ARG B N 1
ATOM 7468 C CA . ARG B 1 468 ? 22.297 29.562 15.234 1 33.25 468 ARG B CA 1
ATOM 7469 C C . ARG B 1 468 ? 21.844 31.016 15.164 1 33.25 468 ARG B C 1
ATOM 7471 O O . ARG B 1 468 ? 21.031 31.391 14.32 1 33.25 468 ARG B O 1
ATOM 7478 N N . ARG B 1 469 ? 21.75 31.609 16.359 1 24.91 469 ARG B N 1
ATOM 7479 C CA . ARG B 1 469 ? 21.734 33.062 16.484 1 24.91 469 ARG B CA 1
ATOM 7480 C C . ARG B 1 469 ? 22.938 33.688 15.766 1 24.91 469 ARG B C 1
ATOM 7482 O O . ARG B 1 469 ? 24.062 33.188 15.906 1 24.91 469 ARG B O 1
#

Secondary structure (DSSP, 8-state):
----BHHHHHHHHS-HHHHHHT----S----SS-S-SS-HHHHHHHHHHSEEEEE-SSSSEEEEEESTTHHHHHHHHSSB--TT--TTBEEEE--B-TT--B---EEEEEEETTEEEEEE-HHHHHHHHHHHHHTT---EEEEEPPPPS--TT-----SEEEEEEESTTHHHHHHHHHTSPPP-PPTTBEEEEEETTEEEEEEE--SSSS-EEEEEEEGGGHHHHHHHHHHHHHHHT--EEEPPHHHHTTHHHHHT----PPPS-SS-STHHHHHHHHSBTTSHHHH--EESS---S-GGGG---HHHHT-GGGB-TTSS--TTHHHHHHHHHH--SEEEEEEEEPHHHHHHHHHHTTSSSPPBPP--SS----SSEE-EEEE-TTS-EEEEEEEEEEETTTTEEEEEEEEETT--TT-EEEEEES-SS--S-SS--S-B-EEEEEEEE-SS-SHHHHHHHIIIIIS--/----BHHHHHHHHS-HHHHHHT----S----SS-S-SS-HHHHHHHHHHSEEEEE-SSSSEEEEEESTTHHHHHHHHSSB--TT--TTBEEEE--B-TTS-B---EEEEEEETTEEEEEE-HHHHHHHHHHHHHTT---EEEEEPPPPS--TT-----SEEEEEEESTTHHHHHHHHHTSPPP-PPTTBEEEEEETTEEEEEEEE-SSSS-EEEEEEEGGGHHHHHHHHHHHHHHHT--EEEPPHHHHTTHHHHHT----PPPS-SS-STHHHHHHHHSBTTSHHHH--EESS---S-GGGG---HHHHT-GGGB-TTSS--TTHHHHHHHHHH--SEEEEEEEEPHHHHHHHHHHTTSSSPPBPP--SS----SSEE-EEEE-TTS-EEEEEEEEEEETTTTEEEEEEEEETT--TT-EEEEEES-SS--S-SS--S-B-EEEEEEEE-SS-SHHHHHHHIIIIIS--

Organism: NCBI:txid1123501

Sequence (938 aa):
MAPTSLQDKIDAHGNTVEMLRNSQIGMYVYPVVAPEFQNWRNEQAAWRESAVLFDQSHHMDELIVEGPQATEFLSYHGINSFSNFELNRAKHFVPVTPAGHVIGDHIIFRESEQKYILVGRAPTSNWLMFCAAWGKWNVRIRHDPRSPSRPEGERVLREHYRYQIQGPEAPKIFEKMNGGPIPDIKFFHVDWINVGSKKVQALRHGMSGAPGLEIWGPYADKHYVHSVIMQAAKDAGVNLVQCGSRAYSTNTLESGWIPSPLPGIYTGDGMLADYRQWLGADSYEAAGAIGGSYVSENIEDYYVNPFELGYDFYIGWKKDDFVGKAALEKIKAEGAKRKKVTFEWNRDDVLKVIASGFEKGTPFKWIDFPQPNYASSSADRVETEDGTMVGMSMFNGYSWNERCMLSLGVVDTSVNEGDVLTMKWGEPETTKKTSTEPHEQTTIRVRVSPTPYAAEARTSYADSWRTRRMAPTSLQDKIDAHGNTVEMLRNSQIGMYVYPVVAPEFQNWRNEQAAWRESAVLFDQSHHMDELIVEGPQATEFLSYHGINSFSNFELNRAKHFVPVTPAGHVIGDHIIFRESEQKYILVGRAPTSNWLMFCAAWGKWNVRIRHDPRSPSRPEGERVLREHYRYQIQGPEAPKIFEKMNGGPIPDIKFFHVDWINVGSKKVQALRHGMSGAPGLEIWGPYADKHYVHSVIMQAAKDAGVNLVQCGSRAYSTNTLESGWIPSPLPGIYTGDGMLADYRQWLGADSYEAAGAIGGSYVSENIEDYYVNPFELGYDFYIGWKKDDFVGKAALEKIKAEGAKRKKVTFEWNRDDVLKVIASGFEKGTPFKWIDFPQPNYASSSADRVETEDGTMVGMSMFNGYSWNERCMLSLGVVDTSVNEGDVLTMKWGEPETTKKTSTEPHEQTTIRVRVSPTPYAAEARTSYADSWRTRR

InterPro domains:
  IPR006222 GCVT, N-terminal domain [PF01571] (36-258)
  IPR027266 Aminomethyltransferase superfamily [G3DSA:3.30.1360.120] (4-452)
  IPR028896 Aminomethyltransferase-like [PTHR43757] (41-256)

Solvent-accessible surface area (backbone atoms only — not comparable to full-atom values): 46966 Å² total; per-residue (Å²): 130,81,58,66,12,28,40,44,44,39,62,72,59,69,39,60,39,60,48,24,38,38,26,65,72,25,31,84,51,63,22,58,49,44,58,44,46,29,34,53,56,54,35,56,39,18,36,69,74,24,13,22,36,40,77,56,45,28,68,34,22,34,35,35,38,27,31,90,35,28,59,60,53,51,35,29,52,18,41,34,58,58,87,82,63,51,75,40,26,48,46,81,39,36,32,36,31,66,77,27,21,29,36,41,42,29,44,33,33,30,79,46,92,36,32,35,42,31,39,28,48,59,55,38,51,55,51,51,55,47,49,53,67,75,47,94,61,62,56,47,78,48,78,42,72,41,51,60,54,67,54,68,33,46,67,62,84,60,72,42,28,32,39,33,39,22,8,78,48,29,66,51,28,47,23,52,28,43,76,37,82,67,77,89,58,48,80,41,20,42,46,77,44,40,46,68,94,41,80,31,44,31,30,26,46,57,63,59,33,22,64,27,38,36,35,40,45,58,30,90,46,39,66,62,48,51,52,40,50,54,50,15,18,59,75,55,71,44,70,65,34,55,46,16,46,55,36,55,71,44,39,29,64,37,40,52,56,77,88,44,69,48,54,38,55,91,60,66,65,67,72,36,42,53,46,30,52,66,36,40,41,77,32,71,84,48,41,36,24,47,33,44,34,53,80,57,90,51,61,70,76,64,41,47,34,48,57,29,69,67,43,57,86,46,50,32,81,82,53,94,65,34,52,16,46,71,36,42,52,52,44,60,73,72,45,70,64,37,32,58,38,23,32,40,46,37,65,68,40,50,50,52,38,56,51,32,56,55,41,88,76,77,21,39,44,78,78,47,80,44,49,46,68,48,39,62,20,40,30,19,34,23,20,44,96,89,63,50,77,43,34,34,41,40,46,56,25,46,35,74,82,74,23,41,43,38,26,32,29,36,27,35,65,86,64,52,77,66,42,74,35,37,28,39,40,31,38,88,62,91,60,65,30,42,26,59,67,85,46,33,58,48,69,31,46,25,32,33,36,58,71,27,56,35,64,59,20,44,54,46,39,39,47,60,71,66,60,67,118,131,81,58,65,11,28,41,44,45,38,63,73,60,71,37,61,39,59,49,25,40,37,26,65,70,25,30,85,49,63,20,58,50,43,59,44,46,29,33,53,58,52,34,56,39,19,35,69,74,24,13,23,38,41,75,57,44,28,68,35,22,35,34,36,39,27,32,91,35,27,60,60,52,50,34,29,55,20,41,33,58,59,87,82,64,51,76,43,27,48,45,80,40,37,33,36,32,66,75,27,20,30,38,42,41,27,45,34,33,30,78,46,93,36,31,34,43,34,39,29,48,57,57,36,50,54,48,51,55,46,49,52,67,74,49,93,60,62,56,48,76,47,78,42,72,41,51,60,53,65,54,67,35,45,66,61,85,60,71,42,28,31,39,34,40,22,8,77,48,28,65,52,28,47,24,51,29,41,76,35,83,66,76,89,60,49,82,42,20,41,45,77,45,39,47,69,94,39,80,32,46,32,30,24,45,57,63,60,34,23,64,26,38,35,34,39,46,56,30,91,46,41,67,61,48,50,53,40,51,54,50,15,18,59,75,55,71,43,71,65,36,56,46,16,45,53,37,56,71,44,40,28,63,37,39,50,56,77,89,43,68,48,53,39,54,90,57,68,65,68,72,38,43,52,46,30,53,66,36,40,40,77,32,70,86,47,41,36,25,48,32,44,35,54,79,59,90,51,62,70,77,62,43,48,34,46,57,30,69,67,43,57,88,47,50,31,81,82,51,94,66,36,52,16,47,70,36,43,52,50,43,60,72,71,45,69,65,37,31,58,38,22,33,39,47,36,64,70,43,50,52,51,39,56,50,30,56,56,40,88,76,76,21,40,44,79,77,48,83,44,49,46,68,49,39,63,21,39,31,20,33,22,19,45,95,88,64,49,75,43,33,34,42,40,47,54,25,45,36,72,83,74,22,41,42,38,27,33,30,36,26,34,64,85,65,51,78,66,42,75,35,36,28,38,40,32,38,87,60,90,61,63,30,41,26,59,67,87,47,34,59,49,68,31,47,24,32,33,35,57,68,27,58,36,65,60,19,45,56,45,41,41,46,62,74,66,60,67,114

Nearest PDB structures (foldseek):
  5x1i-assembly2_B  TM=9.751E-01  e=8.051E-71  Sphingobium sp. SYK-6
  5x1n-assembly1_B  TM=9.757E-01  e=1.478E-70  Sphingobium sp. SYK-6
  5x1i-assembly1_A-2  TM=9.766E-01  e=9.708E-70  Sphingobium sp. SYK-6
  5x1l-assembly2_C  TM=9.772E-01  e=2.138E-69  Sphingobium sp. SYK-6
  5tl4-assembly2_B  TM=9.774E-01  e=1.586E-68  Sphingomonas paucimobilis